Protein AF-A0A2N3N9H0-F1 (afdb_monomer_lite)

pLDDT: mean 73.2, std 23.6, range [21.72, 98.75]

Sequence (847 aa):
MAPTQGEEANAAPLPQITVVGSLSMDMNSYVKRIPRGGETIMGDFFASGIGGKGASQAVACARMAHVSPGHDPLERGPLAKVKMIGAVGNDVFGQHLISTLESQHVDCSDVWAIARQSTGVSISVVESNGEKRTIVTLNANKELTPSHIGDTIPGGKPDLIVLQLQINLETVLHTIATAKKQGVPVLLNPSPVRKLPGEVYQGLDHLIVNETECRMLLGHANPARELTQEDMRKAGFSFVKKGVRNVVITLGPRGAFYFNHQHEFGFVPAQFQGAVLDTTSAGDTFTGAYALGVVRNKESFNIAFAIEDGTHAAGWAVTETGAVSSIPHLNRLTLPNLRFDHSRRDELLAALRAAKNHLTGNISNDTAGSVMSLDRDPEEDSPSNNALSEDDLDPVPEKRPSENGDLAERPAKRICDAGAPISSHYPSLCDRVSQGGRRPSLTMASTNQDPLLLLRQSIAANRPSVPTSSTDPSAPEVPLSQATHLRFPHANDAVIPVAASTRFVTSGEKGVNVRSIYFAWLNREVAIPEYNASAAKLNAELAASGSEGSVHNLAFVERLDLIAWLEGASEESEYIKHLEGDKSGDATAKGAATAATGLTRSGRGTLDPRMAAIYNHERRMGDRNTVLRGVKPTDFSHVRKLATVFVQKKLQHPGTSSVADPTLSSQRSPARRPDPIILLSPSASSLLRMTNIRSFLEDGRFSPPEGPGTGTTMLHVTRMMRDIDPSRPIRFILVEGPEQFKPEYWNRVVAVFTTGQAWQFKSYKWPTPSELFKHVLGIYVGWKGDKPPETVSSWGHRVMACAVDRWRDAPDAARFRDKEVVEAIWKSIEGSMRAKGWKRDAAPARI

Radius of gyration: 43.49 Å; chains: 1; bounding box: 66×108×146 Å

InterPro domains:
  IPR002139 Ribokinase/fructokinase [PR00990] (19-40)
  IPR002139 Ribokinase/fructokinase [PR00990] (46-65)
  IPR002139 Ribokinase/fructokinase [PR00990] (199-214)
  IPR002139 Ribokinase/fructokinase [PR00990] (247-258)
  IPR002173 Carbohydrate/purine kinase, PfkB, conserved site [PS00584] (278-291)
  IPR011611 Carbohydrate kinase PfkB [PF00294] (16-329)
  IPR011877 Ribokinase [MF_01987] (15-335)
  IPR011877 Ribokinase [cd01174] (17-329)
  IPR029056 Ribokinase-like [G3DSA:3.40.1190.20] (3-344)
  IPR029056 Ribokinase-like [SSF53613] (16-330)
  IPR031336 Cell division control protein 73, C-terminal [PF05179] (673-830)
  IPR038103 Cell division control protein 73, C-terminal domain superfamily [G3DSA:3.40.50.11990] (663-839)

Structure (mmCIF, N/CA/C/O backbone):
data_AF-A0A2N3N9H0-F1
#
_entry.id   AF-A0A2N3N9H0-F1
#
loop_
_atom_site.group_PDB
_atom_site.id
_atom_site.type_symbol
_atom_site.label_atom_id
_atom_site.label_alt_id
_atom_site.label_comp_id
_atom_site.label_asym_id
_atom_site.label_entity_id
_atom_site.label_seq_id
_atom_site.pdbx_PDB_ins_code
_atom_site.Cartn_x
_atom_site.Cartn_y
_atom_site.Cartn_z
_atom_site.occupancy
_atom_site.B_iso_or_equiv
_atom_site.auth_seq_id
_atom_site.auth_comp_id
_atom_site.auth_asym_id
_atom_site.auth_atom_id
_atom_site.pdbx_PDB_model_num
ATOM 1 N N . MET A 1 1 ? -9.739 -40.289 49.072 1.00 36.78 1 MET A N 1
ATOM 2 C CA . MET A 1 1 ? -9.707 -38.830 48.839 1.00 36.78 1 MET A CA 1
ATOM 3 C C . MET A 1 1 ? -9.352 -38.614 47.382 1.00 36.78 1 MET A C 1
ATOM 5 O O . MET A 1 1 ? -8.327 -39.131 46.961 1.00 36.78 1 MET A O 1
ATOM 9 N N . ALA A 1 2 ? -10.216 -37.954 46.612 1.00 26.66 2 ALA A N 1
ATOM 10 C CA . ALA A 1 2 ? -9.879 -37.532 45.253 1.00 26.66 2 ALA A CA 1
ATOM 11 C C . ALA A 1 2 ? -9.049 -36.234 45.318 1.00 26.66 2 ALA A C 1
ATOM 13 O O . ALA A 1 2 ? -9.292 -35.436 46.228 1.00 26.66 2 ALA A O 1
ATOM 14 N N . PRO A 1 3 ? -8.092 -36.007 44.402 1.00 35.56 3 PRO A N 1
ATOM 15 C CA . PRO A 1 3 ? -7.424 -34.718 44.301 1.00 35.56 3 PRO A CA 1
ATOM 16 C C . PRO A 1 3 ? -8.421 -33.669 43.797 1.00 35.56 3 PRO A C 1
ATOM 18 O O . PRO A 1 3 ? -9.183 -33.912 42.860 1.00 35.56 3 PRO A O 1
ATOM 21 N N . THR A 1 4 ? -8.425 -32.508 44.442 1.00 34.97 4 THR A N 1
ATOM 22 C CA . THR A 1 4 ? -9.250 -31.356 44.070 1.00 34.97 4 THR A CA 1
ATOM 23 C C . THR A 1 4 ? -8.886 -30.859 42.675 1.00 34.97 4 THR A C 1
ATOM 25 O O . THR A 1 4 ? -7.721 -30.557 42.415 1.00 34.97 4 THR A O 1
ATOM 28 N N . GLN A 1 5 ? -9.884 -30.727 41.800 1.00 34.69 5 GLN A N 1
ATOM 29 C CA . GLN A 1 5 ? -9.743 -29.945 40.574 1.00 34.69 5 GLN A CA 1
ATOM 30 C C . GLN A 1 5 ? -9.471 -28.490 40.969 1.00 34.69 5 GLN A C 1
ATOM 32 O O . GLN A 1 5 ? -10.264 -27.894 41.696 1.00 34.69 5 GLN A O 1
ATOM 37 N N . GLY A 1 6 ? -8.335 -27.945 40.534 1.00 32.41 6 GLY A N 1
ATOM 38 C CA . GLY A 1 6 ? -8.081 -26.513 40.631 1.00 32.41 6 GLY A CA 1
ATOM 39 C C . GLY A 1 6 ? -8.970 -25.776 39.637 1.00 32.41 6 GLY A C 1
ATOM 40 O O . GLY A 1 6 ? -9.088 -26.199 38.489 1.00 32.41 6 GLY A O 1
ATOM 41 N N . GLU A 1 7 ? -9.597 -24.691 40.081 1.00 34.59 7 GLU A N 1
ATOM 42 C CA . GLU A 1 7 ? -10.366 -23.807 39.211 1.00 34.59 7 GLU A CA 1
ATOM 43 C C . GLU A 1 7 ? -9.420 -23.147 38.196 1.00 34.59 7 GLU A C 1
ATOM 45 O O . GLU A 1 7 ? -8.635 -22.263 38.546 1.00 34.59 7 GLU A O 1
ATOM 50 N N . GLU A 1 8 ? -9.495 -23.552 36.925 1.00 34.16 8 GLU A N 1
ATOM 51 C CA . GLU A 1 8 ? -8.983 -22.722 35.836 1.00 34.16 8 GLU A CA 1
ATOM 52 C C . GLU A 1 8 ? -9.814 -21.437 35.812 1.00 34.16 8 GLU A C 1
ATOM 54 O O . GLU A 1 8 ? -10.961 -21.419 35.360 1.00 34.16 8 GLU A O 1
ATOM 59 N N . ALA A 1 9 ? -9.243 -20.357 36.350 1.00 37.69 9 ALA A N 1
ATOM 60 C CA . ALA A 1 9 ? -9.860 -19.042 36.325 1.00 37.69 9 ALA A CA 1
ATOM 61 C C . ALA A 1 9 ? -10.161 -18.664 34.868 1.00 37.69 9 ALA A C 1
ATOM 63 O O . ALA A 1 9 ? -9.249 -18.465 34.066 1.00 37.69 9 ALA A O 1
ATOM 64 N N . ASN A 1 10 ? -11.453 -18.596 34.541 1.00 36.75 10 ASN A N 1
ATOM 65 C CA . ASN A 1 10 ? -11.972 -18.382 33.194 1.00 36.75 10 ASN A CA 1
ATOM 66 C C . ASN A 1 10 ? -11.586 -16.979 32.691 1.00 36.75 10 ASN A C 1
ATOM 68 O O . ASN A 1 10 ? -12.321 -16.008 32.880 1.00 36.75 10 ASN A O 1
ATOM 72 N N . ALA A 1 11 ? -10.384 -16.866 32.122 1.00 55.59 11 ALA A N 1
ATOM 73 C CA . ALA A 1 11 ? -9.807 -15.603 31.695 1.00 55.59 11 ALA A CA 1
ATOM 74 C C . ALA A 1 11 ? -10.691 -14.961 30.619 1.00 55.59 11 ALA A C 1
ATOM 76 O O . ALA A 1 11 ? -10.988 -15.576 29.593 1.00 55.59 11 ALA A O 1
ATOM 77 N N . ALA A 1 12 ? -11.104 -13.713 30.858 1.00 63.75 12 ALA A N 1
ATOM 78 C CA . ALA A 1 12 ? -11.951 -12.980 29.928 1.00 63.75 12 ALA A CA 1
ATOM 79 C C . ALA A 1 12 ? -11.315 -12.953 28.520 1.00 63.75 12 ALA A C 1
ATOM 81 O O . ALA A 1 12 ? -10.097 -12.772 28.402 1.00 63.75 12 ALA A O 1
ATOM 82 N N . PRO A 1 13 ? -12.106 -13.138 27.446 1.00 80.19 13 PRO A N 1
ATOM 83 C CA . PRO A 1 13 ? -11.570 -13.206 26.095 1.00 80.19 13 PRO A CA 1
ATOM 84 C C . PRO A 1 13 ? -10.834 -11.910 25.739 1.00 80.19 13 PRO A C 1
ATOM 86 O O . PRO A 1 13 ? -11.356 -10.814 25.930 1.00 80.19 13 PRO A O 1
ATOM 89 N N . LEU A 1 14 ? -9.615 -12.051 25.208 1.00 88.44 14 LEU A N 1
ATOM 90 C CA . LEU A 1 14 ? -8.781 -10.914 24.812 1.00 88.44 14 LEU A CA 1
ATOM 91 C C . LEU A 1 14 ? -9.512 -10.002 23.816 1.00 88.44 14 LEU A C 1
ATOM 93 O O . LEU A 1 14 ? -10.006 -10.517 22.805 1.00 88.44 14 LEU A O 1
ATOM 97 N N . PRO A 1 15 ? -9.519 -8.674 24.038 1.00 93.94 15 PRO A N 1
ATOM 98 C CA . PRO A 1 15 ? -10.246 -7.751 23.183 1.00 93.94 15 PRO A CA 1
ATOM 99 C C . PRO A 1 15 ? -9.646 -7.694 21.774 1.00 93.94 15 PRO A C 1
ATOM 101 O O . PRO A 1 15 ? -8.428 -7.763 21.605 1.00 93.94 15 PRO A O 1
ATOM 104 N N . GLN A 1 16 ? -10.489 -7.529 20.756 1.00 95.50 16 GLN A N 1
ATOM 105 C CA . GLN A 1 16 ? -10.092 -7.511 19.346 1.00 95.50 16 GLN A CA 1
ATOM 106 C C . GLN A 1 16 ? -10.205 -6.115 18.717 1.00 95.50 16 GLN A C 1
ATOM 108 O O . GLN A 1 16 ? -11.301 -5.577 18.558 1.00 95.50 16 GLN A O 1
ATOM 113 N N . ILE A 1 17 ? -9.083 -5.565 18.252 1.00 98.12 17 ILE A N 1
ATOM 114 C CA . ILE A 1 17 ? -9.051 -4.380 17.386 1.00 98.12 17 ILE A CA 1
ATOM 115 C C . ILE A 1 17 ? -9.047 -4.856 15.930 1.00 98.12 17 ILE A C 1
ATOM 117 O O . ILE A 1 17 ? -8.160 -5.601 15.517 1.00 98.12 17 ILE A O 1
ATOM 121 N N . THR A 1 18 ? -10.029 -4.435 15.131 1.00 98.56 18 THR A N 1
ATOM 122 C CA . THR A 1 18 ? -10.075 -4.741 13.690 1.00 98.56 18 THR A CA 1
ATOM 123 C C . THR A 1 18 ? -9.821 -3.481 12.878 1.00 98.56 18 THR A C 1
ATOM 125 O O . THR A 1 18 ? -10.614 -2.542 12.898 1.00 98.56 18 THR A O 1
ATOM 128 N N . VAL A 1 19 ? -8.706 -3.452 12.155 1.00 98.56 19 VAL A N 1
ATOM 129 C CA . VAL A 1 19 ? -8.362 -2.363 11.243 1.00 98.56 19 VAL A CA 1
ATOM 130 C C . VAL A 1 19 ? -8.912 -2.697 9.861 1.00 98.56 19 VAL A C 1
ATOM 132 O O . VAL A 1 19 ? -8.586 -3.735 9.291 1.00 98.56 19 VAL A O 1
ATOM 135 N N . VAL A 1 20 ? -9.752 -1.820 9.319 1.00 98.44 20 VAL A N 1
ATOM 136 C CA . VAL A 1 20 ? -10.309 -1.930 7.965 1.00 98.44 20 VAL A CA 1
ATOM 137 C C . VAL A 1 20 ? -9.700 -0.791 7.157 1.00 98.44 20 VAL A C 1
ATOM 139 O O . VAL A 1 20 ? -9.995 0.377 7.412 1.00 98.44 20 VAL A O 1
ATOM 142 N N . GLY A 1 21 ? -8.794 -1.085 6.225 1.00 97.44 21 GLY A N 1
ATOM 143 C CA . GLY A 1 21 ? -7.985 -0.006 5.662 1.00 97.44 21 GLY A CA 1
ATOM 144 C C . GLY A 1 21 ? -6.984 -0.384 4.583 1.00 97.44 21 GLY A C 1
ATOM 145 O O . GLY A 1 21 ? -7.033 -1.458 3.985 1.00 97.44 21 GLY A O 1
ATOM 146 N N . SER A 1 22 ? -6.086 0.562 4.315 1.00 96.81 22 SER A N 1
ATOM 147 C CA . SER A 1 22 ? -5.139 0.498 3.205 1.00 96.81 22 SER A CA 1
ATOM 148 C C . SER A 1 22 ? -3.876 -0.306 3.504 1.00 96.81 22 SER A C 1
ATOM 150 O O . SER A 1 22 ? -3.270 -0.187 4.569 1.00 96.81 22 SER A O 1
ATOM 152 N N . LEU A 1 23 ? -3.440 -1.057 2.497 1.00 97.25 23 LEU A N 1
ATOM 153 C CA . LEU A 1 23 ? -2.185 -1.793 2.437 1.00 97.25 23 LEU A CA 1
ATOM 154 C C . LEU A 1 23 ? -1.380 -1.291 1.234 1.00 97.25 23 LEU A C 1
ATOM 156 O O . LEU A 1 23 ? -1.791 -1.471 0.081 1.00 97.25 23 LEU A O 1
ATOM 160 N N . SER A 1 24 ? -0.243 -0.639 1.473 1.00 95.25 24 SER A N 1
ATOM 161 C CA . SER A 1 24 ? 0.597 -0.114 0.392 1.00 95.25 24 SER A CA 1
ATOM 162 C C . SER A 1 24 ? 2.092 -0.203 0.680 1.00 95.25 24 SER A C 1
ATOM 164 O O . SER A 1 24 ? 2.524 -0.263 1.825 1.00 95.25 24 SER A O 1
ATOM 166 N N . MET A 1 25 ? 2.895 -0.215 -0.382 1.00 94.38 25 MET A N 1
ATOM 167 C CA . MET A 1 25 ? 4.339 -0.034 -0.271 1.00 94.38 25 MET A CA 1
ATOM 168 C C . MET A 1 25 ? 4.651 1.466 -0.270 1.00 94.38 25 MET A C 1
ATOM 170 O O . MET A 1 25 ? 4.288 2.169 -1.217 1.00 94.38 25 MET A O 1
ATOM 174 N N . ASP A 1 26 ? 5.329 1.948 0.763 1.00 90.38 26 ASP A N 1
ATOM 175 C CA . ASP A 1 26 ? 5.819 3.320 0.847 1.00 90.38 26 ASP A CA 1
ATOM 176 C C . ASP A 1 26 ? 7.209 3.410 0.193 1.00 90.38 26 ASP A C 1
ATOM 178 O O . ASP A 1 26 ? 8.080 2.566 0.414 1.00 90.38 26 ASP A O 1
ATOM 182 N N . MET A 1 27 ? 7.415 4.439 -0.628 1.00 90.88 27 MET A N 1
ATOM 183 C CA . MET A 1 27 ? 8.647 4.742 -1.359 1.00 90.88 27 MET A CA 1
ATOM 184 C C . MET A 1 27 ? 8.993 6.215 -1.132 1.00 90.88 27 MET A C 1
ATOM 186 O O . MET A 1 27 ? 8.321 7.101 -1.657 1.00 90.88 27 MET A O 1
ATOM 190 N N . ASN A 1 28 ? 10.018 6.485 -0.330 1.00 87.88 28 ASN A N 1
ATOM 191 C CA . ASN A 1 28 ? 10.396 7.827 0.100 1.00 87.88 28 ASN A CA 1
ATOM 192 C C . ASN A 1 28 ? 11.752 8.210 -0.512 1.00 87.88 28 ASN A C 1
ATOM 194 O O . ASN A 1 28 ? 12.771 7.582 -0.216 1.00 87.88 28 ASN A O 1
ATOM 198 N N . SER A 1 29 ? 11.760 9.253 -1.341 1.00 90.50 29 SER A N 1
ATOM 199 C CA . SER A 1 29 ? 12.977 9.883 -1.865 1.00 90.50 29 SER A CA 1
ATOM 200 C C . SER A 1 29 ? 13.299 11.130 -1.048 1.00 90.50 29 SER A C 1
ATOM 202 O O . SER A 1 29 ? 12.482 12.048 -0.975 1.00 90.50 29 SER A O 1
ATOM 204 N N . TYR A 1 30 ? 14.491 11.173 -0.462 1.00 88.19 30 TYR A N 1
ATOM 205 C CA . TYR A 1 30 ? 14.984 12.306 0.317 1.00 88.19 30 TYR A CA 1
ATOM 206 C C . TYR A 1 30 ? 15.819 13.212 -0.590 1.00 88.19 30 TYR A C 1
ATOM 208 O O . TYR A 1 30 ? 16.675 12.736 -1.341 1.00 88.19 30 TYR A O 1
ATOM 216 N N . VAL A 1 31 ? 15.530 14.510 -0.554 1.00 91.06 31 VAL A N 1
ATOM 217 C CA . VAL A 1 31 ? 16.104 15.531 -1.439 1.00 91.06 31 VAL A CA 1
ATOM 218 C C . VAL A 1 31 ? 16.337 16.830 -0.668 1.00 91.06 31 VAL A C 1
ATOM 220 O O . VAL A 1 31 ? 15.621 17.142 0.279 1.00 91.06 31 VAL A O 1
ATOM 223 N N . LYS A 1 32 ? 17.268 17.672 -1.120 1.00 90.19 32 LYS A N 1
ATOM 224 C CA . LYS A 1 32 ? 17.446 19.031 -0.558 1.00 90.19 32 LYS A CA 1
ATOM 225 C C . LYS A 1 32 ? 16.238 19.946 -0.781 1.00 90.19 32 LYS A C 1
ATOM 227 O O . LYS A 1 32 ? 15.947 20.799 0.046 1.00 90.19 32 LYS A O 1
ATOM 232 N N . ARG A 1 33 ? 15.550 19.785 -1.914 1.00 91.12 33 ARG A N 1
ATOM 233 C CA . ARG A 1 33 ? 14.312 20.496 -2.264 1.00 91.12 33 ARG A CA 1
ATOM 234 C C . ARG A 1 33 ? 13.529 19.731 -3.321 1.00 91.12 33 ARG A C 1
ATOM 236 O O . ARG A 1 33 ? 14.111 18.935 -4.054 1.00 91.12 33 ARG A O 1
ATOM 243 N N . ILE A 1 34 ? 12.252 20.042 -3.488 1.00 89.94 34 ILE A N 1
ATOM 244 C CA . ILE A 1 34 ? 11.438 19.491 -4.572 1.00 89.94 34 ILE A CA 1
ATOM 245 C C . ILE A 1 34 ? 11.874 20.038 -5.950 1.00 89.94 34 ILE A C 1
ATOM 247 O O . ILE A 1 34 ? 12.207 21.227 -6.078 1.00 89.94 34 ILE A O 1
ATOM 251 N N . PRO A 1 35 ? 11.895 19.186 -6.997 1.00 89.62 35 PRO A N 1
ATOM 252 C CA . PRO A 1 35 ? 12.172 19.617 -8.362 1.00 89.62 35 PRO A CA 1
ATOM 253 C C . PRO A 1 35 ? 11.008 20.430 -8.940 1.00 89.62 35 PRO A C 1
ATOM 255 O O . PRO A 1 35 ? 9.832 20.145 -8.701 1.00 89.62 35 PRO A O 1
ATOM 258 N N . ARG A 1 36 ? 11.332 21.438 -9.751 1.00 91.38 36 ARG A N 1
ATOM 259 C CA . ARG A 1 36 ? 10.356 22.193 -10.548 1.00 91.38 36 ARG A CA 1
ATOM 260 C C . ARG A 1 36 ? 9.868 21.365 -11.743 1.00 91.38 36 ARG A C 1
ATOM 262 O O . ARG A 1 36 ? 10.461 20.358 -12.122 1.00 91.38 36 ARG A O 1
ATOM 269 N N . GLY A 1 37 ? 8.778 21.799 -12.376 1.00 92.69 37 GLY A N 1
ATOM 270 C CA . GLY A 1 37 ? 8.229 21.118 -13.552 1.00 92.69 37 GLY A CA 1
ATOM 271 C C . GLY A 1 37 ? 9.240 21.035 -14.702 1.00 92.69 37 GLY A C 1
ATOM 272 O O . GLY A 1 37 ? 9.583 22.052 -15.292 1.00 92.69 37 GLY A O 1
ATOM 273 N N . GLY A 1 38 ? 9.682 19.818 -15.038 1.00 90.56 38 GLY A N 1
ATOM 274 C CA . GLY A 1 38 ? 10.699 19.561 -16.068 1.00 90.56 38 GLY A CA 1
ATOM 275 C C . GLY A 1 38 ? 12.143 19.497 -15.561 1.00 90.56 38 GLY A C 1
ATOM 276 O O . GLY A 1 38 ? 13.031 19.195 -16.347 1.00 90.56 38 GLY A O 1
ATOM 277 N N . GLU A 1 39 ? 12.378 19.733 -14.273 1.00 92.25 39 GLU A N 1
ATOM 278 C CA . GLU A 1 39 ? 13.697 19.632 -13.653 1.00 92.25 39 GLU A CA 1
ATOM 279 C C . GLU A 1 39 ? 14.012 18.188 -13.227 1.00 92.25 39 GLU A C 1
ATOM 281 O O . GLU A 1 39 ? 13.140 17.471 -12.736 1.00 92.25 39 GLU A O 1
ATOM 286 N N . THR A 1 40 ? 15.275 17.780 -13.368 1.00 92.75 40 THR A N 1
ATOM 287 C CA . THR A 1 40 ? 15.811 16.543 -12.778 1.00 92.75 40 THR A CA 1
ATOM 288 C C . THR A 1 40 ? 16.829 16.917 -11.709 1.00 92.75 40 THR A C 1
ATOM 290 O O . THR A 1 40 ? 17.713 17.732 -11.961 1.00 92.75 40 THR A O 1
ATOM 293 N N . ILE A 1 41 ? 16.715 16.322 -10.521 1.00 92.69 41 ILE A N 1
ATOM 294 C CA . ILE A 1 41 ? 17.660 16.508 -9.413 1.00 92.69 41 ILE A CA 1
ATOM 295 C C . ILE A 1 41 ? 18.169 15.154 -8.921 1.00 92.69 41 ILE A C 1
ATOM 297 O O . ILE A 1 41 ? 17.467 14.147 -9.018 1.00 92.69 41 ILE A O 1
ATOM 301 N N . MET A 1 42 ? 19.375 15.142 -8.358 1.00 92.75 42 MET A N 1
ATOM 302 C CA . MET A 1 42 ? 19.886 13.987 -7.621 1.00 92.75 42 MET A CA 1
ATOM 303 C C . MET A 1 42 ? 19.231 13.948 -6.235 1.00 92.75 42 MET A C 1
ATOM 305 O O . MET A 1 42 ? 19.162 14.977 -5.563 1.00 92.75 42 MET A O 1
ATOM 309 N N . GLY A 1 43 ? 18.751 12.775 -5.822 1.00 90.94 43 GLY A N 1
ATOM 310 C CA . GLY A 1 43 ? 18.317 12.535 -4.445 1.00 90.94 43 GLY A CA 1
ATOM 311 C C . GLY A 1 43 ? 19.489 12.152 -3.549 1.00 90.94 43 GLY A C 1
ATOM 312 O O . GLY A 1 43 ? 20.453 11.545 -4.015 1.00 90.94 43 GLY A O 1
ATOM 313 N N . ASP A 1 44 ? 19.390 12.497 -2.269 1.00 88.50 44 ASP A N 1
ATOM 314 C CA . ASP A 1 44 ? 20.423 12.225 -1.268 1.00 88.50 44 ASP A CA 1
ATOM 315 C C . ASP A 1 44 ? 20.289 10.796 -0.699 1.00 88.50 44 ASP A C 1
ATOM 317 O O . ASP A 1 44 ? 21.289 10.131 -0.433 1.00 88.50 44 ASP A O 1
ATOM 321 N N . PHE A 1 45 ? 19.055 10.295 -0.549 1.00 85.94 45 PHE A N 1
ATOM 322 C CA . PHE A 1 45 ? 18.760 8.950 -0.035 1.00 85.94 45 PHE A CA 1
ATOM 323 C C . PHE A 1 45 ? 17.406 8.423 -0.547 1.00 85.94 45 PHE A C 1
ATOM 325 O O . PHE A 1 45 ? 16.511 9.197 -0.892 1.00 85.94 45 PHE A O 1
ATOM 332 N N . PHE A 1 46 ? 17.235 7.099 -0.584 1.00 88.12 46 PHE A N 1
ATOM 333 C CA . PHE A 1 46 ? 15.974 6.435 -0.924 1.00 88.12 46 PHE A CA 1
ATOM 334 C C . PHE A 1 46 ? 15.670 5.324 0.082 1.00 88.12 46 PHE A C 1
ATOM 336 O O . PHE A 1 46 ? 16.503 4.448 0.311 1.00 88.12 46 PHE A O 1
ATOM 343 N N . ALA A 1 47 ? 14.451 5.325 0.619 1.00 84.50 47 ALA A N 1
ATOM 344 C CA . ALA A 1 47 ? 13.939 4.274 1.487 1.00 84.50 47 ALA A CA 1
ATOM 345 C C . ALA A 1 47 ? 12.628 3.706 0.938 1.00 84.50 47 ALA A C 1
ATOM 347 O O . ALA A 1 47 ? 11.771 4.443 0.451 1.00 84.50 47 ALA A O 1
ATOM 348 N N . SER A 1 48 ? 12.429 2.399 1.091 1.00 88.75 48 SER A N 1
ATOM 349 C CA . SER A 1 48 ? 11.140 1.755 0.834 1.00 88.75 48 SER A CA 1
ATOM 350 C C . SER A 1 48 ? 10.778 0.815 1.973 1.00 88.75 48 SER A C 1
ATOM 352 O O . SER A 1 48 ? 11.632 0.045 2.410 1.00 88.75 48 SER A O 1
ATOM 354 N N . GLY A 1 49 ? 9.520 0.825 2.401 1.00 87.38 49 GLY A N 1
ATOM 355 C CA . GLY A 1 49 ? 9.010 -0.058 3.449 1.00 87.38 49 GLY A CA 1
ATOM 356 C C . GLY A 1 49 ? 7.512 -0.298 3.309 1.00 87.38 49 GLY A C 1
ATOM 357 O O . GLY A 1 49 ? 6.866 0.258 2.421 1.00 87.38 49 GLY A O 1
ATOM 358 N N . ILE A 1 50 ? 6.948 -1.126 4.186 1.00 90.62 50 ILE A N 1
ATOM 359 C CA . ILE A 1 50 ? 5.491 -1.247 4.280 1.00 90.62 50 ILE A CA 1
ATOM 360 C C . ILE A 1 50 ? 4.876 0.052 4.817 1.00 90.62 50 ILE A C 1
ATOM 362 O O . ILE A 1 50 ? 5.495 0.762 5.612 1.00 90.62 50 ILE A O 1
ATOM 366 N N . GLY A 1 51 ? 3.656 0.349 4.382 1.00 87.12 51 GLY A N 1
ATOM 367 C CA . GLY A 1 51 ? 2.915 1.534 4.783 1.00 87.12 51 GLY A CA 1
ATOM 368 C C . GLY A 1 51 ? 1.490 1.537 4.235 1.00 87.12 51 GLY A C 1
ATOM 369 O O . GLY A 1 51 ? 0.857 0.494 4.047 1.00 87.12 51 GLY A O 1
ATOM 370 N N . GLY A 1 52 ? 0.955 2.732 4.003 1.00 89.19 52 GLY A N 1
ATOM 371 C CA . GLY A 1 52 ? -0.494 2.950 4.017 1.00 89.19 52 GLY A CA 1
ATOM 372 C C . GLY A 1 52 ? -1.043 2.955 5.444 1.00 89.19 52 GLY A C 1
ATOM 373 O O . GLY A 1 52 ? -0.577 2.232 6.325 1.00 89.19 52 GLY A O 1
ATOM 374 N N . LYS A 1 53 ? -2.034 3.811 5.698 1.00 92.56 53 LYS A N 1
ATOM 375 C CA . LYS A 1 53 ? -2.503 4.083 7.062 1.00 92.56 53 LYS A CA 1
ATOM 376 C C . LYS A 1 53 ? -3.127 2.865 7.739 1.00 92.56 53 LYS A C 1
ATOM 378 O O . LYS A 1 53 ? -2.947 2.712 8.941 1.00 92.56 53 LYS A O 1
ATOM 383 N N . GLY A 1 54 ? -3.788 1.984 6.984 1.00 96.50 54 GLY A N 1
ATOM 384 C CA . GLY A 1 54 ? -4.310 0.723 7.515 1.00 96.50 54 GLY A CA 1
ATOM 385 C C . GLY A 1 54 ? -3.195 -0.159 8.077 1.00 96.50 54 GLY A C 1
ATOM 386 O O . GLY A 1 54 ? -3.225 -0.498 9.257 1.00 96.50 54 GLY A O 1
ATOM 387 N N . ALA A 1 55 ? -2.166 -0.448 7.274 1.00 96.12 55 ALA A N 1
ATOM 388 C CA . ALA A 1 55 ? -1.004 -1.224 7.712 1.00 96.12 55 ALA A CA 1
ATOM 389 C C . ALA A 1 55 ? -0.289 -0.578 8.911 1.00 96.12 55 ALA A C 1
ATOM 391 O O . ALA A 1 55 ? -0.037 -1.251 9.909 1.00 96.12 55 ALA A O 1
ATOM 392 N N . SER A 1 56 ? -0.000 0.728 8.844 1.00 95.62 56 SER A N 1
ATOM 393 C CA . SER A 1 56 ? 0.699 1.446 9.918 1.00 95.62 56 SER A CA 1
ATOM 394 C C . SER A 1 56 ? -0.083 1.429 11.232 1.00 95.62 56 SER A C 1
ATOM 396 O O . SER A 1 56 ? 0.498 1.184 12.286 1.00 95.62 56 SER A O 1
ATOM 398 N N . GLN A 1 57 ? -1.404 1.630 11.184 1.00 97.56 57 GLN A N 1
ATOM 399 C CA . GLN A 1 57 ? -2.258 1.601 12.375 1.00 97.56 57 GLN A CA 1
ATOM 400 C C . GLN A 1 57 ? -2.445 0.174 12.909 1.00 97.56 57 GLN A C 1
ATOM 402 O O . GLN A 1 57 ? -2.468 -0.004 14.124 1.00 97.56 57 GLN A O 1
ATOM 407 N N . ALA A 1 58 ? -2.497 -0.848 12.047 1.00 97.88 58 ALA A N 1
ATOM 408 C CA . ALA A 1 58 ? -2.521 -2.250 12.470 1.00 97.88 58 ALA A CA 1
ATOM 409 C C . ALA A 1 58 ? -1.223 -2.658 13.188 1.00 97.88 58 ALA A C 1
ATOM 411 O O . ALA A 1 58 ? -1.284 -3.221 14.281 1.00 97.88 58 ALA A O 1
ATOM 412 N N . VAL A 1 59 ? -0.051 -2.305 12.642 1.00 96.69 59 VAL A N 1
ATOM 413 C CA . VAL A 1 59 ? 1.232 -2.561 13.320 1.00 96.69 59 VAL A CA 1
ATOM 414 C C . VAL A 1 59 ? 1.357 -1.745 14.605 1.00 96.69 59 VAL A C 1
ATOM 416 O O . VAL A 1 59 ? 1.824 -2.286 15.602 1.00 96.69 59 VAL A O 1
ATOM 419 N N . ALA A 1 60 ? 0.887 -0.494 14.639 1.00 96.31 60 ALA A N 1
ATOM 420 C CA . ALA A 1 60 ? 0.831 0.286 15.875 1.00 96.31 60 ALA A CA 1
ATOM 421 C C . ALA A 1 60 ? -0.036 -0.393 16.945 1.00 96.31 60 ALA A C 1
ATOM 423 O O . ALA A 1 60 ? 0.441 -0.605 18.056 1.00 96.31 60 ALA A O 1
ATOM 424 N N . CYS A 1 61 ? -1.262 -0.812 16.614 1.00 96.69 61 CYS A N 1
ATOM 425 C CA . CYS A 1 61 ? -2.115 -1.558 17.543 1.00 96.69 61 CYS A CA 1
ATOM 426 C C . CYS A 1 61 ? -1.406 -2.818 18.064 1.00 96.69 61 CYS A C 1
ATOM 428 O O . CYS A 1 61 ? -1.419 -3.075 19.265 1.00 96.69 61 CYS A O 1
ATOM 430 N N . ALA A 1 62 ? -0.756 -3.586 17.184 1.00 95.19 62 ALA A N 1
ATOM 431 C CA . ALA A 1 62 ? -0.147 -4.859 17.560 1.00 95.19 62 ALA A CA 1
ATOM 432 C C . ALA A 1 62 ? 1.128 -4.676 18.396 1.00 95.19 62 ALA A C 1
ATOM 434 O O . ALA A 1 62 ? 1.290 -5.321 19.430 1.00 95.19 62 ALA A O 1
ATOM 435 N N . ARG A 1 63 ? 2.000 -3.728 18.033 1.00 92.81 63 ARG A N 1
ATOM 436 C CA . ARG A 1 63 ? 3.192 -3.394 18.827 1.00 92.81 63 ARG A CA 1
ATOM 437 C C . ARG A 1 63 ? 2.857 -2.790 20.188 1.00 92.81 63 ARG A C 1
ATOM 439 O O . ARG A 1 63 ? 3.618 -3.002 21.127 1.00 92.81 63 ARG A O 1
ATOM 446 N N . MET A 1 64 ? 1.734 -2.083 20.312 1.00 90.62 64 MET A N 1
ATOM 447 C CA . MET A 1 64 ? 1.217 -1.620 21.605 1.00 90.62 64 MET A CA 1
ATOM 448 C C . MET A 1 64 ? 0.564 -2.756 22.404 1.00 90.62 64 MET A C 1
ATOM 450 O O . MET A 1 64 ? 0.642 -2.760 23.627 1.00 90.62 64 MET A O 1
ATOM 454 N N . ALA A 1 65 ? -0.057 -3.736 21.743 1.00 89.31 65 ALA A N 1
ATOM 455 C CA . ALA A 1 65 ? -0.688 -4.877 22.403 1.00 89.31 65 ALA A CA 1
ATOM 456 C C . ALA A 1 65 ? 0.303 -5.968 22.861 1.00 89.31 65 ALA A C 1
ATOM 458 O O . ALA A 1 65 ? -0.044 -6.761 23.735 1.00 89.31 65 ALA A O 1
ATOM 459 N N . HIS A 1 66 ? 1.516 -6.017 22.300 1.00 80.88 66 HIS A N 1
ATOM 460 C CA . HIS A 1 66 ? 2.523 -7.046 22.578 1.00 80.88 66 HIS A CA 1
ATOM 461 C C . HIS A 1 66 ? 3.790 -6.483 23.244 1.00 80.88 66 HIS A C 1
ATOM 463 O O . HIS A 1 66 ? 4.456 -5.590 22.716 1.00 80.88 66 HIS A O 1
ATOM 469 N N . VAL A 1 67 ? 4.194 -7.095 24.360 1.00 66.56 67 VAL A N 1
ATOM 470 C CA . VAL A 1 67 ? 5.556 -6.976 24.907 1.00 66.56 67 VAL A CA 1
ATOM 471 C C . VAL A 1 67 ? 6.507 -7.770 23.997 1.00 66.56 67 VAL A C 1
ATOM 473 O O . VAL A 1 67 ? 6.190 -8.897 23.619 1.00 66.56 67 VAL A O 1
ATOM 476 N N . SER A 1 68 ? 7.657 -7.207 23.601 1.00 56.53 68 SER A N 1
ATOM 477 C CA . SER A 1 68 ? 8.611 -7.934 22.745 1.00 56.53 68 SER A CA 1
ATOM 478 C C . SER A 1 68 ? 9.149 -9.194 23.444 1.00 56.53 68 SER A C 1
ATOM 480 O O . SER A 1 68 ? 9.487 -9.117 24.630 1.00 56.53 68 SER A O 1
ATOM 482 N N . PRO A 1 69 ? 9.323 -10.321 22.725 1.00 50.41 69 PRO A N 1
ATOM 483 C CA . PRO A 1 69 ? 9.919 -11.531 23.286 1.00 50.41 69 PRO A CA 1
ATOM 484 C C . PRO A 1 69 ? 11.276 -11.277 23.966 1.00 50.41 69 PRO A C 1
ATOM 486 O O . PRO A 1 69 ? 12.111 -10.519 23.464 1.00 50.41 69 PRO A O 1
ATOM 489 N N . GLY A 1 70 ? 11.500 -11.932 25.108 1.00 52.75 70 GLY A N 1
ATOM 490 C CA . GLY A 1 70 ? 12.784 -11.932 25.821 1.00 52.75 70 GLY A CA 1
ATOM 491 C C . GLY A 1 70 ? 13.089 -10.711 26.699 1.00 52.75 70 GLY A C 1
ATOM 492 O O . GLY A 1 70 ? 14.240 -10.561 27.095 1.00 52.75 70 GLY A O 1
ATOM 493 N N . HIS A 1 71 ? 12.112 -9.841 26.995 1.00 50.38 71 HIS A N 1
ATOM 494 C CA . HIS A 1 71 ? 12.317 -8.636 27.825 1.00 50.38 71 HIS A CA 1
ATOM 495 C C . HIS A 1 71 ? 11.430 -8.523 29.084 1.00 50.38 71 HIS A C 1
ATOM 497 O O . HIS A 1 71 ? 11.615 -7.577 29.845 1.00 50.38 71 HIS A O 1
ATOM 503 N N . ASP A 1 72 ? 10.506 -9.457 29.337 1.00 48.16 72 ASP A N 1
ATOM 504 C CA . ASP A 1 72 ? 9.734 -9.517 30.592 1.00 48.16 72 ASP A CA 1
ATOM 505 C C . ASP A 1 72 ? 10.027 -10.854 31.304 1.00 48.16 72 ASP A C 1
ATOM 507 O O . ASP A 1 72 ? 9.832 -11.906 30.691 1.00 48.16 72 ASP A O 1
ATOM 511 N N . PRO A 1 73 ? 10.525 -10.856 32.559 1.00 46.81 73 PRO A N 1
ATOM 512 C CA . PRO A 1 73 ? 10.693 -12.078 33.351 1.00 46.81 73 PRO A CA 1
ATOM 513 C C . PRO A 1 73 ? 9.358 -12.699 33.802 1.00 46.81 73 PRO A C 1
ATOM 515 O O . PRO A 1 73 ? 9.351 -13.802 34.344 1.00 46.81 73 PRO A O 1
ATOM 518 N N . LEU A 1 74 ? 8.234 -12.007 33.596 1.00 47.75 74 LEU A N 1
ATOM 519 C CA . LEU A 1 74 ? 6.883 -12.549 33.696 1.00 47.75 74 LEU A CA 1
ATOM 520 C C . LEU A 1 74 ? 6.314 -12.622 32.274 1.00 47.75 74 LEU A C 1
ATOM 522 O O . LEU A 1 74 ? 6.090 -11.584 31.662 1.00 47.75 74 LEU A O 1
ATOM 526 N N . GLU A 1 75 ? 6.051 -13.814 31.734 1.00 52.25 75 GLU A N 1
ATOM 527 C CA . GLU A 1 75 ? 5.489 -13.973 30.380 1.00 52.25 75 GLU A CA 1
ATOM 528 C C . GLU A 1 75 ? 4.053 -13.418 30.283 1.00 52.25 75 GLU A C 1
ATOM 530 O O . GLU A 1 75 ? 3.059 -14.143 30.350 1.00 52.25 75 GLU A O 1
ATOM 535 N N . ARG A 1 76 ? 3.917 -12.097 30.134 1.00 62.81 76 ARG A N 1
ATOM 536 C CA . ARG A 1 76 ? 2.625 -11.441 29.937 1.00 62.81 76 ARG A CA 1
ATOM 537 C C . ARG A 1 76 ? 2.139 -11.696 28.516 1.00 62.81 76 ARG A C 1
ATOM 539 O O . ARG A 1 76 ? 2.744 -11.238 27.547 1.00 62.81 76 ARG A O 1
ATOM 546 N N . GLY A 1 77 ? 1.011 -12.395 28.410 1.00 70.50 77 GLY A N 1
ATOM 547 C CA . GLY A 1 77 ? 0.287 -12.558 27.152 1.00 70.50 77 GLY A CA 1
ATOM 548 C C . GLY A 1 77 ? -0.142 -11.215 26.533 1.00 70.50 77 GLY A C 1
ATOM 549 O O . GLY A 1 77 ? -0.129 -10.180 27.207 1.00 70.50 77 GLY A O 1
ATOM 550 N N . PRO A 1 78 ? -0.529 -11.214 25.245 1.00 85.12 78 PRO A N 1
ATOM 551 C CA . PRO A 1 78 ? -0.913 -9.996 24.539 1.00 85.12 78 PRO A CA 1
ATOM 552 C C . PRO A 1 78 ? -2.136 -9.328 25.172 1.00 85.12 78 PRO A C 1
ATOM 554 O O . PRO A 1 78 ? -3.067 -9.996 25.612 1.00 85.12 78 PRO A O 1
ATOM 557 N N . LEU A 1 79 ? -2.152 -7.996 25.172 1.00 88.12 79 LEU A N 1
ATOM 558 C CA . LEU A 1 79 ? -3.217 -7.185 25.770 1.00 88.12 79 LEU A CA 1
ATOM 559 C C . LEU A 1 79 ? -4.463 -7.047 24.881 1.00 88.12 79 LEU A C 1
ATOM 561 O O . LEU A 1 79 ? -5.531 -6.687 25.373 1.00 88.12 79 LEU A O 1
ATOM 565 N N . ALA A 1 80 ? -4.315 -7.284 23.578 1.00 92.56 80 ALA A N 1
ATOM 566 C CA . ALA A 1 80 ? -5.378 -7.268 22.581 1.00 92.56 80 ALA A CA 1
ATOM 567 C C . ALA A 1 80 ? -4.966 -8.109 21.362 1.00 92.56 80 ALA A C 1
ATOM 569 O O . ALA A 1 80 ? -3.780 -8.258 21.072 1.00 92.56 80 ALA A O 1
ATOM 570 N N . LYS A 1 81 ? -5.947 -8.624 20.622 1.00 94.88 81 LYS A N 1
ATOM 571 C CA . LYS A 1 81 ? -5.759 -9.218 19.292 1.00 94.88 81 LYS A CA 1
ATOM 572 C C . LYS A 1 81 ? -5.933 -8.138 18.230 1.00 94.88 81 LYS A C 1
ATOM 574 O O . LYS A 1 81 ? -6.817 -7.292 18.359 1.00 94.88 81 LYS A O 1
ATOM 579 N N . VAL A 1 82 ? -5.139 -8.187 17.162 1.00 97.50 82 VAL A N 1
ATOM 580 C CA . VAL A 1 82 ? -5.257 -7.247 16.039 1.00 97.50 82 VAL A CA 1
ATOM 581 C C . VAL A 1 82 ? -5.534 -8.004 14.753 1.00 97.50 82 VAL A C 1
ATOM 583 O O . VAL A 1 82 ? -4.829 -8.952 14.420 1.00 97.50 82 VAL A O 1
ATOM 586 N N . LYS A 1 83 ? -6.559 -7.563 14.026 1.00 97.81 83 LYS A N 1
ATOM 587 C CA . LYS A 1 83 ? -6.982 -8.122 12.742 1.00 97.81 83 LYS A CA 1
ATOM 588 C C . LYS A 1 83 ? -6.954 -7.045 11.664 1.00 97.81 83 LYS A C 1
ATOM 590 O O . LYS A 1 83 ? -7.354 -5.912 11.926 1.00 97.81 83 LYS A O 1
ATOM 595 N N . MET A 1 84 ? -6.510 -7.400 10.463 1.00 98.25 84 MET A N 1
ATOM 596 C CA . MET A 1 84 ? -6.511 -6.533 9.290 1.00 98.25 84 MET A CA 1
ATOM 597 C C . MET A 1 84 ? -7.511 -7.040 8.250 1.00 98.25 84 MET A C 1
ATOM 599 O O . MET A 1 84 ? -7.438 -8.185 7.809 1.00 98.25 84 MET A O 1
ATOM 603 N N . ILE A 1 85 ? -8.401 -6.151 7.814 1.00 98.38 85 ILE A N 1
ATOM 604 C CA . ILE A 1 85 ? -9.259 -6.336 6.643 1.00 98.38 85 ILE A CA 1
ATOM 605 C C . ILE A 1 85 ? -8.799 -5.332 5.588 1.00 98.38 85 ILE A C 1
ATOM 607 O O . ILE A 1 85 ? -8.788 -4.119 5.818 1.00 98.38 85 ILE A O 1
ATOM 611 N N . GLY A 1 86 ? -8.386 -5.831 4.428 1.00 97.94 86 GLY A N 1
ATOM 612 C CA . GLY A 1 86 ? -7.741 -5.010 3.406 1.00 97.94 86 GLY A CA 1
ATOM 613 C C . GLY A 1 86 ? -7.611 -5.725 2.069 1.00 97.94 86 GLY A C 1
ATOM 614 O O . GLY A 1 86 ? -8.075 -6.851 1.904 1.00 97.94 86 GLY A O 1
ATOM 615 N N . ALA A 1 87 ? -6.966 -5.072 1.104 1.00 98.00 87 ALA A N 1
ATOM 616 C CA . ALA A 1 87 ? -6.743 -5.636 -0.222 1.00 98.00 87 ALA A CA 1
ATOM 617 C C . ALA A 1 87 ? -5.337 -5.317 -0.749 1.00 98.00 87 ALA A C 1
ATOM 619 O O . ALA A 1 87 ? -4.880 -4.176 -0.695 1.00 98.00 87 ALA A O 1
ATOM 620 N N . VAL A 1 88 ? -4.672 -6.325 -1.310 1.00 98.44 88 VAL A N 1
ATOM 621 C CA . VAL A 1 88 ? -3.363 -6.219 -1.973 1.00 98.44 88 VAL A CA 1
ATOM 622 C C . VAL A 1 88 ? -3.437 -6.760 -3.398 1.00 98.44 88 VAL A C 1
ATOM 624 O O . VAL A 1 88 ? -4.384 -7.454 -3.762 1.00 98.44 88 VAL A O 1
ATOM 627 N N . GLY A 1 89 ? -2.448 -6.447 -4.232 1.00 97.62 89 GLY A N 1
ATOM 628 C CA . GLY A 1 89 ? -2.304 -7.098 -5.530 1.00 97.62 89 GLY A CA 1
ATOM 629 C C . GLY A 1 89 ? -1.720 -8.499 -5.376 1.00 97.62 89 GLY A C 1
ATOM 630 O O . GLY A 1 89 ? -1.021 -8.794 -4.406 1.00 97.62 89 GLY A O 1
ATOM 631 N N . ASN A 1 90 ? -1.945 -9.362 -6.367 1.00 93.94 90 ASN A N 1
ATOM 632 C CA . ASN A 1 90 ? -1.229 -10.639 -6.472 1.00 93.94 90 ASN A CA 1
ATOM 633 C C . ASN A 1 90 ? 0.194 -10.413 -7.031 1.00 93.94 90 ASN A C 1
ATOM 635 O O . ASN A 1 90 ? 0.525 -10.820 -8.148 1.00 93.94 90 ASN A O 1
ATOM 639 N N . ASP A 1 91 ? 1.005 -9.680 -6.266 1.00 95.62 91 ASP A N 1
ATOM 640 C CA . ASP A 1 91 ? 2.372 -9.283 -6.591 1.00 95.62 91 ASP A CA 1
ATOM 641 C C . ASP A 1 91 ? 3.317 -9.381 -5.376 1.00 95.62 91 ASP A C 1
ATOM 643 O O . ASP A 1 91 ? 2.927 -9.736 -4.261 1.00 95.62 91 ASP A O 1
ATOM 647 N N . VAL A 1 92 ? 4.601 -9.091 -5.609 1.00 95.25 92 VAL A N 1
ATOM 648 C CA . VAL A 1 92 ? 5.651 -9.202 -4.584 1.00 95.25 92 VAL A CA 1
ATOM 649 C C . VAL A 1 92 ? 5.486 -8.210 -3.430 1.00 95.25 92 VAL A C 1
ATOM 651 O O . VAL A 1 92 ? 5.950 -8.504 -2.331 1.00 95.25 92 VAL A O 1
ATOM 654 N N . PHE A 1 93 ? 4.829 -7.065 -3.643 1.00 96.25 93 PHE A N 1
ATOM 655 C CA . PHE A 1 93 ? 4.555 -6.110 -2.568 1.00 96.25 93 PHE A CA 1
ATOM 656 C C . PHE A 1 93 ? 3.406 -6.601 -1.690 1.00 96.25 93 PHE A C 1
ATOM 658 O O . PHE A 1 93 ? 3.510 -6.526 -0.471 1.00 96.25 93 PHE A O 1
ATOM 665 N N . GLY A 1 94 ? 2.357 -7.174 -2.286 1.00 97.12 94 GLY A N 1
ATOM 666 C CA . GLY A 1 94 ? 1.225 -7.731 -1.549 1.00 97.12 94 GLY A CA 1
ATOM 667 C C . GLY A 1 94 ? 1.644 -8.885 -0.644 1.00 97.12 94 GLY A C 1
ATOM 668 O O . GLY A 1 94 ? 1.322 -8.896 0.543 1.00 97.12 94 GLY A O 1
ATOM 669 N N . GLN A 1 95 ? 2.459 -9.802 -1.170 1.00 95.56 95 GLN A N 1
ATOM 670 C CA . GLN A 1 95 ? 3.013 -10.897 -0.373 1.00 95.56 95 GLN A CA 1
ATOM 671 C C . GLN A 1 95 ? 3.981 -10.412 0.720 1.00 95.56 95 GLN A C 1
ATOM 673 O O . GLN A 1 95 ? 3.986 -10.969 1.817 1.00 95.56 95 GLN A O 1
ATOM 678 N N . HIS A 1 96 ? 4.776 -9.371 0.453 1.00 95.69 96 HIS A N 1
ATOM 679 C CA . HIS A 1 96 ? 5.646 -8.780 1.470 1.00 95.69 96 HIS A CA 1
ATOM 680 C C . HIS A 1 96 ? 4.845 -8.081 2.582 1.00 95.69 96 HIS A C 1
ATOM 682 O O . HIS A 1 96 ? 5.184 -8.248 3.752 1.00 95.69 96 HIS A O 1
ATOM 688 N N . LEU A 1 97 ? 3.766 -7.363 2.249 1.00 96.62 97 LEU A N 1
ATOM 689 C CA . LEU A 1 97 ? 2.877 -6.712 3.220 1.00 96.62 97 LEU A CA 1
ATOM 690 C C . LEU A 1 97 ? 2.218 -7.719 4.162 1.00 96.62 97 LEU A C 1
ATOM 692 O O . LEU A 1 97 ? 2.326 -7.548 5.373 1.00 96.62 97 LEU A O 1
ATOM 696 N N . ILE A 1 98 ? 1.601 -8.774 3.618 1.00 97.31 98 ILE A N 1
ATOM 697 C CA . ILE A 1 98 ? 0.958 -9.832 4.413 1.00 97.31 98 ILE A CA 1
ATOM 698 C C . ILE A 1 98 ? 1.983 -10.478 5.352 1.00 97.31 98 ILE A C 1
ATOM 700 O O . ILE A 1 98 ? 1.813 -10.431 6.565 1.00 97.31 98 ILE A O 1
ATOM 704 N N . SER A 1 99 ? 3.107 -10.965 4.812 1.00 96.38 99 SER A N 1
ATOM 705 C CA . SER A 1 99 ? 4.150 -11.611 5.620 1.00 96.38 99 SER A CA 1
ATOM 706 C C . SER A 1 99 ? 4.742 -10.683 6.690 1.00 96.38 99 SER A C 1
ATOM 708 O O . SER A 1 99 ? 5.083 -11.140 7.782 1.00 96.38 99 SER A O 1
ATOM 710 N N . THR A 1 100 ? 4.848 -9.378 6.413 1.00 94.88 100 THR A N 1
ATOM 711 C CA . THR A 1 100 ? 5.315 -8.412 7.416 1.00 94.88 100 THR A CA 1
ATOM 712 C C . THR A 1 100 ? 4.269 -8.211 8.511 1.00 94.88 100 THR A C 1
ATOM 714 O O . THR A 1 100 ? 4.633 -8.242 9.681 1.00 94.88 100 THR A O 1
ATOM 717 N N . LEU A 1 101 ? 2.985 -8.063 8.175 1.00 96.25 101 LEU A N 1
ATOM 718 C CA . LEU A 1 101 ? 1.902 -7.913 9.157 1.00 96.25 101 LEU A CA 1
ATOM 719 C C . LEU A 1 101 ? 1.754 -9.152 10.053 1.00 96.25 101 LEU A C 1
ATOM 721 O O . LEU A 1 101 ? 1.692 -9.017 11.275 1.00 96.25 101 LEU A O 1
ATOM 725 N N . GLU A 1 102 ? 1.808 -10.350 9.470 1.00 96.25 102 GLU A N 1
ATOM 726 C CA . GLU A 1 102 ? 1.812 -11.621 10.205 1.00 96.25 102 GLU A CA 1
ATOM 727 C C . GLU A 1 102 ? 2.994 -11.697 11.189 1.00 96.25 102 GLU A C 1
ATOM 729 O O . GLU A 1 102 ? 2.817 -12.091 12.342 1.00 96.25 102 GLU A O 1
ATOM 734 N N . SER A 1 103 ? 4.187 -11.228 10.790 1.00 93.38 103 SER A N 1
ATOM 735 C CA . SER A 1 103 ? 5.356 -11.144 11.688 1.00 93.38 103 SER A CA 1
ATOM 736 C C . SER A 1 103 ? 5.181 -10.170 12.862 1.00 93.38 103 SER A C 1
ATOM 738 O O . SER A 1 103 ? 5.926 -10.250 13.834 1.00 93.38 103 SER A O 1
ATOM 740 N N . GLN A 1 104 ? 4.221 -9.244 12.773 1.00 92.88 104 GLN A N 1
ATOM 741 C CA . GLN A 1 104 ? 3.849 -8.315 13.844 1.00 92.88 104 GLN A CA 1
ATOM 742 C C . GLN A 1 104 ? 2.620 -8.799 14.634 1.00 92.88 104 GLN A C 1
ATOM 744 O O . GLN A 1 104 ? 2.041 -8.011 15.371 1.00 92.88 104 GLN A O 1
ATOM 749 N N . HIS A 1 105 ? 2.220 -10.070 14.492 1.00 92.88 105 HIS A N 1
ATOM 750 C CA . HIS A 1 105 ? 1.041 -10.676 15.131 1.00 92.88 105 HIS A CA 1
ATOM 751 C C . HIS A 1 105 ? -0.316 -10.080 14.704 1.00 92.88 105 HIS A C 1
ATOM 753 O O . HIS A 1 105 ? -1.294 -10.156 15.448 1.00 92.88 105 HIS A O 1
ATOM 759 N N . VAL A 1 106 ? -0.403 -9.525 13.491 1.00 96.81 106 VAL A N 1
ATOM 760 C CA . VAL A 1 106 ? -1.672 -9.080 12.895 1.00 96.81 106 VAL A CA 1
ATOM 761 C C . VAL A 1 106 ? -2.309 -10.228 12.106 1.00 96.81 106 VAL A C 1
ATOM 763 O O . VAL A 1 106 ? -1.717 -10.730 11.149 1.00 96.81 106 VAL A O 1
ATOM 766 N N . ASP A 1 107 ? -3.536 -10.615 12.462 1.00 97.31 107 ASP A N 1
ATOM 767 C CA . ASP A 1 107 ? -4.337 -11.570 11.689 1.00 97.31 107 ASP A CA 1
ATOM 768 C C . ASP A 1 107 ? -4.696 -10.978 10.317 1.00 97.31 107 ASP A C 1
ATOM 770 O O . ASP A 1 107 ? -5.417 -9.983 10.225 1.00 97.31 107 ASP A O 1
ATOM 774 N N . CYS A 1 108 ? -4.194 -11.609 9.254 1.00 97.62 108 CYS A N 1
ATOM 775 C CA . CYS A 1 108 ? -4.388 -11.203 7.862 1.00 97.62 108 CYS A CA 1
ATOM 776 C C . CYS A 1 108 ? -5.342 -12.125 7.080 1.00 97.62 108 CYS A C 1
ATOM 778 O O . CYS A 1 108 ? -5.380 -12.056 5.853 1.00 97.62 108 CYS A O 1
ATOM 780 N N . SER A 1 109 ? -6.118 -12.983 7.755 1.00 97.12 109 SER A N 1
ATOM 781 C CA . SER A 1 109 ? -7.037 -13.940 7.108 1.00 97.12 109 SER A CA 1
ATOM 782 C C . SER A 1 109 ? -8.092 -13.298 6.193 1.00 97.12 109 SER A C 1
ATOM 784 O O . SER A 1 109 ? -8.523 -13.934 5.235 1.00 97.12 109 SER A O 1
ATOM 786 N N . ASP A 1 110 ? -8.446 -12.032 6.434 1.00 96.88 110 ASP A N 1
ATOM 787 C CA . ASP A 1 110 ? -9.378 -11.233 5.624 1.00 96.88 110 ASP A CA 1
ATOM 788 C C . ASP A 1 110 ? -8.661 -10.151 4.777 1.00 96.88 110 ASP A C 1
ATOM 790 O O . ASP A 1 110 ? -9.238 -9.119 4.416 1.00 96.88 110 ASP A O 1
ATOM 794 N N . VAL A 1 111 ? -7.385 -10.382 4.436 1.00 97.94 111 VAL A N 1
ATOM 795 C CA . VAL A 1 111 ? -6.633 -9.587 3.452 1.00 97.94 111 VAL A CA 1
ATOM 796 C C . VAL A 1 111 ? -6.726 -10.231 2.067 1.00 97.94 111 VAL A C 1
ATOM 798 O O . VAL A 1 111 ? -6.159 -11.289 1.795 1.00 97.94 111 VAL A O 1
ATOM 801 N N . TRP A 1 112 ? -7.413 -9.556 1.150 1.00 96.62 112 TRP A N 1
ATOM 802 C CA . TRP A 1 112 ? -7.755 -10.095 -0.164 1.00 96.62 112 TRP A CA 1
ATOM 803 C C . TRP A 1 112 ? -6.660 -9.832 -1.205 1.00 96.62 112 TRP A C 1
ATOM 805 O O . TRP A 1 112 ? -6.320 -8.685 -1.497 1.00 96.62 112 TRP A O 1
ATOM 815 N N . ALA A 1 113 ? -6.137 -10.893 -1.825 1.00 96.50 113 ALA A N 1
ATOM 816 C CA . ALA A 1 113 ? -5.211 -10.796 -2.955 1.00 96.50 113 ALA A CA 1
ATOM 817 C C . ALA A 1 113 ? -5.983 -10.620 -4.277 1.00 96.50 113 ALA A C 1
ATOM 819 O O . ALA A 1 113 ? -6.398 -11.588 -4.919 1.00 96.50 113 ALA A O 1
ATOM 820 N N . ILE A 1 114 ? -6.180 -9.370 -4.696 1.00 95.88 114 ILE A N 1
ATOM 821 C CA . ILE A 1 114 ? -6.999 -9.017 -5.856 1.00 95.88 114 ILE A CA 1
ATOM 822 C C . ILE A 1 114 ? -6.279 -9.374 -7.163 1.00 95.88 114 ILE A C 1
ATOM 824 O O . ILE A 1 114 ? -5.184 -8.893 -7.475 1.00 95.88 114 ILE A O 1
ATOM 828 N N . ALA A 1 115 ? -6.920 -10.219 -7.970 1.00 88.19 115 ALA A N 1
ATOM 829 C CA . ALA A 1 115 ? -6.398 -10.628 -9.267 1.00 88.19 115 ALA A CA 1
ATOM 830 C C . ALA A 1 115 ? -6.337 -9.448 -10.256 1.00 88.19 115 ALA A C 1
ATOM 832 O O . ALA A 1 115 ? -7.249 -8.630 -10.333 1.00 88.19 115 ALA A O 1
ATOM 833 N N . ARG A 1 116 ? -5.275 -9.407 -11.075 1.00 90.31 116 ARG A N 1
ATOM 834 C CA . ARG A 1 116 ? -5.035 -8.388 -12.124 1.00 90.31 116 ARG A CA 1
ATOM 835 C C . ARG A 1 116 ? -4.894 -6.938 -11.627 1.00 90.31 116 ARG A C 1
ATOM 837 O O . ARG A 1 116 ? -4.870 -6.031 -12.453 1.00 90.31 116 ARG A O 1
ATOM 844 N N . GLN A 1 117 ? -4.743 -6.717 -10.323 1.00 94.38 117 GLN A N 1
ATOM 845 C CA . GLN A 1 117 ? -4.368 -5.423 -9.751 1.00 94.38 117 GLN A CA 1
ATOM 846 C C . GLN A 1 117 ? -2.966 -5.505 -9.157 1.00 94.38 117 GLN A C 1
ATOM 848 O O . GLN A 1 117 ? -2.544 -6.559 -8.679 1.00 94.38 117 GLN A O 1
ATOM 853 N N . SER A 1 118 ? -2.272 -4.372 -9.154 1.00 96.94 118 SER A N 1
ATOM 854 C CA . SER A 1 118 ? -1.093 -4.184 -8.314 1.00 96.94 118 SER A CA 1
ATOM 855 C C . SER A 1 118 ? -1.500 -3.854 -6.878 1.00 96.94 118 SER A C 1
ATOM 857 O O . SER A 1 118 ? -2.613 -3.403 -6.602 1.00 96.94 118 SER A O 1
ATOM 859 N N . THR A 1 119 ? -0.573 -4.033 -5.955 1.00 98.12 119 THR A N 1
ATOM 860 C CA . THR A 1 119 ? -0.667 -3.517 -4.590 1.00 98.12 119 THR A CA 1
ATOM 861 C C . THR A 1 119 ? -0.663 -1.985 -4.591 1.00 98.12 119 THR A C 1
ATOM 863 O O . THR A 1 119 ? -0.196 -1.351 -5.545 1.00 98.12 119 THR A O 1
ATOM 866 N N . GLY A 1 120 ? -1.229 -1.365 -3.551 1.00 97.00 120 GLY A N 1
ATOM 867 C CA . GLY A 1 120 ? -1.160 0.087 -3.389 1.00 97.00 120 GLY A CA 1
ATOM 868 C C . GLY A 1 120 ? 0.287 0.569 -3.255 1.00 97.00 120 GLY A C 1
ATOM 869 O O . GLY A 1 120 ? 1.139 -0.142 -2.722 1.00 97.00 120 GLY A O 1
ATOM 870 N N . VAL A 1 121 ? 0.573 1.783 -3.718 1.00 96.00 121 VAL A N 1
ATOM 871 C CA . VAL A 1 121 ? 1.902 2.403 -3.591 1.00 96.00 121 VAL A CA 1
ATOM 872 C C . VAL A 1 121 ? 1.748 3.851 -3.144 1.00 96.00 121 VAL A C 1
ATOM 874 O O . VAL A 1 121 ? 0.894 4.577 -3.652 1.00 96.00 121 VAL A O 1
ATOM 877 N N . SER A 1 122 ? 2.586 4.266 -2.205 1.00 92.31 122 SER A N 1
ATOM 878 C CA . SER A 1 122 ? 2.683 5.626 -1.686 1.00 92.31 122 SER A CA 1
ATOM 879 C C . SER A 1 122 ? 4.072 6.161 -2.022 1.00 92.31 122 SER A C 1
ATOM 881 O O . SER A 1 122 ? 5.066 5.635 -1.531 1.00 92.31 122 SER A O 1
ATOM 883 N N . ILE A 1 123 ? 4.168 7.164 -2.894 1.00 91.88 123 ILE A N 1
ATOM 884 C CA . ILE A 1 123 ? 5.446 7.782 -3.272 1.00 91.88 123 ILE A CA 1
ATOM 885 C C . ILE A 1 123 ? 5.542 9.127 -2.566 1.00 91.88 123 ILE A C 1
ATOM 887 O O . ILE A 1 123 ? 4.689 9.987 -2.783 1.00 91.88 123 ILE A O 1
ATOM 891 N N . SER A 1 124 ? 6.576 9.329 -1.752 1.00 88.62 124 SER A N 1
ATOM 892 C CA . SER A 1 124 ? 6.829 10.608 -1.090 1.00 88.62 124 SER A CA 1
ATOM 893 C C . SER A 1 124 ? 8.156 11.217 -1.507 1.00 88.62 124 SER A C 1
ATOM 895 O O . SER A 1 124 ? 9.160 10.517 -1.638 1.00 88.62 124 SER A O 1
ATOM 897 N N . VAL A 1 125 ? 8.169 12.540 -1.621 1.00 90.31 125 VAL A N 1
ATOM 898 C CA . VAL A 1 125 ? 9.398 13.334 -1.633 1.00 90.31 125 VAL A CA 1
ATOM 899 C C . VAL A 1 125 ? 9.508 14.032 -0.281 1.00 90.31 125 VAL A C 1
ATOM 901 O O . VAL A 1 125 ? 8.539 14.654 0.163 1.00 90.31 125 VAL A O 1
ATOM 904 N N . VAL A 1 126 ? 10.655 13.873 0.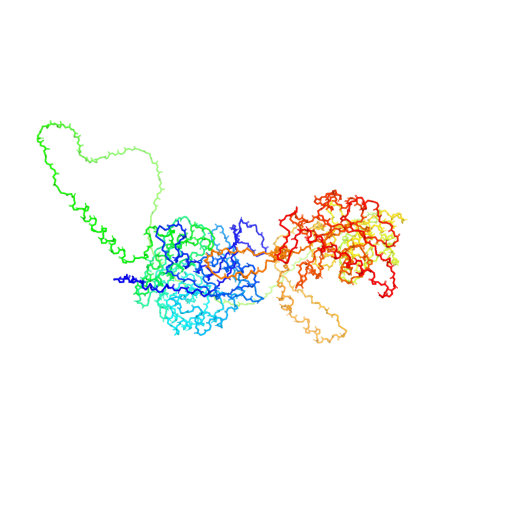379 1.00 86.44 126 VAL A N 1
ATOM 905 C CA . VAL A 1 126 ? 10.971 14.459 1.689 1.00 86.44 126 VAL A CA 1
ATOM 906 C C . VAL A 1 126 ? 12.098 15.470 1.501 1.00 86.44 126 VAL A C 1
ATOM 908 O O . VAL A 1 126 ? 13.159 15.120 0.988 1.00 86.44 126 VAL A O 1
ATOM 911 N N . GLU A 1 127 ? 11.855 16.719 1.882 1.00 87.56 127 GLU A N 1
ATOM 912 C CA . GLU A 1 127 ? 12.816 17.818 1.774 1.00 87.56 127 GLU A CA 1
ATOM 913 C C . GLU A 1 127 ? 13.703 17.918 3.026 1.00 87.56 127 GLU A C 1
ATOM 915 O O . GLU A 1 127 ? 13.339 17.443 4.103 1.00 87.56 127 GLU A O 1
ATOM 920 N N . SER A 1 128 ? 14.869 18.567 2.927 1.00 82.19 128 SER A N 1
ATOM 921 C CA . SER A 1 128 ? 15.816 18.680 4.053 1.00 82.19 128 SER A CA 1
ATOM 922 C C . SER A 1 128 ? 15.317 19.540 5.225 1.00 82.19 128 SER A C 1
ATOM 924 O O . SER A 1 128 ? 15.952 19.567 6.273 1.00 82.19 128 SER A O 1
ATOM 926 N N . ASN A 1 129 ? 14.195 20.246 5.062 1.00 78.94 129 ASN A N 1
ATOM 927 C CA . ASN A 1 129 ? 13.470 20.938 6.134 1.00 78.94 129 ASN A CA 1
ATOM 928 C C . ASN A 1 129 ? 12.412 20.045 6.826 1.00 78.94 129 ASN A C 1
ATOM 930 O O . ASN A 1 129 ? 11.686 20.528 7.691 1.00 78.94 129 ASN A O 1
ATOM 934 N N . GLY A 1 130 ? 12.291 18.773 6.431 1.00 72.00 130 GLY A N 1
ATOM 935 C CA . GLY A 1 130 ? 11.289 17.834 6.936 1.00 72.00 130 GLY A CA 1
ATOM 936 C C . GLY A 1 130 ? 9.913 17.937 6.268 1.00 72.00 130 GLY A C 1
ATOM 937 O O . GLY A 1 130 ? 9.024 17.155 6.611 1.00 72.00 130 GLY A O 1
ATOM 938 N N . GLU A 1 131 ? 9.702 18.846 5.306 1.00 78.31 131 GLU A N 1
ATOM 939 C CA . GLU A 1 131 ? 8.460 18.856 4.532 1.00 78.31 131 GLU A CA 1
ATOM 940 C C . GLU A 1 131 ? 8.336 17.590 3.679 1.00 78.31 131 GLU A C 1
ATOM 942 O O . GLU A 1 131 ? 9.278 17.152 3.018 1.00 78.31 131 GLU A O 1
ATOM 947 N N . LYS A 1 132 ? 7.132 17.014 3.661 1.00 79.00 132 LYS A N 1
ATOM 948 C CA . LYS A 1 132 ? 6.823 15.774 2.952 1.00 79.00 132 LYS A CA 1
ATOM 949 C C . LYS A 1 132 ? 5.623 15.973 2.039 1.00 79.00 132 LYS A C 1
ATOM 951 O O . LYS A 1 132 ? 4.558 16.395 2.489 1.00 79.00 132 LYS A O 1
ATOM 956 N N . ARG A 1 133 ? 5.764 15.611 0.762 1.00 85.50 133 ARG A N 1
ATOM 957 C CA . ARG A 1 133 ? 4.649 15.565 -0.199 1.00 85.50 133 ARG A CA 1
ATOM 958 C C . ARG A 1 133 ? 4.486 14.137 -0.697 1.00 85.50 133 ARG A C 1
ATOM 960 O O . ARG A 1 133 ? 5.439 13.560 -1.214 1.00 85.50 133 ARG A O 1
ATOM 967 N N . THR A 1 134 ? 3.290 13.575 -0.529 1.00 85.06 134 THR A N 1
ATOM 968 C CA . THR A 1 134 ? 3.002 12.152 -0.766 1.00 85.06 134 THR A CA 1
ATOM 969 C C . THR A 1 134 ? 1.886 11.973 -1.791 1.00 85.06 134 THR A C 1
ATOM 971 O O . THR A 1 134 ? 0.807 12.547 -1.658 1.00 85.06 134 THR A O 1
ATOM 974 N N . ILE A 1 135 ? 2.138 11.133 -2.794 1.00 90.00 135 ILE A N 1
ATOM 975 C CA . ILE A 1 135 ? 1.192 10.707 -3.825 1.00 90.00 135 ILE A CA 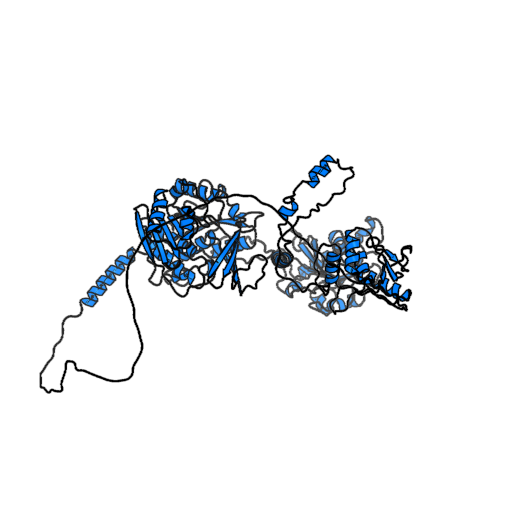1
ATOM 976 C C . ILE A 1 135 ? 0.808 9.258 -3.527 1.00 90.00 135 ILE A C 1
ATOM 978 O O . ILE A 1 135 ? 1.651 8.364 -3.588 1.00 90.00 135 ILE A O 1
ATOM 982 N N . VAL A 1 136 ? -0.469 9.012 -3.232 1.00 89.88 136 VAL A N 1
ATOM 983 C CA . VAL A 1 136 ? -0.976 7.670 -2.915 1.00 89.88 136 VAL A CA 1
ATOM 984 C C . VAL A 1 136 ? -1.770 7.116 -4.093 1.00 89.88 136 VAL A C 1
ATOM 986 O O . VAL A 1 136 ? -2.769 7.695 -4.514 1.00 89.88 136 VAL A O 1
ATOM 989 N N . THR A 1 137 ? -1.350 5.957 -4.592 1.00 94.31 137 THR A N 1
ATOM 990 C CA . THR A 1 137 ? -2.032 5.197 -5.642 1.00 94.31 137 THR A CA 1
ATOM 991 C C . THR A 1 137 ? -2.660 3.955 -5.019 1.00 94.31 137 THR A C 1
ATOM 993 O O . THR A 1 137 ? -1.957 3.031 -4.616 1.00 94.31 137 THR A O 1
ATOM 996 N N . LEU A 1 138 ? -3.994 3.929 -4.920 1.00 94.25 138 LEU A N 1
ATOM 997 C CA . LEU A 1 138 ? -4.710 2.904 -4.147 1.00 94.25 138 LEU A CA 1
ATOM 998 C C . LEU A 1 138 ? -4.574 1.484 -4.724 1.00 94.25 138 LEU A C 1
ATOM 1000 O O . LEU A 1 138 ? -4.461 0.530 -3.955 1.00 94.25 138 LEU A O 1
ATOM 1004 N N . ASN A 1 139 ? -4.586 1.344 -6.055 1.00 96.38 139 ASN A N 1
ATOM 1005 C CA . ASN A 1 139 ? -4.648 0.063 -6.775 1.00 96.38 139 ASN A CA 1
ATOM 1006 C C . ASN A 1 139 ? -5.627 -0.928 -6.112 1.00 96.38 139 ASN A C 1
ATOM 1008 O O . ASN A 1 139 ? -6.791 -0.565 -5.969 1.00 96.38 139 ASN A O 1
ATOM 1012 N N . ALA A 1 140 ? -5.194 -2.120 -5.682 1.00 97.44 140 ALA A N 1
ATOM 1013 C CA . ALA A 1 140 ? -6.054 -3.125 -5.043 1.00 97.44 140 ALA A CA 1
ATOM 1014 C C . ALA A 1 140 ? -6.926 -2.595 -3.881 1.00 97.44 140 ALA A C 1
ATOM 1016 O O . ALA A 1 140 ? -8.063 -3.032 -3.739 1.00 97.44 140 ALA A O 1
ATOM 1017 N N . ASN A 1 141 ? -6.472 -1.590 -3.119 1.00 97.38 141 ASN A N 1
ATOM 1018 C CA . ASN A 1 141 ? -7.256 -0.980 -2.031 1.00 97.38 141 ASN A CA 1
ATOM 1019 C C . ASN A 1 141 ? -8.578 -0.339 -2.496 1.00 97.38 141 ASN A C 1
ATOM 1021 O O . ASN A 1 141 ? -9.505 -0.182 -1.702 1.00 97.38 141 ASN A O 1
ATOM 1025 N N . LYS A 1 142 ? -8.684 0.040 -3.779 1.00 95.75 142 LYS A N 1
ATOM 1026 C CA . LYS A 1 142 ? -9.927 0.575 -4.364 1.00 95.75 142 LYS A CA 1
ATOM 1027 C C . LYS A 1 142 ? -10.953 -0.524 -4.683 1.00 95.75 142 LYS A C 1
ATOM 1029 O O . LYS A 1 142 ? -12.128 -0.213 -4.821 1.00 95.75 142 LYS A O 1
ATOM 1034 N N . GLU A 1 143 ? -10.506 -1.777 -4.797 1.00 96.62 143 GLU A N 1
ATOM 1035 C CA . GLU A 1 143 ? -11.335 -2.947 -5.127 1.00 96.62 143 GLU A CA 1
ATOM 1036 C C . GLU A 1 143 ? -11.892 -3.644 -3.874 1.00 96.62 143 GLU A C 1
ATOM 1038 O O . GLU A 1 143 ? -12.686 -4.576 -3.983 1.00 96.62 143 GLU A O 1
ATOM 1043 N N . LEU A 1 144 ? -11.516 -3.190 -2.672 1.00 96.00 144 LEU A N 1
ATOM 1044 C CA . LEU A 1 144 ? -12.176 -3.600 -1.436 1.00 96.00 144 LEU A CA 1
ATOM 1045 C C . LEU A 1 144 ? -13.580 -2.976 -1.405 1.00 96.00 144 LEU A C 1
ATOM 1047 O O . LEU A 1 144 ? -13.737 -1.821 -1.013 1.00 96.00 144 LEU A O 1
ATOM 1051 N N . THR A 1 145 ? -14.583 -3.719 -1.873 1.00 96.88 145 THR A N 1
ATOM 1052 C CA . THR A 1 145 ? -16.018 -3.357 -1.937 1.00 96.88 145 THR A CA 1
ATOM 1053 C C . THR A 1 145 ? -16.799 -3.732 -0.662 1.00 96.88 145 THR A C 1
ATOM 1055 O O . THR A 1 145 ? -16.329 -4.582 0.100 1.00 96.88 145 THR A O 1
ATOM 1058 N N . PRO A 1 146 ? -18.031 -3.207 -0.456 1.00 97.50 146 PRO A N 1
ATOM 1059 C CA . PRO A 1 146 ? -18.906 -3.589 0.662 1.00 97.50 146 PRO A CA 1
ATOM 1060 C C . PRO A 1 146 ? -19.130 -5.099 0.832 1.00 97.50 146 PRO A C 1
ATOM 1062 O O . PRO A 1 146 ? -19.249 -5.580 1.955 1.00 97.50 146 PRO A O 1
ATOM 1065 N N . SER A 1 147 ? -19.125 -5.873 -0.260 1.00 95.88 147 SER A N 1
ATOM 1066 C CA . SER A 1 147 ? -19.308 -7.332 -0.219 1.00 95.88 147 SER A CA 1
ATOM 1067 C C . SER A 1 147 ? -18.187 -8.087 0.505 1.00 95.88 147 SER A C 1
ATOM 1069 O O . SER A 1 147 ? -18.425 -9.202 0.950 1.00 95.88 147 SER A O 1
ATOM 1071 N N . HIS A 1 148 ? -16.994 -7.498 0.651 1.00 94.88 148 HIS A N 1
ATOM 1072 C CA . HIS A 1 148 ? -15.909 -8.075 1.459 1.00 94.88 148 HIS A CA 1
ATOM 1073 C C . HIS A 1 148 ? -16.126 -7.876 2.969 1.00 94.88 148 HIS A C 1
ATOM 1075 O O . HIS A 1 148 ? -15.480 -8.541 3.769 1.00 94.88 148 HIS A O 1
ATOM 1081 N N . ILE A 1 149 ? -17.023 -6.961 3.356 1.00 95.12 149 ILE A N 1
ATOM 1082 C CA . ILE A 1 149 ? -17.448 -6.738 4.744 1.00 95.12 149 ILE A CA 1
ATOM 1083 C C . ILE A 1 149 ? -18.741 -7.512 5.034 1.00 95.12 149 ILE A C 1
ATOM 1085 O O . ILE A 1 149 ? -18.891 -8.062 6.117 1.00 95.12 149 ILE A O 1
ATOM 1089 N N . GLY A 1 150 ? -19.671 -7.578 4.074 1.00 92.69 150 GLY A N 1
ATOM 1090 C CA . GLY A 1 150 ? -20.951 -8.276 4.234 1.00 92.69 150 GLY A CA 1
ATOM 1091 C C . GLY A 1 150 ? -21.859 -7.649 5.303 1.00 92.69 150 GLY A C 1
ATOM 1092 O O . GLY A 1 150 ? -21.678 -6.497 5.692 1.00 92.69 150 GLY A O 1
ATOM 1093 N N . ASP A 1 151 ? -22.852 -8.402 5.780 1.00 91.31 151 ASP A N 1
ATOM 1094 C CA . ASP A 1 151 ? -23.780 -7.960 6.841 1.00 91.31 151 ASP A CA 1
ATOM 1095 C C . ASP A 1 151 ? -23.194 -8.057 8.265 1.00 91.31 151 ASP A C 1
ATOM 1097 O O . ASP A 1 151 ? -23.761 -7.508 9.219 1.00 91.31 151 ASP A O 1
ATOM 1101 N N . THR A 1 152 ? -22.075 -8.771 8.417 1.00 91.12 152 THR A N 1
ATOM 1102 C CA . THR A 1 152 ? -21.387 -9.067 9.681 1.00 91.12 152 THR A CA 1
ATOM 1103 C C . THR A 1 152 ? -19.887 -8.914 9.509 1.00 91.12 152 THR A C 1
ATOM 1105 O O . THR A 1 152 ? -19.339 -9.506 8.587 1.00 91.12 152 THR A O 1
ATOM 1108 N N . ILE A 1 153 ? -19.225 -8.182 10.411 1.00 92.25 153 ILE A N 1
ATOM 1109 C CA . ILE A 1 153 ? -17.784 -7.912 10.303 1.00 92.25 153 ILE A CA 1
ATOM 1110 C C . ILE A 1 153 ? -17.001 -9.245 10.249 1.00 92.25 153 ILE A C 1
ATOM 1112 O O . ILE A 1 153 ? -17.203 -10.090 11.130 1.00 92.25 153 ILE A O 1
ATOM 1116 N N . PRO A 1 154 ? -16.135 -9.462 9.237 1.00 88.50 154 PRO A N 1
ATOM 1117 C CA . PRO A 1 154 ? -15.354 -10.689 9.109 1.00 88.50 154 PRO A CA 1
ATOM 1118 C C . PRO A 1 154 ? -14.458 -10.957 10.324 1.00 88.50 154 PRO A C 1
ATOM 1120 O O . PRO A 1 154 ? -13.883 -10.042 10.914 1.00 88.50 154 PRO A O 1
ATOM 1123 N N . GLY A 1 155 ? -14.333 -12.231 10.704 1.00 81.69 155 GLY A N 1
ATOM 1124 C CA . GLY A 1 155 ? -13.579 -12.649 11.892 1.00 81.69 155 GLY A CA 1
ATOM 1125 C C . GLY A 1 155 ? -14.284 -12.430 13.237 1.00 81.69 155 GLY A C 1
ATOM 1126 O O . GLY A 1 155 ? -13.628 -12.514 14.271 1.00 81.69 155 GLY A O 1
ATOM 1127 N N . GLY A 1 156 ? -15.598 -12.179 13.241 1.00 85.44 156 GLY A N 1
ATOM 1128 C CA . GLY A 1 156 ? -16.405 -12.033 14.457 1.00 85.44 156 GLY A CA 1
ATOM 1129 C C . GLY A 1 156 ? -16.582 -10.580 14.901 1.00 85.44 156 GLY A C 1
ATOM 1130 O O . GLY A 1 156 ? -16.005 -9.665 14.323 1.00 85.44 156 GLY A O 1
ATOM 1131 N N . LYS A 1 157 ? -17.416 -10.357 15.926 1.00 92.00 157 LYS A N 1
ATOM 1132 C CA . LYS A 1 157 ? -17.713 -9.015 16.453 1.00 92.00 157 LYS A CA 1
ATOM 1133 C C . LYS A 1 157 ? -16.475 -8.455 17.178 1.00 92.00 157 LYS A C 1
ATOM 1135 O O . LYS A 1 157 ? -16.146 -8.988 18.236 1.00 92.00 157 LYS A O 1
ATOM 1140 N N . PRO A 1 158 ? -15.816 -7.393 16.676 1.00 95.94 158 PRO A N 1
ATOM 1141 C CA . PRO A 1 158 ? -14.636 -6.851 17.330 1.00 95.94 158 PRO A CA 1
ATOM 1142 C C . PRO A 1 158 ? -15.004 -5.857 18.435 1.00 95.94 158 PRO A C 1
ATOM 1144 O O . PRO A 1 158 ? -16.125 -5.347 18.519 1.00 95.94 158 PRO A O 1
ATOM 1147 N N . ASP A 1 159 ? -14.014 -5.541 19.260 1.00 96.81 159 ASP A N 1
ATOM 1148 C CA . ASP A 1 159 ? -14.130 -4.611 20.373 1.00 96.81 159 ASP A CA 1
ATOM 1149 C C . ASP A 1 159 ? -13.982 -3.148 19.969 1.00 96.81 159 ASP A C 1
ATOM 1151 O O . ASP A 1 159 ? -14.504 -2.293 20.687 1.00 96.81 159 ASP A O 1
ATOM 1155 N N . LEU A 1 160 ? -13.300 -2.892 18.847 1.00 98.19 160 LEU A N 1
ATOM 1156 C CA . LEU A 1 160 ? -13.147 -1.600 18.179 1.00 98.19 160 LEU A CA 1
ATOM 1157 C C . LEU A 1 160 ? -12.838 -1.816 16.690 1.00 98.19 160 LEU A C 1
ATOM 1159 O O . LEU A 1 160 ? -12.024 -2.676 16.343 1.00 98.19 160 LEU A O 1
ATOM 1163 N N . ILE A 1 161 ? -13.435 -1.000 15.819 1.00 98.69 161 ILE A N 1
ATOM 1164 C CA . ILE A 1 161 ? -13.036 -0.886 14.409 1.00 98.69 161 ILE A CA 1
ATOM 1165 C C . ILE A 1 161 ? -12.216 0.386 14.202 1.00 98.69 161 ILE A C 1
ATOM 1167 O O . ILE A 1 161 ? -12.637 1.463 14.616 1.00 98.69 161 ILE A O 1
ATOM 1171 N N . VAL A 1 162 ? -11.079 0.269 13.515 1.00 98.75 162 VAL A N 1
ATOM 1172 C CA . VAL A 1 162 ? -10.228 1.397 13.111 1.00 98.75 162 VAL A CA 1
ATOM 1173 C C . VAL A 1 162 ? -10.304 1.565 11.592 1.00 98.75 162 VAL A C 1
ATOM 1175 O O . VAL A 1 162 ? -10.011 0.630 10.848 1.00 98.75 162 VAL A O 1
ATOM 1178 N N . LEU A 1 163 ? -10.702 2.752 11.131 1.00 98.44 163 LEU A N 1
ATOM 1179 C CA . LEU A 1 163 ? -10.935 3.086 9.721 1.00 98.44 163 LEU A CA 1
ATOM 1180 C C . LEU A 1 163 ? -10.128 4.311 9.275 1.00 98.44 163 LEU A C 1
ATOM 1182 O O . LEU A 1 163 ? -9.908 5.248 10.047 1.00 98.44 163 LEU A O 1
ATOM 1186 N N . GLN A 1 164 ? -9.780 4.345 7.985 1.00 96.69 164 GLN A N 1
ATOM 1187 C CA . GLN A 1 164 ? -9.267 5.534 7.288 1.00 96.69 164 GLN A CA 1
ATOM 1188 C C . GLN A 1 164 ? -9.912 5.685 5.897 1.00 96.69 164 GLN A C 1
ATOM 1190 O O . GLN A 1 164 ? -10.736 4.867 5.494 1.00 96.69 164 GLN A O 1
ATOM 1195 N N . LEU A 1 165 ? -9.553 6.726 5.132 1.00 96.06 165 LEU A N 1
ATOM 1196 C CA . LEU A 1 165 ? -10.184 7.041 3.832 1.00 96.06 165 LEU A CA 1
ATOM 1197 C C . LEU A 1 165 ? -9.346 6.633 2.605 1.00 96.06 165 LEU A C 1
ATOM 1199 O O . LEU A 1 165 ? -9.540 7.162 1.508 1.00 96.06 165 LEU A O 1
ATOM 1203 N N . GLN A 1 166 ? -8.439 5.666 2.783 1.00 94.81 166 GLN A N 1
ATOM 1204 C CA . GLN A 1 166 ? -7.551 5.119 1.745 1.00 94.81 166 GLN A CA 1
ATOM 1205 C C . GLN A 1 166 ? -8.046 3.792 1.121 1.00 94.81 166 GLN A C 1
ATOM 1207 O O . GLN A 1 166 ? -7.266 3.053 0.526 1.00 94.81 166 GLN A O 1
ATOM 1212 N N . ILE A 1 167 ? -9.342 3.497 1.223 1.00 96.38 167 ILE A N 1
ATOM 1213 C CA . ILE A 1 167 ? -10.030 2.403 0.510 1.00 96.38 167 ILE A CA 1
ATOM 1214 C C . ILE A 1 167 ? -11.239 2.972 -0.262 1.00 96.38 167 ILE A C 1
ATOM 1216 O O . ILE A 1 167 ? -11.440 4.195 -0.292 1.00 96.38 167 ILE A O 1
ATOM 1220 N N . ASN A 1 168 ? -12.054 2.129 -0.907 1.00 95.00 168 ASN A N 1
ATOM 1221 C CA . ASN A 1 168 ? -13.328 2.592 -1.471 1.00 95.00 168 ASN A CA 1
ATOM 1222 C C . ASN A 1 168 ? -14.197 3.232 -0.364 1.00 95.00 168 ASN A C 1
ATOM 1224 O O . ASN A 1 168 ? -14.400 2.650 0.700 1.00 95.00 168 ASN A O 1
ATOM 1228 N N . LEU A 1 169 ? -14.714 4.440 -0.620 1.00 95.62 169 LEU A N 1
ATOM 1229 C CA . LEU A 1 169 ? -15.531 5.176 0.349 1.00 95.62 169 LEU A CA 1
ATOM 1230 C C . LEU A 1 169 ? -16.827 4.431 0.659 1.00 95.62 169 LEU A C 1
ATOM 1232 O O . LEU A 1 169 ? -17.242 4.412 1.808 1.00 95.62 169 LEU A O 1
ATOM 1236 N N . GLU A 1 170 ? -17.433 3.792 -0.339 1.00 96.75 170 GLU A N 1
ATOM 1237 C CA . GLU A 1 170 ? -18.645 2.989 -0.164 1.00 96.75 170 GLU A CA 1
ATOM 1238 C C . GLU A 1 170 ? -18.451 1.909 0.912 1.00 96.75 170 GLU A C 1
ATOM 1240 O O . GLU A 1 170 ? -19.287 1.745 1.795 1.00 96.75 170 GLU A O 1
ATOM 1245 N N . THR A 1 171 ? -17.288 1.256 0.914 1.00 97.69 171 THR A N 1
ATOM 1246 C CA . THR A 1 171 ? -16.901 0.244 1.904 1.00 97.69 171 THR A CA 1
ATOM 1247 C C . THR A 1 171 ? -16.681 0.841 3.290 1.00 97.69 171 THR A C 1
ATOM 1249 O O . THR A 1 171 ? -17.094 0.233 4.274 1.00 97.69 171 THR A O 1
ATOM 1252 N N . VAL A 1 172 ? -16.102 2.044 3.400 1.00 97.69 172 VAL A N 1
ATOM 1253 C CA . VAL A 1 172 ? -16.012 2.771 4.685 1.00 97.69 172 VAL A CA 1
ATOM 1254 C C . VAL A 1 172 ? -17.411 3.054 5.234 1.00 97.69 172 VAL A C 1
ATOM 1256 O O . VAL A 1 172 ? -17.691 2.743 6.390 1.00 97.69 172 VAL A O 1
ATOM 1259 N N . LEU A 1 173 ? -18.304 3.601 4.404 1.00 97.50 173 LEU A N 1
ATOM 1260 C CA . LEU A 1 173 ? -19.682 3.931 4.786 1.00 97.50 173 LEU A CA 1
ATOM 1261 C C . LEU A 1 173 ? -20.455 2.677 5.220 1.00 97.50 173 LEU A C 1
ATOM 1263 O O . LEU A 1 173 ? -21.081 2.673 6.280 1.00 97.50 173 LEU A O 1
ATOM 1267 N N . HIS A 1 174 ? -20.346 1.597 4.443 1.00 98.06 174 HIS A N 1
ATOM 1268 C CA . HIS A 1 174 ? -20.952 0.301 4.747 1.00 98.06 174 HIS A CA 1
ATOM 1269 C C . HIS A 1 174 ? -20.401 -0.313 6.039 1.00 98.06 174 HIS A C 1
ATOM 1271 O O . HIS A 1 174 ? -21.173 -0.816 6.853 1.00 98.06 174 HIS A O 1
ATOM 1277 N N . THR A 1 175 ? -19.089 -0.219 6.280 1.00 98.12 175 THR A N 1
ATOM 1278 C CA . THR A 1 175 ? -18.460 -0.697 7.525 1.00 98.12 175 THR A CA 1
ATOM 1279 C C . THR A 1 175 ? -19.005 0.059 8.736 1.00 98.12 175 THR A C 1
ATOM 1281 O O . THR A 1 175 ? -19.371 -0.569 9.725 1.00 98.12 175 THR A O 1
ATOM 1284 N N . ILE A 1 176 ? -19.136 1.388 8.654 1.00 98.19 176 ILE A N 1
ATOM 1285 C CA . ILE A 1 176 ? -19.679 2.222 9.742 1.00 98.19 176 ILE A CA 1
ATOM 1286 C C . ILE A 1 176 ? -21.155 1.887 10.012 1.00 98.19 176 ILE A C 1
ATOM 1288 O O . ILE A 1 176 ? -21.552 1.725 11.167 1.00 98.19 176 ILE A O 1
ATOM 1292 N N . ALA A 1 177 ? -21.970 1.720 8.965 1.00 97.38 177 ALA A N 1
ATOM 1293 C CA . ALA A 1 177 ? -23.370 1.312 9.106 1.00 97.38 177 ALA A CA 1
ATOM 1294 C C . ALA A 1 177 ? -23.507 -0.088 9.741 1.00 97.38 177 ALA A C 1
ATOM 1296 O O . ALA A 1 177 ? -24.318 -0.295 10.648 1.00 97.38 177 ALA A O 1
ATOM 1297 N N . THR A 1 178 ? -22.667 -1.030 9.308 1.00 97.06 178 THR A N 1
ATOM 1298 C CA . THR A 1 178 ? -22.611 -2.415 9.801 1.00 97.06 178 THR A CA 1
ATOM 1299 C C . THR A 1 178 ? -22.167 -2.475 11.267 1.00 97.06 178 THR A C 1
ATOM 1301 O O . THR A 1 178 ? -22.808 -3.143 12.081 1.00 97.06 178 THR A O 1
ATOM 1304 N N . ALA A 1 179 ? -21.141 -1.703 11.638 1.00 97.50 179 ALA A N 1
ATOM 1305 C CA . ALA A 1 179 ? -20.667 -1.559 13.013 1.00 97.50 179 ALA A CA 1
ATOM 1306 C C . ALA A 1 179 ? -21.753 -0.986 13.939 1.00 97.50 179 ALA A C 1
ATOM 1308 O O . ALA A 1 179 ? -22.041 -1.560 14.993 1.00 97.50 179 ALA A O 1
ATOM 1309 N N . LYS A 1 180 ? -22.438 0.082 13.500 1.00 96.12 180 LYS A N 1
ATOM 1310 C CA . LYS A 1 180 ? -23.556 0.699 14.230 1.00 96.12 180 LYS A CA 1
ATOM 1311 C C . LYS A 1 180 ? -24.704 -0.289 14.466 1.00 96.12 180 LYS A C 1
ATOM 1313 O O . LYS A 1 180 ? -25.204 -0.369 15.585 1.00 96.12 180 LYS A O 1
ATOM 1318 N N . LYS A 1 181 ? -25.078 -1.090 13.457 1.00 95.44 181 LYS A N 1
ATOM 1319 C CA . LYS A 1 181 ? -26.102 -2.153 13.568 1.00 95.44 181 LYS A CA 1
ATOM 1320 C C . LYS A 1 181 ? -25.736 -3.227 14.603 1.00 95.44 181 LYS A C 1
ATOM 1322 O O . LYS A 1 181 ? -26.627 -3.788 15.233 1.00 95.44 181 LYS A O 1
ATOM 1327 N N . GLN A 1 182 ? -24.447 -3.513 14.788 1.00 95.19 182 GLN A N 1
ATOM 1328 C CA . GLN A 1 182 ? -23.952 -4.538 15.718 1.00 95.19 182 GLN A CA 1
ATOM 1329 C C . GLN A 1 182 ? -23.576 -3.997 17.105 1.00 95.19 182 GLN A C 1
ATOM 1331 O O . GLN A 1 182 ? -23.219 -4.787 17.984 1.00 95.19 182 GLN A O 1
ATOM 1336 N N . GLY A 1 183 ? -23.624 -2.679 17.323 1.00 95.44 183 GLY A N 1
ATOM 1337 C CA . GLY A 1 183 ? -23.111 -2.056 18.545 1.00 95.44 183 GLY A CA 1
ATOM 1338 C C . GLY A 1 183 ? -21.611 -2.311 18.723 1.00 95.44 183 GLY A C 1
ATOM 1339 O O . GLY A 1 183 ? -21.188 -2.793 19.775 1.00 95.44 183 GLY A O 1
ATOM 1340 N N . VAL A 1 184 ? -20.839 -2.081 17.659 1.00 97.00 184 VAL A N 1
ATOM 1341 C CA . VAL A 1 184 ? -19.369 -2.113 17.632 1.00 97.00 184 VAL A CA 1
ATOM 1342 C C . VAL A 1 184 ? -18.873 -0.672 17.530 1.00 97.00 184 VAL A C 1
ATOM 1344 O O . VAL A 1 184 ? -19.316 0.025 16.613 1.00 97.00 184 VAL A O 1
ATOM 1347 N N . PRO A 1 185 ? -17.981 -0.205 18.423 1.00 97.50 185 PRO A N 1
ATOM 1348 C CA . PRO A 1 185 ? -17.520 1.170 18.371 1.00 97.50 185 PRO A CA 1
ATOM 1349 C C . PRO A 1 185 ? -16.546 1.397 17.211 1.00 97.50 185 PRO A C 1
ATOM 1351 O O . PRO A 1 185 ? -15.793 0.497 16.824 1.00 97.50 185 PRO A O 1
ATOM 1354 N N . VAL A 1 186 ? -16.543 2.618 16.672 1.00 98.69 186 VAL A N 1
ATOM 1355 C CA . VAL A 1 186 ? -15.707 2.992 15.518 1.00 98.69 186 VAL A CA 1
ATOM 1356 C C . VAL A 1 186 ? -14.778 4.162 15.836 1.00 98.69 186 VAL A C 1
ATOM 1358 O O . VAL A 1 186 ? -15.223 5.229 16.260 1.00 98.69 186 VAL A O 1
ATOM 1361 N N . LEU A 1 187 ? -13.491 3.979 15.532 1.00 98.75 187 LEU A N 1
ATOM 1362 C CA . LEU A 1 187 ? -12.471 5.018 15.433 1.00 98.75 187 LEU A CA 1
ATOM 1363 C C . LEU A 1 187 ? -12.197 5.315 13.952 1.00 98.75 187 LEU A C 1
ATOM 1365 O O . LEU A 1 187 ? -11.749 4.446 13.206 1.00 98.75 187 LEU A O 1
ATOM 1369 N N . LEU A 1 188 ? -12.429 6.557 13.525 1.00 98.62 188 LEU A N 1
ATOM 1370 C CA . LEU A 1 188 ? -12.076 7.038 12.188 1.00 98.62 188 LEU A CA 1
ATOM 1371 C C . LEU A 1 188 ? -10.910 8.038 12.256 1.00 98.62 188 LEU A C 1
ATOM 1373 O O . LEU A 1 188 ? -11.037 9.091 12.885 1.00 98.62 188 LEU A O 1
ATOM 1377 N N . ASN A 1 189 ? -9.813 7.757 11.540 1.00 97.75 189 ASN A N 1
ATOM 1378 C CA . ASN A 1 189 ? -8.856 8.780 11.104 1.00 97.75 189 ASN A CA 1
ATOM 1379 C C . ASN A 1 189 ? -9.165 9.148 9.640 1.00 97.75 189 ASN A C 1
ATOM 1381 O O . ASN A 1 189 ? -8.783 8.406 8.734 1.00 97.75 189 ASN A O 1
ATOM 1385 N N . PRO A 1 190 ? -9.877 10.256 9.362 1.00 94.25 190 PRO A N 1
ATOM 1386 C CA . PRO A 1 190 ? -10.451 10.555 8.051 1.00 94.25 190 PRO A CA 1
ATOM 1387 C C . PRO A 1 190 ? -9.408 11.123 7.072 1.00 94.25 190 PRO A C 1
ATOM 1389 O O . PRO A 1 190 ? -9.537 12.240 6.573 1.00 94.25 190 PRO A O 1
ATOM 1392 N N . SER A 1 191 ? -8.359 10.348 6.808 1.00 88.56 191 SER A N 1
ATOM 1393 C CA . SER A 1 191 ? -7.173 10.766 6.068 1.00 88.56 191 SER A CA 1
ATOM 1394 C C . SER A 1 191 ? -6.939 9.881 4.831 1.00 88.56 191 SER A C 1
ATOM 1396 O O . SER A 1 191 ? -7.021 8.652 4.952 1.00 88.56 191 SER A O 1
ATOM 1398 N N . PRO A 1 192 ? -6.653 10.456 3.643 1.00 87.00 192 PRO A N 1
ATOM 1399 C CA . PRO A 1 192 ? -6.749 11.884 3.327 1.00 87.00 192 PRO A CA 1
ATOM 1400 C C . PRO A 1 192 ? -8.207 12.368 3.393 1.00 87.00 192 PRO A C 1
ATOM 1402 O O . PRO A 1 192 ? -9.132 11.590 3.150 1.00 87.00 192 PRO A O 1
ATOM 1405 N N . VAL A 1 193 ? -8.427 13.652 3.696 1.00 89.12 193 VAL A N 1
ATOM 1406 C CA . VAL A 1 193 ? -9.793 14.176 3.860 1.00 89.12 193 VAL A CA 1
ATOM 1407 C C . VAL A 1 193 ? -10.602 14.057 2.577 1.00 89.12 193 VAL A C 1
ATOM 1409 O O . VAL A 1 193 ? -10.216 14.540 1.512 1.00 89.12 193 VAL A O 1
ATOM 1412 N N . ARG A 1 194 ? -11.794 13.478 2.720 1.00 90.12 194 ARG A N 1
ATOM 1413 C CA . ARG A 1 194 ? -12.862 13.478 1.720 1.00 90.12 194 ARG A CA 1
ATOM 1414 C C . ARG A 1 194 ? -14.139 13.989 2.378 1.00 90.12 194 ARG A C 1
ATOM 1416 O O . ARG A 1 194 ? -14.308 13.880 3.591 1.00 90.12 194 ARG A O 1
ATOM 1423 N N . LYS A 1 195 ? -15.062 14.529 1.580 1.00 88.12 195 LYS A N 1
ATOM 1424 C CA . LYS A 1 195 ? -16.388 14.920 2.072 1.00 88.12 195 LYS A CA 1
ATOM 1425 C C . LYS A 1 195 ? -17.153 13.667 2.517 1.00 88.12 195 LYS A C 1
ATOM 1427 O O . LYS A 1 195 ? -17.390 12.780 1.702 1.00 88.12 195 LYS A O 1
ATOM 1432 N N . LEU A 1 196 ? -17.544 13.621 3.788 1.00 91.50 196 LEU A N 1
ATOM 1433 C CA . LEU A 1 196 ? -18.373 12.557 4.362 1.00 91.50 196 LEU A CA 1
ATOM 1434 C C . LEU A 1 196 ? -19.848 13.001 4.427 1.00 91.50 196 LEU A C 1
ATOM 1436 O O . LEU A 1 196 ? -20.099 14.168 4.756 1.00 91.50 196 LEU A O 1
ATOM 1440 N N . PRO A 1 197 ? -20.822 12.113 4.145 1.00 93.06 197 PRO A N 1
ATOM 1441 C CA . PRO A 1 197 ? -22.233 12.357 4.444 1.00 93.06 197 PRO A CA 1
ATOM 1442 C C . PRO A 1 197 ? -22.457 12.665 5.934 1.00 93.06 197 PRO A C 1
ATOM 1444 O O . PRO A 1 197 ? -21.763 12.139 6.804 1.00 93.06 197 PRO A O 1
ATOM 1447 N N . GLY A 1 198 ? -23.426 13.532 6.241 1.00 90.50 198 GLY A N 1
ATOM 1448 C CA . GLY A 1 198 ? -23.650 14.031 7.607 1.00 90.50 198 GLY A CA 1
ATOM 1449 C C . GLY A 1 198 ? -24.083 12.956 8.612 1.00 90.50 198 GLY A C 1
ATOM 1450 O O . GLY A 1 198 ? -23.758 13.055 9.790 1.00 90.50 198 GLY A O 1
ATOM 1451 N N . GLU A 1 199 ? -24.761 11.911 8.144 1.00 91.81 199 GLU A N 1
ATOM 1452 C CA . GLU A 1 199 ? -25.229 10.779 8.955 1.00 91.81 199 GLU A CA 1
ATOM 1453 C C . GLU A 1 199 ? -24.094 9.893 9.496 1.00 91.81 199 GLU A C 1
ATOM 1455 O O . GLU A 1 199 ? -24.229 9.299 10.565 1.00 91.81 199 GLU A O 1
ATOM 1460 N N . VAL A 1 200 ? -22.947 9.854 8.804 1.00 94.81 200 VAL A N 1
ATOM 1461 C CA . VAL A 1 200 ? -21.794 8.998 9.141 1.00 94.81 200 VAL A CA 1
ATOM 1462 C C . VAL A 1 200 ? -21.236 9.327 10.518 1.00 94.81 200 VAL A C 1
ATOM 1464 O O . VAL A 1 200 ? -20.861 8.428 11.264 1.00 94.81 200 VAL A O 1
ATOM 1467 N N . TYR A 1 201 ? -21.228 10.611 10.882 1.00 96.75 201 TYR A N 1
ATOM 1468 C CA . TYR A 1 201 ? -20.730 11.087 12.172 1.00 96.75 201 TYR A CA 1
ATOM 1469 C C . TYR A 1 201 ? -21.497 10.488 13.363 1.00 96.75 201 TYR A C 1
ATOM 1471 O O . TYR A 1 201 ? -20.912 10.326 14.427 1.00 96.75 201 TYR A O 1
ATOM 1479 N N . GLN A 1 202 ? -22.759 10.079 13.179 1.00 95.62 202 GLN A N 1
ATOM 1480 C CA . GLN A 1 202 ? -23.562 9.387 14.197 1.00 95.62 202 GLN A CA 1
ATOM 1481 C C . GLN A 1 202 ? -23.206 7.898 14.372 1.00 95.62 202 GLN A C 1
ATOM 1483 O O . GLN A 1 202 ? -23.910 7.182 15.089 1.00 95.62 202 GLN A O 1
ATOM 1488 N N . GLY A 1 203 ? -22.231 7.388 13.622 1.00 95.62 203 GLY A N 1
ATOM 1489 C CA . GLY A 1 203 ? -21.671 6.044 13.762 1.00 95.62 203 GLY A CA 1
ATOM 1490 C C . GLY A 1 203 ? -20.219 6.055 14.238 1.00 95.62 203 GLY A C 1
ATOM 1491 O O . GLY A 1 203 ? -19.551 5.041 14.088 1.00 95.62 203 GLY A O 1
ATOM 1492 N N . LEU A 1 204 ? -19.717 7.193 14.741 1.00 98.19 204 LEU A N 1
ATOM 1493 C CA . LEU A 1 204 ? -18.329 7.361 15.173 1.00 98.19 204 LEU A CA 1
ATOM 1494 C C . LEU A 1 204 ? -18.239 7.577 16.686 1.00 98.19 204 LEU A C 1
ATOM 1496 O O . LEU A 1 204 ? -18.628 8.620 17.216 1.00 98.19 204 LEU A O 1
ATOM 1500 N N . ASP A 1 205 ? -17.641 6.617 17.379 1.00 98.19 205 ASP A N 1
ATOM 1501 C CA . ASP A 1 205 ? -17.305 6.749 18.793 1.00 98.19 205 ASP A CA 1
ATOM 1502 C C . ASP A 1 205 ? -16.059 7.615 18.985 1.00 98.19 205 ASP A C 1
ATOM 1504 O O . ASP A 1 205 ? -15.985 8.378 19.947 1.00 98.19 205 ASP A O 1
ATOM 1508 N N . HIS A 1 206 ? -15.108 7.541 18.050 1.00 98.56 206 HIS A N 1
ATOM 1509 C CA . HIS A 1 206 ? -13.855 8.287 18.089 1.00 98.56 206 HIS A CA 1
ATOM 1510 C C . HIS A 1 206 ? -13.518 8.871 16.706 1.00 98.56 206 HIS A C 1
ATOM 1512 O O . HIS A 1 206 ? -13.522 8.172 15.692 1.00 98.56 206 HIS A O 1
ATOM 1518 N N . LEU A 1 207 ? -13.190 10.160 16.660 1.00 98.62 207 LEU A N 1
ATOM 1519 C CA . LEU A 1 207 ? -12.718 10.866 15.468 1.00 98.62 207 LEU A CA 1
ATOM 1520 C C . LEU A 1 207 ? -11.346 11.470 15.767 1.00 98.62 207 LEU A C 1
ATOM 1522 O O . LEU A 1 207 ? -11.255 12.399 16.568 1.00 98.62 207 LEU A O 1
ATOM 1526 N N . ILE A 1 208 ? -10.295 10.967 15.116 1.00 98.44 208 ILE A N 1
ATOM 1527 C CA . ILE A 1 208 ? -8.922 11.467 15.282 1.00 98.44 208 ILE A CA 1
ATOM 1528 C C . ILE A 1 208 ? -8.501 12.189 14.005 1.00 98.44 208 ILE A C 1
ATOM 1530 O O . ILE A 1 208 ? -8.383 11.572 12.948 1.00 98.44 208 ILE A O 1
ATOM 1534 N N . VAL A 1 209 ? -8.261 13.492 14.097 1.00 96.25 209 VAL A N 1
ATOM 1535 C CA . VAL A 1 209 ? -7.870 14.365 12.978 1.00 96.25 209 VAL A CA 1
ATOM 1536 C C . VAL A 1 209 ? -6.628 15.161 13.343 1.00 96.25 209 VAL A C 1
ATOM 1538 O O . VAL A 1 209 ? -6.475 15.541 14.497 1.00 96.25 209 VAL A O 1
ATOM 1541 N N . ASN A 1 210 ? -5.761 15.478 12.385 1.00 93.69 210 ASN A N 1
ATOM 1542 C CA . ASN A 1 210 ? -4.781 16.551 12.591 1.00 93.69 210 ASN A CA 1
ATOM 1543 C C . ASN A 1 210 ? -5.397 17.944 12.348 1.00 93.69 210 ASN A C 1
ATOM 1545 O O . ASN A 1 210 ? -6.523 18.080 11.863 1.00 93.69 210 ASN A O 1
ATOM 1549 N N . GLU A 1 211 ? -4.647 18.998 12.669 1.00 90.50 211 GLU A N 1
ATOM 1550 C CA . GLU A 1 211 ? -5.014 20.400 12.426 1.00 90.50 211 GLU A CA 1
ATOM 1551 C C . GLU A 1 211 ? -5.556 20.706 11.015 1.00 90.50 211 GLU A C 1
ATOM 1553 O O . GLU A 1 211 ? -6.543 21.437 10.868 1.00 90.50 211 GLU A O 1
ATOM 1558 N N . THR A 1 212 ? -4.913 20.182 9.974 1.00 88.69 212 THR A N 1
ATOM 1559 C CA . THR A 1 212 ? -5.291 20.409 8.572 1.00 88.69 212 THR A CA 1
ATOM 1560 C C . THR A 1 212 ? -6.555 19.627 8.230 1.00 88.69 212 THR A C 1
ATOM 1562 O O . THR A 1 212 ? -7.505 20.180 7.675 1.00 88.69 212 THR A O 1
ATOM 1565 N N . GLU A 1 213 ? -6.607 18.357 8.635 1.00 91.88 213 GLU A N 1
ATOM 1566 C CA . GLU A 1 213 ? -7.743 17.460 8.414 1.00 91.88 213 GLU A CA 1
ATOM 1567 C C . GLU A 1 213 ? -9.024 17.997 9.072 1.00 91.88 213 GLU A C 1
ATOM 1569 O O . GLU A 1 213 ? -10.086 18.044 8.447 1.00 91.88 213 GLU A O 1
ATOM 1574 N N . CYS A 1 214 ? -8.901 18.486 10.309 1.00 92.62 214 CYS A N 1
ATOM 1575 C CA . CYS A 1 214 ? -9.970 19.113 11.079 1.00 92.62 214 CYS A CA 1
ATOM 1576 C C . CYS A 1 214 ? -10.600 20.298 10.326 1.00 92.62 214 CYS A C 1
ATOM 1578 O O . CYS A 1 214 ? -11.817 20.342 10.132 1.00 92.62 214 CYS A O 1
ATOM 1580 N N . ARG A 1 215 ? -9.773 21.231 9.829 1.00 88.94 215 ARG A N 1
ATOM 1581 C CA . ARG A 1 215 ? -10.236 22.395 9.052 1.00 88.94 215 ARG A CA 1
ATOM 1582 C C . ARG A 1 215 ? -10.919 21.987 7.748 1.00 88.94 215 ARG A C 1
ATOM 1584 O O . ARG A 1 215 ? -12.004 22.488 7.451 1.00 88.94 215 ARG A O 1
ATOM 1591 N N . MET A 1 216 ? -10.321 21.060 6.997 1.00 89.69 216 MET A N 1
ATOM 1592 C CA . MET A 1 216 ? -10.870 20.592 5.719 1.00 89.69 216 MET A CA 1
ATOM 1593 C C . MET A 1 216 ? -12.247 19.928 5.892 1.00 89.69 216 MET A C 1
ATOM 1595 O O . MET A 1 216 ? -13.145 20.162 5.084 1.00 89.69 216 MET A O 1
ATOM 1599 N N . LEU A 1 217 ? -12.459 19.157 6.965 1.00 90.44 217 LEU A N 1
ATOM 1600 C CA . LEU A 1 217 ? -13.755 18.532 7.282 1.00 90.44 217 LEU A CA 1
ATOM 1601 C C . LEU A 1 217 ? -14.833 19.521 7.745 1.00 90.44 217 LEU A C 1
ATOM 1603 O O . LEU A 1 217 ? -16.028 19.242 7.611 1.00 90.44 217 LEU A O 1
ATOM 1607 N N . LEU A 1 218 ? -14.427 20.677 8.271 1.00 87.69 218 LEU A N 1
ATOM 1608 C CA . LEU A 1 218 ? -15.320 21.800 8.563 1.00 87.69 218 LEU A CA 1
ATOM 1609 C C . LEU A 1 218 ? -15.600 22.674 7.327 1.00 87.69 218 LEU A C 1
ATOM 1611 O O . LEU A 1 218 ? -16.404 23.597 7.408 1.00 87.69 218 LEU A O 1
ATOM 1615 N N . GLY A 1 219 ? -14.991 22.367 6.176 1.00 83.75 219 GLY A N 1
ATOM 1616 C CA . GLY A 1 219 ? -15.153 23.128 4.936 1.00 83.75 219 GLY A CA 1
ATOM 1617 C C . GLY A 1 219 ? -14.353 24.431 4.899 1.00 83.75 219 GLY A C 1
ATOM 1618 O O . GLY A 1 219 ? -14.607 25.276 4.043 1.00 83.75 219 GLY A O 1
ATOM 1619 N N . HIS A 1 220 ? -13.396 24.614 5.812 1.00 78.94 220 HIS A N 1
ATOM 1620 C CA . HIS A 1 220 ? -12.507 25.771 5.809 1.00 78.94 220 HIS A CA 1
ATOM 1621 C C . HIS A 1 220 ? -11.370 25.556 4.797 1.00 78.94 220 HIS A C 1
ATOM 1623 O O . HIS A 1 220 ? -10.833 24.452 4.676 1.00 78.94 220 HIS A O 1
ATOM 1629 N N . ALA A 1 221 ? -10.975 26.616 4.089 1.00 67.00 221 ALA A N 1
ATOM 1630 C CA . ALA A 1 221 ? -9.789 26.589 3.234 1.00 67.00 221 ALA A CA 1
ATOM 1631 C C . ALA A 1 221 ? -8.515 26.341 4.065 1.00 67.00 221 ALA A C 1
ATOM 1633 O O . ALA A 1 221 ? -8.446 26.733 5.231 1.00 67.00 221 ALA A O 1
ATOM 1634 N N . ASN A 1 222 ? -7.506 25.712 3.455 1.00 57.72 222 ASN A N 1
ATOM 1635 C CA . ASN A 1 222 ? -6.216 25.442 4.094 1.00 57.72 222 ASN A CA 1
ATOM 1636 C C . ASN A 1 222 ? -5.485 26.776 4.399 1.00 57.72 222 ASN A C 1
ATOM 1638 O O . ASN A 1 222 ? -5.173 27.487 3.441 1.00 57.72 222 ASN A O 1
ATOM 1642 N N . PRO A 1 223 ? -5.259 27.173 5.671 1.00 55.78 223 PRO A N 1
ATOM 1643 C CA . PRO A 1 223 ? -4.879 28.546 6.001 1.00 55.78 223 PRO A CA 1
ATOM 1644 C C . PRO A 1 223 ? -3.426 28.699 6.471 1.00 55.78 223 PRO A C 1
ATOM 1646 O O . PRO A 1 223 ? -2.786 27.757 6.923 1.00 55.78 223 PRO A O 1
ATOM 1649 N N . ALA A 1 224 ? -2.951 29.945 6.473 1.00 56.16 224 ALA A N 1
ATOM 1650 C CA . ALA A 1 224 ? -1.601 30.331 6.886 1.00 56.16 224 ALA A CA 1
ATOM 1651 C C . ALA A 1 224 ? -1.404 30.535 8.413 1.00 56.16 224 ALA A C 1
ATOM 1653 O O . ALA A 1 224 ? -0.457 31.208 8.808 1.00 56.16 224 ALA A O 1
ATOM 1654 N N . ARG A 1 225 ? -2.291 30.017 9.285 1.00 77.94 225 ARG A N 1
ATOM 1655 C CA . ARG A 1 225 ? -2.135 30.110 10.757 1.00 77.94 225 ARG A CA 1
ATOM 1656 C C . ARG A 1 225 ? -2.615 28.868 11.510 1.00 77.94 225 ARG A C 1
ATOM 1658 O O . ARG A 1 225 ? -3.599 28.247 11.104 1.00 77.94 225 ARG A O 1
ATOM 1665 N N . GLU A 1 226 ? -1.983 28.591 12.650 1.00 82.19 226 GLU A N 1
ATOM 1666 C CA . GLU A 1 226 ? -2.327 27.527 13.613 1.00 82.19 226 GLU A CA 1
ATOM 1667 C C . GLU A 1 226 ? -3.730 27.684 14.241 1.00 82.19 226 GLU A C 1
ATOM 1669 O O . GLU A 1 226 ? -4.323 28.771 14.212 1.00 82.19 226 GLU A O 1
ATOM 1674 N N . LEU A 1 227 ? -4.277 26.597 14.811 1.00 86.00 227 LEU A N 1
ATOM 1675 C CA . LEU A 1 227 ? -5.535 26.637 15.569 1.00 86.00 227 LEU A CA 1
ATOM 1676 C C . LEU A 1 227 ? -5.318 27.232 16.965 1.00 86.00 227 LEU A C 1
ATOM 1678 O O . LEU A 1 227 ? -4.439 26.805 17.725 1.00 86.00 227 LEU A O 1
ATOM 1682 N N . THR A 1 228 ? -6.201 28.160 17.337 1.00 90.62 228 THR A N 1
ATOM 1683 C CA . THR A 1 228 ? -6.373 28.578 18.734 1.00 90.62 228 THR A CA 1
ATOM 1684 C C . THR A 1 228 ? -7.201 27.546 19.503 1.00 90.62 228 THR A C 1
ATOM 1686 O O . THR A 1 228 ? -7.938 26.753 18.914 1.00 90.62 228 THR A O 1
ATOM 1689 N N . GLN A 1 229 ? -7.141 27.579 20.837 1.00 91.19 229 GLN A N 1
ATOM 1690 C CA . GLN A 1 229 ? -7.978 26.724 21.685 1.00 91.19 229 GLN A CA 1
ATOM 1691 C C . GLN A 1 229 ? -9.481 26.925 21.427 1.00 91.19 229 GLN A C 1
ATOM 1693 O O . GLN A 1 229 ? -10.236 25.957 21.427 1.00 91.19 229 GLN A O 1
ATOM 1698 N N . GLU A 1 230 ? -9.915 28.152 21.132 1.00 92.88 230 GLU A N 1
ATOM 1699 C CA . GLU A 1 230 ? -11.316 28.439 20.812 1.00 92.88 230 GLU A CA 1
ATOM 1700 C C . GLU A 1 230 ? -11.718 27.920 19.420 1.00 92.88 230 GLU A C 1
ATOM 1702 O O . GLU A 1 230 ? -12.833 27.419 19.258 1.00 92.88 230 GLU A O 1
ATOM 1707 N N . ASP A 1 231 ? -10.814 27.961 18.430 1.00 93.12 231 ASP A N 1
ATOM 1708 C CA . ASP A 1 231 ? -11.041 27.312 17.129 1.00 93.12 231 ASP A CA 1
ATOM 1709 C C . ASP A 1 231 ? -11.227 25.789 17.314 1.00 93.12 231 ASP A C 1
ATOM 1711 O O . ASP A 1 231 ? -12.158 25.199 16.759 1.00 93.12 231 ASP A O 1
ATOM 1715 N N . MET A 1 232 ? -10.391 25.155 18.149 1.00 95.31 232 MET A N 1
ATOM 1716 C CA . MET A 1 232 ? -10.471 23.721 18.467 1.00 95.31 232 MET A CA 1
ATOM 1717 C C . MET A 1 232 ? -11.732 23.349 19.256 1.00 95.31 232 MET A C 1
ATOM 1719 O O . MET A 1 232 ? -12.374 22.345 18.949 1.00 95.31 232 MET A O 1
ATOM 1723 N N . ARG A 1 233 ? -12.144 24.174 20.227 1.00 96.44 233 ARG A N 1
ATOM 1724 C CA . ARG A 1 233 ? -13.375 23.968 21.007 1.00 96.44 233 ARG A CA 1
ATOM 1725 C C . ARG A 1 233 ? -14.622 24.051 20.121 1.00 96.44 233 ARG A C 1
ATOM 1727 O O . ARG A 1 233 ? -15.494 23.186 20.207 1.00 96.44 233 ARG A O 1
ATOM 1734 N N . LYS A 1 234 ? -14.682 25.035 19.214 1.00 95.81 234 LYS A N 1
ATOM 1735 C CA . LYS A 1 234 ? -15.742 25.155 18.192 1.00 95.81 234 LYS A CA 1
ATOM 1736 C C . LYS A 1 234 ? -15.759 23.957 17.240 1.00 95.81 234 LYS A C 1
ATOM 1738 O O . LYS A 1 234 ? -16.836 23.454 16.918 1.00 95.81 234 LYS A O 1
ATOM 1743 N N . ALA A 1 235 ? -14.588 23.483 16.812 1.00 95.50 235 ALA A N 1
ATOM 1744 C CA . ALA A 1 235 ? -14.458 22.295 15.974 1.00 95.50 235 ALA A CA 1
ATOM 1745 C C . ALA A 1 235 ? -14.985 21.033 16.678 1.00 95.50 235 ALA A C 1
ATOM 1747 O O . ALA A 1 235 ? -15.853 20.349 16.134 1.00 95.50 235 ALA A O 1
ATOM 1748 N N . GLY A 1 236 ? -14.529 20.771 17.908 1.00 96.69 236 GLY A N 1
ATOM 1749 C CA . GLY A 1 236 ? -14.977 19.650 18.736 1.00 96.69 236 GLY A CA 1
ATOM 1750 C C . GLY A 1 236 ? -16.492 19.644 18.940 1.00 96.69 236 GLY A C 1
ATOM 1751 O O . GLY A 1 236 ? -17.157 18.662 18.608 1.00 96.69 236 GLY A O 1
ATOM 1752 N N . PHE A 1 237 ? -17.059 20.781 19.356 1.00 97.12 237 PHE A N 1
ATOM 1753 C CA . PHE A 1 237 ? -18.507 20.953 19.493 1.00 97.12 237 PHE A CA 1
ATOM 1754 C C . PHE A 1 237 ? -19.268 20.694 18.179 1.00 97.12 237 PHE A C 1
ATOM 1756 O O . PHE A 1 237 ? -20.323 20.063 18.190 1.00 97.12 237 PHE A O 1
ATOM 1763 N N . SER A 1 238 ? -18.736 21.135 17.032 1.00 96.38 238 SER A N 1
ATOM 1764 C CA . SER A 1 238 ? -19.345 20.910 15.711 1.00 96.38 238 SER A CA 1
ATOM 1765 C C . SER A 1 238 ? -19.410 19.424 15.334 1.00 96.38 238 SER A C 1
ATOM 1767 O O . SER A 1 238 ? -20.425 18.971 14.804 1.00 96.38 238 SER A O 1
ATOM 1769 N N . PHE A 1 239 ? -18.367 18.643 15.632 1.00 97.38 239 PHE A N 1
ATOM 1770 C CA . PHE A 1 239 ? -18.364 17.197 15.386 1.00 97.38 239 PHE A CA 1
ATOM 1771 C C . PHE A 1 239 ? -19.240 16.429 16.386 1.00 97.38 239 PHE A C 1
ATOM 1773 O O . PHE A 1 239 ? -20.013 15.569 15.962 1.00 97.38 239 PHE A O 1
ATOM 1780 N N . VAL A 1 240 ? -19.221 16.792 17.674 1.00 97.50 240 VAL A N 1
ATOM 1781 C CA . VAL A 1 240 ? -20.136 16.224 18.682 1.00 97.50 240 VAL A CA 1
ATOM 1782 C C . VAL A 1 240 ? -21.597 16.482 18.316 1.00 97.50 240 VAL A C 1
ATOM 1784 O O . VAL A 1 240 ? -22.406 15.559 18.320 1.00 97.50 240 VAL A O 1
ATOM 1787 N N . LYS A 1 241 ? -21.939 17.698 17.869 1.00 96.69 241 LYS A N 1
ATOM 1788 C CA . LYS A 1 241 ? -23.290 18.037 17.389 1.00 96.69 241 LYS A CA 1
ATOM 1789 C C . LYS A 1 241 ? -23.735 17.206 16.172 1.00 96.69 241 LYS A C 1
ATOM 1791 O O . LYS A 1 241 ? -24.934 17.048 15.955 1.00 96.69 241 LYS A O 1
ATOM 1796 N N . LYS A 1 242 ? -22.800 16.665 15.380 1.00 95.94 242 LYS A N 1
ATOM 1797 C CA . LYS A 1 242 ? -23.089 15.729 14.274 1.00 95.94 242 LYS A CA 1
ATOM 1798 C C . LYS A 1 242 ? -23.229 14.266 14.732 1.00 95.94 242 LYS A C 1
ATOM 1800 O O . LYS A 1 242 ? -23.622 13.432 13.921 1.00 95.94 242 LYS A O 1
ATOM 1805 N N . GLY A 1 243 ? -22.937 13.958 15.997 1.00 96.50 243 GLY A N 1
ATOM 1806 C CA . GLY A 1 243 ? -23.117 12.639 16.610 1.00 96.50 243 GLY A CA 1
ATOM 1807 C C . GLY A 1 243 ? -21.835 11.916 17.035 1.00 96.50 243 GLY A C 1
ATOM 1808 O O . GLY A 1 243 ? -21.937 10.792 17.519 1.00 96.50 243 GLY A O 1
ATOM 1809 N N . VAL A 1 244 ? -20.653 12.528 16.883 1.00 98.00 244 VAL A N 1
ATOM 1810 C CA . VAL A 1 244 ? -19.383 11.913 17.312 1.00 98.00 244 VAL A CA 1
ATOM 1811 C C . VAL A 1 244 ? -19.287 11.906 18.841 1.00 98.00 244 VAL A C 1
ATOM 1813 O O . VAL A 1 244 ? -19.519 12.940 19.463 1.00 98.00 244 VAL A O 1
ATOM 1816 N N . ARG A 1 245 ? -18.900 10.786 19.466 1.00 96.88 245 ARG A N 1
ATOM 1817 C CA . ARG A 1 245 ? -18.776 10.721 20.942 1.00 96.88 245 ARG A CA 1
ATOM 1818 C C . ARG A 1 245 ? -17.488 11.325 21.497 1.00 96.88 245 ARG A C 1
ATOM 1820 O O . ARG A 1 245 ? -17.531 11.950 22.555 1.00 96.88 245 ARG A O 1
ATOM 1827 N N . ASN A 1 246 ? -16.366 11.130 20.808 1.00 98.12 246 ASN A N 1
ATOM 1828 C CA . ASN A 1 246 ? -15.037 11.591 21.206 1.00 98.12 246 ASN A CA 1
ATOM 1829 C C . ASN A 1 246 ? -14.304 12.186 20.000 1.00 98.12 246 ASN A C 1
ATOM 1831 O O . ASN A 1 246 ? -14.130 11.519 18.981 1.00 98.12 246 ASN A O 1
ATOM 1835 N N . VAL A 1 247 ? -13.843 13.427 20.113 1.00 98.56 247 VAL A N 1
ATOM 1836 C CA . VAL A 1 247 ? -13.080 14.125 19.072 1.00 98.56 247 VAL A CA 1
ATOM 1837 C C . VAL A 1 247 ? -11.678 14.392 19.597 1.00 98.56 247 VAL A C 1
ATOM 1839 O O . VAL A 1 247 ? -11.528 14.949 20.682 1.00 98.56 247 VAL A O 1
ATOM 1842 N N . VAL A 1 248 ? -10.662 14.034 18.816 1.00 98.62 248 VAL A N 1
ATOM 1843 C CA . VAL A 1 248 ? -9.250 14.300 19.105 1.00 98.62 248 VAL A CA 1
ATOM 1844 C C . VAL A 1 248 ? -8.640 15.056 17.930 1.00 98.62 248 VAL A C 1
ATOM 1846 O O . VAL A 1 248 ? -8.718 14.608 16.785 1.00 98.62 248 VAL A O 1
ATOM 1849 N N . ILE A 1 249 ? -8.030 16.203 18.217 1.00 97.88 249 ILE A N 1
ATOM 1850 C CA . ILE A 1 249 ? -7.310 17.035 17.253 1.00 97.88 249 ILE A CA 1
ATOM 1851 C C . ILE A 1 249 ? -5.821 16.956 17.597 1.00 97.88 249 ILE A C 1
ATOM 1853 O O . ILE A 1 249 ? -5.399 17.491 18.621 1.00 97.88 249 ILE A O 1
ATOM 1857 N N . THR A 1 250 ? -5.025 16.282 16.769 1.00 96.50 250 THR A N 1
ATOM 1858 C CA . THR A 1 250 ? -3.569 16.182 16.935 1.00 96.50 250 THR A CA 1
ATOM 1859 C C . THR A 1 250 ? -2.867 17.414 16.360 1.00 96.50 250 THR A C 1
ATOM 1861 O O . THR A 1 250 ? -3.221 17.932 15.297 1.00 96.50 250 THR A O 1
ATOM 1864 N N . LEU A 1 251 ? -1.870 17.898 17.100 1.00 93.69 251 LEU A N 1
ATOM 1865 C CA . LEU A 1 251 ? -1.227 19.209 16.943 1.00 93.69 251 LEU A CA 1
ATOM 1866 C C . LEU A 1 251 ? 0.299 19.067 16.778 1.00 93.69 251 LEU A C 1
ATOM 1868 O O . LEU A 1 251 ? 1.068 19.952 17.154 1.00 93.69 251 LEU A O 1
ATOM 1872 N N . GLY A 1 252 ? 0.743 17.904 16.286 1.00 90.00 252 GLY A N 1
ATOM 1873 C CA . GLY A 1 252 ? 2.154 17.547 16.126 1.00 90.00 252 GLY A CA 1
ATOM 1874 C C . GLY A 1 252 ? 2.962 17.801 17.409 1.00 90.00 252 GLY A C 1
ATOM 1875 O O . GLY A 1 252 ? 2.634 17.217 18.444 1.00 90.00 252 GLY A O 1
ATOM 1876 N N . PRO A 1 253 ? 3.976 18.688 17.383 1.00 89.31 253 PRO A N 1
ATOM 1877 C CA . PRO A 1 253 ? 4.837 18.958 18.534 1.00 89.31 253 PRO A CA 1
ATOM 1878 C C . PRO A 1 253 ? 4.115 19.593 19.735 1.00 89.31 253 PRO A C 1
ATOM 1880 O O . PRO A 1 253 ? 4.660 19.605 20.834 1.00 89.31 253 PRO A O 1
ATOM 1883 N N . ARG A 1 254 ? 2.892 20.113 19.561 1.00 92.19 254 ARG A N 1
ATOM 1884 C CA . ARG A 1 254 ? 2.088 20.653 20.667 1.00 92.19 254 ARG A CA 1
ATOM 1885 C C . ARG A 1 254 ? 1.345 19.556 21.446 1.00 92.19 254 ARG A C 1
ATOM 1887 O O . ARG A 1 254 ? 0.959 19.802 22.580 1.00 92.19 254 ARG A O 1
ATOM 1894 N N . GLY A 1 255 ? 1.165 18.355 20.888 1.00 94.56 255 GLY A N 1
ATOM 1895 C CA . GLY A 1 255 ? 0.400 17.263 21.506 1.00 94.56 255 GLY A CA 1
ATOM 1896 C C . GLY A 1 255 ? -0.978 17.093 20.872 1.00 94.56 255 GLY A C 1
ATOM 1897 O O . GLY A 1 255 ? -1.083 17.026 19.647 1.00 94.56 255 GLY A O 1
ATOM 1898 N N . ALA A 1 256 ? -2.039 17.013 21.677 1.00 97.50 256 ALA A N 1
ATOM 1899 C CA . ALA A 1 256 ? -3.406 16.898 21.172 1.00 97.50 256 ALA A CA 1
ATOM 1900 C C . ALA A 1 256 ? -4.446 17.594 22.063 1.00 97.50 256 ALA A C 1
ATOM 1902 O O . ALA A 1 256 ? -4.343 17.624 23.288 1.00 97.50 256 ALA A O 1
ATOM 1903 N N . PHE A 1 257 ? -5.487 18.123 21.424 1.00 98.19 257 PHE A N 1
ATOM 1904 C CA . PHE A 1 257 ? -6.697 18.634 22.066 1.00 98.19 257 PHE A CA 1
ATOM 1905 C C . PHE A 1 257 ? -7.823 17.604 21.948 1.00 98.19 257 PHE A C 1
ATOM 1907 O O . PHE A 1 257 ? -7.917 16.915 20.931 1.00 98.19 257 PHE A O 1
ATOM 1914 N N . TYR A 1 258 ? -8.712 17.530 22.936 1.00 98.31 258 TYR A N 1
ATOM 1915 C CA . TYR A 1 258 ? -9.899 16.678 22.872 1.00 98.31 258 TYR A CA 1
ATOM 1916 C C . TYR A 1 258 ? -11.187 17.406 23.237 1.00 98.31 258 TYR A C 1
ATOM 1918 O O . TYR A 1 258 ? -11.166 18.404 23.952 1.00 98.31 258 TYR A O 1
ATOM 1926 N N . PHE A 1 259 ? -12.309 16.872 22.755 1.00 98.38 259 PHE A N 1
ATOM 1927 C CA . PHE A 1 259 ? -13.664 17.298 23.101 1.00 98.38 259 PHE A CA 1
ATOM 1928 C C . PHE A 1 259 ? -14.602 16.078 23.045 1.00 98.38 259 PHE A C 1
ATOM 1930 O O . PHE A 1 259 ? -14.606 15.371 22.034 1.00 98.38 259 PHE A O 1
ATOM 1937 N N . ASN A 1 260 ? -15.393 15.812 24.087 1.00 96.69 260 ASN A N 1
ATOM 1938 C CA . ASN A 1 260 ? -16.316 14.667 24.138 1.00 96.69 260 ASN A CA 1
ATOM 1939 C C . ASN A 1 260 ? -17.803 15.079 24.171 1.00 96.69 260 ASN A C 1
ATOM 1941 O O . ASN A 1 260 ? -18.156 16.260 24.194 1.00 96.69 260 ASN A O 1
ATOM 1945 N N . HIS A 1 261 ? -18.691 14.086 24.132 1.00 94.94 261 HIS A N 1
ATOM 1946 C CA . HIS A 1 261 ? -20.144 14.275 24.139 1.00 94.94 261 HIS A CA 1
ATOM 1947 C C . HIS A 1 261 ? -20.719 14.769 25.476 1.00 94.94 261 HIS A C 1
ATOM 1949 O O . HIS A 1 261 ? -21.815 15.321 25.482 1.00 94.94 261 HIS A O 1
ATOM 1955 N N . GLN A 1 262 ? -19.974 14.653 26.578 1.00 94.88 262 GLN A N 1
ATOM 1956 C CA . GLN A 1 262 ? -20.253 15.331 27.848 1.00 94.88 262 GLN A CA 1
ATOM 1957 C C . GLN A 1 262 ? -19.884 16.829 27.815 1.00 94.88 262 GLN A C 1
ATOM 1959 O O . GLN A 1 262 ? -20.088 17.534 28.800 1.00 94.88 262 GLN A O 1
ATOM 1964 N N . HIS A 1 263 ? -19.367 17.330 26.685 1.00 94.62 263 HIS A N 1
ATOM 1965 C CA . HIS A 1 263 ? -18.812 18.675 26.506 1.00 94.62 263 HIS A CA 1
ATOM 1966 C C . HIS A 1 263 ? -17.554 18.967 27.340 1.00 94.62 263 HIS A C 1
ATOM 1968 O O . HIS A 1 263 ? -17.141 20.125 27.450 1.00 94.62 263 HIS A O 1
ATOM 1974 N N . GLU A 1 264 ? -16.900 17.931 27.864 1.00 95.62 264 GLU A N 1
ATOM 1975 C CA . GLU A 1 264 ? -15.576 18.041 28.464 1.00 95.62 264 GLU A CA 1
ATOM 1976 C C . GLU A 1 264 ? -14.533 18.203 27.357 1.00 95.62 264 GLU A C 1
ATOM 1978 O O . GLU A 1 264 ? -14.614 17.586 26.289 1.00 95.62 264 GLU A O 1
ATOM 1983 N N . PHE A 1 265 ? -13.528 19.031 27.616 1.00 96.94 265 PHE A N 1
ATOM 1984 C CA . PHE A 1 265 ? -12.436 19.275 26.688 1.00 96.94 265 PHE A CA 1
ATOM 1985 C C . PHE A 1 265 ? -11.140 19.539 27.442 1.00 96.94 265 PHE A C 1
ATOM 1987 O O . PHE A 1 265 ? -11.148 19.996 28.584 1.00 96.94 265 PHE A O 1
ATOM 1994 N N . GLY A 1 266 ? -10.019 19.282 26.783 1.00 96.50 266 GLY A N 1
ATOM 1995 C CA . GLY A 1 266 ? -8.709 19.449 27.390 1.00 96.50 266 GLY A CA 1
ATOM 1996 C C . GLY A 1 266 ? -7.586 19.402 26.369 1.00 96.50 266 GLY A C 1
ATOM 1997 O O . GLY A 1 266 ? -7.798 19.170 25.178 1.00 96.50 266 GLY A O 1
ATOM 1998 N N . PHE A 1 267 ? -6.379 19.652 26.857 1.00 96.88 267 PHE A N 1
ATOM 1999 C CA . PHE A 1 267 ? -5.152 19.651 26.077 1.00 96.88 267 PHE A CA 1
ATOM 2000 C C . PHE A 1 267 ? -4.135 18.756 26.778 1.00 96.88 267 PHE A C 1
ATOM 2002 O O . PHE A 1 267 ? -3.874 18.930 27.967 1.00 96.88 267 PHE A O 1
ATOM 2009 N N . VAL A 1 268 ? -3.569 17.811 26.036 1.00 96.31 268 VAL A N 1
ATOM 2010 C CA . VAL A 1 268 ? -2.516 16.909 26.503 1.00 96.31 268 VAL A CA 1
ATOM 2011 C C . VAL A 1 268 ? -1.250 17.242 25.710 1.00 96.31 268 VAL A C 1
ATOM 2013 O O . VAL A 1 268 ? -1.273 17.129 24.479 1.00 96.31 268 VAL A O 1
ATOM 2016 N N . PRO A 1 269 ? -0.158 17.679 26.362 1.00 94.38 269 PRO A N 1
ATOM 2017 C CA . PRO A 1 269 ? 1.072 18.045 25.668 1.00 94.38 269 PRO A CA 1
ATOM 2018 C C . PRO A 1 269 ? 1.742 16.834 24.999 1.00 94.38 269 PRO A C 1
ATOM 2020 O O . PRO A 1 269 ? 1.533 15.679 25.385 1.00 94.38 269 PRO A O 1
ATOM 2023 N N . ALA A 1 270 ? 2.574 17.099 23.990 1.00 90.06 270 ALA A N 1
ATOM 2024 C CA . ALA A 1 270 ? 3.452 16.081 23.420 1.00 90.06 270 ALA A CA 1
ATOM 2025 C C . ALA A 1 270 ? 4.526 15.662 24.437 1.00 90.06 270 ALA A C 1
ATOM 2027 O O . ALA A 1 270 ? 5.049 16.497 25.175 1.00 90.06 270 ALA A O 1
ATOM 2028 N N . GLN A 1 271 ? 4.883 14.377 24.442 1.00 84.38 271 GLN A N 1
ATOM 2029 C CA . GLN A 1 271 ? 5.958 13.837 25.274 1.00 84.38 271 GLN A CA 1
ATOM 2030 C C . GLN A 1 271 ? 7.146 13.466 24.384 1.00 84.38 271 GLN A C 1
ATOM 2032 O O . GLN A 1 271 ? 7.165 12.388 23.797 1.00 84.38 271 GLN A O 1
ATOM 2037 N N . PHE A 1 272 ? 8.125 14.359 24.250 1.00 78.75 272 PHE A N 1
ATOM 2038 C CA . PHE A 1 272 ? 9.313 14.104 23.428 1.00 78.75 272 PHE A CA 1
ATOM 2039 C C . PHE A 1 272 ? 10.300 13.174 24.129 1.00 78.75 272 PHE A C 1
ATOM 2041 O O . PHE A 1 272 ? 10.553 13.320 25.321 1.00 78.75 272 PHE A O 1
ATOM 2048 N N . GLN A 1 273 ? 10.884 12.254 23.362 1.00 77.81 273 GLN A N 1
ATOM 2049 C CA . GLN A 1 273 ? 11.783 11.207 23.868 1.00 77.81 273 GLN A CA 1
ATOM 2050 C C . GLN A 1 273 ? 13.211 11.338 23.308 1.00 77.81 273 GLN A C 1
ATOM 2052 O O . GLN A 1 273 ? 14.065 10.488 23.536 1.00 77.81 273 GLN A O 1
ATOM 2057 N N . GLY A 1 274 ? 13.479 12.416 22.565 1.00 80.25 274 GLY A N 1
ATOM 2058 C CA . GLY A 1 274 ? 14.752 12.675 21.902 1.00 80.25 274 GLY A CA 1
ATOM 2059 C C . GLY A 1 274 ? 14.618 13.717 20.792 1.00 80.25 274 GLY A C 1
ATOM 2060 O O . GLY A 1 274 ? 13.599 14.402 20.680 1.00 80.25 274 GLY A O 1
ATOM 2061 N N . ALA A 1 275 ? 15.656 13.828 19.961 1.00 83.25 275 ALA A N 1
ATOM 2062 C CA . ALA A 1 275 ? 15.623 14.651 18.757 1.00 83.25 275 ALA A CA 1
ATOM 2063 C C . ALA A 1 275 ? 14.667 14.050 17.710 1.00 83.25 275 ALA A C 1
ATOM 2065 O O . ALA A 1 275 ? 14.650 12.839 17.504 1.00 83.25 275 ALA A O 1
ATOM 2066 N N . VAL A 1 276 ? 13.894 14.901 17.033 1.00 84.50 276 VAL A N 1
ATOM 2067 C CA . VAL A 1 276 ? 12.994 14.483 15.948 1.00 84.50 276 VAL A CA 1
ATOM 2068 C C . VAL A 1 276 ? 13.817 14.182 14.693 1.00 84.50 276 VAL A C 1
ATOM 2070 O O . VAL A 1 276 ? 14.492 15.073 14.182 1.00 84.50 276 VAL A O 1
ATOM 2073 N N . LEU A 1 277 ? 13.744 12.943 14.197 1.00 79.19 277 LEU A N 1
ATOM 2074 C CA . LEU A 1 277 ? 14.434 12.483 12.986 1.00 79.19 277 LEU A CA 1
ATOM 2075 C C . LEU A 1 277 ? 13.480 12.326 11.792 1.00 79.19 277 LEU A C 1
ATOM 2077 O O . LEU A 1 277 ? 13.789 12.784 10.695 1.00 79.19 277 LEU A O 1
ATOM 2081 N N . ASP A 1 278 ? 12.318 11.698 11.991 1.00 78.06 278 ASP A N 1
ATOM 2082 C CA . ASP A 1 278 ? 11.310 11.470 10.948 1.00 78.06 278 ASP A CA 1
ATOM 2083 C C . ASP A 1 278 ? 9.910 11.504 11.576 1.00 78.06 278 ASP A C 1
ATOM 2085 O O . ASP A 1 278 ? 9.618 10.763 12.506 1.00 78.06 278 ASP A O 1
ATOM 2089 N N . THR A 1 279 ? 9.015 12.362 11.083 1.00 82.62 279 THR A N 1
ATOM 2090 C CA . THR A 1 279 ? 7.633 12.443 11.602 1.00 82.62 279 THR A CA 1
ATOM 2091 C C . THR A 1 279 ? 6.667 11.468 10.923 1.00 82.62 279 THR A C 1
ATOM 2093 O O . THR A 1 279 ? 5.474 11.433 11.248 1.00 82.62 279 THR A O 1
ATOM 2096 N N . THR A 1 280 ? 7.156 10.654 9.981 1.00 81.56 280 THR A N 1
ATOM 2097 C CA . THR A 1 280 ? 6.347 9.654 9.284 1.00 81.56 280 THR A CA 1
ATOM 2098 C C . THR A 1 280 ? 5.727 8.664 10.274 1.00 81.56 280 THR A C 1
ATOM 2100 O O . THR A 1 280 ? 6.361 8.213 11.219 1.00 81.56 280 THR A O 1
ATOM 2103 N N . SER A 1 281 ? 4.451 8.336 10.054 1.00 86.44 281 SER A N 1
ATOM 2104 C CA . SER A 1 281 ? 3.649 7.427 10.884 1.00 86.44 281 SER A CA 1
ATOM 2105 C C . SER A 1 281 ? 3.430 7.831 12.347 1.00 86.44 281 SER A C 1
ATOM 2107 O O . SER A 1 281 ? 2.664 7.149 13.016 1.00 86.44 281 SER A O 1
ATOM 2109 N N . ALA A 1 282 ? 3.916 8.981 12.827 1.00 90.62 282 ALA A N 1
ATOM 2110 C CA . ALA A 1 282 ? 3.644 9.456 14.192 1.00 90.62 282 ALA A CA 1
ATOM 2111 C C . ALA A 1 282 ? 2.136 9.514 14.532 1.00 90.62 282 ALA A C 1
ATOM 2113 O O . ALA A 1 282 ? 1.714 9.066 15.596 1.00 90.62 282 ALA A O 1
ATOM 2114 N N . GLY A 1 283 ? 1.298 9.993 13.603 1.00 92.88 283 GLY A N 1
ATOM 2115 C CA . GLY A 1 283 ? -0.164 10.010 13.771 1.00 92.88 283 GLY A CA 1
ATOM 2116 C C . GLY A 1 283 ? -0.832 8.628 13.691 1.00 92.88 283 GLY A C 1
ATOM 2117 O O . GLY A 1 283 ? -1.884 8.413 14.293 1.00 92.88 283 GLY A O 1
ATOM 2118 N N . ASP A 1 284 ? -0.220 7.676 12.985 1.00 95.06 284 ASP A N 1
ATOM 2119 C CA . ASP A 1 284 ? -0.699 6.292 12.917 1.00 95.06 284 ASP A CA 1
ATOM 2120 C C . ASP A 1 284 ? -0.306 5.526 14.200 1.00 95.06 284 ASP A C 1
ATOM 2122 O O . ASP A 1 284 ? -1.134 4.808 14.759 1.00 95.06 284 ASP A O 1
ATOM 2126 N N . THR A 1 285 ? 0.894 5.780 14.740 1.00 95.50 285 THR A N 1
ATOM 2127 C CA . THR A 1 285 ? 1.352 5.322 16.063 1.00 95.50 285 THR A CA 1
ATOM 2128 C C . THR A 1 285 ? 0.453 5.840 17.182 1.00 95.50 285 THR A C 1
ATOM 2130 O O . THR A 1 285 ? -0.032 5.049 17.991 1.00 95.50 285 THR A O 1
ATOM 2133 N N . PHE A 1 286 ? 0.167 7.149 17.189 1.00 96.81 286 PHE A N 1
ATOM 2134 C CA . PHE A 1 286 ? -0.791 7.772 18.108 1.00 96.81 286 PHE A CA 1
ATOM 2135 C C . PHE A 1 286 ? -2.144 7.049 18.073 1.00 96.81 286 PHE A C 1
ATOM 2137 O O . PHE A 1 286 ? -2.703 6.707 19.113 1.00 96.81 286 PHE A O 1
ATOM 2144 N N . THR A 1 287 ? -2.650 6.781 16.864 1.00 97.62 287 THR A N 1
ATOM 2145 C CA . THR A 1 287 ? -3.941 6.113 16.657 1.00 97.62 287 THR A CA 1
ATOM 2146 C C . THR A 1 287 ? -3.938 4.684 17.204 1.00 97.62 287 THR A C 1
ATOM 2148 O O . THR A 1 287 ? -4.911 4.287 17.841 1.00 97.62 287 THR A O 1
ATOM 2151 N N . GLY A 1 288 ? -2.856 3.920 17.014 1.00 96.62 288 GLY A N 1
ATOM 2152 C CA . GLY A 1 288 ? -2.754 2.549 17.524 1.00 96.62 288 GLY A CA 1
ATOM 2153 C C . GLY A 1 288 ? -2.650 2.454 19.050 1.00 96.62 288 GLY A C 1
ATOM 2154 O O . GLY A 1 288 ? -3.308 1.611 19.656 1.00 96.62 288 GLY A O 1
ATOM 2155 N N . ALA A 1 289 ? -1.890 3.350 19.686 1.00 95.44 289 ALA A N 1
ATOM 2156 C CA . ALA A 1 289 ? -1.818 3.433 21.147 1.00 95.44 289 ALA A CA 1
ATOM 2157 C C . ALA A 1 289 ? -3.158 3.878 21.763 1.00 95.44 289 ALA A C 1
ATOM 2159 O O . ALA A 1 289 ? -3.656 3.238 22.691 1.00 95.44 289 ALA A O 1
ATOM 2160 N N . TYR A 1 290 ? -3.805 4.894 21.180 1.00 97.25 290 TYR A N 1
ATOM 2161 C CA . TYR A 1 290 ? -5.148 5.323 21.581 1.00 97.25 290 TYR A CA 1
ATOM 2162 C C . TYR A 1 290 ? -6.177 4.186 21.443 1.00 97.25 290 TYR A C 1
ATOM 2164 O O . TYR A 1 290 ? -6.972 3.956 22.353 1.00 97.25 290 TYR A O 1
ATOM 2172 N N . ALA A 1 291 ? -6.144 3.433 20.335 1.00 97.38 291 ALA A N 1
ATOM 2173 C CA . ALA A 1 291 ? -7.034 2.295 20.095 1.00 97.38 291 ALA A CA 1
ATOM 2174 C C . ALA A 1 291 ? -6.892 1.190 21.160 1.00 97.38 291 ALA A C 1
ATOM 2176 O O . ALA A 1 291 ? -7.900 0.620 21.584 1.00 97.38 291 ALA A O 1
ATOM 2177 N N . LEU A 1 292 ? -5.673 0.929 21.648 1.00 94.56 292 LEU A N 1
ATOM 2178 C CA . LEU A 1 292 ? -5.457 0.017 22.773 1.00 94.56 292 LEU A CA 1
ATOM 2179 C C . LEU A 1 292 ? -6.071 0.558 24.075 1.00 94.56 292 LEU A C 1
ATOM 2181 O O . LEU A 1 292 ? -6.750 -0.183 24.787 1.00 94.56 292 LEU A O 1
ATOM 2185 N N . GLY A 1 293 ? -5.883 1.851 24.363 1.00 92.12 293 GLY A N 1
ATOM 2186 C CA . GLY A 1 293 ? -6.486 2.517 25.522 1.00 92.12 293 GLY A CA 1
ATOM 2187 C C . GLY A 1 293 ? -8.019 2.434 25.539 1.00 92.12 293 GLY A C 1
ATOM 2188 O O . GLY A 1 293 ? -8.607 2.225 26.602 1.00 92.12 293 GLY A O 1
ATOM 2189 N N . VAL A 1 294 ? -8.656 2.515 24.362 1.00 94.88 294 VAL A N 1
ATOM 2190 C CA . VAL A 1 294 ? -10.109 2.332 24.178 1.00 94.88 294 VAL A CA 1
ATOM 2191 C C . VAL A 1 294 ? -10.558 0.911 24.526 1.00 94.88 294 VAL A C 1
ATOM 2193 O O . VAL A 1 294 ? -11.499 0.746 25.300 1.00 94.88 294 VAL A O 1
ATOM 2196 N N . VAL A 1 295 ? -9.915 -0.128 23.976 1.00 94.44 295 VAL A N 1
ATOM 2197 C CA . VAL A 1 295 ? -10.399 -1.509 24.175 1.00 94.44 295 VAL A CA 1
ATOM 2198 C C . VAL A 1 295 ? -10.072 -2.094 25.546 1.00 94.44 295 VAL A C 1
ATOM 2200 O O . VAL A 1 295 ? -10.788 -2.986 25.992 1.00 94.44 295 VAL A O 1
ATOM 2203 N N . ARG A 1 296 ? -9.029 -1.604 26.228 1.00 87.88 296 ARG A N 1
ATOM 2204 C CA . ARG A 1 296 ? -8.645 -2.100 27.560 1.00 87.88 296 ARG A CA 1
ATOM 2205 C C . ARG A 1 296 ? -9.452 -1.501 28.709 1.00 87.88 296 ARG A C 1
ATOM 2207 O O . ARG A 1 296 ? -9.644 -2.180 29.709 1.00 87.88 296 ARG A O 1
ATOM 2214 N N . ASN A 1 297 ? -9.926 -0.263 28.573 1.00 81.31 297 ASN A N 1
ATOM 2215 C CA . ASN A 1 297 ? -10.609 0.470 29.644 1.00 81.31 297 ASN A CA 1
ATOM 2216 C C . ASN A 1 297 ? -12.083 0.743 29.304 1.00 81.31 297 ASN A C 1
ATOM 2218 O O . ASN A 1 297 ? -12.578 1.830 29.566 1.00 81.31 297 ASN A O 1
ATOM 2222 N N . LYS A 1 298 ? -12.798 -0.202 28.678 1.00 78.19 298 LYS A N 1
ATOM 2223 C CA . LYS A 1 298 ? -14.151 0.044 28.131 1.00 78.19 298 LYS A CA 1
ATOM 2224 C C . LYS A 1 298 ? -15.160 0.627 29.124 1.00 78.19 298 LYS A C 1
ATOM 2226 O O . LYS A 1 298 ? -15.951 1.483 28.743 1.00 78.19 298 LYS A O 1
ATOM 2231 N N . GLU A 1 299 ? -15.135 0.165 30.369 1.00 78.31 299 GLU A N 1
ATOM 2232 C CA . GLU A 1 299 ? -16.068 0.595 31.423 1.00 78.31 299 GLU A CA 1
ATOM 2233 C C . GLU A 1 299 ? -15.622 1.889 32.127 1.00 78.31 299 GLU A C 1
ATOM 2235 O O . GLU A 1 299 ? -16.432 2.577 32.740 1.00 78.31 299 GLU A O 1
ATOM 2240 N N . SER A 1 300 ? -14.340 2.245 32.009 1.00 84.19 300 SER A N 1
ATOM 2241 C CA . SER A 1 300 ? -13.674 3.346 32.718 1.00 84.19 300 SER A CA 1
ATOM 2242 C C . SER A 1 300 ? -12.917 4.284 31.765 1.00 84.19 300 SER A C 1
ATOM 2244 O O . SER A 1 300 ? -11.925 4.910 32.144 1.00 84.19 300 SER A O 1
ATOM 2246 N N . PHE A 1 301 ? -13.358 4.367 30.504 1.00 90.38 301 PHE A N 1
ATOM 2247 C CA . PHE A 1 301 ? -12.581 4.974 29.426 1.00 90.38 301 PHE A CA 1
ATOM 2248 C C . PHE A 1 301 ? -12.329 6.464 29.671 1.00 90.38 301 PHE A C 1
ATOM 2250 O O . PHE A 1 301 ? -13.240 7.290 29.599 1.00 90.38 301 PHE A O 1
ATOM 2257 N N . ASN A 1 302 ? -11.060 6.815 29.882 1.00 91.06 302 ASN A N 1
ATOM 2258 C CA . ASN A 1 302 ? -10.617 8.194 29.991 1.00 91.06 302 ASN A CA 1
ATOM 2259 C C . ASN A 1 302 ? -9.886 8.620 28.710 1.00 91.06 302 ASN A C 1
ATOM 2261 O O . ASN A 1 302 ? -8.782 8.159 28.409 1.00 91.06 302 ASN A O 1
ATOM 2265 N N . ILE A 1 303 ? -10.503 9.547 27.976 1.00 95.12 303 ILE A N 1
ATOM 2266 C CA . ILE A 1 303 ? -9.969 10.087 26.725 1.00 95.12 303 ILE A CA 1
ATOM 2267 C C . ILE A 1 303 ? -8.597 10.753 26.896 1.00 95.12 303 ILE A C 1
ATOM 2269 O O . ILE A 1 303 ? -7.759 10.617 26.010 1.00 95.12 303 ILE A O 1
ATOM 2273 N N . ALA A 1 304 ? -8.335 11.427 28.020 1.00 94.25 304 ALA A N 1
ATOM 2274 C CA . ALA A 1 304 ? -7.063 12.102 28.254 1.00 94.25 304 ALA A CA 1
ATOM 2275 C C . ALA A 1 304 ? -5.919 11.096 28.447 1.00 94.25 304 ALA A C 1
ATOM 2277 O O . ALA A 1 304 ? -4.850 11.297 27.881 1.00 94.25 304 ALA A O 1
ATOM 2278 N N . PHE A 1 305 ? -6.146 9.983 29.156 1.00 91.31 305 PHE A N 1
ATOM 2279 C CA . PHE A 1 305 ? -5.128 8.936 29.333 1.00 91.31 305 PHE A CA 1
ATOM 2280 C C . PHE A 1 305 ? -4.823 8.195 28.024 1.00 91.31 305 PHE A C 1
ATOM 2282 O O . PHE A 1 305 ? -3.658 8.017 27.683 1.00 91.31 305 PHE A O 1
ATOM 2289 N N . ALA A 1 306 ? -5.841 7.872 27.217 1.00 94.25 306 ALA A N 1
ATOM 2290 C CA . ALA A 1 306 ? -5.617 7.297 25.886 1.00 94.25 306 ALA A CA 1
ATOM 2291 C C . ALA A 1 306 ? -4.839 8.251 24.950 1.00 94.25 306 ALA A C 1
ATOM 2293 O O . ALA A 1 306 ? -4.135 7.806 24.043 1.00 94.25 306 ALA A O 1
ATOM 2294 N N . ILE A 1 307 ? -4.946 9.568 25.170 1.00 96.12 307 ILE A N 1
ATOM 2295 C CA . ILE A 1 307 ? -4.141 10.578 24.474 1.00 96.12 307 ILE A CA 1
ATOM 2296 C C . ILE A 1 307 ? -2.730 10.687 25.068 1.00 96.12 307 ILE A C 1
ATOM 2298 O O . ILE A 1 307 ? -1.802 10.848 24.286 1.00 96.12 307 ILE A O 1
ATOM 2302 N N . GLU A 1 308 ? -2.536 10.582 26.389 1.00 93.56 308 GLU A N 1
ATOM 2303 C CA . GLU A 1 308 ? -1.200 10.523 27.014 1.00 93.56 308 GLU A CA 1
ATOM 2304 C C . GLU A 1 308 ? -0.388 9.337 26.462 1.00 93.56 308 GLU A C 1
ATOM 2306 O O . GLU A 1 308 ? 0.745 9.528 26.019 1.00 93.56 308 GLU A O 1
ATOM 2311 N N . ASP A 1 309 ? -0.981 8.138 26.406 1.00 91.00 309 ASP A N 1
ATOM 2312 C CA . ASP A 1 309 ? -0.350 6.953 25.805 1.00 91.00 309 ASP A CA 1
ATOM 2313 C C . ASP A 1 309 ? -0.071 7.181 24.302 1.00 91.00 309 ASP A C 1
ATOM 2315 O O . ASP A 1 309 ? 1.002 6.846 23.793 1.00 91.00 309 ASP A O 1
ATOM 2319 N N . GLY A 1 310 ? -1.011 7.822 23.595 1.00 94.69 310 GLY A N 1
ATOM 2320 C CA . GLY A 1 310 ? -0.879 8.212 22.191 1.00 94.69 310 GLY A CA 1
ATOM 2321 C C . GLY A 1 310 ? 0.268 9.189 21.917 1.00 94.69 310 GLY A C 1
ATOM 2322 O O . GLY A 1 310 ? 1.055 8.964 20.992 1.00 94.69 310 GLY A O 1
ATOM 2323 N N . THR A 1 311 ? 0.390 10.274 22.694 1.00 93.88 311 THR A N 1
ATOM 2324 C CA . THR A 1 311 ? 1.468 11.262 22.524 1.00 93.88 311 THR A CA 1
ATOM 2325 C C . THR A 1 311 ? 2.817 10.703 22.953 1.00 93.88 311 THR A C 1
ATOM 2327 O O . THR A 1 311 ? 3.816 11.041 22.324 1.00 93.88 311 THR A O 1
ATOM 2330 N N . HIS A 1 312 ? 2.859 9.814 23.950 1.00 91.69 312 HIS A N 1
ATOM 2331 C CA . HIS A 1 312 ? 4.076 9.112 24.354 1.00 91.69 312 HIS A CA 1
ATOM 2332 C C . HIS A 1 312 ? 4.571 8.149 23.262 1.00 91.69 312 HIS A C 1
ATOM 2334 O O . HIS A 1 312 ? 5.733 8.224 22.860 1.00 91.69 312 HIS A O 1
ATOM 2340 N N . ALA A 1 313 ? 3.697 7.300 22.711 1.00 93.19 313 ALA A N 1
ATOM 2341 C CA . ALA A 1 313 ? 4.066 6.369 21.643 1.00 93.19 313 ALA A CA 1
ATOM 2342 C C . ALA A 1 313 ? 4.499 7.101 20.358 1.00 93.19 313 ALA A C 1
ATOM 2344 O O . ALA A 1 313 ? 5.510 6.749 19.746 1.00 93.19 313 ALA A O 1
ATOM 2345 N N . ALA A 1 314 ? 3.780 8.160 19.966 1.00 93.62 314 ALA A N 1
ATOM 2346 C CA . ALA A 1 314 ? 4.175 9.012 18.844 1.00 93.62 314 ALA A CA 1
ATOM 2347 C C . ALA A 1 314 ? 5.497 9.753 19.112 1.00 93.62 314 ALA A C 1
ATOM 2349 O O . ALA A 1 314 ? 6.321 9.872 18.210 1.00 93.62 314 ALA A O 1
ATOM 2350 N N . GLY A 1 315 ? 5.721 10.202 20.351 1.00 91.75 315 GLY A N 1
ATOM 2351 C CA . GLY A 1 315 ? 6.941 10.873 20.797 1.00 91.75 315 GLY A CA 1
ATOM 2352 C C . GLY A 1 315 ? 8.205 10.013 20.736 1.00 91.75 315 GLY A C 1
ATOM 2353 O O . GLY A 1 315 ? 9.286 10.561 20.541 1.00 91.75 315 GLY A O 1
ATOM 2354 N N . TRP A 1 316 ? 8.067 8.686 20.831 1.00 91.06 316 TRP A N 1
ATOM 2355 C CA . TRP A 1 316 ? 9.120 7.718 20.496 1.00 91.06 316 TRP A CA 1
ATOM 2356 C C . TRP A 1 316 ? 9.243 7.478 18.990 1.00 91.06 316 TRP A C 1
ATOM 2358 O O . TRP A 1 316 ? 10.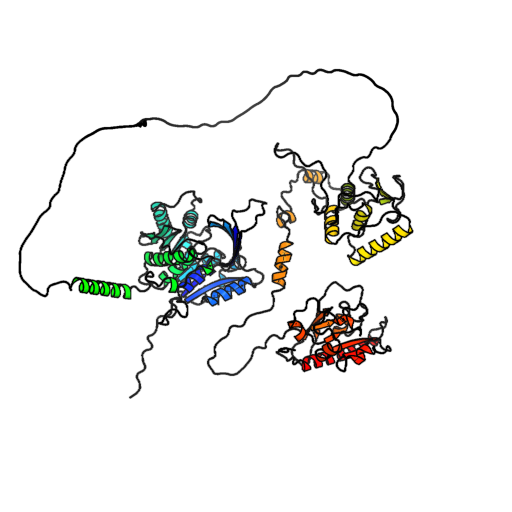349 7.445 18.464 1.00 91.06 316 TRP A O 1
ATOM 2368 N N . ALA A 1 317 ? 8.127 7.334 18.269 1.00 91.19 317 ALA A N 1
ATOM 2369 C CA . ALA A 1 317 ? 8.179 7.081 16.827 1.00 91.19 317 ALA A CA 1
ATOM 2370 C C . ALA A 1 317 ? 8.874 8.209 16.042 1.00 91.19 317 ALA A C 1
ATOM 2372 O O . ALA A 1 317 ? 9.476 7.943 15.009 1.00 91.19 317 ALA A O 1
ATOM 2373 N N . VAL A 1 318 ? 8.838 9.455 16.530 1.00 88.94 318 VAL A N 1
ATOM 2374 C CA . VAL A 1 318 ? 9.532 10.573 15.869 1.00 88.94 318 VAL A CA 1
ATOM 2375 C C . VAL A 1 318 ? 11.051 10.603 16.074 1.00 88.94 318 VAL A C 1
ATOM 2377 O O . VAL A 1 318 ? 11.724 11.362 15.377 1.00 88.94 318 VAL A O 1
ATOM 2380 N N . THR A 1 319 ? 11.613 9.813 16.999 1.00 88.12 319 THR A N 1
ATOM 2381 C CA . THR A 1 319 ? 13.070 9.763 17.256 1.00 88.12 319 THR A CA 1
ATOM 2382 C C . THR A 1 319 ? 13.797 8.691 16.445 1.00 88.12 319 THR A C 1
ATOM 2384 O O . THR A 1 319 ? 15.006 8.544 16.572 1.00 88.12 319 THR A O 1
ATOM 2387 N N . GLU A 1 320 ? 13.070 7.925 15.636 1.00 84.50 320 GLU A N 1
ATOM 2388 C CA . GLU A 1 320 ? 13.573 6.835 14.797 1.00 84.50 320 GLU A CA 1
ATOM 2389 C C . GLU A 1 320 ? 13.179 7.118 13.335 1.00 84.50 320 GLU A C 1
ATOM 2391 O O . GLU A 1 320 ? 12.278 7.914 13.073 1.00 84.50 320 GLU A O 1
ATOM 2396 N N . THR A 1 321 ? 13.837 6.488 12.357 1.00 78.62 321 THR A N 1
ATOM 2397 C CA . THR A 1 321 ? 13.549 6.740 10.928 1.00 78.62 321 THR A CA 1
ATOM 2398 C C . THR A 1 321 ? 12.676 5.657 10.285 1.00 78.62 321 THR A C 1
ATOM 2400 O O . THR A 1 321 ? 12.757 4.469 10.614 1.00 78.62 321 THR A O 1
ATOM 2403 N N . GLY A 1 322 ? 11.855 6.067 9.311 1.00 70.62 322 GLY A N 1
ATOM 2404 C CA . GLY A 1 322 ? 11.053 5.173 8.479 1.00 70.62 322 GLY A CA 1
ATOM 2405 C C . GLY A 1 322 ? 9.714 4.757 9.101 1.00 70.62 322 GLY A C 1
ATOM 2406 O O . GLY A 1 322 ? 9.644 4.304 10.236 1.00 70.62 322 GLY A O 1
ATOM 2407 N N . ALA A 1 323 ? 8.653 4.860 8.293 1.00 81.19 323 ALA A N 1
ATOM 2408 C CA . ALA A 1 323 ? 7.238 4.713 8.654 1.00 81.19 323 ALA A CA 1
ATOM 2409 C C . ALA A 1 323 ? 6.909 3.636 9.707 1.00 81.19 323 ALA A C 1
ATOM 2411 O O . ALA A 1 323 ? 6.675 3.938 10.871 1.00 81.19 323 ALA A O 1
ATOM 2412 N N . VAL A 1 324 ? 6.859 2.366 9.302 1.00 86.44 324 VAL A N 1
ATOM 2413 C CA . VAL A 1 324 ? 6.489 1.267 10.206 1.00 86.44 324 VAL A CA 1
ATOM 2414 C C . VAL A 1 324 ? 7.690 0.776 11.027 1.00 86.44 324 VAL A C 1
ATOM 2416 O O . VAL A 1 324 ? 7.517 0.130 12.059 1.00 86.44 324 VAL A O 1
ATOM 2419 N N . SER A 1 325 ? 8.922 1.092 10.619 1.00 85.88 325 SER A N 1
ATOM 2420 C CA . SER A 1 325 ? 10.127 0.754 11.385 1.00 85.88 325 SER A CA 1
ATOM 2421 C C . SER A 1 325 ? 10.240 1.551 12.685 1.00 85.88 325 SER A C 1
ATOM 2423 O O . SER A 1 325 ? 10.654 0.970 13.682 1.00 85.88 325 SER A O 1
ATOM 2425 N N . SER A 1 326 ? 9.812 2.817 12.707 1.00 86.81 326 SER A N 1
ATOM 2426 C CA . SER A 1 326 ? 9.914 3.694 13.881 1.00 86.81 326 SER A CA 1
ATOM 2427 C C . SER A 1 326 ? 8.892 3.408 14.988 1.00 86.81 326 SER A C 1
ATOM 2429 O O . SER A 1 326 ? 9.094 3.808 16.132 1.00 86.81 326 SER A O 1
ATOM 2431 N N . ILE A 1 327 ? 7.797 2.705 14.678 1.00 91.69 327 ILE A N 1
ATOM 2432 C CA . ILE A 1 327 ? 6.715 2.412 15.631 1.00 91.69 327 ILE A CA 1
ATOM 2433 C C . ILE A 1 327 ? 7.273 1.613 16.831 1.00 91.69 327 ILE A C 1
ATOM 2435 O O . ILE A 1 327 ? 7.713 0.476 16.636 1.00 91.69 327 ILE A O 1
ATOM 2439 N N . PRO A 1 328 ? 7.248 2.136 18.071 1.00 89.81 328 PRO A N 1
ATOM 2440 C CA . PRO A 1 328 ? 7.807 1.437 19.226 1.00 89.81 328 PRO A CA 1
ATOM 2441 C C . PRO A 1 328 ? 7.002 0.177 19.568 1.00 89.81 328 PRO A C 1
ATOM 2443 O O . PRO A 1 328 ? 5.810 0.092 19.285 1.00 89.81 328 PRO A O 1
ATOM 2446 N N . HIS A 1 329 ? 7.643 -0.787 20.229 1.00 87.88 329 HIS A N 1
ATOM 2447 C CA . HIS A 1 329 ? 6.949 -1.843 20.973 1.00 87.88 329 HIS A CA 1
ATOM 2448 C C . HIS A 1 329 ? 6.559 -1.351 22.370 1.00 87.88 329 HIS A C 1
ATOM 2450 O O . HIS A 1 329 ? 7.208 -0.460 22.919 1.00 87.88 329 HIS A O 1
ATOM 2456 N N . LEU A 1 330 ? 5.538 -1.968 22.971 1.00 82.69 330 LEU A N 1
ATOM 2457 C CA . LEU A 1 330 ? 5.047 -1.643 24.311 1.00 82.69 330 LEU A CA 1
ATOM 2458 C C . LEU A 1 330 ? 6.172 -1.567 25.360 1.00 82.69 330 LEU A C 1
ATOM 2460 O O . LEU A 1 330 ? 6.186 -0.663 26.188 1.00 82.69 330 LEU A O 1
ATOM 2464 N N . ASN A 1 331 ? 7.150 -2.474 25.292 1.00 74.38 331 ASN A N 1
ATOM 2465 C CA . ASN A 1 331 ? 8.250 -2.551 26.257 1.00 74.38 331 ASN A CA 1
ATOM 2466 C C . ASN A 1 331 ? 9.164 -1.305 26.278 1.00 74.38 331 ASN A C 1
ATOM 2468 O O . ASN A 1 331 ? 9.651 -0.930 27.343 1.00 74.38 331 ASN A O 1
ATOM 2472 N N . ARG A 1 332 ? 9.364 -0.630 25.133 1.00 73.06 332 ARG A N 1
ATOM 2473 C CA . ARG A 1 332 ? 10.103 0.650 25.039 1.00 73.06 332 ARG A CA 1
ATOM 2474 C C . ARG A 1 332 ? 9.414 1.765 25.830 1.00 73.06 332 ARG A C 1
ATOM 2476 O O . ARG A 1 332 ? 10.073 2.706 26.251 1.00 73.06 332 ARG A O 1
ATOM 2483 N N . LEU A 1 333 ? 8.104 1.644 26.036 1.00 69.75 333 LEU A N 1
ATOM 2484 C CA . LEU A 1 333 ? 7.264 2.633 26.701 1.00 69.75 333 LEU A CA 1
ATOM 2485 C C . LEU A 1 333 ? 7.022 2.317 28.198 1.00 69.75 333 LEU A C 1
ATOM 2487 O O . LEU A 1 333 ? 6.578 3.191 28.939 1.00 69.75 333 LEU A O 1
ATOM 2491 N N . THR A 1 334 ? 7.276 1.086 28.668 1.00 56.19 334 THR A N 1
ATOM 2492 C CA . THR A 1 334 ? 6.911 0.626 30.032 1.00 56.19 334 THR A CA 1
ATOM 2493 C C . THR A 1 334 ? 7.925 0.937 31.143 1.00 56.19 334 THR A C 1
ATOM 2495 O O . THR A 1 334 ? 7.743 0.485 32.272 1.00 56.19 334 THR A O 1
ATOM 2498 N N . LEU A 1 335 ? 8.956 1.744 30.886 1.00 41.09 335 LEU A N 1
ATOM 2499 C CA . LEU A 1 335 ? 9.669 2.462 31.954 1.00 41.09 335 LEU A CA 1
ATOM 2500 C C . LEU A 1 335 ? 8.908 3.766 32.245 1.00 41.09 335 LEU A C 1
ATOM 2502 O O . LEU A 1 335 ? 8.487 4.431 31.303 1.00 41.09 335 LEU A O 1
ATOM 2506 N N . PRO A 1 336 ? 8.739 4.153 33.520 1.00 42.34 336 PRO A N 1
ATOM 2507 C CA . PRO A 1 336 ? 7.492 4.174 34.320 1.00 42.34 336 PRO A CA 1
ATOM 2508 C C . PRO A 1 336 ? 6.297 5.026 33.809 1.00 42.34 336 PRO A C 1
ATOM 2510 O O . PRO A 1 336 ? 5.448 5.447 34.596 1.00 42.34 336 PRO A O 1
ATOM 2513 N N . ASN A 1 337 ? 6.201 5.286 32.506 1.00 42.97 337 ASN A N 1
ATOM 2514 C CA . ASN A 1 337 ? 5.433 6.391 31.932 1.00 42.97 337 ASN A CA 1
ATOM 2515 C C . ASN A 1 337 ? 4.099 5.988 31.272 1.00 42.97 337 ASN A C 1
ATOM 2517 O O . ASN A 1 337 ? 3.326 6.869 30.907 1.00 42.97 337 ASN A O 1
ATOM 2521 N N . LEU A 1 338 ? 3.793 4.691 31.141 1.00 48.84 338 LEU A N 1
ATOM 2522 C CA . LEU A 1 338 ? 2.491 4.203 30.659 1.00 48.84 338 LEU A CA 1
ATOM 2523 C C . LEU A 1 338 ? 1.558 3.815 31.807 1.00 48.84 338 LEU A C 1
ATOM 2525 O O . LEU A 1 338 ? 1.922 3.028 32.683 1.00 48.84 338 LEU A O 1
ATOM 2529 N N . ARG A 1 339 ? 0.313 4.299 31.770 1.00 53.78 339 ARG A N 1
ATOM 2530 C CA . ARG A 1 339 ? -0.678 4.114 32.850 1.00 53.78 339 ARG A CA 1
ATOM 2531 C C . ARG A 1 339 ? -1.614 2.933 32.585 1.00 53.78 339 ARG A C 1
ATOM 2533 O O . ARG A 1 339 ? -2.828 3.042 32.696 1.00 53.78 339 ARG A O 1
ATOM 2540 N N . PHE A 1 340 ? -1.039 1.778 32.263 1.00 50.25 340 PHE A N 1
ATOM 2541 C CA . PHE A 1 340 ? -1.777 0.602 31.783 1.00 50.25 340 PHE A CA 1
ATOM 2542 C C . PHE A 1 340 ? -2.424 -0.298 32.858 1.00 50.25 340 PHE A C 1
ATOM 2544 O O . PHE A 1 340 ? -2.901 -1.389 32.520 1.00 50.25 340 PHE A O 1
ATOM 2551 N N . ASP A 1 341 ? -2.448 0.151 34.115 1.00 44.72 341 ASP A N 1
ATOM 2552 C CA . ASP A 1 341 ? -3.040 -0.521 35.281 1.00 44.72 341 ASP A CA 1
ATOM 2553 C C . ASP A 1 341 ? -3.441 0.540 36.330 1.00 44.72 341 ASP A C 1
ATOM 2555 O O . ASP A 1 341 ? -2.585 1.145 36.982 1.00 44.72 341 ASP A O 1
ATOM 2559 N N . HIS A 1 342 ? -4.744 0.820 36.453 1.00 47.94 342 HIS A N 1
ATOM 2560 C CA . HIS A 1 342 ? -5.266 1.818 37.398 1.00 47.94 342 HIS A CA 1
ATOM 2561 C C . HIS A 1 342 ? -5.369 1.275 38.829 1.00 47.94 342 HIS A C 1
ATOM 2563 O O . HIS A 1 342 ? -4.974 1.967 39.765 1.00 47.94 342 HIS A O 1
ATOM 2569 N N . SER A 1 343 ? -5.809 0.023 38.990 1.00 46.09 343 SER A N 1
ATOM 2570 C CA . SER A 1 343 ? -5.890 -0.692 40.273 1.00 46.09 343 SER A CA 1
ATOM 2571 C C . SER A 1 343 ? -4.578 -0.611 41.049 1.00 46.09 343 SER A C 1
ATOM 2573 O O . SER A 1 343 ? -4.525 -0.144 42.187 1.00 46.09 343 SER A O 1
ATOM 2575 N N . ARG A 1 344 ? -3.482 -0.976 40.382 1.00 43.09 344 ARG A N 1
ATOM 2576 C CA . ARG A 1 344 ? -2.163 -1.033 41.004 1.00 43.09 344 ARG A CA 1
ATOM 2577 C C . ARG A 1 344 ? -1.547 0.348 41.207 1.00 43.09 344 ARG A C 1
ATOM 2579 O O . ARG A 1 344 ? -0.663 0.491 42.043 1.00 43.09 344 ARG A O 1
ATOM 2586 N N . ARG A 1 345 ? -2.006 1.381 40.486 1.00 45.78 345 ARG A N 1
ATOM 2587 C CA . ARG A 1 345 ? -1.580 2.773 40.705 1.00 45.78 345 ARG A CA 1
ATOM 2588 C C . ARG A 1 345 ? -2.117 3.315 42.024 1.00 45.78 345 ARG A C 1
ATOM 2590 O O . ARG A 1 345 ? -1.353 3.970 42.724 1.00 45.78 345 ARG A O 1
ATOM 2597 N N . ASP A 1 346 ? -3.377 3.061 42.366 1.00 45.03 346 ASP A N 1
ATOM 2598 C CA . ASP A 1 346 ? -3.937 3.553 43.629 1.00 45.03 346 ASP A CA 1
ATOM 2599 C C . ASP A 1 346 ? -3.399 2.767 44.830 1.00 45.03 346 ASP A C 1
ATOM 2601 O O . ASP A 1 346 ? -3.062 3.383 45.841 1.00 45.03 346 ASP A O 1
ATOM 2605 N N . GLU A 1 347 ? -3.159 1.459 44.690 1.00 44.81 347 GLU A N 1
ATOM 2606 C CA . GLU A 1 347 ? -2.398 0.676 45.676 1.00 44.81 347 GLU A CA 1
ATOM 2607 C C . GLU A 1 347 ? -0.954 1.178 45.831 1.00 44.81 347 GLU A C 1
ATOM 2609 O O . GLU A 1 347 ? -0.493 1.379 46.952 1.00 44.81 347 GLU A O 1
ATOM 2614 N N . LEU A 1 348 ? -0.234 1.440 44.732 1.00 42.47 348 LEU A N 1
ATOM 2615 C CA . LEU A 1 348 ? 1.151 1.920 44.784 1.00 42.47 348 LEU A CA 1
ATOM 2616 C C . LEU A 1 348 ? 1.240 3.368 45.292 1.00 42.47 348 LEU A C 1
ATOM 2618 O O . LEU A 1 348 ? 2.174 3.701 46.013 1.00 42.47 348 LEU A O 1
ATOM 2622 N N . LEU A 1 349 ? 0.272 4.234 44.974 1.00 47.06 349 LEU A N 1
ATOM 2623 C CA . LEU A 1 349 ? 0.176 5.585 45.535 1.00 47.06 349 LEU A CA 1
ATOM 2624 C C . LEU A 1 349 ? -0.228 5.555 47.011 1.00 47.06 349 LEU A C 1
ATOM 2626 O O . LEU A 1 349 ? 0.283 6.369 47.778 1.00 47.06 349 LEU A O 1
ATOM 2630 N N . ALA A 1 350 ? -1.095 4.633 47.434 1.00 50.03 350 ALA A N 1
ATOM 2631 C CA . ALA A 1 350 ? -1.391 4.403 48.845 1.00 50.03 350 ALA A CA 1
ATOM 2632 C C . ALA A 1 350 ? -0.151 3.881 49.588 1.00 50.03 350 ALA A C 1
ATOM 2634 O O . ALA A 1 350 ? 0.196 4.428 50.631 1.00 50.03 350 ALA A O 1
ATOM 2635 N N . ALA A 1 351 ? 0.578 2.920 49.014 1.00 47.22 351 ALA A N 1
ATOM 2636 C CA . ALA A 1 351 ? 1.824 2.390 49.560 1.00 47.22 351 ALA A CA 1
ATOM 2637 C C . ALA A 1 351 ? 2.942 3.445 49.604 1.00 47.22 351 ALA A C 1
ATOM 2639 O O . ALA A 1 351 ? 3.649 3.536 50.601 1.00 47.22 351 ALA A O 1
ATOM 2640 N N . LEU A 1 352 ? 3.074 4.302 48.586 1.00 46.38 352 LEU A N 1
ATOM 2641 C CA . LEU A 1 352 ? 4.031 5.417 48.572 1.00 46.38 352 LEU A CA 1
ATOM 2642 C C . LEU A 1 352 ? 3.638 6.534 49.546 1.00 46.38 352 LEU A C 1
ATOM 2644 O O . LEU A 1 352 ? 4.517 7.130 50.163 1.00 46.38 352 LEU A O 1
ATOM 2648 N N . ARG A 1 353 ? 2.341 6.811 49.737 1.00 58.59 353 ARG A N 1
ATOM 2649 C CA . ARG A 1 353 ? 1.854 7.722 50.791 1.00 58.59 353 ARG A CA 1
ATOM 2650 C C . ARG A 1 353 ? 2.113 7.139 52.182 1.00 58.59 353 ARG A C 1
ATOM 2652 O O . ARG A 1 353 ? 2.602 7.859 53.045 1.00 58.59 353 ARG A O 1
ATOM 2659 N N . ALA A 1 354 ? 1.870 5.844 52.383 1.00 55.62 354 ALA A N 1
ATOM 2660 C CA . ALA A 1 354 ? 2.170 5.141 53.628 1.00 55.62 354 ALA A CA 1
ATOM 2661 C C . ALA A 1 354 ? 3.681 5.119 53.919 1.00 55.62 354 ALA A C 1
ATOM 2663 O O . ALA A 1 354 ? 4.092 5.487 55.014 1.00 55.62 354 ALA A O 1
ATOM 2664 N N . ALA A 1 355 ? 4.516 4.792 52.928 1.00 51.69 355 ALA A N 1
ATOM 2665 C CA . ALA A 1 355 ? 5.974 4.808 53.042 1.00 51.69 355 ALA A CA 1
ATOM 2666 C C . ALA A 1 355 ? 6.521 6.221 53.291 1.00 51.69 355 ALA A C 1
ATOM 2668 O O . ALA A 1 355 ? 7.404 6.393 54.127 1.00 51.69 355 ALA A O 1
ATOM 2669 N N . LYS A 1 356 ? 5.966 7.249 52.630 1.00 48.84 356 LYS A N 1
ATOM 2670 C CA . LYS A 1 356 ? 6.319 8.651 52.890 1.00 48.84 356 LYS A CA 1
ATOM 2671 C C . LYS A 1 356 ? 5.966 9.055 54.321 1.00 48.84 356 LYS A C 1
ATOM 2673 O O . LYS A 1 356 ? 6.813 9.638 54.985 1.00 48.84 356 LYS A O 1
ATOM 2678 N N . ASN A 1 357 ? 4.782 8.683 54.812 1.00 52.34 357 ASN A N 1
ATOM 2679 C CA . ASN A 1 357 ? 4.384 8.923 56.200 1.00 52.34 357 ASN A CA 1
ATOM 2680 C C . ASN A 1 357 ? 5.279 8.160 57.198 1.00 52.34 357 ASN A C 1
ATOM 2682 O O . ASN A 1 357 ? 5.599 8.698 58.253 1.00 52.34 357 ASN A O 1
ATOM 2686 N N . HIS A 1 358 ? 5.742 6.953 56.852 1.00 46.50 358 HIS A N 1
ATOM 2687 C CA . HIS A 1 358 ? 6.700 6.187 57.658 1.00 46.50 358 HIS A CA 1
ATOM 2688 C C . HIS A 1 358 ? 8.096 6.833 57.698 1.00 46.50 358 HIS A C 1
ATOM 2690 O O . HIS A 1 358 ? 8.738 6.838 58.744 1.00 46.50 358 HIS A O 1
ATOM 2696 N N . LEU A 1 359 ? 8.548 7.412 56.580 1.00 42.16 359 LEU A N 1
ATOM 2697 C CA . LEU A 1 359 ? 9.819 8.139 56.471 1.00 42.16 359 LEU A CA 1
ATOM 2698 C C . LEU A 1 359 ? 9.786 9.504 57.174 1.00 42.16 359 LEU A C 1
ATOM 2700 O O . LEU A 1 359 ? 10.788 9.903 57.758 1.00 42.16 359 LEU A O 1
ATOM 2704 N N . THR A 1 360 ? 8.651 10.209 57.170 1.00 46.12 360 THR A N 1
ATOM 2705 C CA . THR A 1 360 ? 8.488 11.469 57.922 1.00 46.12 360 THR A CA 1
ATOM 2706 C C . THR A 1 360 ? 8.121 11.264 59.393 1.00 46.12 360 THR A C 1
ATOM 2708 O O . THR A 1 360 ? 8.172 12.219 60.159 1.00 46.12 360 THR A O 1
ATOM 2711 N N . GLY A 1 361 ? 7.737 10.048 59.797 1.00 39.22 361 GLY A N 1
ATOM 2712 C CA . GLY A 1 361 ? 7.375 9.708 61.178 1.00 39.22 361 GLY A CA 1
ATOM 2713 C C . GLY A 1 361 ? 8.549 9.297 62.075 1.00 39.22 361 GLY A C 1
ATOM 2714 O O . GLY A 1 361 ? 8.374 9.233 63.285 1.00 39.22 361 GLY A O 1
ATOM 2715 N N . ASN A 1 362 ? 9.735 9.042 61.508 1.00 36.19 362 ASN A N 1
ATOM 2716 C CA . ASN A 1 362 ? 10.901 8.497 62.220 1.00 36.19 362 ASN A CA 1
ATOM 2717 C C . ASN A 1 362 ? 12.034 9.524 62.437 1.00 36.19 362 ASN A C 1
ATOM 2719 O O . ASN A 1 362 ? 13.214 9.184 62.357 1.00 36.19 362 ASN A O 1
ATOM 2723 N N . ILE A 1 363 ? 11.693 10.782 62.740 1.00 37.72 363 ILE A N 1
ATOM 2724 C CA . ILE A 1 363 ? 12.648 11.758 63.297 1.00 37.72 363 ILE A CA 1
ATOM 2725 C C . ILE A 1 363 ? 12.045 12.396 64.554 1.00 37.72 363 ILE A C 1
ATOM 2727 O O . ILE A 1 363 ? 11.511 13.502 64.525 1.00 37.72 363 ILE A O 1
ATOM 2731 N N . SER A 1 364 ? 12.153 11.683 65.676 1.00 31.38 364 SER A N 1
ATOM 2732 C CA . SER A 1 364 ? 11.978 12.248 67.016 1.00 31.38 364 SER A CA 1
ATOM 2733 C C . SER A 1 364 ? 12.787 11.458 68.049 1.00 31.38 364 SER A C 1
ATOM 2735 O O . SER A 1 364 ? 12.553 10.265 68.206 1.00 31.38 364 SER A O 1
ATOM 2737 N N . ASN A 1 365 ? 13.686 12.165 68.740 1.00 32.69 365 ASN A N 1
ATOM 2738 C CA . ASN A 1 365 ? 14.273 11.895 70.061 1.00 32.69 365 ASN A CA 1
ATOM 2739 C C . ASN A 1 365 ? 14.709 10.461 70.425 1.00 32.69 365 ASN A C 1
ATOM 2741 O O . ASN A 1 365 ? 13.892 9.632 70.800 1.00 32.69 365 ASN A O 1
ATOM 2745 N N . ASP A 1 366 ? 16.027 10.239 70.425 1.00 27.89 366 ASP A N 1
ATOM 2746 C CA . ASP A 1 366 ? 16.868 9.938 71.608 1.00 27.89 366 ASP A CA 1
ATOM 2747 C C . ASP A 1 366 ? 18.324 9.773 71.092 1.00 27.89 366 ASP A C 1
ATOM 2749 O O . ASP A 1 366 ? 18.538 9.303 69.981 1.00 27.89 366 ASP A O 1
ATOM 2753 N N . THR A 1 367 ? 19.412 10.173 71.761 1.00 29.12 367 THR A N 1
ATOM 2754 C CA . THR A 1 367 ? 19.711 10.106 73.202 1.00 29.12 367 THR A CA 1
ATOM 2755 C C . THR A 1 367 ? 20.738 11.186 73.618 1.00 29.12 367 THR A C 1
ATOM 2757 O O . THR A 1 367 ? 21.366 11.817 72.771 1.00 29.12 367 THR A O 1
ATOM 2760 N N . ALA A 1 368 ? 20.919 11.400 74.926 1.00 27.56 368 ALA A N 1
ATOM 2761 C CA . ALA A 1 368 ? 21.624 12.543 75.521 1.00 27.56 368 ALA A CA 1
ATOM 2762 C C . ALA A 1 368 ? 23.143 12.399 75.786 1.00 27.56 368 ALA A C 1
ATOM 2764 O O . ALA A 1 368 ? 23.681 11.300 75.903 1.00 27.56 368 ALA A O 1
ATOM 2765 N N . GLY A 1 369 ? 23.770 13.558 76.049 1.00 26.42 369 GLY A N 1
ATOM 2766 C CA . GLY A 1 369 ? 24.985 13.751 76.859 1.00 26.42 369 GLY A CA 1
ATOM 2767 C C . GLY A 1 369 ? 25.950 14.785 76.257 1.00 26.42 369 GLY A C 1
ATOM 2768 O O . GLY A 1 369 ? 26.208 14.742 75.065 1.00 26.42 369 GLY A O 1
ATOM 2769 N N . SER A 1 370 ? 26.583 15.718 76.971 1.00 26.77 370 SER A N 1
ATOM 2770 C CA . SER A 1 370 ? 26.579 16.190 78.368 1.00 26.77 370 SER A CA 1
ATOM 2771 C C . SER A 1 370 ? 27.698 17.264 78.462 1.00 26.77 370 SER A C 1
ATOM 2773 O O . SER A 1 370 ? 28.658 17.142 77.709 1.00 26.77 370 SER A O 1
ATOM 2775 N N . VAL A 1 371 ? 27.654 18.209 79.424 1.00 27.38 371 VAL A N 1
ATOM 2776 C CA . VAL A 1 371 ? 28.760 19.151 79.810 1.00 27.38 371 VAL A CA 1
ATOM 2777 C C . VAL A 1 371 ? 29.082 20.249 78.750 1.00 27.38 371 VAL A C 1
ATOM 2779 O O . VAL A 1 371 ? 29.435 19.944 77.621 1.00 27.38 371 VAL A O 1
ATOM 2782 N N . MET A 1 372 ? 28.767 21.543 78.969 1.00 26.78 372 MET A N 1
ATOM 2783 C CA . MET A 1 372 ? 29.613 22.611 79.583 1.00 26.78 372 MET A CA 1
ATOM 2784 C C . MET A 1 372 ? 31.056 22.705 79.016 1.00 26.78 372 MET A C 1
ATOM 2786 O O . MET A 1 372 ? 31.700 21.682 78.848 1.00 26.78 372 MET A O 1
ATOM 2790 N N . SER A 1 373 ? 31.704 23.860 78.798 1.00 25.38 373 SER A N 1
ATOM 2791 C CA . SER A 1 373 ? 31.357 25.304 78.819 1.00 25.38 373 SER A CA 1
ATOM 2792 C C . SER A 1 373 ? 32.624 26.120 78.431 1.00 25.38 373 SER A C 1
ATOM 2794 O O . SER A 1 373 ? 33.705 25.539 78.469 1.00 25.38 373 SER A O 1
ATOM 2796 N N . LEU A 1 374 ? 32.508 27.449 78.235 1.00 27.06 374 LEU A N 1
ATOM 2797 C CA . LEU A 1 374 ? 33.578 28.482 78.124 1.00 27.06 374 LEU A CA 1
ATOM 2798 C C . LEU A 1 374 ? 34.101 28.854 76.714 1.00 27.06 374 LEU A C 1
ATOM 2800 O O . LEU A 1 374 ? 35.036 28.260 76.189 1.00 27.06 374 LEU A O 1
ATOM 2804 N N . ASP A 1 375 ? 33.499 29.918 76.177 1.00 25.69 375 ASP A N 1
ATOM 2805 C CA . ASP A 1 375 ? 34.106 31.220 75.835 1.00 25.69 375 ASP A CA 1
ATOM 2806 C C . ASP A 1 375 ? 35.458 31.293 75.088 1.00 25.69 375 ASP A C 1
ATOM 2808 O O . ASP A 1 375 ? 36.518 31.021 75.661 1.00 25.69 375 ASP A O 1
ATOM 2812 N N . ARG A 1 376 ? 35.436 31.907 73.889 1.00 27.22 376 ARG A N 1
ATOM 2813 C CA . ARG A 1 376 ? 35.946 33.286 73.657 1.00 27.22 376 ARG A CA 1
ATOM 2814 C C . ARG A 1 376 ? 35.741 33.772 72.209 1.00 27.22 376 ARG A C 1
ATOM 2816 O O . ARG A 1 376 ? 36.166 33.109 71.269 1.00 27.22 376 ARG A O 1
ATOM 2823 N N . ASP A 1 377 ? 35.144 34.956 72.079 1.00 25.72 377 ASP A N 1
ATOM 2824 C CA . ASP A 1 377 ? 35.054 35.802 70.870 1.00 25.72 377 ASP A CA 1
ATOM 2825 C C . ASP A 1 377 ? 36.387 36.574 70.622 1.00 25.72 377 ASP A C 1
ATOM 2827 O O . ASP A 1 377 ? 37.355 36.306 71.349 1.00 25.72 377 ASP A O 1
ATOM 2831 N N . PRO A 1 378 ? 36.482 37.602 69.735 1.00 48.72 378 PRO A N 1
ATOM 2832 C CA . PRO A 1 378 ? 35.606 38.032 68.622 1.00 48.72 378 PRO A CA 1
ATOM 2833 C C . PRO A 1 378 ? 36.360 38.344 67.296 1.00 48.72 378 PRO A C 1
ATOM 2835 O O . PRO A 1 378 ? 37.584 38.310 67.248 1.00 48.72 378 PRO A O 1
ATOM 2838 N N . GLU A 1 379 ? 35.602 38.670 66.237 1.00 26.61 379 GLU A N 1
ATOM 2839 C CA . GLU A 1 379 ? 35.774 39.812 65.293 1.00 26.61 379 GLU A CA 1
ATOM 2840 C C . GLU A 1 379 ? 34.684 39.645 64.198 1.00 26.61 379 GLU A C 1
ATOM 2842 O O . GLU A 1 379 ? 34.704 38.672 63.447 1.00 26.61 379 GLU A O 1
ATOM 2847 N N . GLU A 1 380 ? 33.530 40.325 64.263 1.00 29.66 380 GLU A N 1
ATOM 2848 C CA . GLU A 1 380 ? 33.256 41.746 63.918 1.00 29.66 380 GLU A CA 1
ATOM 2849 C C . GLU A 1 380 ? 33.502 42.097 62.429 1.00 29.66 380 GLU A C 1
ATOM 2851 O O . GLU A 1 380 ? 34.536 41.758 61.868 1.00 29.66 380 GLU A O 1
ATOM 2856 N N . ASP A 1 381 ? 32.615 42.798 61.709 1.00 26.89 381 ASP A N 1
ATOM 2857 C CA . ASP A 1 381 ? 31.195 43.119 61.953 1.00 26.89 381 ASP A CA 1
ATOM 2858 C C . ASP A 1 381 ? 30.494 43.473 60.611 1.00 26.89 381 ASP A C 1
ATOM 2860 O O . ASP A 1 381 ? 31.130 43.588 59.560 1.00 26.89 381 ASP A O 1
ATOM 2864 N N . SER A 1 382 ? 29.173 43.656 60.628 1.00 26.42 382 SER A N 1
ATOM 2865 C CA . SER A 1 382 ? 28.390 44.342 59.575 1.00 26.42 382 SER A CA 1
ATOM 2866 C C . SER A 1 382 ? 28.110 45.807 60.015 1.00 26.42 382 SER A C 1
ATOM 2868 O O . SER A 1 382 ? 28.649 46.222 61.034 1.00 26.42 382 SER A O 1
ATOM 2870 N N . PRO A 1 383 ? 27.196 46.610 59.419 1.00 47.38 383 PRO A N 1
ATOM 2871 C CA . PRO A 1 383 ? 26.768 46.798 58.023 1.00 47.38 383 PRO A CA 1
ATOM 2872 C C . PRO A 1 383 ? 26.793 48.298 57.557 1.00 47.38 383 PRO A C 1
ATOM 2874 O O . PRO A 1 383 ? 26.999 49.218 58.340 1.00 47.38 383 PRO A O 1
ATOM 2877 N N . SER A 1 384 ? 26.345 48.545 56.311 1.00 25.80 384 SER A N 1
ATOM 2878 C CA . SER A 1 384 ? 25.542 49.720 55.853 1.00 25.80 384 SER A CA 1
ATOM 2879 C C . SER A 1 384 ? 26.170 51.041 55.315 1.00 25.80 384 SER A C 1
ATOM 2881 O O . SER A 1 384 ? 27.116 51.594 55.854 1.00 25.80 384 SER A O 1
ATOM 2883 N N . ASN A 1 385 ? 25.469 51.575 54.291 1.00 26.83 385 ASN A N 1
ATOM 2884 C CA . ASN A 1 385 ? 25.299 52.973 53.820 1.00 26.83 385 ASN A CA 1
ATOM 2885 C C . ASN A 1 385 ? 26.395 53.790 53.069 1.00 26.83 385 ASN A C 1
ATOM 2887 O O . ASN A 1 385 ? 27.275 54.397 53.660 1.00 26.83 385 ASN A O 1
ATOM 2891 N N . ASN A 1 386 ? 26.139 53.965 51.759 1.00 27.31 386 ASN A N 1
ATOM 2892 C CA . ASN A 1 386 ? 26.127 55.202 50.934 1.00 27.31 386 ASN A CA 1
ATOM 2893 C C . ASN A 1 386 ? 27.138 56.368 51.131 1.00 27.31 386 ASN A C 1
ATOM 2895 O O . ASN A 1 386 ? 26.965 57.191 52.027 1.00 27.31 386 ASN A O 1
ATOM 2899 N N . ALA A 1 387 ? 27.972 56.592 50.100 1.00 27.64 387 ALA A N 1
ATOM 2900 C CA . ALA A 1 387 ? 28.427 57.887 49.531 1.00 27.64 387 ALA A CA 1
ATOM 2901 C C . ALA A 1 387 ? 28.971 57.614 48.091 1.00 27.64 387 ALA A C 1
ATOM 2903 O O . ALA A 1 387 ? 29.515 56.535 47.879 1.00 27.64 387 ALA A O 1
ATOM 2904 N N . LEU A 1 388 ? 28.603 58.346 47.019 1.00 26.62 388 LEU A N 1
ATOM 2905 C CA . LEU A 1 388 ? 29.250 59.558 46.437 1.00 26.62 388 LEU A CA 1
ATOM 2906 C C . LEU A 1 388 ? 30.771 59.413 46.162 1.00 26.62 388 LEU A C 1
ATOM 2908 O O . LEU A 1 388 ? 31.471 58.950 47.054 1.00 26.62 388 LEU A O 1
ATOM 2912 N N . SER A 1 389 ? 31.368 59.844 45.036 1.00 26.72 389 SER A N 1
ATOM 2913 C CA . SER A 1 389 ? 30.920 60.340 43.703 1.00 26.72 389 SER A CA 1
ATOM 2914 C C . SER A 1 389 ? 32.148 60.430 42.750 1.00 26.72 389 SER A C 1
ATOM 2916 O O . SER A 1 389 ? 33.254 60.430 43.278 1.00 26.72 389 SER A O 1
ATOM 2918 N N . GLU A 1 390 ? 31.940 60.554 41.417 1.00 29.86 390 GLU A N 1
ATOM 2919 C CA . GLU A 1 390 ? 32.870 61.146 40.391 1.00 29.86 390 GLU A CA 1
ATOM 2920 C C . GLU A 1 390 ? 34.275 60.488 40.203 1.00 29.86 390 GLU A C 1
ATOM 2922 O O . GLU A 1 390 ? 34.860 59.961 41.140 1.00 29.86 390 GLU A O 1
ATOM 2927 N N . ASP A 1 391 ? 34.960 60.413 39.051 1.00 30.00 391 ASP A N 1
ATOM 2928 C CA . ASP A 1 391 ? 34.751 60.623 37.594 1.00 30.00 391 ASP A CA 1
ATOM 2929 C C . ASP A 1 391 ? 35.687 59.575 36.884 1.00 30.00 391 ASP A C 1
ATOM 2931 O O . ASP A 1 391 ? 36.436 58.876 37.569 1.00 30.00 391 ASP A O 1
ATOM 2935 N N . ASP A 1 392 ? 35.751 59.301 35.571 1.00 30.45 392 ASP A N 1
ATOM 2936 C CA . ASP A 1 392 ? 35.638 60.150 34.375 1.00 30.45 392 ASP A CA 1
ATOM 2937 C C . ASP A 1 392 ? 35.546 59.282 33.076 1.00 30.45 392 ASP A C 1
ATOM 2939 O O . ASP A 1 392 ? 35.843 58.083 33.102 1.00 30.45 392 ASP A O 1
ATOM 2943 N N . LEU A 1 393 ? 35.261 59.926 31.932 1.00 31.86 393 LEU A N 1
ATOM 2944 C CA . LEU A 1 393 ? 35.253 59.460 30.522 1.00 31.86 393 LEU A CA 1
ATOM 2945 C C . LEU A 1 393 ? 33.989 58.758 29.954 1.00 31.86 393 LEU A C 1
ATOM 2947 O O . LEU A 1 393 ? 33.765 57.553 30.066 1.00 31.86 393 LEU A O 1
ATOM 2951 N N . ASP A 1 394 ? 33.249 59.574 29.197 1.00 29.14 394 ASP A N 1
ATOM 2952 C CA . ASP A 1 394 ? 31.977 59.380 28.467 1.00 29.14 394 ASP A CA 1
ATOM 2953 C C . ASP A 1 394 ? 32.241 59.662 26.935 1.00 29.14 394 ASP A C 1
ATOM 2955 O O . ASP A 1 394 ? 33.416 59.839 26.584 1.00 29.14 394 ASP A O 1
ATOM 2959 N N . PRO A 1 395 ? 31.282 59.785 25.972 1.00 46.50 395 PRO A N 1
ATOM 2960 C CA . PRO A 1 395 ? 29.827 59.616 26.059 1.00 46.50 395 PRO A CA 1
ATOM 2961 C C . PRO A 1 395 ? 29.104 58.900 24.878 1.00 46.50 395 PRO A C 1
ATOM 2963 O O . PRO A 1 395 ? 29.646 58.655 23.796 1.00 46.50 395 PRO A O 1
ATOM 2966 N N . VAL A 1 396 ? 27.799 58.658 25.077 1.00 34.16 396 VAL A N 1
ATOM 2967 C CA . VAL A 1 396 ? 26.754 58.459 24.032 1.00 34.16 396 VAL A CA 1
ATOM 2968 C C . VAL A 1 396 ? 26.158 59.838 23.633 1.00 34.16 396 VAL A C 1
ATOM 2970 O O . VAL A 1 396 ? 26.595 60.848 24.184 1.00 34.16 396 VAL A O 1
ATOM 2973 N N . PRO A 1 397 ? 25.210 59.973 22.673 1.00 41.97 397 PRO A N 1
ATOM 2974 C CA . PRO A 1 397 ? 23.776 60.136 23.046 1.00 41.97 397 PRO A CA 1
ATOM 2975 C C . PRO A 1 397 ? 22.760 59.681 21.946 1.00 41.97 397 PRO A C 1
ATOM 2977 O O . PRO A 1 397 ? 23.171 59.357 20.837 1.00 41.97 397 PRO A O 1
ATOM 2980 N N . GLU A 1 398 ? 21.417 59.685 22.069 1.00 28.27 398 GLU A N 1
ATOM 2981 C CA . GLU A 1 398 ? 20.435 59.471 23.164 1.00 28.27 398 GLU A CA 1
ATOM 2982 C C . GLU A 1 398 ? 18.993 59.259 22.575 1.00 28.27 398 GLU A C 1
ATOM 2984 O O . GLU A 1 398 ? 18.764 59.555 21.409 1.00 28.27 398 GLU A O 1
ATOM 2989 N N . LYS A 1 399 ? 18.049 58.747 23.405 1.00 24.30 399 LYS A N 1
ATOM 2990 C CA . LYS A 1 399 ? 16.571 59.020 23.566 1.00 24.30 399 LYS A CA 1
ATOM 2991 C C . LYS A 1 399 ? 15.649 59.328 22.336 1.00 24.30 399 LYS A C 1
ATOM 2993 O O . LYS A 1 399 ? 16.000 60.119 21.479 1.00 24.30 399 LYS A O 1
ATOM 2998 N N . ARG A 1 400 ? 14.458 58.702 22.134 1.00 22.12 400 ARG A N 1
ATOM 2999 C CA . ARG A 1 400 ? 13.143 58.673 22.887 1.00 22.12 400 ARG A CA 1
ATOM 3000 C C . ARG A 1 400 ? 12.327 60.006 22.844 1.00 22.12 400 ARG A C 1
ATOM 3002 O O . ARG A 1 400 ? 12.984 61.036 22.822 1.00 22.12 400 ARG A O 1
ATOM 3009 N N . PRO A 1 401 ? 10.977 60.050 23.076 1.00 48.41 401 PRO A N 1
ATOM 3010 C CA . PRO A 1 401 ? 9.858 59.105 22.789 1.00 48.41 401 PRO A CA 1
ATOM 3011 C C . PRO A 1 401 ? 8.476 59.784 22.405 1.00 48.41 401 PRO A C 1
ATOM 3013 O O . PRO A 1 401 ? 8.415 60.979 22.151 1.00 48.41 401 PRO A O 1
ATOM 3016 N N . SER A 1 402 ? 7.372 58.999 22.468 1.00 26.39 402 SER A N 1
ATOM 3017 C CA . SER A 1 402 ? 5.951 59.318 22.848 1.00 26.39 402 SER A CA 1
ATOM 3018 C C . SER A 1 402 ? 4.881 59.964 21.912 1.00 26.39 402 SER A C 1
ATOM 3020 O O . SER A 1 402 ? 4.973 61.125 21.546 1.00 26.39 402 SER A O 1
ATOM 3022 N N . GLU A 1 403 ? 3.784 59.191 21.747 1.00 28.45 403 GLU A N 1
ATOM 3023 C CA . GLU A 1 403 ? 2.321 59.495 21.837 1.00 28.45 403 GLU A CA 1
ATOM 3024 C C . GLU A 1 403 ? 1.444 60.223 20.764 1.00 28.45 403 GLU A C 1
ATOM 3026 O O . GLU A 1 403 ? 1.602 61.398 20.468 1.00 28.45 403 GLU A O 1
ATOM 3031 N N . ASN A 1 404 ? 0.369 59.490 20.387 1.00 26.77 404 ASN A N 1
ATOM 3032 C CA . ASN A 1 404 ? -1.061 59.847 20.176 1.00 26.77 404 ASN A CA 1
ATOM 3033 C C . ASN A 1 404 ? -1.608 60.681 18.978 1.00 26.77 404 ASN A C 1
ATOM 3035 O O . ASN A 1 404 ? -1.321 61.860 18.819 1.00 26.77 404 ASN A O 1
ATOM 3039 N N . GLY A 1 405 ? -2.606 60.072 18.297 1.00 26.16 405 GLY A N 1
ATOM 3040 C CA . GLY A 1 405 ? -3.711 60.700 17.531 1.00 26.16 405 GLY A CA 1
ATOM 3041 C C . GLY A 1 405 ? -3.449 61.052 16.050 1.00 26.16 405 GLY A C 1
ATOM 3042 O O . GLY A 1 405 ? -2.335 61.411 15.695 1.00 26.16 405 GLY A O 1
ATOM 3043 N N . ASP A 1 406 ? -4.415 61.015 15.116 1.00 27.52 406 ASP A N 1
ATOM 3044 C CA . ASP A 1 406 ? -5.771 60.417 15.076 1.00 27.52 406 ASP A CA 1
ATOM 3045 C C . ASP A 1 406 ? -6.301 60.419 13.598 1.00 27.52 406 ASP A C 1
ATOM 3047 O O . ASP A 1 406 ? -5.656 60.999 12.725 1.00 27.52 406 ASP A O 1
ATOM 3051 N N . LEU A 1 407 ? -7.499 59.857 13.350 1.00 27.11 407 LEU A N 1
ATOM 3052 C CA . LEU A 1 407 ? -8.450 60.093 12.227 1.00 27.11 407 LEU A CA 1
ATOM 3053 C C . LEU A 1 407 ? -8.363 59.360 10.850 1.00 27.11 407 LEU A C 1
ATOM 3055 O O . LEU A 1 407 ? -7.403 59.458 10.096 1.00 27.11 407 LEU A O 1
ATOM 3059 N N . ALA A 1 408 ? -9.534 58.787 10.495 1.00 25.89 408 ALA A N 1
ATOM 3060 C CA . ALA A 1 408 ? -10.236 58.747 9.185 1.00 25.89 408 ALA A CA 1
ATOM 3061 C C . ALA A 1 408 ? -9.585 58.047 7.955 1.00 25.89 408 ALA A C 1
ATOM 3063 O O . ALA A 1 408 ? -8.589 58.487 7.403 1.00 25.89 408 ALA A O 1
ATOM 3064 N N . GLU A 1 409 ? -10.065 56.877 7.501 1.00 24.91 409 GLU A N 1
ATOM 3065 C CA . GLU A 1 409 ? -11.261 56.602 6.651 1.00 24.91 409 GLU A CA 1
ATOM 3066 C C . GLU A 1 409 ? -11.082 56.725 5.108 1.00 24.91 409 GLU A C 1
ATOM 3068 O O . GLU A 1 409 ? -11.132 57.818 4.572 1.00 24.91 409 GLU A O 1
ATOM 3073 N N . ARG A 1 410 ? -11.039 55.557 4.416 1.00 24.86 410 ARG A N 1
ATOM 3074 C CA . ARG A 1 410 ? -11.889 55.108 3.259 1.00 24.86 410 ARG A CA 1
ATOM 3075 C C . ARG A 1 410 ? -12.057 56.012 1.975 1.00 24.86 410 ARG A C 1
ATOM 3077 O O . ARG A 1 410 ? -11.688 57.169 1.962 1.00 24.86 410 ARG A O 1
ATOM 3084 N N . PRO A 1 411 ? -12.698 55.545 0.867 1.00 45.38 411 PRO A N 1
ATOM 3085 C CA . PRO A 1 411 ? -12.392 54.356 0.046 1.00 45.38 411 PRO A CA 1
ATOM 3086 C C . PRO A 1 411 ? -12.567 54.550 -1.505 1.00 45.38 411 PRO A C 1
ATOM 3088 O O . PRO A 1 411 ? -13.144 55.518 -1.976 1.00 45.38 411 PRO A O 1
ATOM 3091 N N . ALA A 1 412 ? -12.190 53.525 -2.287 1.00 25.80 412 ALA A N 1
ATOM 3092 C CA . ALA A 1 412 ? -12.837 52.983 -3.513 1.00 25.80 412 ALA A CA 1
ATOM 3093 C C . ALA A 1 412 ? -13.543 53.857 -4.603 1.00 25.80 412 ALA A C 1
ATOM 3095 O O . ALA A 1 412 ? -14.566 54.484 -4.338 1.00 25.80 412 ALA A O 1
ATOM 3096 N N . LYS A 1 413 ? -13.170 53.625 -5.886 1.00 25.48 413 LYS A N 1
ATOM 3097 C CA . LYS A 1 413 ? -13.999 53.280 -7.099 1.00 25.48 413 LYS A CA 1
ATOM 3098 C C . LYS A 1 413 ? -13.075 53.277 -8.353 1.00 25.48 413 LYS A C 1
ATOM 3100 O O . LYS A 1 413 ? -12.098 54.006 -8.329 1.00 25.48 413 LYS A O 1
ATOM 3105 N N . ARG A 1 414 ? -13.146 52.413 -9.389 1.00 24.94 414 ARG A N 1
ATOM 3106 C CA . ARG A 1 414 ? -14.211 51.773 -10.223 1.00 24.94 414 ARG A CA 1
ATOM 3107 C C . ARG A 1 414 ? -14.610 52.641 -11.441 1.00 24.94 414 ARG A C 1
ATOM 3109 O O . ARG A 1 414 ? -14.769 53.836 -11.245 1.00 24.94 414 ARG A O 1
ATOM 3116 N N . ILE A 1 415 ? -14.904 51.990 -12.591 1.00 24.50 415 ILE A N 1
ATOM 3117 C CA . ILE A 1 415 ? -15.339 52.532 -13.921 1.00 24.50 415 ILE A CA 1
ATOM 3118 C C . ILE A 1 415 ? -14.116 52.925 -14.791 1.00 24.50 415 ILE A C 1
ATOM 3120 O O . ILE A 1 415 ? -13.239 53.589 -14.257 1.00 24.50 415 ILE A O 1
ATOM 3124 N N . CYS A 1 416 ? -13.863 52.537 -16.055 1.00 24.00 416 CYS A N 1
ATOM 3125 C CA . CYS A 1 416 ? -14.527 51.904 -17.230 1.00 24.00 416 CYS A CA 1
ATOM 3126 C C . CYS A 1 416 ? -14.426 52.869 -18.437 1.00 24.00 416 CYS A C 1
ATOM 3128 O O . CYS A 1 416 ? -14.605 54.065 -18.245 1.00 24.00 416 CYS A O 1
ATOM 3130 N N . ASP A 1 417 ? -14.223 52.310 -19.643 1.00 24.95 417 ASP A N 1
ATOM 3131 C CA . ASP A 1 417 ? -14.429 52.933 -20.974 1.00 24.95 417 ASP A CA 1
ATOM 3132 C C . ASP A 1 417 ? -13.540 54.152 -21.349 1.00 24.95 417 ASP A C 1
ATOM 3134 O O . ASP A 1 417 ? -12.971 54.809 -20.487 1.00 24.95 417 ASP A O 1
ATOM 3138 N N . ALA A 1 418 ? -13.350 54.559 -22.614 1.00 24.88 418 ALA A N 1
ATOM 3139 C CA . ALA A 1 418 ? -13.298 53.881 -23.924 1.00 24.88 418 ALA A CA 1
ATOM 3140 C C . ALA A 1 418 ? -12.753 54.892 -24.976 1.00 24.88 418 ALA A C 1
ATOM 3142 O O . ALA A 1 418 ? -12.784 56.095 -24.733 1.00 24.88 418 ALA A O 1
ATOM 3143 N N . GLY A 1 419 ? -12.352 54.435 -26.173 1.00 22.77 419 GLY A N 1
ATOM 3144 C CA . GLY A 1 419 ? -12.247 55.296 -27.372 1.00 22.77 419 GLY A CA 1
ATOM 3145 C C . GLY A 1 419 ? -10.841 55.752 -27.816 1.00 22.77 419 GLY A C 1
ATOM 3146 O O . GLY A 1 419 ? -10.006 56.156 -27.018 1.00 22.77 419 GLY A O 1
ATOM 3147 N N . ALA A 1 420 ? -10.609 55.682 -29.133 1.00 21.72 420 ALA A N 1
ATOM 3148 C CA . ALA A 1 420 ? -9.447 56.201 -29.885 1.00 21.72 420 ALA A CA 1
ATOM 3149 C C . ALA A 1 420 ? -9.839 57.551 -30.574 1.00 21.72 420 ALA A C 1
ATOM 3151 O O . ALA A 1 420 ? -10.865 58.092 -30.151 1.00 21.72 420 ALA A O 1
ATOM 3152 N N . PRO A 1 421 ? -9.205 58.092 -31.658 1.00 46.03 421 PRO A N 1
ATOM 3153 C CA . PRO A 1 421 ? -7.973 57.743 -32.411 1.00 46.03 421 PRO A CA 1
ATOM 3154 C C . PRO A 1 421 ? -7.110 58.993 -32.831 1.00 46.03 421 PRO A C 1
ATOM 3156 O O . PRO A 1 421 ? -7.216 60.034 -32.195 1.00 46.03 421 PRO A O 1
ATOM 3159 N N . ILE A 1 422 ? -6.357 58.904 -33.959 1.00 25.09 422 ILE A N 1
ATOM 3160 C CA . ILE A 1 422 ? -5.719 59.990 -34.784 1.00 25.09 422 ILE A CA 1
ATOM 3161 C C . ILE A 1 422 ? -4.300 60.447 -34.329 1.00 25.09 422 ILE A C 1
ATOM 3163 O O . ILE A 1 422 ? -4.042 60.486 -33.135 1.00 25.09 422 ILE A O 1
ATOM 3167 N N . SER A 1 423 ? -3.340 60.891 -35.174 1.00 25.42 423 SER A N 1
ATOM 3168 C CA . SER A 1 423 ? -2.785 60.413 -36.474 1.00 25.42 423 SER A CA 1
ATOM 3169 C C . SER A 1 423 ? -1.468 61.167 -36.818 1.00 25.42 423 SER A C 1
ATOM 3171 O O . SER A 1 423 ? -1.222 62.229 -36.265 1.00 25.42 423 SER A O 1
ATOM 3173 N N . SER A 1 424 ? -0.702 60.675 -37.813 1.00 25.11 424 SER A N 1
ATOM 3174 C CA . SER A 1 424 ? 0.218 61.418 -38.727 1.00 25.11 424 SER A CA 1
ATOM 3175 C C . SER A 1 424 ? 1.390 62.279 -38.193 1.00 25.11 424 SER A C 1
ATOM 3177 O O . SER A 1 424 ? 1.165 63.345 -37.636 1.00 25.11 424 SER A O 1
ATOM 3179 N N . HIS A 1 425 ? 2.629 61.957 -38.617 1.00 24.16 425 HIS A N 1
ATOM 3180 C CA . HIS A 1 425 ? 3.363 62.757 -39.629 1.00 24.16 425 HIS A CA 1
ATOM 3181 C C . HIS A 1 425 ? 4.648 62.071 -40.175 1.00 24.16 425 HIS A C 1
ATOM 3183 O O . HIS A 1 425 ? 5.262 61.239 -39.517 1.00 24.16 425 HIS A O 1
ATOM 3189 N N . TYR A 1 426 ? 5.007 62.440 -41.413 1.00 23.59 426 TYR A N 1
ATOM 3190 C CA . TYR A 1 426 ? 6.247 62.162 -42.184 1.00 23.59 426 TYR A CA 1
ATOM 3191 C C . TYR A 1 426 ? 7.323 63.251 -41.861 1.00 23.59 426 TYR A C 1
ATOM 3193 O O . TYR A 1 426 ? 6.917 64.234 -41.235 1.00 23.59 426 TYR A O 1
ATOM 3201 N N . PRO A 1 427 ? 8.634 63.182 -42.253 1.00 34.78 427 PRO A N 1
ATOM 3202 C CA . PRO A 1 427 ? 9.108 62.999 -43.642 1.00 34.78 427 PRO A CA 1
ATOM 3203 C C . PRO A 1 427 ? 10.452 62.247 -43.875 1.00 34.78 427 PRO A C 1
ATOM 3205 O O . PRO A 1 427 ? 11.052 61.663 -42.980 1.00 34.78 427 PRO A O 1
ATOM 3208 N N . SER A 1 428 ? 10.873 62.243 -45.147 1.00 27.09 428 SER A N 1
ATOM 3209 C CA . SER A 1 428 ? 11.959 61.490 -45.808 1.00 27.09 428 SER A CA 1
ATOM 3210 C C . SER A 1 428 ? 13.212 62.316 -46.160 1.00 27.09 428 SER A C 1
ATOM 3212 O O . SER A 1 428 ? 13.097 63.532 -46.287 1.00 27.09 428 SER A O 1
ATOM 3214 N N . LEU A 1 429 ? 14.335 61.663 -46.521 1.00 24.62 429 LEU A N 1
ATOM 3215 C CA . LEU A 1 429 ? 15.365 62.215 -47.436 1.00 24.62 429 LEU A CA 1
ATOM 3216 C C . LEU A 1 429 ? 16.286 61.123 -48.047 1.00 24.62 429 LEU A C 1
ATOM 3218 O O . LEU A 1 429 ? 16.444 60.055 -47.461 1.00 24.62 429 LEU A O 1
ATOM 3222 N N . CYS A 1 430 ? 16.875 61.396 -49.223 1.00 24.83 430 CYS A N 1
ATOM 3223 C CA . CYS A 1 430 ? 17.715 60.489 -50.036 1.00 24.83 430 CYS A CA 1
ATOM 3224 C C . CYS A 1 430 ? 19.010 61.163 -50.539 1.00 24.83 430 CYS A C 1
ATOM 3226 O O . CYS A 1 430 ? 18.971 62.346 -50.863 1.00 24.83 430 CYS A O 1
ATOM 3228 N N . ASP A 1 431 ? 20.091 60.379 -50.699 1.00 26.61 431 ASP A N 1
ATOM 3229 C CA . ASP A 1 431 ? 21.268 60.573 -51.590 1.00 26.61 431 ASP A CA 1
ATOM 3230 C C . ASP A 1 431 ? 22.219 59.343 -51.453 1.00 26.61 431 ASP A C 1
ATOM 3232 O O . ASP A 1 431 ? 22.045 58.589 -50.498 1.00 26.61 431 ASP A O 1
ATOM 3236 N N . ARG A 1 432 ? 23.230 59.009 -52.285 1.00 25.25 432 ARG A N 1
ATOM 3237 C CA . ARG A 1 432 ? 23.704 59.423 -53.636 1.00 25.25 432 ARG A CA 1
ATOM 3238 C C . ARG A 1 432 ? 24.354 58.181 -54.327 1.00 25.25 432 ARG A C 1
ATOM 3240 O O . ARG A 1 432 ? 24.328 57.091 -53.764 1.00 25.25 432 ARG A O 1
ATOM 3247 N N . VAL A 1 433 ? 24.951 58.305 -55.525 1.00 27.05 433 VAL A N 1
ATOM 3248 C CA . VAL A 1 433 ? 25.570 57.210 -56.326 1.00 27.05 433 VAL A CA 1
ATOM 3249 C C . VAL A 1 433 ? 26.980 57.575 -56.834 1.00 27.05 433 VAL A C 1
ATOM 3251 O O . VAL A 1 433 ? 27.166 58.708 -57.274 1.00 27.05 433 VAL A O 1
ATOM 3254 N N . SER A 1 434 ? 27.926 56.616 -56.910 1.00 23.77 434 SER A N 1
ATOM 3255 C CA . SER A 1 434 ? 29.045 56.641 -57.885 1.00 23.77 434 SER A CA 1
ATOM 3256 C C . SER A 1 434 ? 29.697 55.269 -58.186 1.00 23.77 434 SER A C 1
ATOM 3258 O O . SER A 1 434 ? 29.697 54.347 -57.379 1.00 23.77 434 SER A O 1
ATOM 3260 N N . GLN A 1 435 ? 30.233 55.194 -59.408 1.00 26.06 435 GLN A N 1
ATOM 3261 C CA . GLN A 1 435 ? 30.920 54.131 -60.173 1.00 26.06 435 GLN A CA 1
ATOM 3262 C C . GLN A 1 435 ? 32.345 53.812 -59.623 1.00 26.06 435 GLN A C 1
ATOM 3264 O O . GLN A 1 435 ? 32.845 54.601 -58.831 1.00 26.06 435 GLN A O 1
ATOM 3269 N N . GLY A 1 436 ? 33.123 52.774 -59.996 1.00 22.80 436 GLY A N 1
ATOM 3270 C CA . GLY A 1 436 ? 32.979 51.596 -60.885 1.00 22.80 436 GLY A CA 1
ATOM 3271 C C . GLY A 1 436 ? 34.368 51.060 -61.361 1.00 22.80 436 GLY A C 1
ATOM 3272 O O . GLY A 1 436 ? 35.290 51.860 -61.478 1.00 22.80 436 GLY A O 1
ATOM 3273 N N . GLY A 1 437 ? 34.553 49.755 -61.679 1.00 22.16 437 GLY A N 1
ATOM 3274 C CA . GLY A 1 437 ? 35.721 49.291 -62.485 1.00 22.16 437 GLY A CA 1
ATOM 3275 C C . GLY A 1 437 ? 36.382 47.902 -62.248 1.00 22.16 437 GLY A C 1
ATOM 3276 O O . GLY A 1 437 ? 37.016 47.683 -61.227 1.00 22.16 437 GLY A O 1
ATOM 3277 N N . ARG A 1 438 ? 36.396 47.073 -63.318 1.00 22.56 438 ARG A N 1
ATOM 3278 C CA . ARG A 1 438 ? 37.280 45.909 -63.663 1.00 22.56 438 ARG A CA 1
ATOM 3279 C C . ARG A 1 438 ? 37.129 44.539 -62.940 1.00 22.56 438 ARG A C 1
ATOM 3281 O O . ARG A 1 438 ? 37.043 44.440 -61.727 1.00 22.56 438 ARG A O 1
ATOM 3288 N N . ARG A 1 439 ? 37.150 43.464 -63.757 1.00 29.47 439 ARG A N 1
ATOM 3289 C CA . ARG A 1 439 ? 37.194 42.017 -63.401 1.00 29.47 439 ARG A CA 1
ATOM 3290 C C . ARG A 1 439 ? 38.655 41.497 -63.407 1.00 29.47 439 ARG A C 1
ATOM 3292 O O . ARG A 1 439 ? 39.494 42.160 -64.020 1.00 29.47 439 ARG A O 1
ATOM 3299 N N . PRO A 1 440 ? 38.966 40.323 -62.815 1.00 28.08 440 PRO A N 1
ATOM 3300 C CA . PRO A 1 440 ? 38.805 39.052 -63.545 1.00 28.08 440 PRO A CA 1
ATOM 3301 C C . PRO A 1 440 ? 38.097 37.935 -62.743 1.00 28.08 440 PRO A C 1
ATOM 3303 O O . PRO A 1 440 ? 37.612 38.133 -61.636 1.00 28.08 440 PRO A O 1
ATOM 3306 N N . SER A 1 441 ? 37.967 36.770 -63.376 1.00 25.05 441 SER A N 1
ATOM 3307 C CA . SER A 1 441 ? 37.206 35.584 -62.962 1.00 25.05 441 SER A CA 1
ATOM 3308 C C . SER A 1 441 ? 37.757 34.810 -61.758 1.00 25.05 441 SER A C 1
ATOM 3310 O O . SER A 1 441 ? 38.935 34.463 -61.761 1.00 25.05 441 SER A O 1
ATOM 3312 N N . LEU A 1 442 ? 36.860 34.331 -60.884 1.00 23.58 442 LEU A N 1
ATOM 3313 C CA . LEU A 1 442 ? 36.868 32.931 -60.430 1.00 23.58 442 LEU A CA 1
ATOM 3314 C C . LEU A 1 442 ? 35.465 32.517 -59.940 1.00 23.58 442 LEU A C 1
ATOM 3316 O O . LEU A 1 442 ? 34.942 33.071 -58.977 1.00 23.58 442 LEU A O 1
ATOM 3320 N N . THR A 1 443 ? 34.828 31.562 -60.619 1.00 31.55 443 THR A N 1
ATOM 3321 C CA . THR A 1 443 ? 33.519 31.008 -60.231 1.00 31.55 443 THR A CA 1
ATOM 3322 C C . THR A 1 443 ? 33.680 29.904 -59.190 1.00 31.55 443 THR A C 1
ATOM 3324 O O . THR A 1 443 ? 34.038 28.784 -59.537 1.00 31.55 443 THR A O 1
ATOM 3327 N N . MET A 1 444 ? 33.355 30.213 -57.934 1.00 27.16 444 MET A N 1
ATOM 3328 C CA . MET A 1 444 ? 33.106 29.250 -56.853 1.00 27.16 444 MET A CA 1
ATOM 3329 C C . MET A 1 444 ? 31.981 29.804 -55.965 1.00 27.16 444 MET A C 1
ATOM 3331 O O . MET A 1 444 ? 32.232 30.507 -54.991 1.00 27.16 444 MET A O 1
ATOM 3335 N N . ALA A 1 445 ? 30.726 29.525 -56.325 1.00 26.23 445 ALA A N 1
ATOM 3336 C CA . ALA A 1 445 ? 29.566 29.852 -55.497 1.00 26.23 445 ALA A CA 1
ATOM 3337 C C . ALA A 1 445 ? 29.157 28.615 -54.685 1.00 26.23 445 ALA A C 1
ATOM 3339 O O . ALA A 1 445 ? 28.274 27.858 -55.082 1.00 26.23 445 ALA A O 1
ATOM 3340 N N . SER A 1 446 ? 29.825 28.388 -53.554 1.00 28.47 446 SER A N 1
ATOM 3341 C CA . SER A 1 446 ? 29.474 27.318 -52.617 1.00 28.47 446 SER A CA 1
ATOM 3342 C C . SER A 1 446 ? 28.222 27.692 -51.816 1.00 28.47 446 SER A C 1
ATOM 3344 O O . SER A 1 446 ? 28.312 28.314 -50.754 1.00 28.47 446 SER A O 1
ATOM 3346 N N . THR A 1 447 ? 27.038 27.319 -52.306 1.00 35.91 447 THR A N 1
ATOM 3347 C CA . THR A 1 447 ? 25.802 27.381 -51.513 1.00 35.91 447 THR A CA 1
ATOM 3348 C C . THR A 1 447 ? 25.864 26.363 -50.378 1.00 35.91 447 THR A C 1
ATOM 3350 O O . THR A 1 447 ? 25.840 25.155 -50.605 1.00 35.91 447 THR A O 1
ATOM 3353 N N . ASN A 1 448 ? 25.961 26.875 -49.153 1.00 53.00 448 ASN A N 1
ATOM 3354 C CA . ASN A 1 448 ? 26.241 26.128 -47.931 1.00 53.00 448 ASN A CA 1
ATOM 3355 C C . ASN A 1 448 ? 24.996 25.359 -47.428 1.00 53.00 448 ASN A C 1
ATOM 3357 O O . ASN A 1 448 ? 24.311 25.812 -46.513 1.00 53.00 448 ASN A O 1
ATOM 3361 N N . GLN A 1 449 ? 24.655 24.235 -48.069 1.00 66.69 449 GLN A N 1
ATOM 3362 C CA . GLN A 1 449 ? 23.524 23.374 -47.690 1.00 66.69 449 GLN A CA 1
ATOM 3363 C C . GLN A 1 449 ? 24.000 22.108 -46.959 1.00 66.69 449 GLN A C 1
ATOM 3365 O O . GLN A 1 449 ? 24.885 21.405 -47.441 1.00 66.69 449 GLN A O 1
ATOM 3370 N N . ASP A 1 450 ? 23.390 21.798 -45.810 1.00 81.25 450 ASP A N 1
ATOM 3371 C CA . ASP A 1 450 ? 23.725 20.619 -44.998 1.00 81.25 450 ASP A CA 1
ATOM 3372 C C . ASP A 1 450 ? 23.204 19.310 -45.635 1.00 81.25 450 ASP A C 1
ATOM 3374 O O . ASP A 1 450 ? 21.983 19.140 -45.759 1.00 81.25 450 ASP A O 1
ATOM 3378 N N . PRO A 1 451 ? 24.083 18.344 -45.975 1.00 81.38 451 PRO A N 1
ATOM 3379 C CA . PRO A 1 451 ? 23.673 17.075 -46.572 1.00 81.38 451 PRO A CA 1
ATOM 3380 C C . PRO A 1 451 ? 22.716 16.236 -45.717 1.00 81.38 451 PRO A C 1
ATOM 3382 O O . PRO A 1 451 ? 21.895 15.505 -46.273 1.00 81.38 451 PRO A O 1
ATOM 3385 N N . LEU A 1 452 ? 22.789 16.327 -44.382 1.00 85.06 452 LEU A N 1
ATOM 3386 C CA . LEU A 1 452 ? 21.885 15.577 -43.497 1.00 85.06 452 LEU A CA 1
ATOM 3387 C C . LEU A 1 452 ? 20.471 16.154 -43.521 1.00 85.06 452 LEU A C 1
ATOM 3389 O O . LEU A 1 452 ? 19.497 15.402 -43.567 1.00 85.06 452 LEU A O 1
ATOM 3393 N N . LEU A 1 453 ? 20.362 17.485 -43.528 1.00 84.50 453 LEU A N 1
ATOM 3394 C CA . LEU A 1 453 ? 19.083 18.179 -43.616 1.00 84.50 453 LEU A CA 1
ATOM 3395 C C . LEU A 1 453 ? 18.383 17.869 -44.946 1.00 84.50 453 LEU A C 1
ATOM 3397 O O . LEU A 1 453 ? 17.200 17.542 -44.944 1.00 84.50 453 LEU A O 1
ATOM 3401 N N . LEU A 1 454 ? 19.123 17.894 -46.060 1.00 83.94 454 LEU A N 1
ATOM 3402 C CA . LEU A 1 454 ? 18.599 17.547 -47.385 1.00 83.94 454 LEU A CA 1
ATOM 3403 C C . LEU A 1 454 ? 18.165 16.076 -47.477 1.00 83.94 454 LEU A C 1
ATOM 3405 O O . LEU A 1 454 ? 17.118 15.776 -48.050 1.00 83.94 454 LEU A O 1
ATOM 3409 N N . LEU A 1 455 ? 18.902 15.144 -46.861 1.00 84.44 455 LEU A N 1
ATOM 3410 C CA . LEU A 1 455 ? 18.481 13.743 -46.813 1.00 84.44 455 LEU A CA 1
ATOM 3411 C C . LEU A 1 455 ? 17.193 13.557 -45.993 1.00 84.44 455 LEU A C 1
ATOM 3413 O O . LEU A 1 455 ? 16.254 12.927 -46.483 1.00 84.44 455 LEU A O 1
ATOM 3417 N N . ARG A 1 456 ? 17.104 14.169 -44.802 1.00 85.62 456 ARG A N 1
ATOM 3418 C CA . ARG A 1 456 ? 15.895 14.166 -43.955 1.00 85.62 456 ARG A CA 1
ATOM 3419 C C . ARG A 1 456 ? 14.694 14.800 -44.671 1.00 85.62 456 ARG A C 1
ATOM 3421 O O . ARG A 1 456 ? 13.596 14.252 -44.618 1.00 85.62 456 ARG A O 1
ATOM 3428 N N . GLN A 1 457 ? 14.893 15.901 -45.399 1.00 84.12 457 GLN A N 1
ATOM 3429 C CA . GLN A 1 457 ? 13.848 16.540 -46.210 1.00 84.12 457 GLN A CA 1
ATOM 3430 C C . GLN A 1 457 ? 13.378 15.645 -47.371 1.00 84.12 457 GLN A C 1
ATOM 3432 O O . GLN A 1 457 ? 12.174 15.547 -47.603 1.00 84.12 457 GLN A O 1
ATOM 3437 N N . SER A 1 458 ? 14.282 14.921 -48.045 1.00 82.88 458 SER A N 1
ATOM 3438 C CA . SER A 1 458 ? 13.919 13.963 -49.107 1.00 82.88 458 SER A CA 1
ATOM 3439 C C . SER A 1 458 ? 13.056 12.815 -48.578 1.00 82.88 458 SER A C 1
ATOM 3441 O O . SER A 1 458 ? 12.059 12.442 -49.203 1.00 82.88 458 SER A O 1
ATOM 3443 N N . ILE A 1 459 ? 13.428 12.283 -47.409 1.00 84.56 459 ILE A N 1
ATOM 3444 C CA . ILE A 1 459 ? 12.718 11.202 -46.716 1.00 84.56 459 ILE A CA 1
ATOM 3445 C C . ILE A 1 459 ? 11.329 11.682 -46.272 1.00 84.56 459 ILE A C 1
ATOM 3447 O O . ILE A 1 459 ? 10.330 11.053 -46.617 1.00 84.56 459 ILE A O 1
ATOM 3451 N N . ALA A 1 460 ? 11.242 12.840 -45.609 1.00 82.94 460 ALA A N 1
ATOM 3452 C CA . ALA A 1 460 ? 9.974 13.430 -45.174 1.00 82.94 460 ALA A CA 1
ATOM 3453 C C . ALA A 1 460 ? 9.036 13.787 -46.348 1.00 82.94 460 ALA A C 1
ATOM 3455 O O . ALA A 1 460 ? 7.820 13.632 -46.242 1.00 82.94 460 ALA A O 1
ATOM 3456 N N . ALA A 1 461 ? 9.588 14.214 -47.489 1.00 80.50 461 ALA A N 1
ATOM 3457 C CA . ALA A 1 461 ? 8.835 14.468 -48.720 1.00 80.50 461 ALA A CA 1
ATOM 3458 C C . ALA A 1 461 ? 8.442 13.186 -49.487 1.00 80.50 461 ALA A C 1
ATOM 3460 O O . ALA A 1 461 ? 7.772 13.280 -50.519 1.00 80.50 461 ALA A O 1
ATOM 3461 N N . ASN A 1 462 ? 8.868 12.007 -49.017 1.00 77.69 462 ASN A N 1
ATOM 3462 C CA . ASN A 1 462 ? 8.700 10.702 -49.661 1.00 77.69 462 ASN A CA 1
ATOM 3463 C C . ASN A 1 462 ? 9.162 10.684 -51.136 1.00 77.69 462 ASN A C 1
ATOM 3465 O O . ASN A 1 462 ? 8.519 10.095 -52.008 1.00 77.69 462 ASN A O 1
ATOM 3469 N N . ARG A 1 463 ? 10.276 11.374 -51.424 1.00 78.31 463 ARG A N 1
ATOM 3470 C CA . ARG A 1 463 ? 10.931 11.414 -52.740 1.00 78.31 463 ARG A CA 1
ATOM 3471 C C . ARG A 1 463 ? 12.347 10.848 -52.596 1.00 78.31 463 ARG A C 1
ATOM 3473 O O . ARG A 1 463 ? 13.171 11.494 -51.943 1.00 78.31 463 ARG A O 1
ATOM 3480 N N . PRO A 1 464 ? 12.659 9.668 -53.161 1.00 74.69 464 PRO A N 1
ATOM 3481 C CA . PRO A 1 464 ? 13.973 9.059 -52.993 1.00 74.69 464 PRO A CA 1
ATOM 3482 C C . PRO A 1 464 ? 15.064 9.919 -53.642 1.00 74.69 464 PRO A C 1
ATOM 3484 O O . PRO A 1 464 ? 14.885 10.452 -54.739 1.00 74.69 464 PRO A O 1
ATOM 3487 N N . SER A 1 465 ? 16.199 10.052 -52.958 1.00 82.19 465 SER A N 1
ATOM 3488 C CA . SER A 1 465 ? 17.417 10.612 -53.540 1.00 82.19 465 SER A CA 1
ATOM 3489 C C . SER A 1 465 ? 18.105 9.566 -54.419 1.00 82.19 465 SER A C 1
ATOM 3491 O O . SER A 1 465 ? 18.124 8.380 -54.083 1.00 82.19 465 SER A O 1
ATOM 3493 N N . VAL A 1 466 ? 18.639 10.012 -55.558 1.00 83.94 466 VAL A N 1
ATOM 3494 C CA . VAL A 1 466 ? 19.105 9.143 -56.652 1.00 83.94 466 VAL A CA 1
ATOM 3495 C C . VAL A 1 466 ? 20.628 9.240 -56.780 1.00 83.94 466 VAL A C 1
ATOM 3497 O O . VAL A 1 466 ? 21.130 10.356 -56.950 1.00 83.94 466 VAL A O 1
ATOM 3500 N N . PRO A 1 467 ? 21.384 8.129 -56.706 1.00 84.00 467 PRO A N 1
ATOM 3501 C CA . PRO A 1 467 ? 22.828 8.147 -56.930 1.00 84.00 467 PRO A CA 1
ATOM 3502 C C . PRO A 1 467 ? 23.156 8.333 -58.420 1.00 84.00 467 PRO A C 1
ATOM 3504 O O . PRO A 1 467 ? 22.630 7.615 -59.272 1.00 84.00 467 PRO A O 1
ATOM 3507 N N . THR A 1 468 ? 24.043 9.278 -58.741 1.00 82.25 468 THR A N 1
ATOM 3508 C CA . THR A 1 468 ? 24.450 9.605 -60.119 1.00 82.25 468 THR A CA 1
ATOM 3509 C C . THR A 1 468 ? 25.974 9.595 -60.279 1.00 82.25 468 THR A C 1
ATOM 3511 O O . THR A 1 468 ? 26.738 9.786 -59.328 1.00 82.25 468 THR A O 1
ATOM 3514 N N . SER A 1 469 ? 26.439 9.365 -61.509 1.00 76.81 469 SER A N 1
ATOM 3515 C CA . SER A 1 469 ? 27.862 9.429 -61.887 1.00 76.81 469 SER A CA 1
ATOM 3516 C C . SER A 1 469 ? 28.319 10.827 -62.334 1.00 76.81 469 SER A C 1
ATOM 3518 O O . SER A 1 469 ? 29.521 11.071 -62.436 1.00 76.81 469 SER A O 1
ATOM 3520 N N . SER A 1 470 ? 27.378 11.750 -62.562 1.00 72.50 470 SER A N 1
ATOM 3521 C CA . SER A 1 470 ? 27.598 13.117 -63.049 1.00 72.50 470 SER A CA 1
ATOM 3522 C C . SER A 1 470 ? 26.789 14.138 -62.238 1.00 72.50 470 SER A C 1
ATOM 3524 O O . SER A 1 470 ? 25.817 13.778 -61.566 1.00 72.50 470 SER A O 1
ATOM 3526 N N . THR A 1 471 ? 27.188 15.409 -62.325 1.00 67.69 471 THR A N 1
ATOM 3527 C CA . THR A 1 471 ? 26.482 16.574 -61.766 1.00 67.69 471 THR A CA 1
ATOM 3528 C C . THR A 1 471 ? 25.325 17.075 -62.635 1.00 67.69 471 THR A C 1
ATOM 3530 O O . THR A 1 471 ? 24.599 17.974 -62.219 1.00 67.69 471 THR A O 1
ATOM 3533 N N . ASP A 1 472 ? 25.142 16.508 -63.829 1.00 70.75 472 ASP A N 1
ATOM 3534 C CA . ASP A 1 472 ? 24.046 16.855 -64.735 1.00 70.75 472 ASP A CA 1
ATOM 3535 C C . ASP A 1 472 ? 22.685 16.364 -64.183 1.00 70.75 472 ASP A C 1
ATOM 3537 O O . ASP A 1 472 ? 22.544 15.169 -63.888 1.00 70.75 472 ASP A O 1
ATOM 3541 N N . PRO A 1 473 ? 21.656 17.231 -64.067 1.00 60.84 473 PRO A N 1
ATOM 3542 C CA . PRO A 1 473 ? 20.336 16.846 -63.566 1.00 60.84 473 PRO A CA 1
ATOM 3543 C C . PRO A 1 473 ? 19.598 15.827 -64.453 1.00 60.84 473 PRO A C 1
ATOM 3545 O O . PRO A 1 473 ? 18.604 15.265 -64.001 1.00 60.84 473 PRO A O 1
ATOM 3548 N N . SER A 1 474 ? 20.070 15.536 -65.671 1.00 62.03 474 SER A N 1
ATOM 3549 C CA . SER A 1 474 ? 19.521 14.508 -66.570 1.00 62.03 474 SER A CA 1
ATOM 3550 C C . SER A 1 474 ? 20.178 13.120 -66.451 1.00 62.03 474 SER A C 1
ATOM 3552 O O . SER A 1 474 ? 19.724 12.175 -67.098 1.00 62.03 474 SER A O 1
ATOM 3554 N N . ALA A 1 475 ? 21.220 12.962 -65.623 1.00 69.25 475 ALA A N 1
ATOM 3555 C CA . ALA A 1 475 ? 21.988 11.718 -65.537 1.00 69.25 475 ALA A CA 1
ATOM 3556 C C . ALA A 1 475 ? 21.157 10.503 -65.042 1.00 69.25 475 ALA A C 1
ATOM 3558 O O . ALA A 1 475 ? 20.314 10.655 -64.147 1.00 69.25 475 ALA A O 1
ATOM 3559 N N . PRO A 1 476 ? 21.403 9.288 -65.582 1.00 71.31 476 PRO A N 1
ATOM 3560 C CA . PRO A 1 476 ? 20.736 8.064 -65.141 1.00 71.31 476 PRO A CA 1
ATOM 3561 C C . PRO A 1 476 ? 21.210 7.608 -63.752 1.00 71.31 476 PRO A C 1
ATOM 3563 O O . PRO A 1 476 ? 22.313 7.932 -63.308 1.00 71.31 476 PRO A O 1
ATOM 3566 N N . GLU A 1 477 ? 20.367 6.820 -63.084 1.00 79.50 477 GLU A N 1
ATOM 3567 C CA . GLU A 1 477 ? 20.684 6.181 -61.804 1.00 79.50 477 GLU A CA 1
ATOM 3568 C C . GLU A 1 477 ? 21.790 5.127 -61.970 1.00 79.50 477 GLU A C 1
ATOM 3570 O O . GLU A 1 477 ? 21.735 4.295 -62.878 1.00 79.50 477 GLU A O 1
ATOM 3575 N N . VAL A 1 478 ? 22.788 5.152 -61.081 1.00 81.12 478 VAL A N 1
ATOM 3576 C CA . VAL A 1 478 ? 23.895 4.181 -61.059 1.00 81.12 478 VAL A CA 1
ATOM 3577 C C . VAL A 1 478 ? 24.022 3.509 -59.686 1.00 81.12 478 VAL A C 1
ATOM 3579 O O . VAL A 1 478 ? 23.679 4.118 -58.671 1.00 81.12 478 VAL A O 1
ATOM 3582 N N . PRO A 1 479 ? 24.553 2.273 -59.599 1.00 80.06 479 PRO A N 1
ATOM 3583 C CA . PRO A 1 479 ? 24.823 1.625 -58.317 1.00 80.06 479 PRO A CA 1
ATOM 3584 C C . PRO A 1 479 ? 25.738 2.463 -57.412 1.00 80.06 479 PRO A C 1
ATOM 3586 O O . PRO A 1 479 ? 26.638 3.160 -57.883 1.00 80.06 479 PRO A O 1
ATOM 3589 N N . LEU A 1 480 ? 25.575 2.342 -56.090 1.00 79.69 480 LEU A N 1
ATOM 3590 C CA . LEU A 1 480 ? 26.330 3.133 -55.102 1.00 79.69 480 LEU A CA 1
ATOM 3591 C C . LEU A 1 480 ? 27.863 2.922 -55.167 1.00 79.69 480 LEU A C 1
ATOM 3593 O O . LEU A 1 480 ? 28.617 3.785 -54.718 1.00 79.69 480 LEU A O 1
ATOM 3597 N N . SER A 1 481 ? 28.320 1.813 -55.764 1.00 76.69 481 SER A N 1
ATOM 3598 C CA . SER A 1 481 ? 29.728 1.500 -56.068 1.00 76.69 481 SER A CA 1
ATOM 3599 C C . SER A 1 481 ? 30.318 2.271 -57.264 1.00 76.69 481 SER A C 1
ATOM 3601 O O . SER A 1 481 ? 31.535 2.256 -57.456 1.00 76.69 481 SER A O 1
ATOM 3603 N N . GLN A 1 482 ? 29.475 2.948 -58.051 1.00 75.69 482 GLN A N 1
ATOM 3604 C CA . GLN A 1 482 ? 29.834 3.776 -59.215 1.00 75.69 482 GLN A CA 1
ATOM 3605 C C . GLN A 1 482 ? 29.341 5.234 -59.087 1.00 75.69 482 GLN A C 1
ATOM 3607 O O . GLN A 1 482 ? 29.702 6.089 -59.896 1.00 75.69 482 GLN A O 1
ATOM 3612 N N . ALA A 1 483 ? 28.522 5.538 -58.076 1.00 78.94 483 ALA A N 1
ATOM 3613 C CA . ALA A 1 483 ? 28.002 6.878 -57.827 1.00 78.94 483 ALA A CA 1
ATOM 3614 C C . ALA A 1 483 ? 29.080 7.829 -57.280 1.00 78.94 483 ALA A C 1
ATOM 3616 O O . ALA A 1 483 ? 29.741 7.539 -56.273 1.00 78.94 483 ALA A O 1
ATOM 3617 N N . THR A 1 484 ? 29.200 8.998 -57.910 1.00 78.12 484 THR A N 1
ATOM 3618 C CA . THR A 1 484 ? 30.061 10.114 -57.481 1.00 78.12 484 THR A CA 1
ATOM 3619 C C . THR A 1 484 ? 29.262 11.174 -56.719 1.00 78.12 484 THR A C 1
ATOM 3621 O O . THR A 1 484 ? 29.793 11.818 -55.811 1.00 78.12 484 THR A O 1
ATOM 3624 N N . HIS A 1 485 ? 27.969 11.304 -57.025 1.00 84.19 485 HIS A N 1
ATOM 3625 C CA . HIS A 1 485 ? 27.064 12.276 -56.421 1.00 84.19 485 HIS A CA 1
ATOM 3626 C C . HIS A 1 485 ? 25.715 11.652 -56.028 1.00 84.19 485 HIS A C 1
ATOM 3628 O O . HIS A 1 485 ? 25.346 10.568 -56.482 1.00 84.19 485 HIS A O 1
ATOM 3634 N N . LEU A 1 486 ? 24.982 12.349 -55.160 1.00 83.00 486 LEU A N 1
ATOM 3635 C CA . LEU A 1 486 ? 23.615 12.036 -54.755 1.00 83.00 486 LEU A CA 1
ATOM 3636 C C . LEU A 1 486 ? 22.720 13.235 -55.106 1.00 83.00 486 LEU A C 1
ATOM 3638 O O . LEU A 1 486 ? 22.944 14.339 -54.603 1.00 83.00 486 LEU A O 1
ATOM 3642 N N . ARG A 1 487 ? 21.737 13.023 -55.991 1.00 82.44 487 ARG A N 1
ATOM 3643 C CA . ARG A 1 487 ? 20.778 14.043 -56.451 1.00 82.44 487 ARG A CA 1
ATOM 3644 C C . ARG A 1 487 ? 19.529 14.047 -55.570 1.00 82.44 487 ARG A C 1
ATOM 3646 O O . ARG A 1 487 ? 18.979 12.984 -55.268 1.00 82.44 487 ARG A O 1
ATOM 3653 N N . PHE A 1 488 ? 19.041 15.239 -55.232 1.00 82.19 488 PHE A N 1
ATOM 3654 C CA . PHE A 1 488 ? 17.857 15.474 -54.401 1.00 82.19 488 PHE A CA 1
ATOM 3655 C C . PHE A 1 488 ? 16.739 16.202 -55.184 1.00 82.19 488 PHE A C 1
ATOM 3657 O O . PHE A 1 488 ? 16.687 17.435 -55.176 1.00 82.19 488 PHE A O 1
ATOM 3664 N N . PRO A 1 489 ? 15.774 15.476 -55.795 1.00 71.88 489 PRO A N 1
ATOM 3665 C CA . PRO A 1 489 ? 14.735 16.056 -56.669 1.00 71.88 489 PRO A CA 1
ATOM 3666 C C . PRO A 1 489 ? 13.698 16.965 -55.981 1.00 71.88 489 PRO A C 1
ATOM 3668 O O . PRO A 1 489 ? 12.706 17.373 -56.586 1.00 71.88 489 PRO A O 1
ATOM 3671 N N . HIS A 1 490 ? 13.844 17.212 -54.679 1.00 70.94 490 HIS A N 1
ATOM 3672 C CA . HIS A 1 490 ? 12.941 18.042 -53.882 1.00 70.94 490 HIS A CA 1
ATOM 3673 C C . HIS A 1 490 ? 13.552 19.411 -53.522 1.00 70.94 490 HIS A C 1
ATOM 3675 O O . HIS A 1 490 ? 12.829 20.277 -53.039 1.00 70.94 490 HIS A O 1
ATOM 3681 N N . ALA A 1 491 ? 14.852 19.612 -53.769 1.00 64.25 491 ALA A N 1
ATOM 3682 C CA . ALA A 1 491 ? 15.615 20.789 -53.355 1.00 64.25 491 ALA A CA 1
ATOM 3683 C C . ALA A 1 491 ? 16.304 21.462 -54.559 1.00 64.25 491 ALA A C 1
ATOM 3685 O O . ALA A 1 491 ? 17.523 21.587 -54.591 1.00 64.25 491 ALA A O 1
ATOM 3686 N N . ASN A 1 492 ? 15.523 21.858 -55.574 1.00 69.56 492 ASN A N 1
ATOM 3687 C CA . ASN A 1 492 ? 16.015 22.436 -56.840 1.00 69.56 492 ASN A CA 1
ATOM 3688 C C . ASN A 1 492 ? 17.097 21.579 -57.537 1.00 69.56 492 ASN A C 1
ATOM 3690 O O . ASN A 1 492 ? 18.093 22.115 -58.015 1.00 69.56 492 ASN A O 1
ATOM 3694 N N . ASP A 1 493 ? 16.916 20.253 -57.544 1.00 68.75 493 ASP A N 1
ATOM 3695 C CA . ASP A 1 493 ? 17.900 19.273 -58.031 1.00 68.75 493 ASP A CA 1
ATOM 3696 C C . ASP A 1 493 ? 19.306 19.451 -57.427 1.00 68.75 493 ASP A C 1
ATOM 3698 O O . ASP A 1 493 ? 20.315 19.253 -58.100 1.00 68.75 493 ASP A O 1
ATOM 3702 N N . ALA A 1 494 ? 19.391 19.787 -56.132 1.00 77.75 494 ALA A N 1
ATOM 3703 C CA . ALA A 1 494 ? 20.659 19.829 -55.409 1.00 77.75 494 ALA A CA 1
ATOM 3704 C C . ALA A 1 494 ? 21.439 18.511 -55.572 1.00 77.75 494 ALA A C 1
ATOM 3706 O O . ALA A 1 494 ? 20.912 17.415 -55.346 1.00 77.75 494 ALA A O 1
ATOM 3707 N N . VAL A 1 495 ? 22.713 18.632 -55.945 1.00 80.19 495 VAL A N 1
ATOM 3708 C CA . VAL A 1 495 ? 23.634 17.514 -56.165 1.00 80.19 495 VAL A CA 1
ATOM 3709 C C . VAL A 1 495 ? 24.772 17.607 -55.152 1.00 80.19 495 VAL A C 1
ATOM 3711 O O . VAL A 1 495 ? 25.519 18.582 -55.148 1.00 80.19 495 VAL A O 1
ATOM 3714 N N . ILE A 1 496 ? 24.924 16.588 -54.301 1.00 83.50 496 ILE A N 1
ATOM 3715 C CA . ILE A 1 496 ? 25.964 16.552 -53.259 1.00 83.50 496 ILE A CA 1
ATOM 3716 C C . ILE A 1 496 ? 26.985 15.449 -53.579 1.00 83.50 496 ILE A C 1
ATOM 3718 O O . ILE A 1 496 ? 26.571 14.322 -53.860 1.00 83.50 496 ILE A O 1
ATOM 3722 N N . PRO A 1 497 ? 28.305 15.707 -53.504 1.00 83.25 497 PRO A N 1
ATOM 3723 C CA . PRO A 1 497 ? 29.319 14.660 -53.620 1.00 83.25 497 PRO A CA 1
ATOM 3724 C C . PRO A 1 497 ? 29.155 13.596 -52.527 1.00 83.25 497 PRO A C 1
ATOM 3726 O O . PRO A 1 497 ? 29.096 13.923 -51.342 1.00 83.25 497 PRO A O 1
ATOM 3729 N N . VAL A 1 498 ? 29.150 12.307 -52.882 1.00 81.94 498 VAL A N 1
ATOM 3730 C CA . VAL A 1 498 ? 28.944 11.228 -51.885 1.00 81.94 498 VAL A CA 1
ATOM 3731 C C . VAL A 1 498 ? 30.103 11.093 -50.886 1.00 81.94 498 VAL A C 1
ATOM 3733 O O . VAL A 1 498 ? 29.940 10.507 -49.815 1.00 81.94 498 VAL A O 1
ATOM 3736 N N . ALA A 1 499 ? 31.267 11.652 -51.223 1.00 79.56 499 ALA A N 1
ATOM 3737 C CA . ALA A 1 499 ? 32.442 11.733 -50.358 1.00 79.56 499 ALA A CA 1
ATOM 3738 C C . ALA A 1 499 ? 32.398 12.906 -49.356 1.00 79.56 499 ALA A C 1
ATOM 3740 O O . ALA A 1 499 ? 33.265 12.982 -48.488 1.00 79.56 499 ALA A O 1
ATOM 3741 N N . ALA A 1 500 ? 31.414 13.813 -49.448 1.00 82.56 500 ALA A N 1
ATOM 3742 C CA . ALA A 1 500 ? 31.290 14.935 -48.522 1.00 82.56 500 ALA A CA 1
ATOM 3743 C C . ALA A 1 500 ? 31.114 14.444 -47.073 1.00 82.56 500 ALA A C 1
ATOM 3745 O O . ALA A 1 500 ? 30.372 13.494 -46.811 1.00 82.56 500 ALA A O 1
ATOM 3746 N N . SER A 1 501 ? 31.798 15.101 -46.134 1.00 81.25 501 SER A N 1
ATOM 3747 C CA . SER A 1 501 ? 31.656 14.839 -44.699 1.00 81.25 501 SER A CA 1
ATOM 3748 C C . SER A 1 501 ? 30.345 15.428 -44.176 1.00 81.25 501 SER A C 1
ATOM 3750 O O . SER A 1 501 ? 29.952 16.521 -44.583 1.00 81.25 501 SER A O 1
ATOM 3752 N N . THR A 1 502 ? 29.674 14.721 -43.271 1.00 85.19 502 THR A N 1
ATOM 3753 C CA . THR A 1 502 ? 28.434 15.182 -42.630 1.00 85.19 502 THR A CA 1
ATOM 3754 C C . THR A 1 502 ? 28.674 15.646 -41.192 1.00 85.19 502 THR A C 1
ATOM 3756 O O . THR A 1 502 ? 29.734 15.407 -40.613 1.00 85.19 502 THR A O 1
ATOM 3759 N N . ARG A 1 503 ? 27.667 16.288 -40.579 1.00 83.88 503 ARG A N 1
ATOM 3760 C CA . ARG A 1 503 ? 27.701 16.668 -39.153 1.00 83.88 503 ARG A CA 1
ATOM 3761 C C . ARG A 1 503 ? 27.574 15.477 -38.190 1.00 83.88 503 ARG A C 1
ATOM 3763 O O . ARG A 1 503 ? 27.697 15.684 -36.985 1.00 83.88 503 ARG A O 1
ATOM 3770 N N . PHE A 1 504 ? 27.323 14.269 -38.703 1.00 82.69 504 PHE A N 1
ATOM 3771 C CA . PHE A 1 504 ? 27.221 13.046 -37.914 1.00 82.69 504 PHE A CA 1
ATOM 3772 C C . PHE A 1 504 ? 28.624 12.525 -37.575 1.00 82.69 504 PHE A C 1
ATOM 3774 O O . PHE A 1 504 ? 29.426 12.266 -38.477 1.00 82.69 504 PHE A O 1
ATOM 3781 N N . VAL A 1 505 ? 28.926 12.376 -36.286 1.00 83.25 505 VAL A N 1
ATOM 3782 C CA . VAL A 1 505 ? 30.225 11.940 -35.765 1.00 83.25 505 VAL A CA 1
ATOM 3783 C C . VAL A 1 505 ? 30.094 10.640 -34.977 1.00 83.25 505 VAL A C 1
ATOM 3785 O O . VAL A 1 505 ? 29.362 10.551 -33.998 1.00 83.25 505 VAL A O 1
ATOM 3788 N N . THR A 1 506 ? 30.856 9.632 -35.389 1.00 75.25 506 THR A N 1
ATOM 3789 C CA . THR A 1 506 ? 31.078 8.401 -34.613 1.00 75.25 506 THR A CA 1
ATOM 3790 C C . THR A 1 506 ? 32.090 8.674 -33.490 1.00 75.25 506 THR A C 1
ATOM 3792 O O . THR A 1 506 ? 32.799 9.684 -33.516 1.00 75.25 506 THR A O 1
ATOM 3795 N N . SER A 1 507 ? 32.183 7.756 -32.523 1.00 58.31 507 SER A N 1
ATOM 3796 C CA . SER A 1 507 ? 32.979 7.773 -31.274 1.00 58.31 507 SER A CA 1
ATOM 3797 C C . SER A 1 507 ? 34.506 8.083 -31.354 1.00 58.31 507 SER A C 1
ATOM 3799 O O . SER A 1 507 ? 35.234 7.838 -30.396 1.00 58.31 507 SER A O 1
ATOM 3801 N N . GLY A 1 508 ? 35.019 8.614 -32.470 1.00 55.66 508 GLY A N 1
ATOM 3802 C CA . GLY A 1 508 ? 36.399 9.078 -32.683 1.00 55.66 508 GLY A CA 1
ATOM 3803 C C . GLY A 1 508 ? 36.491 10.435 -33.407 1.00 55.66 508 GLY A C 1
ATOM 3804 O O . GLY A 1 508 ? 37.399 10.633 -34.212 1.00 55.66 508 GLY A O 1
ATOM 3805 N N . GLU A 1 509 ? 35.513 11.322 -33.184 1.00 57.53 509 GLU A N 1
ATOM 3806 C CA . GLU A 1 509 ? 35.389 12.725 -33.652 1.00 57.53 509 GLU A CA 1
ATOM 3807 C C . GLU A 1 509 ? 35.391 13.013 -35.168 1.00 57.53 509 GLU A C 1
ATOM 3809 O O . GLU A 1 509 ? 35.039 14.127 -35.575 1.00 57.53 509 GLU A O 1
ATOM 3814 N N . LYS A 1 510 ? 35.732 12.041 -36.019 1.00 66.44 510 LYS A N 1
ATOM 3815 C CA . LYS A 1 510 ? 35.688 12.179 -37.483 1.00 66.44 510 LYS A CA 1
ATOM 3816 C C . LYS A 1 510 ? 34.247 12.134 -38.001 1.00 66.44 510 LYS A C 1
ATOM 3818 O O . LYS A 1 510 ? 33.480 11.238 -37.650 1.00 66.44 510 LYS A O 1
ATOM 3823 N N . GLY A 1 511 ? 33.906 13.090 -38.867 1.00 72.75 511 GLY A N 1
ATOM 3824 C CA . GLY A 1 511 ? 32.611 13.141 -39.548 1.00 72.75 511 GLY A CA 1
ATOM 3825 C C . GLY A 1 511 ? 32.435 11.989 -40.538 1.00 72.75 511 GLY A C 1
ATOM 3826 O O . GLY A 1 511 ? 33.360 11.634 -41.272 1.00 72.75 511 GLY A O 1
ATOM 3827 N N . VAL A 1 512 ? 31.246 11.394 -40.544 1.00 83.00 512 VAL A N 1
ATOM 3828 C CA . VAL A 1 512 ? 30.883 10.277 -41.424 1.00 83.00 512 VAL A CA 1
ATOM 3829 C C . VAL A 1 512 ? 30.476 10.819 -42.799 1.00 83.00 512 VAL A C 1
ATOM 3831 O O . VAL A 1 512 ? 29.788 11.836 -42.891 1.00 83.00 512 VAL A O 1
ATOM 3834 N N . ASN A 1 513 ? 30.900 10.164 -43.886 1.00 86.19 513 ASN A N 1
ATOM 3835 C CA . ASN A 1 513 ? 30.608 10.622 -45.250 1.00 86.19 513 ASN A CA 1
ATOM 3836 C C . ASN A 1 513 ? 29.152 10.344 -45.684 1.00 86.19 513 ASN A C 1
ATOM 3838 O O . ASN A 1 513 ? 28.510 9.404 -45.208 1.00 86.19 513 ASN A O 1
ATOM 3842 N N . VAL A 1 514 ? 28.639 11.139 -46.632 1.00 86.25 514 VAL A N 1
ATOM 3843 C CA . VAL A 1 514 ? 27.270 11.003 -47.176 1.00 86.25 514 VAL A CA 1
ATOM 3844 C C . VAL A 1 514 ? 27.003 9.587 -47.706 1.00 86.25 514 VAL A C 1
ATOM 3846 O O . VAL A 1 514 ? 25.924 9.045 -47.466 1.00 86.25 514 VAL A O 1
ATOM 3849 N N . ARG A 1 515 ? 27.989 8.944 -48.354 1.00 85.50 515 ARG A N 1
ATOM 3850 C CA . ARG A 1 515 ? 27.888 7.554 -48.845 1.00 85.50 515 ARG A CA 1
ATOM 3851 C C . ARG A 1 515 ? 27.525 6.566 -47.728 1.00 85.50 515 ARG A C 1
ATOM 3853 O O . ARG A 1 515 ? 26.677 5.705 -47.945 1.00 85.50 515 ARG A O 1
ATOM 3860 N N . SER A 1 516 ? 28.124 6.695 -46.543 1.00 87.25 516 SER A N 1
ATOM 3861 C CA . SER A 1 516 ? 27.869 5.798 -45.404 1.00 87.25 516 SER A CA 1
ATOM 3862 C C . SER A 1 516 ? 26.510 6.053 -44.758 1.00 87.25 516 SER A C 1
ATOM 3864 O O . SER A 1 516 ? 25.799 5.102 -44.444 1.00 87.25 516 SER A O 1
ATOM 3866 N N . ILE A 1 517 ? 26.115 7.323 -44.622 1.00 88.19 517 ILE A N 1
ATOM 3867 C CA . ILE A 1 517 ? 24.791 7.706 -44.108 1.00 88.19 517 ILE A CA 1
ATOM 3868 C C . ILE A 1 517 ? 23.679 7.171 -45.026 1.00 88.19 517 ILE A C 1
ATOM 3870 O O . ILE A 1 517 ? 22.729 6.539 -44.564 1.00 88.19 517 ILE A O 1
ATOM 3874 N N . TYR A 1 518 ? 23.824 7.351 -46.341 1.00 87.12 518 TYR A N 1
ATOM 3875 C CA . TYR A 1 518 ? 22.865 6.850 -47.325 1.00 87.12 518 TYR A CA 1
ATOM 3876 C C . TYR A 1 518 ? 22.847 5.311 -47.396 1.00 87.12 518 TYR A C 1
ATOM 3878 O O . TYR A 1 518 ? 21.779 4.707 -47.482 1.00 87.12 518 TYR A O 1
ATOM 3886 N N . PHE A 1 519 ? 24.003 4.649 -47.267 1.00 88.12 519 PHE A N 1
ATOM 3887 C CA . PHE A 1 519 ? 24.072 3.189 -47.159 1.00 88.12 519 PHE A CA 1
ATOM 3888 C C . PHE A 1 519 ? 23.346 2.653 -45.911 1.00 88.12 519 PHE A C 1
ATOM 3890 O O . PHE A 1 519 ? 22.608 1.667 -46.008 1.00 88.12 519 PHE A O 1
ATOM 3897 N N . ALA A 1 520 ? 23.508 3.310 -44.758 1.00 87.00 520 ALA A N 1
ATOM 3898 C CA . ALA A 1 520 ? 22.801 2.968 -43.523 1.00 87.00 520 ALA A CA 1
ATOM 3899 C C . ALA A 1 520 ? 21.277 3.128 -43.663 1.00 87.00 520 ALA A C 1
ATOM 3901 O O . ALA A 1 520 ? 20.527 2.285 -43.169 1.00 87.00 520 ALA A O 1
ATOM 3902 N N . TRP A 1 521 ? 20.830 4.154 -44.394 1.00 87.94 521 TRP A N 1
ATOM 3903 C CA . TRP A 1 521 ? 19.420 4.391 -44.710 1.00 87.94 521 TRP A CA 1
ATOM 3904 C C . TRP A 1 521 ? 18.808 3.320 -45.630 1.00 87.94 521 TRP A C 1
ATOM 3906 O O . TRP A 1 521 ? 17.726 2.795 -45.347 1.00 87.94 521 TRP A O 1
ATOM 3916 N N . LEU A 1 522 ? 19.505 2.957 -46.714 1.00 87.38 522 LEU A N 1
ATOM 3917 C CA . LEU A 1 522 ? 19.056 1.910 -47.641 1.00 87.38 522 LEU A CA 1
ATOM 3918 C C . LEU A 1 522 ? 18.923 0.548 -46.949 1.00 87.38 522 LEU A C 1
ATOM 3920 O O . LEU A 1 522 ? 17.975 -0.187 -47.204 1.00 87.38 522 LEU A O 1
ATOM 3924 N N . ASN A 1 523 ? 19.844 0.233 -46.037 1.00 86.06 523 ASN A N 1
ATOM 3925 C CA . ASN A 1 523 ? 19.873 -1.037 -45.314 1.00 86.06 523 ASN A CA 1
ATOM 3926 C C . ASN A 1 523 ? 19.187 -0.964 -43.937 1.00 86.06 523 ASN A C 1
ATOM 3928 O O . ASN A 1 523 ? 19.426 -1.836 -43.102 1.00 86.06 523 ASN A O 1
ATOM 3932 N N . ARG A 1 524 ? 18.353 0.051 -43.653 1.00 84.31 524 ARG A N 1
ATOM 3933 C CA . ARG A 1 524 ? 17.800 0.290 -42.302 1.00 84.31 524 ARG A CA 1
ATOM 3934 C C . ARG A 1 524 ? 17.069 -0.929 -41.710 1.00 84.31 524 ARG A C 1
ATOM 3936 O O . ARG A 1 524 ? 17.236 -1.195 -40.525 1.00 84.31 524 ARG A O 1
ATOM 3943 N N . GLU A 1 525 ? 16.379 -1.713 -42.542 1.00 80.31 525 GLU A N 1
ATOM 3944 C CA . GLU A 1 525 ? 15.593 -2.904 -42.160 1.00 80.31 525 GLU A CA 1
ATOM 3945 C C . GLU A 1 525 ? 16.428 -4.205 -42.072 1.00 80.31 525 GLU A C 1
ATOM 3947 O O . GLU A 1 525 ? 15.918 -5.244 -41.659 1.00 80.31 525 GLU A O 1
ATOM 3952 N N . VAL A 1 526 ? 17.718 -4.161 -42.429 1.00 80.50 526 VAL A N 1
ATOM 3953 C CA . VAL A 1 526 ? 18.613 -5.329 -42.525 1.00 80.50 526 VAL A CA 1
ATOM 3954 C C . VAL A 1 526 ? 19.308 -5.623 -41.187 1.00 80.50 526 VAL A C 1
ATOM 3956 O O . VAL A 1 526 ? 19.806 -4.709 -40.513 1.00 80.50 526 VAL A O 1
ATOM 3959 N N . ALA A 1 527 ? 19.395 -6.904 -40.808 1.00 76.19 527 ALA A N 1
ATOM 3960 C CA . ALA A 1 527 ? 20.004 -7.343 -39.551 1.00 76.19 527 ALA A CA 1
ATOM 3961 C C . ALA A 1 527 ? 21.506 -6.998 -39.468 1.00 76.19 527 ALA A C 1
ATOM 3963 O O . ALA A 1 527 ? 22.192 -6.888 -40.480 1.00 76.19 527 ALA A O 1
ATOM 3964 N N . ILE A 1 528 ? 22.057 -6.848 -38.256 1.00 74.25 528 ILE A N 1
ATOM 3965 C CA . ILE A 1 528 ? 23.452 -6.394 -38.050 1.00 74.25 528 ILE A CA 1
ATOM 3966 C C . ILE A 1 528 ? 24.496 -7.254 -38.805 1.00 74.25 528 ILE A C 1
ATOM 3968 O O . ILE A 1 528 ? 25.366 -6.667 -39.449 1.00 74.25 528 ILE A O 1
ATOM 3972 N N . PRO A 1 529 ? 24.442 -8.606 -38.802 1.00 76.81 529 PRO A N 1
ATOM 3973 C CA . PRO A 1 529 ? 25.422 -9.417 -39.532 1.00 76.81 529 PRO A CA 1
ATOM 3974 C C . PRO A 1 529 ? 25.343 -9.222 -41.052 1.00 76.81 529 PRO A C 1
ATOM 3976 O O . PRO A 1 529 ? 26.370 -9.152 -41.722 1.00 76.81 529 PRO A O 1
ATOM 3979 N N . GLU A 1 530 ? 24.129 -9.087 -41.586 1.00 81.31 530 GLU A N 1
ATOM 3980 C CA . GLU A 1 530 ? 23.862 -8.866 -43.010 1.00 81.31 530 GLU A CA 1
ATOM 3981 C C . GLU A 1 530 ? 24.248 -7.446 -43.438 1.00 81.31 530 GLU A C 1
ATOM 3983 O O . GLU A 1 530 ? 24.827 -7.263 -44.500 1.00 81.31 530 GLU A O 1
ATOM 3988 N N . TYR A 1 531 ? 24.029 -6.446 -42.582 1.00 85.56 531 TYR A N 1
ATOM 3989 C CA . TYR A 1 531 ? 24.500 -5.076 -42.777 1.00 85.56 531 TYR A CA 1
ATOM 3990 C C . TYR A 1 531 ? 26.031 -5.012 -42.854 1.00 85.56 531 TYR A C 1
ATOM 3992 O O . TYR A 1 531 ? 26.579 -4.430 -43.790 1.00 85.56 531 TYR A O 1
ATOM 4000 N N . ASN A 1 532 ? 26.723 -5.682 -41.926 1.00 83.06 532 ASN A N 1
ATOM 4001 C CA . ASN A 1 532 ? 28.182 -5.790 -41.929 1.00 83.06 532 ASN A CA 1
ATOM 4002 C C . ASN A 1 532 ? 28.693 -6.501 -43.197 1.00 83.06 532 ASN A C 1
ATOM 4004 O O . ASN A 1 532 ? 29.672 -6.059 -43.800 1.00 83.06 532 ASN A O 1
ATOM 4008 N N . ALA A 1 533 ? 28.023 -7.577 -43.625 1.00 82.31 533 ALA A N 1
ATOM 4009 C CA . ALA A 1 533 ? 28.356 -8.302 -44.849 1.00 82.31 533 ALA A CA 1
ATOM 4010 C C . ALA A 1 533 ? 28.119 -7.454 -46.112 1.00 82.31 533 ALA A C 1
ATOM 4012 O O . ALA A 1 533 ? 28.974 -7.420 -46.996 1.00 82.31 533 ALA A O 1
ATOM 4013 N N . SER A 1 534 ? 27.011 -6.712 -46.179 1.00 84.75 534 SER A N 1
ATOM 4014 C CA . SER A 1 534 ? 26.700 -5.784 -47.271 1.00 84.75 534 SER A CA 1
ATOM 4015 C C . SER A 1 534 ? 27.687 -4.616 -47.333 1.00 84.75 534 SER A C 1
ATOM 4017 O O . SER A 1 534 ? 28.101 -4.232 -48.426 1.00 84.75 534 SER A O 1
ATOM 4019 N N . ALA A 1 535 ? 28.129 -4.090 -46.185 1.00 84.31 535 ALA A N 1
ATOM 4020 C CA . ALA A 1 535 ? 29.164 -3.058 -46.120 1.00 84.31 535 ALA A CA 1
ATOM 4021 C C . ALA A 1 535 ? 30.521 -3.596 -46.605 1.00 84.31 535 ALA A C 1
ATOM 4023 O O . ALA A 1 535 ? 31.200 -2.944 -47.397 1.00 84.31 535 ALA A O 1
ATOM 4024 N N . ALA A 1 536 ? 30.901 -4.810 -46.189 1.00 83.44 536 ALA A N 1
ATOM 4025 C CA . ALA A 1 536 ? 32.115 -5.475 -46.662 1.00 83.44 536 ALA A CA 1
ATOM 4026 C C . ALA A 1 536 ? 32.070 -5.755 -48.176 1.00 83.44 536 ALA A C 1
ATOM 4028 O O . ALA A 1 536 ? 33.051 -5.497 -48.873 1.00 83.44 536 ALA A O 1
ATOM 4029 N N . LYS A 1 537 ? 30.923 -6.210 -48.696 1.00 85.19 537 LYS A N 1
ATOM 4030 C CA . LYS A 1 537 ? 30.705 -6.438 -50.130 1.00 85.19 537 LYS A CA 1
ATOM 4031 C C . LYS A 1 537 ? 30.829 -5.141 -50.932 1.00 85.19 537 LYS A C 1
ATOM 4033 O O . LYS A 1 537 ? 31.588 -5.097 -51.893 1.00 85.19 537 LYS A O 1
ATOM 4038 N N . LEU A 1 538 ? 30.146 -4.075 -50.510 1.00 83.31 538 LEU A N 1
ATOM 4039 C CA . LEU A 1 538 ? 30.205 -2.776 -51.181 1.00 83.31 538 LEU A CA 1
ATOM 4040 C C . LEU A 1 538 ? 31.619 -2.172 -51.136 1.00 83.31 538 LEU A C 1
ATOM 4042 O O . LEU A 1 538 ? 32.074 -1.615 -52.130 1.00 83.31 538 LEU A O 1
ATOM 4046 N N . ASN A 1 539 ? 32.350 -2.337 -50.029 1.00 84.94 539 ASN A N 1
ATOM 4047 C CA . ASN A 1 539 ? 33.754 -1.927 -49.933 1.00 84.94 539 ASN A CA 1
ATOM 4048 C C . ASN A 1 539 ? 34.672 -2.728 -50.878 1.00 84.94 539 ASN A C 1
ATOM 4050 O O . ASN A 1 539 ? 35.592 -2.150 -51.453 1.00 84.94 539 ASN A O 1
ATOM 4054 N N . ALA A 1 540 ? 34.410 -4.022 -51.096 1.00 82.25 540 ALA A N 1
ATOM 4055 C CA . ALA A 1 540 ? 35.130 -4.820 -52.090 1.00 82.25 540 ALA A CA 1
ATOM 4056 C C . ALA A 1 540 ? 34.793 -4.401 -53.537 1.00 82.25 540 ALA A C 1
ATOM 4058 O O . ALA A 1 540 ? 35.688 -4.311 -54.374 1.00 82.25 540 ALA A O 1
ATOM 4059 N N . GLU A 1 541 ? 33.526 -4.084 -53.826 1.00 81.69 541 GLU A N 1
ATOM 4060 C CA . GLU A 1 541 ? 33.092 -3.552 -55.127 1.00 81.69 541 GLU A CA 1
ATOM 4061 C C . GLU A 1 541 ? 33.708 -2.166 -55.418 1.00 81.69 541 GLU A C 1
ATOM 4063 O O . GLU A 1 541 ? 34.148 -1.919 -56.538 1.00 81.69 541 GLU A O 1
ATOM 4068 N N . LEU A 1 542 ? 33.811 -1.290 -54.410 1.00 79.12 542 LEU A N 1
ATOM 4069 C CA . LEU A 1 542 ? 34.458 0.030 -54.506 1.00 79.12 542 LEU A CA 1
ATOM 4070 C C . LEU A 1 542 ? 35.979 -0.065 -54.719 1.00 79.12 542 LEU A C 1
ATOM 4072 O O . LEU A 1 542 ? 36.544 0.707 -55.493 1.00 79.12 542 LEU A O 1
ATOM 4076 N N . ALA A 1 543 ? 36.636 -1.042 -54.084 1.00 75.44 543 ALA A N 1
ATOM 4077 C CA . ALA A 1 543 ? 38.048 -1.338 -54.325 1.00 75.44 543 ALA A CA 1
ATOM 4078 C C . ALA A 1 543 ? 38.294 -1.875 -55.749 1.00 75.44 543 ALA A C 1
ATOM 4080 O O . ALA A 1 543 ? 39.303 -1.540 -56.366 1.00 75.44 543 ALA A O 1
ATOM 4081 N N . ALA A 1 544 ? 37.360 -2.661 -56.296 1.00 71.56 544 ALA A N 1
ATOM 4082 C CA . ALA A 1 544 ? 37.427 -3.156 -57.671 1.00 71.56 544 ALA A CA 1
ATOM 4083 C C . ALA A 1 544 ? 37.095 -2.081 -58.728 1.00 71.56 544 ALA A C 1
ATOM 4085 O O . ALA A 1 544 ? 37.596 -2.164 -59.848 1.00 71.56 544 ALA A O 1
ATOM 4086 N N . SER A 1 545 ? 36.281 -1.070 -58.392 1.00 63.31 545 SER A N 1
ATOM 4087 C CA . SER A 1 545 ? 35.930 0.042 -59.293 1.00 63.31 545 SER A CA 1
ATOM 4088 C C . SER A 1 545 ? 36.924 1.213 -59.278 1.00 63.31 545 SER A C 1
ATOM 4090 O O . SER A 1 545 ? 36.717 2.191 -59.995 1.00 63.31 545 SER A O 1
ATOM 4092 N N . GLY A 1 546 ? 37.995 1.137 -58.477 1.00 57.97 546 GLY A N 1
ATOM 4093 C CA . GLY A 1 546 ? 39.023 2.183 -58.385 1.00 57.97 546 GLY A CA 1
ATOM 4094 C C . GLY A 1 546 ? 38.558 3.477 -57.703 1.00 57.97 546 GLY A C 1
ATOM 4095 O O . GLY A 1 546 ? 39.170 4.522 -57.897 1.00 57.97 546 GLY A O 1
ATOM 4096 N N . SER A 1 547 ? 37.472 3.432 -56.924 1.00 62.47 547 SER A N 1
ATOM 4097 C CA . SER A 1 547 ? 36.901 4.611 -56.259 1.00 62.47 547 SER A CA 1
ATOM 4098 C C . SER A 1 547 ? 37.483 4.824 -54.855 1.00 62.47 547 SER A C 1
ATOM 4100 O O . SER A 1 547 ? 37.322 3.974 -53.982 1.00 62.47 547 SER A O 1
ATOM 4102 N N . GLU A 1 548 ? 38.073 5.997 -54.594 1.00 55.56 548 GLU A N 1
ATOM 4103 C CA . GLU A 1 548 ? 38.741 6.363 -53.324 1.00 55.56 548 GLU A CA 1
ATOM 4104 C C . GLU A 1 548 ? 37.787 6.625 -52.133 1.00 55.56 548 GLU A C 1
ATOM 4106 O O . GLU A 1 548 ? 37.856 7.655 -51.464 1.00 55.56 548 GLU A O 1
ATOM 4111 N N . GLY A 1 549 ? 36.859 5.718 -51.824 1.00 61.94 549 GLY A N 1
ATOM 4112 C CA . GLY A 1 549 ? 35.998 5.904 -50.656 1.00 61.94 549 GLY A CA 1
ATOM 4113 C C . GLY A 1 549 ? 35.376 4.627 -50.129 1.00 61.94 549 GLY A C 1
ATOM 4114 O O . GLY A 1 549 ? 34.647 3.958 -50.854 1.00 61.94 549 GLY A O 1
ATOM 4115 N N . SER A 1 550 ? 35.591 4.354 -48.843 1.00 72.25 550 SER A N 1
ATOM 4116 C CA . SER A 1 550 ? 34.932 3.279 -48.104 1.00 72.25 550 SER A CA 1
ATOM 4117 C C . SER A 1 550 ? 33.636 3.742 -47.428 1.00 72.25 550 SER A C 1
ATOM 4119 O O . SER A 1 550 ? 33.429 4.924 -47.128 1.00 72.25 550 SER A O 1
ATOM 4121 N N . VAL A 1 551 ? 32.757 2.775 -47.179 1.00 78.69 551 VAL A N 1
ATOM 4122 C CA . VAL A 1 551 ? 31.601 2.893 -46.293 1.00 78.69 551 VAL A CA 1
ATOM 4123 C C . VAL A 1 551 ? 32.026 2.550 -44.870 1.00 78.69 551 VAL A C 1
ATOM 4125 O O . VAL A 1 551 ? 32.570 1.472 -44.609 1.00 78.69 551 VAL A O 1
ATOM 4128 N N . HIS A 1 552 ? 31.765 3.479 -43.954 1.00 80.06 552 HIS A N 1
ATOM 4129 C CA . HIS A 1 552 ? 32.010 3.329 -42.531 1.00 80.06 552 HIS A CA 1
ATOM 4130 C C . HIS A 1 552 ? 30.915 2.476 -41.881 1.00 80.06 552 HIS A C 1
ATOM 4132 O O . HIS A 1 552 ? 29.722 2.725 -42.065 1.00 80.06 552 HIS A O 1
ATOM 4138 N N . ASN A 1 553 ? 31.320 1.472 -41.103 1.00 81.50 553 ASN A N 1
ATOM 4139 C CA . ASN A 1 553 ? 30.386 0.575 -40.440 1.00 81.50 553 ASN A CA 1
ATOM 4140 C C . ASN A 1 553 ? 29.946 1.146 -39.083 1.00 81.50 553 ASN A C 1
ATOM 4142 O O . ASN A 1 553 ? 30.619 0.938 -38.075 1.00 81.50 553 ASN A O 1
ATOM 4146 N N . LEU A 1 554 ? 28.828 1.877 -39.082 1.00 81.81 554 LEU A N 1
ATOM 4147 C CA . LEU A 1 554 ? 28.229 2.470 -37.882 1.00 81.81 554 LEU A CA 1
ATOM 4148 C C . LEU A 1 554 ? 27.928 1.423 -36.800 1.00 81.81 554 LEU A C 1
ATOM 4150 O O . LEU A 1 554 ? 27.340 0.373 -37.081 1.00 81.81 554 LEU A O 1
ATOM 4154 N N . ALA A 1 555 ? 28.261 1.745 -35.548 1.00 79.19 555 ALA A N 1
ATOM 4155 C CA . ALA A 1 555 ? 27.890 0.917 -34.405 1.00 79.19 555 ALA A CA 1
ATOM 4156 C C . ALA A 1 555 ? 26.358 0.852 -34.244 1.00 79.19 555 ALA A C 1
ATOM 4158 O O . ALA A 1 555 ? 25.634 1.746 -34.675 1.00 79.19 555 ALA A O 1
ATOM 4159 N N . PHE A 1 556 ? 25.841 -0.197 -33.593 1.00 76.00 556 PHE A N 1
ATOM 4160 C CA . PHE A 1 556 ? 24.390 -0.431 -33.497 1.00 76.00 556 PHE A CA 1
ATOM 4161 C C . PHE A 1 556 ? 23.602 0.757 -32.914 1.00 76.00 556 PHE A C 1
ATOM 4163 O O . PHE A 1 556 ? 22.538 1.088 -33.429 1.00 76.00 556 PHE A O 1
ATOM 4170 N N . VAL A 1 557 ? 24.134 1.404 -31.871 1.00 77.88 557 VAL A N 1
ATOM 4171 C CA . VAL A 1 557 ? 23.502 2.571 -31.229 1.00 77.88 557 VAL A CA 1
ATOM 4172 C C . VAL A 1 557 ? 23.535 3.788 -32.158 1.00 77.88 557 VAL A C 1
ATOM 4174 O O . VAL A 1 557 ? 22.493 4.383 -32.408 1.00 77.88 557 VAL A O 1
ATOM 4177 N N . GLU A 1 558 ? 24.698 4.082 -32.750 1.00 83.38 558 GLU A N 1
ATOM 4178 C CA . GLU A 1 558 ? 24.902 5.180 -33.708 1.00 83.38 558 GLU A CA 1
ATOM 4179 C C . GLU A 1 558 ? 23.980 5.040 -34.937 1.00 83.38 558 GLU A C 1
ATOM 4181 O O . GLU A 1 558 ? 23.344 6.000 -35.366 1.00 83.38 558 GLU A O 1
ATOM 4186 N N . ARG A 1 559 ? 23.841 3.820 -35.481 1.00 84.06 559 ARG A N 1
ATOM 4187 C CA . ARG A 1 559 ? 22.940 3.520 -36.605 1.00 84.06 559 ARG A CA 1
ATOM 4188 C C . ARG A 1 559 ? 21.466 3.705 -36.231 1.00 84.06 559 ARG A C 1
ATOM 4190 O O . ARG A 1 559 ? 20.706 4.205 -37.055 1.00 84.06 559 ARG A O 1
ATOM 4197 N N . LEU A 1 560 ? 21.055 3.291 -35.030 1.00 81.38 560 LEU A N 1
ATOM 4198 C CA . LEU A 1 560 ? 19.666 3.418 -34.575 1.00 81.38 560 LEU A CA 1
ATOM 4199 C C . LEU A 1 560 ? 19.267 4.890 -34.385 1.00 81.38 560 LEU A C 1
ATOM 4201 O O . LEU A 1 560 ? 18.201 5.289 -34.850 1.00 81.38 560 LEU A O 1
ATOM 4205 N N . ASP A 1 561 ? 20.137 5.683 -33.757 1.00 82.69 561 ASP A N 1
ATOM 4206 C CA . ASP A 1 561 ? 19.939 7.121 -33.547 1.00 82.69 561 ASP A CA 1
ATOM 4207 C C . ASP A 1 561 ? 19.864 7.887 -34.881 1.00 82.69 561 ASP A C 1
ATOM 4209 O O . ASP A 1 561 ? 18.908 8.623 -35.130 1.00 82.69 561 ASP A O 1
ATOM 4213 N N . LEU A 1 562 ? 20.796 7.609 -35.803 1.00 85.06 562 LEU A N 1
ATOM 4214 C CA . LEU A 1 562 ? 20.797 8.181 -37.152 1.00 85.06 562 LEU A CA 1
ATOM 4215 C C . LEU A 1 562 ? 19.489 7.913 -37.914 1.00 85.06 562 LEU A C 1
ATOM 4217 O O . LEU A 1 562 ? 18.945 8.822 -38.541 1.00 85.06 562 LEU A O 1
ATOM 4221 N N . ILE A 1 563 ? 18.991 6.672 -37.886 1.00 87.50 563 ILE A N 1
ATOM 4222 C CA . ILE A 1 563 ? 17.748 6.297 -38.578 1.00 87.50 563 ILE A CA 1
ATOM 4223 C C . ILE A 1 563 ? 16.556 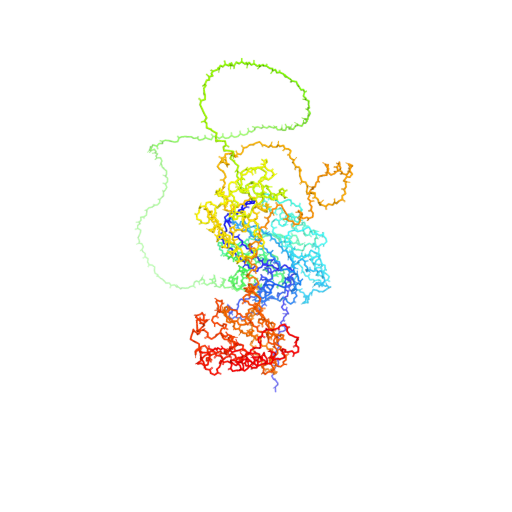7.027 -37.948 1.00 87.50 563 ILE A C 1
ATOM 4225 O O . ILE A 1 563 ? 15.779 7.644 -38.674 1.00 87.50 563 ILE A O 1
ATOM 4229 N N . ALA A 1 564 ? 16.450 7.042 -36.615 1.00 81.56 564 ALA A N 1
ATOM 4230 C CA . ALA A 1 564 ? 15.376 7.741 -35.908 1.00 81.56 564 ALA A CA 1
ATOM 4231 C C . ALA A 1 564 ? 15.373 9.258 -36.187 1.00 81.56 564 ALA A C 1
ATOM 4233 O O . ALA A 1 564 ? 14.308 9.866 -36.328 1.00 81.56 564 ALA A O 1
ATOM 4234 N N . TRP A 1 565 ? 16.550 9.875 -36.319 1.00 88.19 565 TRP A N 1
ATOM 4235 C CA . TRP A 1 565 ? 16.677 11.284 -36.692 1.00 88.19 565 TRP A CA 1
ATOM 4236 C C . TRP A 1 565 ? 16.313 11.542 -38.165 1.00 88.19 565 TRP A C 1
ATOM 4238 O O . TRP A 1 565 ? 15.629 12.522 -38.464 1.00 88.19 565 TRP A O 1
ATOM 4248 N N . LEU A 1 566 ? 16.713 10.666 -39.095 1.00 84.31 566 LEU A N 1
ATOM 4249 C CA . LEU A 1 566 ? 16.377 10.780 -40.524 1.00 84.31 566 LEU A CA 1
ATOM 4250 C C . LEU A 1 566 ? 14.884 10.547 -40.816 1.00 84.31 566 LEU A C 1
ATOM 4252 O O . LEU A 1 566 ? 14.337 11.199 -41.704 1.00 84.31 566 LEU A O 1
ATOM 4256 N N . GLU A 1 567 ? 14.215 9.678 -40.054 1.00 82.56 567 GLU A N 1
ATOM 4257 C CA . GLU A 1 567 ? 12.755 9.479 -40.102 1.00 82.56 567 GLU A CA 1
ATOM 4258 C C . GLU A 1 567 ? 11.967 10.647 -39.487 1.00 82.56 567 GLU A C 1
ATOM 4260 O O . GLU A 1 567 ? 10.753 10.740 -39.669 1.00 82.56 567 GLU A O 1
ATOM 4265 N N . GLY A 1 568 ? 12.634 11.537 -38.745 1.00 78.38 568 GLY A N 1
ATOM 4266 C CA . GLY A 1 568 ? 11.981 12.580 -37.955 1.00 78.38 568 GLY A CA 1
ATOM 4267 C C . GLY A 1 568 ? 11.271 12.059 -36.701 1.00 78.38 568 GLY A C 1
ATOM 4268 O O . GLY A 1 568 ? 10.453 12.773 -36.128 1.00 78.38 568 GLY A O 1
ATOM 4269 N N . ALA A 1 569 ? 11.585 10.837 -36.256 1.00 69.75 569 ALA A N 1
ATOM 4270 C CA . ALA A 1 569 ? 11.125 10.294 -34.978 1.00 69.75 569 ALA A CA 1
ATOM 4271 C C . ALA A 1 569 ? 11.836 10.946 -33.773 1.00 69.75 569 ALA A C 1
ATOM 4273 O O . ALA A 1 569 ? 11.294 10.928 -32.668 1.00 69.75 569 ALA A O 1
ATOM 4274 N N . SER A 1 570 ? 13.010 11.551 -33.999 1.00 68.06 570 SER A N 1
ATOM 4275 C CA . SER A 1 570 ? 13.690 12.459 -33.066 1.00 68.06 570 SER A CA 1
ATOM 4276 C C . SER A 1 570 ? 14.086 13.776 -33.749 1.00 68.06 570 SER A C 1
ATOM 4278 O O . SER A 1 570 ? 14.434 13.810 -34.936 1.00 68.06 570 SER A O 1
ATOM 4280 N N . GLU A 1 571 ? 14.053 14.882 -33.006 1.00 70.25 571 GLU A N 1
ATOM 4281 C CA . GLU A 1 571 ? 14.591 16.178 -33.457 1.00 70.25 571 GLU A CA 1
ATOM 4282 C C . GLU A 1 571 ? 16.048 16.384 -33.016 1.00 70.25 571 GLU A C 1
ATOM 4284 O O . GLU A 1 571 ? 16.832 16.997 -33.743 1.00 70.25 571 GLU A O 1
ATOM 4289 N N . GLU A 1 572 ? 16.437 15.770 -31.899 1.00 72.44 572 GLU A N 1
ATOM 4290 C CA . GLU A 1 572 ? 17.788 15.794 -31.332 1.00 72.44 572 GLU A CA 1
ATOM 4291 C C . GLU A 1 572 ? 18.502 14.452 -31.582 1.00 72.44 572 GLU A C 1
ATOM 4293 O O . GLU A 1 572 ? 17.859 13.410 -31.723 1.00 72.44 572 GLU A O 1
ATOM 4298 N N . SER A 1 573 ? 19.831 14.479 -31.685 1.00 79.44 573 SER A N 1
ATOM 4299 C CA . SER A 1 573 ? 20.694 13.308 -31.901 1.00 79.44 573 SER A CA 1
ATOM 4300 C C . SER A 1 573 ? 22.007 13.537 -31.159 1.00 79.44 573 SER A C 1
ATOM 4302 O O . SER A 1 573 ? 22.635 14.583 -31.332 1.00 79.44 573 SER A O 1
ATOM 4304 N N . GLU A 1 574 ? 22.440 12.561 -30.360 1.00 76.25 574 GLU A N 1
ATOM 4305 C CA . GLU A 1 574 ? 23.684 12.647 -29.572 1.00 76.25 574 GLU A CA 1
ATOM 4306 C C . GLU A 1 574 ? 24.943 12.701 -30.461 1.00 76.25 574 GLU A C 1
ATOM 4308 O O . GLU A 1 574 ? 26.011 13.127 -30.019 1.00 76.25 574 GLU A O 1
ATOM 4313 N N . TYR A 1 575 ? 24.812 12.302 -31.729 1.00 79.38 575 TYR A N 1
ATOM 4314 C CA . TYR A 1 575 ? 25.909 12.151 -32.683 1.00 79.38 575 TYR A CA 1
ATOM 4315 C C . TYR A 1 575 ? 25.946 13.244 -33.766 1.00 79.38 575 TYR A C 1
ATOM 4317 O O . TYR A 1 575 ? 26.838 13.221 -34.612 1.00 79.38 575 TYR A O 1
ATOM 4325 N N . ILE A 1 576 ? 25.026 14.220 -33.774 1.00 83.44 576 ILE A N 1
ATOM 4326 C CA . ILE A 1 576 ? 25.006 15.312 -34.767 1.00 83.44 576 ILE A CA 1
ATOM 4327 C C . ILE A 1 576 ? 25.502 16.623 -34.145 1.00 83.44 576 ILE A C 1
ATOM 4329 O O . ILE A 1 576 ? 24.853 17.211 -33.284 1.00 83.44 576 ILE A O 1
ATOM 4333 N N . LYS A 1 577 ? 26.632 17.149 -34.637 1.00 78.62 577 LYS A N 1
ATOM 4334 C CA . LYS A 1 577 ? 27.168 18.447 -34.187 1.00 78.62 577 LYS A CA 1
ATOM 4335 C C . LYS A 1 577 ? 26.232 19.602 -34.580 1.00 78.62 577 LYS A C 1
ATOM 4337 O O . LYS A 1 577 ? 25.841 19.719 -35.746 1.00 78.62 577 LYS A O 1
ATOM 4342 N N . HIS A 1 578 ? 25.897 20.472 -33.624 1.00 68.75 578 HIS A N 1
ATOM 4343 C CA . HIS A 1 578 ? 25.121 21.697 -33.867 1.00 68.75 578 HIS A CA 1
ATOM 4344 C C . HIS A 1 578 ? 25.857 22.657 -34.819 1.00 68.75 578 HIS A C 1
ATOM 4346 O O . HIS A 1 578 ? 27.086 22.668 -34.878 1.00 68.75 578 HIS A O 1
ATOM 4352 N N . LEU A 1 579 ? 25.096 23.458 -35.569 1.00 62.94 579 LEU A N 1
ATOM 4353 C CA . LEU A 1 579 ? 25.637 24.498 -36.448 1.00 62.94 579 LEU A CA 1
ATOM 4354 C C . LEU A 1 579 ? 26.083 25.714 -35.619 1.00 62.94 579 LEU A C 1
ATOM 4356 O O . LEU A 1 579 ? 25.397 26.113 -34.677 1.00 62.94 579 LEU A O 1
ATOM 4360 N N . GLU A 1 580 ? 27.214 26.322 -35.977 1.00 40.28 580 GLU A N 1
ATOM 4361 C CA . GLU A 1 580 ? 27.663 27.572 -35.354 1.00 40.28 580 GLU A CA 1
ATOM 4362 C C . GLU A 1 580 ? 26.728 28.723 -35.761 1.00 40.28 580 GLU A C 1
ATOM 4364 O O . GLU A 1 580 ? 26.693 29.135 -36.919 1.00 40.28 580 GLU A O 1
ATOM 4369 N N . GLY A 1 581 ? 25.939 29.215 -34.801 1.00 39.66 581 GLY A N 1
ATOM 4370 C CA . GLY A 1 581 ? 24.972 30.301 -35.001 1.00 39.66 581 GLY A CA 1
ATOM 4371 C C . GLY A 1 581 ? 23.968 30.457 -33.853 1.00 39.66 581 GLY A C 1
ATOM 4372 O O . GLY A 1 581 ? 23.649 31.577 -33.472 1.00 39.66 581 GLY A O 1
ATOM 4373 N N . ASP A 1 582 ? 23.548 29.355 -33.222 1.00 34.84 582 ASP A N 1
ATOM 4374 C CA . ASP A 1 582 ? 22.477 29.333 -32.202 1.00 34.84 582 ASP A CA 1
ATOM 4375 C C . ASP A 1 582 ? 22.939 29.701 -30.769 1.00 34.84 582 ASP A C 1
ATOM 4377 O O . ASP A 1 582 ? 22.535 29.104 -29.770 1.00 34.84 582 ASP A O 1
ATOM 4381 N N . LYS A 1 583 ? 23.820 30.702 -30.634 1.00 32.84 583 LYS A N 1
ATOM 4382 C CA . LYS A 1 583 ? 24.279 31.225 -29.329 1.00 32.84 583 LYS A CA 1
ATOM 4383 C C . LYS A 1 583 ? 24.086 32.736 -29.181 1.00 32.84 583 LYS A C 1
ATOM 4385 O O . LYS A 1 583 ? 25.031 33.461 -28.880 1.00 32.84 583 LYS A O 1
ATOM 4390 N N . SER A 1 584 ? 22.843 33.201 -29.296 1.00 28.84 584 SER A N 1
ATOM 4391 C CA . SER A 1 584 ? 22.430 34.501 -28.743 1.00 28.84 584 SER A CA 1
ATOM 4392 C C . SER A 1 584 ? 20.909 34.630 -28.622 1.00 28.84 584 SER A C 1
ATOM 4394 O O . SER A 1 584 ? 20.221 34.533 -29.634 1.00 28.84 584 SER A O 1
ATOM 4396 N N . GLY A 1 585 ? 20.406 34.958 -27.426 1.00 26.92 585 GLY A N 1
ATOM 4397 C CA . GLY A 1 585 ? 19.047 35.491 -27.249 1.00 26.92 585 GLY A CA 1
ATOM 4398 C C . GLY A 1 585 ? 18.179 34.761 -26.225 1.00 26.92 585 GLY A C 1
ATOM 4399 O O . GLY A 1 585 ? 17.277 34.021 -26.602 1.00 26.92 585 GLY A O 1
ATOM 4400 N N . ASP A 1 586 ? 18.392 35.039 -24.936 1.00 28.95 586 ASP A N 1
ATOM 4401 C CA . ASP A 1 586 ? 17.326 34.879 -23.939 1.00 28.95 586 ASP A CA 1
ATOM 4402 C C . ASP A 1 586 ? 16.511 36.188 -23.847 1.00 28.95 586 ASP A C 1
ATOM 4404 O O . ASP A 1 586 ? 17.049 37.275 -24.059 1.00 28.95 586 ASP A O 1
ATOM 4408 N N . ALA A 1 587 ? 15.222 36.064 -23.529 1.00 29.97 587 ALA A N 1
ATOM 4409 C CA . ALA A 1 587 ? 14.247 37.123 -23.243 1.00 29.97 587 ALA A CA 1
ATOM 4410 C C . ALA A 1 587 ? 14.077 38.292 -24.254 1.00 29.97 587 ALA A C 1
ATOM 4412 O O . ALA A 1 587 ? 14.736 39.324 -24.157 1.00 29.97 587 ALA A O 1
ATOM 4413 N N . THR A 1 588 ? 13.018 38.248 -25.082 1.00 24.95 588 THR A N 1
ATOM 4414 C CA . THR A 1 588 ? 11.859 39.189 -25.016 1.00 24.95 588 THR A CA 1
ATOM 4415 C C . THR A 1 588 ? 10.793 38.914 -26.101 1.00 24.95 588 THR A C 1
ATOM 4417 O O . THR A 1 588 ? 11.023 38.168 -27.041 1.00 24.95 588 THR A O 1
ATOM 4420 N N . ALA A 1 589 ? 9.619 39.550 -25.947 1.00 25.61 589 ALA A N 1
ATOM 4421 C CA . ALA A 1 589 ? 8.479 39.619 -26.879 1.00 25.61 589 ALA A CA 1
ATOM 4422 C C . ALA A 1 589 ? 7.601 38.356 -27.060 1.00 25.61 589 ALA A C 1
ATOM 4424 O O . ALA A 1 589 ? 7.901 37.411 -27.783 1.00 25.61 589 ALA A O 1
ATOM 4425 N N . LYS A 1 590 ? 6.403 38.412 -26.458 1.00 26.38 590 LYS A N 1
ATOM 4426 C CA . LYS A 1 590 ? 5.275 37.521 -26.766 1.00 26.38 590 LYS A CA 1
ATOM 4427 C C . LYS A 1 590 ? 4.670 37.847 -28.140 1.00 26.38 590 LYS A C 1
ATOM 4429 O O . LYS A 1 590 ? 4.289 38.990 -28.363 1.00 26.38 590 LYS A O 1
ATOM 4434 N N . GLY A 1 591 ? 4.345 36.798 -28.897 1.00 25.25 591 GLY A N 1
ATOM 4435 C CA . GLY A 1 591 ? 3.007 36.637 -29.481 1.00 25.25 591 GLY A CA 1
ATOM 4436 C C . GLY A 1 591 ? 2.790 37.015 -30.950 1.00 25.25 591 GLY A C 1
ATOM 4437 O O . GLY A 1 591 ? 2.669 38.188 -31.277 1.00 25.25 591 GLY A O 1
ATOM 4438 N N . ALA A 1 592 ? 2.527 35.998 -31.779 1.00 22.84 592 ALA A N 1
ATOM 4439 C CA . ALA A 1 592 ? 1.470 35.997 -32.800 1.00 22.84 592 ALA A CA 1
ATOM 4440 C C . ALA A 1 592 ? 1.195 34.560 -33.304 1.00 22.84 592 ALA A C 1
ATOM 4442 O O . ALA A 1 592 ? 2.095 33.730 -33.308 1.00 22.84 592 ALA A O 1
ATOM 4443 N N . ALA A 1 593 ? -0.054 34.298 -33.714 1.00 22.92 593 ALA A N 1
ATOM 4444 C CA . ALA A 1 593 ? -0.527 33.204 -34.585 1.00 22.92 593 ALA A CA 1
ATOM 4445 C C . ALA A 1 593 ? 0.181 31.825 -34.490 1.00 22.92 593 ALA A C 1
ATOM 4447 O O . ALA A 1 593 ? 1.161 31.550 -35.171 1.00 22.92 593 ALA A O 1
ATOM 4448 N N . THR A 1 594 ? -0.318 30.878 -33.690 1.00 29.66 594 THR A N 1
ATOM 4449 C CA . THR A 1 594 ? -1.236 29.815 -34.176 1.00 29.66 594 THR A CA 1
ATOM 4450 C C . THR A 1 594 ? -1.052 29.410 -35.648 1.00 29.66 594 THR A C 1
ATOM 4452 O O . THR A 1 594 ? -1.696 29.983 -36.528 1.00 29.66 594 THR A O 1
ATOM 4455 N N . ALA A 1 595 ? -0.269 28.357 -35.893 1.00 25.58 595 ALA A N 1
ATOM 4456 C CA . ALA A 1 595 ? -0.225 27.638 -37.164 1.00 25.58 595 ALA A CA 1
ATOM 4457 C C . ALA A 1 595 ? -0.896 26.262 -37.024 1.00 25.58 595 ALA A C 1
ATOM 4459 O O . ALA A 1 595 ? -0.734 25.577 -36.013 1.00 25.58 595 ALA A O 1
ATOM 4460 N N . ALA A 1 596 ? -1.663 25.870 -38.038 1.00 25.73 596 ALA A N 1
ATOM 4461 C CA . ALA A 1 596 ? -2.271 24.551 -38.143 1.00 25.73 596 ALA A CA 1
ATOM 4462 C C . ALA A 1 596 ? -1.424 23.637 -39.035 1.00 25.73 596 ALA A C 1
ATOM 4464 O O . ALA A 1 596 ? -0.911 24.103 -40.047 1.00 25.73 596 ALA A O 1
ATOM 4465 N N . THR A 1 597 ? -1.412 22.335 -38.743 1.00 26.84 597 THR A N 1
ATOM 4466 C CA . THR A 1 597 ? -1.264 21.276 -39.760 1.00 26.84 597 THR A CA 1
ATOM 4467 C C . THR A 1 597 ? -1.785 19.949 -39.208 1.00 26.84 597 THR A C 1
ATOM 4469 O O . THR A 1 597 ? -1.129 19.264 -38.428 1.00 26.84 597 THR A O 1
ATOM 4472 N N . GLY A 1 598 ? -3.004 19.576 -39.602 1.00 26.98 598 GLY A N 1
ATOM 4473 C CA . GLY A 1 598 ? -3.539 18.236 -39.360 1.00 26.98 598 GLY A CA 1
ATOM 4474 C C . GLY A 1 598 ? -3.108 17.265 -40.461 1.00 26.98 598 GLY A C 1
ATOM 4475 O O . GLY A 1 598 ? -3.107 17.629 -41.635 1.00 26.98 598 GLY A O 1
ATOM 4476 N N . LEU A 1 599 ? -2.788 16.020 -40.095 1.00 27.80 599 LEU A N 1
ATOM 4477 C CA . LEU A 1 599 ? -2.508 14.955 -41.063 1.00 27.80 599 LEU A CA 1
ATOM 4478 C C . LEU A 1 599 ? -3.735 14.665 -41.941 1.00 27.80 599 LEU A C 1
ATOM 4480 O O . LEU A 1 599 ? -4.828 14.400 -41.428 1.00 27.80 599 LEU A O 1
ATOM 4484 N N . THR A 1 600 ? -3.529 14.585 -43.254 1.00 27.45 600 THR A N 1
ATOM 4485 C CA . THR A 1 600 ? -4.474 13.958 -44.182 1.00 27.45 600 THR A CA 1
ATOM 4486 C C . THR A 1 600 ? -4.249 12.446 -44.224 1.00 27.45 600 THR A C 1
ATOM 4488 O O . THR A 1 600 ? -3.149 11.955 -44.470 1.00 27.45 600 THR A O 1
ATOM 4491 N N . ARG A 1 601 ? -5.319 11.678 -43.989 1.00 28.95 601 ARG A N 1
ATOM 4492 C CA . ARG A 1 601 ? -5.339 10.227 -44.225 1.00 28.95 601 ARG A CA 1
ATOM 4493 C C . ARG A 1 601 ? -5.582 9.966 -45.708 1.00 28.95 601 ARG A C 1
ATOM 4495 O O . ARG A 1 601 ? -6.434 10.612 -46.313 1.00 28.95 601 ARG A O 1
ATOM 4502 N N . SER A 1 602 ? -4.897 8.979 -46.273 1.00 29.78 602 SER A N 1
ATOM 4503 C CA . SER A 1 602 ? -5.161 8.510 -47.631 1.00 29.78 602 SER A CA 1
ATOM 4504 C C . SER A 1 602 ? -6.548 7.861 -47.728 1.00 29.78 602 SER A C 1
ATOM 4506 O O . SER A 1 602 ? -6.856 6.870 -47.066 1.00 29.78 602 SER A O 1
ATOM 4508 N N . GLY A 1 603 ? -7.393 8.432 -48.584 1.00 29.78 603 GLY A N 1
ATOM 4509 C CA . GLY A 1 603 ? -8.693 7.897 -48.972 1.00 29.78 603 GLY A CA 1
ATOM 4510 C C . GLY A 1 603 ? -9.105 8.526 -50.298 1.00 29.78 603 GLY A C 1
ATOM 4511 O O . GLY A 1 603 ? -9.132 9.747 -50.417 1.00 29.78 603 GLY A O 1
ATOM 4512 N N . ARG A 1 604 ? -9.378 7.706 -51.320 1.00 38.78 604 ARG A N 1
ATOM 4513 C CA . ARG A 1 604 ? -9.844 8.198 -52.625 1.00 38.78 604 ARG A CA 1
ATOM 4514 C C . ARG A 1 604 ? -11.253 8.776 -52.481 1.00 38.78 604 ARG A C 1
ATOM 4516 O O . ARG A 1 604 ? -12.206 8.029 -52.296 1.00 38.78 604 ARG A O 1
ATOM 4523 N N . GLY A 1 605 ? -11.363 10.091 -52.618 1.00 39.44 605 GLY A N 1
ATOM 4524 C CA . GLY A 1 605 ? -12.622 10.823 -52.696 1.00 39.44 605 GLY A CA 1
ATOM 4525 C C . GLY A 1 605 ? -12.334 12.319 -52.728 1.00 39.44 605 GLY A C 1
ATOM 4526 O O . GLY A 1 605 ? -11.689 12.839 -51.821 1.00 39.44 605 GLY A O 1
ATOM 4527 N N . THR A 1 606 ? -12.767 13.009 -53.781 1.00 47.47 606 THR A N 1
ATOM 4528 C CA . THR A 1 606 ? -12.682 14.473 -53.866 1.00 47.47 606 THR A CA 1
ATOM 4529 C C . THR A 1 606 ? -13.521 15.087 -52.751 1.00 47.47 606 THR A C 1
ATOM 4531 O O . THR A 1 606 ? -14.737 14.901 -52.726 1.00 47.47 606 THR A O 1
ATOM 4534 N N . LEU A 1 607 ? -12.869 15.777 -51.813 1.00 48.06 607 LEU A N 1
ATOM 4535 C CA . LEU A 1 607 ? -13.532 16.364 -50.652 1.00 48.06 607 LEU A CA 1
ATOM 4536 C C . LEU A 1 607 ? -14.474 17.497 -51.092 1.00 48.06 607 LEU A C 1
ATOM 4538 O O . LEU A 1 607 ? -14.063 18.388 -51.832 1.00 48.06 607 LEU A O 1
ATOM 4542 N N . ASP A 1 608 ? -15.719 17.472 -50.616 1.00 70.75 608 ASP A N 1
ATOM 4543 C CA . ASP A 1 608 ? -16.707 18.531 -50.857 1.00 70.75 608 ASP A CA 1
ATOM 4544 C C . ASP A 1 608 ? -16.162 19.896 -50.366 1.00 70.75 608 ASP A C 1
ATOM 4546 O O . ASP A 1 608 ? -15.704 19.978 -49.216 1.00 70.75 608 ASP A O 1
ATOM 4550 N N . PRO A 1 609 ? -16.221 20.978 -51.174 1.00 71.69 609 PRO A N 1
ATOM 4551 C CA . PRO A 1 609 ? -15.815 22.325 -50.762 1.00 71.69 609 PRO A CA 1
ATOM 4552 C C . PRO A 1 609 ? -16.415 22.788 -49.424 1.00 71.69 609 PRO A C 1
ATOM 4554 O O . PRO A 1 609 ? -15.753 23.490 -48.656 1.00 71.69 609 PRO A O 1
ATOM 4557 N N . ARG A 1 610 ? -17.641 22.361 -49.095 1.00 67.38 610 ARG A N 1
ATOM 4558 C CA . ARG A 1 610 ? -18.301 22.668 -47.820 1.00 67.38 610 ARG A CA 1
ATOM 4559 C C . ARG A 1 610 ? -17.663 21.929 -46.641 1.00 67.38 610 ARG A C 1
ATOM 4561 O O . ARG A 1 610 ? -17.544 22.509 -45.564 1.00 67.38 610 ARG A O 1
ATOM 4568 N N . MET A 1 611 ? -17.207 20.690 -46.833 1.00 56.22 611 MET A N 1
ATOM 4569 C CA . MET A 1 611 ? -16.440 19.962 -45.812 1.00 56.22 611 MET A CA 1
ATOM 4570 C C . MET A 1 611 ? -15.046 20.562 -45.623 1.00 56.22 611 MET A C 1
ATOM 4572 O O . MET A 1 611 ? -14.601 20.703 -44.486 1.00 56.22 611 MET A O 1
ATOM 4576 N N . ALA A 1 612 ? -14.380 20.983 -46.703 1.00 64.56 612 ALA A N 1
ATOM 4577 C CA . ALA A 1 612 ? -13.101 21.689 -46.611 1.00 64.56 612 ALA A CA 1
ATOM 4578 C C . ALA A 1 612 ? -13.225 22.997 -45.802 1.00 64.56 612 ALA A C 1
ATOM 4580 O O . ALA A 1 612 ? -12.390 23.276 -44.942 1.00 64.56 612 ALA A O 1
ATOM 4581 N N . ALA A 1 613 ? -14.308 23.758 -46.000 1.00 73.38 613 ALA A N 1
ATOM 4582 C CA . ALA A 1 613 ? -14.594 24.950 -45.203 1.00 73.38 613 ALA A CA 1
ATOM 4583 C C . ALA A 1 613 ? -14.799 24.638 -43.707 1.00 73.38 613 ALA A C 1
ATOM 4585 O O . ALA A 1 613 ? -14.315 25.394 -42.866 1.00 73.38 613 ALA A O 1
ATOM 4586 N N . ILE A 1 614 ? -15.463 23.526 -43.364 1.00 75.81 614 ILE A N 1
ATOM 4587 C CA . ILE A 1 614 ? -15.649 23.090 -41.968 1.00 75.81 614 ILE A CA 1
ATOM 4588 C C . ILE A 1 614 ? -14.308 22.686 -41.340 1.00 75.81 614 ILE A C 1
ATOM 4590 O O . ILE A 1 614 ? -13.977 23.181 -40.265 1.00 75.81 614 ILE A O 1
ATOM 4594 N N . TYR A 1 615 ? -13.498 21.865 -42.020 1.00 60.59 615 TYR A N 1
ATOM 4595 C CA . TYR A 1 615 ? -12.182 21.456 -41.512 1.00 60.59 615 TYR A CA 1
ATOM 4596 C C . TYR A 1 615 ? -11.224 22.638 -41.309 1.00 60.59 615 TYR A C 1
ATOM 4598 O O . TYR A 1 615 ? -10.490 22.655 -40.325 1.00 60.59 615 TYR A O 1
ATOM 4606 N N . ASN A 1 616 ? -11.278 23.661 -42.168 1.00 71.69 616 ASN A N 1
ATOM 4607 C CA . ASN A 1 616 ? -10.470 24.877 -42.016 1.00 71.69 616 ASN A CA 1
ATOM 4608 C C . ASN A 1 616 ? -10.845 25.729 -40.785 1.00 71.69 616 ASN A C 1
ATOM 4610 O O . ASN A 1 616 ? -10.063 26.592 -40.391 1.00 71.69 616 ASN A O 1
ATOM 4614 N N . HIS A 1 617 ? -12.011 25.495 -40.170 1.00 74.62 617 HIS A N 1
ATOM 4615 C CA . HIS A 1 617 ? -12.467 26.193 -38.961 1.00 74.62 617 HIS A CA 1
ATOM 4616 C C . HIS A 1 617 ? -12.567 25.268 -37.726 1.00 74.62 617 HIS A C 1
ATOM 4618 O O . HIS A 1 617 ? -12.873 25.739 -36.628 1.00 74.62 617 HIS A O 1
ATOM 4624 N N . GLU A 1 618 ? -12.278 23.967 -37.862 1.00 73.00 618 GLU A N 1
ATOM 4625 C CA . GLU A 1 618 ? -12.253 23.004 -36.753 1.00 73.00 618 GLU A CA 1
ATOM 4626 C C . GLU A 1 618 ? -11.014 23.229 -35.866 1.00 73.00 618 GLU A C 1
ATOM 4628 O O . GLU A 1 618 ? -9.873 23.087 -36.306 1.00 73.00 618 GLU A O 1
ATOM 4633 N N . ARG A 1 619 ? -11.216 23.514 -34.572 1.00 72.62 619 ARG A N 1
ATOM 4634 C CA . ARG A 1 619 ? -10.132 23.511 -33.575 1.00 72.62 619 ARG A CA 1
ATOM 4635 C C . ARG A 1 619 ? -10.092 22.182 -32.825 1.00 72.62 619 ARG A C 1
ATOM 4637 O O . ARG A 1 619 ? -10.899 21.944 -31.928 1.00 72.62 619 ARG A O 1
ATOM 4644 N N . ARG A 1 620 ? -9.114 21.332 -33.149 1.00 57.00 620 ARG A N 1
ATOM 4645 C CA . ARG A 1 620 ? -8.861 20.084 -32.413 1.00 57.00 620 ARG A CA 1
ATOM 4646 C C . ARG A 1 620 ? -8.184 20.359 -31.075 1.00 57.00 620 ARG A C 1
ATOM 4648 O O . ARG A 1 620 ? -7.004 20.679 -31.025 1.00 57.00 620 ARG A O 1
ATOM 4655 N N . MET A 1 621 ? -8.933 20.162 -29.993 1.00 63.22 621 MET A N 1
ATOM 4656 C CA . MET A 1 621 ? -8.448 20.284 -28.607 1.00 63.22 621 MET A CA 1
ATOM 4657 C C . MET A 1 621 ? -7.654 19.048 -28.123 1.00 63.22 621 MET A C 1
ATOM 4659 O O . MET A 1 621 ? -7.155 19.036 -27.003 1.00 63.22 621 MET A O 1
ATOM 4663 N N . GLY A 1 622 ? -7.553 18.008 -28.956 1.00 64.25 622 GLY A N 1
ATOM 4664 C CA . GLY A 1 622 ? -6.845 16.750 -28.696 1.00 64.25 622 GLY A CA 1
ATOM 4665 C C . GLY A 1 622 ? -7.552 15.570 -29.368 1.00 64.25 622 GLY A C 1
ATOM 4666 O O . GLY A 1 622 ? -8.771 15.592 -29.530 1.00 64.25 622 GLY A O 1
ATOM 4667 N N . ASP A 1 623 ? -6.805 14.541 -29.775 1.00 58.75 623 ASP A N 1
ATOM 4668 C CA . ASP A 1 623 ? -7.377 13.280 -30.271 1.00 58.75 623 ASP A CA 1
ATOM 4669 C C . ASP A 1 623 ? -7.265 12.150 -29.225 1.00 58.75 623 ASP A C 1
ATOM 4671 O O . ASP A 1 623 ? -6.637 12.304 -28.172 1.00 58.75 623 ASP A O 1
ATOM 4675 N N . ARG A 1 624 ? -7.856 10.982 -29.517 1.00 57.62 624 ARG A N 1
ATOM 4676 C CA . ARG A 1 624 ? -7.809 9.805 -28.627 1.00 57.62 624 ARG A CA 1
ATOM 4677 C C . ARG A 1 624 ? -6.376 9.407 -28.244 1.00 57.62 624 ARG A C 1
ATOM 4679 O O . ARG A 1 624 ? -6.170 8.927 -27.135 1.00 57.62 624 ARG A O 1
ATOM 4686 N N . ASN A 1 625 ? -5.395 9.596 -29.125 1.00 52.81 625 ASN A N 1
ATOM 4687 C CA . ASN A 1 625 ? -4.001 9.239 -28.862 1.00 52.81 625 ASN A CA 1
ATOM 4688 C C . ASN A 1 625 ? -3.279 10.317 -28.043 1.00 52.81 625 ASN A C 1
ATOM 4690 O O . ASN A 1 625 ? -2.468 9.985 -27.185 1.00 52.81 625 ASN A O 1
ATOM 4694 N N . THR A 1 626 ? -3.619 11.587 -28.254 1.00 57.12 626 THR A N 1
ATOM 4695 C CA . THR A 1 626 ? -3.111 12.749 -27.513 1.00 57.12 626 THR A CA 1
ATOM 4696 C C . THR A 1 626 ? -3.537 12.664 -26.045 1.00 57.12 626 THR A C 1
ATOM 4698 O O . THR A 1 626 ? -2.714 12.812 -25.145 1.00 57.12 626 THR A O 1
ATOM 4701 N N . VAL A 1 627 ? -4.806 12.313 -25.799 1.00 59.50 627 VAL A N 1
ATOM 4702 C CA . VAL A 1 627 ? -5.348 12.073 -24.449 1.00 59.50 627 VAL A CA 1
ATOM 4703 C C . VAL A 1 627 ? -4.684 10.864 -23.771 1.00 59.50 627 VAL A C 1
ATOM 4705 O O . VAL A 1 627 ? -4.485 10.880 -22.561 1.00 59.50 627 VAL A O 1
ATOM 4708 N N . LEU A 1 628 ? -4.304 9.829 -24.532 1.00 52.22 628 LEU A N 1
ATOM 4709 C CA . LEU A 1 628 ? -3.666 8.616 -23.996 1.00 52.22 628 LEU A CA 1
ATOM 4710 C C . LEU A 1 628 ? -2.144 8.725 -23.795 1.00 52.22 628 LEU A C 1
ATOM 4712 O O . LEU A 1 628 ? -1.595 7.942 -23.024 1.00 52.22 628 LEU A O 1
ATOM 4716 N N . ARG A 1 629 ? -1.452 9.642 -24.485 1.00 59.66 629 ARG A N 1
ATOM 4717 C CA . ARG A 1 629 ? 0.015 9.800 -24.401 1.00 59.66 629 ARG A CA 1
ATOM 4718 C C . ARG A 1 629 ? 0.468 10.933 -23.478 1.00 59.66 629 ARG A C 1
ATOM 4720 O O . ARG A 1 629 ? 1.599 10.894 -23.006 1.00 59.66 629 ARG A O 1
ATOM 4727 N N . GLY A 1 630 ? -0.403 11.899 -23.183 1.00 54.50 630 GLY A N 1
ATOM 4728 C CA . GLY A 1 630 ? -0.046 13.079 -22.394 1.00 54.50 630 GLY A CA 1
ATOM 4729 C C . GLY A 1 630 ? 0.833 14.073 -23.165 1.00 54.50 630 GLY A C 1
ATOM 4730 O O . GLY A 1 630 ? 1.211 13.849 -24.311 1.00 54.50 630 GLY A O 1
ATOM 4731 N N . VAL A 1 631 ? 1.140 15.209 -22.532 1.00 55.19 631 VAL A N 1
ATOM 4732 C CA . VAL A 1 631 ? 1.770 16.376 -23.194 1.00 55.19 631 VAL A CA 1
ATOM 4733 C C . VAL A 1 631 ? 3.303 16.268 -23.311 1.00 55.19 631 VAL A C 1
ATOM 4735 O O . VAL A 1 631 ? 3.950 17.179 -23.816 1.00 55.19 631 VAL A O 1
ATOM 4738 N N . LYS A 1 632 ? 3.911 15.173 -22.838 1.00 52.41 632 LYS A N 1
ATOM 4739 C CA . LYS A 1 632 ? 5.348 14.895 -22.980 1.00 52.41 632 LYS A CA 1
ATOM 4740 C C . LYS A 1 632 ? 5.566 13.451 -23.441 1.00 52.41 632 LYS A C 1
ATOM 4742 O O . LYS A 1 632 ? 4.936 12.560 -22.873 1.00 52.41 632 LYS A O 1
ATOM 4747 N N . PRO A 1 633 ? 6.475 13.193 -24.399 1.00 51.88 633 PRO A N 1
ATOM 4748 C CA . PRO A 1 633 ? 6.974 11.847 -24.651 1.00 51.88 633 PRO A CA 1
ATOM 4749 C C . PRO A 1 633 ? 7.698 11.344 -23.396 1.00 51.88 633 PRO A C 1
ATOM 4751 O O . PRO A 1 633 ? 8.719 11.901 -22.999 1.00 51.88 633 PRO A O 1
ATOM 4754 N N . THR A 1 634 ? 7.155 10.317 -22.744 1.00 55.59 634 THR A N 1
ATOM 4755 C CA . THR A 1 634 ? 7.784 9.702 -21.567 1.00 55.59 634 THR A CA 1
ATOM 4756 C C . THR A 1 634 ? 8.603 8.495 -22.012 1.00 55.59 634 THR A C 1
ATOM 4758 O O . THR A 1 634 ? 8.036 7.518 -22.502 1.00 55.59 634 THR A O 1
ATOM 4761 N N . ASP A 1 635 ? 9.925 8.544 -21.838 1.00 54.44 635 ASP A N 1
ATOM 4762 C CA . ASP A 1 635 ? 10.796 7.401 -22.119 1.00 54.44 635 ASP A CA 1
ATOM 4763 C C . ASP A 1 635 ? 10.651 6.309 -21.043 1.00 54.44 635 ASP A C 1
ATOM 4765 O O . ASP A 1 635 ? 10.994 6.483 -19.871 1.00 54.44 635 ASP A O 1
ATOM 4769 N N . PHE A 1 636 ? 10.167 5.139 -21.460 1.00 63.94 636 PHE A N 1
ATOM 4770 C CA . PHE A 1 636 ? 10.015 3.961 -20.605 1.00 63.94 636 PHE A CA 1
ATOM 4771 C C . PHE A 1 636 ? 11.256 3.046 -20.598 1.00 63.94 636 PHE A C 1
ATOM 4773 O O . PHE A 1 636 ? 11.219 1.959 -20.014 1.00 63.94 636 PHE A O 1
ATOM 4780 N N . SER A 1 637 ? 12.388 3.455 -21.180 1.00 67.75 637 SER A N 1
ATOM 4781 C CA . SER A 1 637 ? 13.633 2.668 -21.166 1.00 67.75 637 SER A CA 1
ATOM 4782 C C . SER A 1 637 ? 14.168 2.429 -19.749 1.00 67.75 637 SER A C 1
ATOM 4784 O O . SER A 1 637 ? 14.718 1.358 -19.466 1.00 67.75 637 SER A O 1
ATOM 4786 N N . HIS A 1 638 ? 13.926 3.355 -18.811 1.00 59.59 638 HIS A N 1
ATOM 4787 C CA . HIS A 1 638 ? 14.208 3.128 -17.387 1.00 59.59 638 HIS A CA 1
ATOM 4788 C C . HIS A 1 638 ? 13.294 2.039 -16.786 1.00 59.59 638 HIS A C 1
ATOM 4790 O O . HIS A 1 638 ? 13.757 1.201 -16.007 1.00 59.59 638 HIS A O 1
ATOM 4796 N N . VAL A 1 639 ? 12.020 1.985 -17.198 1.00 67.81 639 VAL A N 1
ATOM 4797 C CA . VAL A 1 639 ? 11.078 0.930 -16.793 1.00 67.81 639 VAL A CA 1
ATOM 4798 C C . VAL A 1 639 ? 11.508 -0.416 -17.368 1.00 67.81 639 VAL A C 1
ATOM 4800 O O . VAL A 1 639 ? 11.397 -1.418 -16.671 1.00 67.81 639 VAL A O 1
ATOM 4803 N N . ARG A 1 640 ? 12.110 -0.465 -18.567 1.00 61.66 640 ARG A N 1
ATOM 4804 C CA . ARG A 1 640 ? 12.724 -1.699 -19.095 1.00 61.66 640 ARG A CA 1
ATOM 4805 C C . ARG A 1 640 ? 13.857 -2.202 -18.192 1.00 61.66 640 ARG A C 1
ATOM 4807 O O . ARG A 1 640 ? 13.904 -3.394 -17.894 1.00 61.66 640 ARG A O 1
ATOM 4814 N N . LYS A 1 641 ? 14.729 -1.312 -17.696 1.00 66.38 641 LYS A N 1
ATOM 4815 C CA . LYS A 1 641 ? 15.792 -1.674 -16.734 1.00 66.38 641 LYS A CA 1
ATOM 4816 C C . LYS A 1 641 ? 15.206 -2.205 -15.416 1.00 66.38 641 LYS A C 1
ATOM 4818 O O . LYS A 1 641 ? 15.614 -3.279 -14.980 1.00 66.38 641 LYS A O 1
ATOM 4823 N N . LEU A 1 642 ? 14.200 -1.536 -14.845 1.00 61.75 642 LEU A N 1
ATOM 4824 C CA . LEU A 1 642 ? 13.508 -1.994 -13.627 1.00 61.75 642 LEU A CA 1
ATOM 4825 C C . LEU A 1 642 ? 12.766 -3.327 -13.832 1.00 61.75 642 LEU A C 1
ATOM 4827 O O . LEU A 1 642 ? 12.870 -4.226 -12.998 1.00 61.75 642 LEU A O 1
ATOM 4831 N N . ALA A 1 643 ? 12.070 -3.497 -14.958 1.00 54.84 643 ALA A N 1
ATOM 4832 C CA . ALA A 1 643 ? 11.324 -4.708 -15.289 1.00 54.84 643 ALA A CA 1
ATOM 4833 C C . ALA A 1 643 ? 12.221 -5.953 -15.342 1.00 54.84 643 ALA A C 1
ATOM 4835 O O . ALA A 1 643 ? 11.786 -7.020 -14.916 1.00 54.84 643 ALA A O 1
ATOM 4836 N N . THR A 1 644 ? 13.485 -5.823 -15.766 1.00 57.38 644 THR A N 1
ATOM 4837 C CA . THR A 1 644 ? 14.473 -6.922 -15.725 1.00 57.38 644 THR A CA 1
ATOM 4838 C C . THR A 1 644 ? 14.577 -7.556 -14.333 1.00 57.38 644 THR A C 1
ATOM 4840 O O . THR A 1 644 ? 14.630 -8.780 -14.214 1.00 57.38 644 THR A O 1
ATOM 4843 N N . VAL A 1 645 ? 14.536 -6.738 -13.274 1.00 58.81 645 VAL A N 1
ATOM 4844 C CA . VAL A 1 645 ? 14.633 -7.195 -11.878 1.00 58.81 645 VAL A CA 1
ATOM 4845 C C . VAL A 1 645 ? 13.369 -7.947 -11.451 1.00 58.81 645 VAL A C 1
ATOM 4847 O O . VAL A 1 645 ? 13.465 -8.973 -10.781 1.00 58.81 645 VAL A O 1
ATOM 4850 N N . PHE A 1 646 ? 12.185 -7.495 -11.874 1.00 53.78 646 PHE A N 1
ATOM 4851 C CA . PHE A 1 646 ? 10.915 -8.166 -11.567 1.00 53.78 646 PHE A CA 1
ATOM 4852 C C . PHE A 1 646 ? 10.708 -9.455 -12.379 1.00 53.78 646 PHE A C 1
ATOM 4854 O O . PHE A 1 646 ? 10.205 -10.441 -11.842 1.00 53.78 646 PHE A O 1
ATOM 4861 N N . VAL A 1 647 ? 11.154 -9.490 -13.639 1.00 55.44 647 VAL A N 1
ATOM 4862 C CA . VAL A 1 647 ? 11.096 -10.683 -14.504 1.00 55.44 647 VAL A CA 1
ATOM 4863 C C . VAL A 1 647 ? 12.037 -11.788 -14.004 1.00 55.44 647 VAL A C 1
ATOM 4865 O O . VAL A 1 647 ? 11.682 -12.963 -14.068 1.00 55.44 647 VAL A O 1
ATOM 4868 N N . GLN A 1 648 ? 13.195 -11.439 -13.432 1.00 49.56 648 GLN A N 1
ATOM 4869 C CA . GLN A 1 648 ? 14.120 -12.419 -12.846 1.00 49.56 648 GLN A CA 1
ATOM 4870 C C . GLN A 1 648 ? 13.669 -12.991 -11.488 1.00 49.56 648 GLN A C 1
ATOM 4872 O O . GLN A 1 648 ? 14.197 -14.020 -11.067 1.00 49.56 648 GLN A O 1
ATOM 4877 N N . LYS A 1 649 ? 12.703 -12.375 -10.786 1.00 43.28 649 LYS A N 1
ATOM 4878 C CA . LYS A 1 649 ? 12.406 -12.700 -9.374 1.00 43.28 649 LYS A CA 1
ATOM 4879 C C . LYS A 1 649 ? 11.265 -13.694 -9.130 1.00 43.28 649 LYS A C 1
ATOM 4881 O O . LYS A 1 649 ? 10.815 -13.831 -7.994 1.00 43.28 649 LYS A O 1
ATOM 4886 N N . LYS A 1 650 ? 10.812 -14.441 -10.144 1.00 43.03 650 LYS A N 1
ATOM 4887 C CA . LYS A 1 650 ? 9.815 -15.511 -9.953 1.00 43.03 650 LYS A CA 1
ATOM 4888 C C . LYS A 1 650 ? 10.462 -16.897 -9.877 1.00 43.03 650 LYS A C 1
ATOM 4890 O O . LYS A 1 650 ? 10.438 -17.618 -10.868 1.00 43.03 650 LYS A O 1
ATOM 4895 N N . LEU A 1 651 ? 10.986 -17.252 -8.693 1.00 44.72 651 LEU A N 1
ATOM 4896 C CA . LEU A 1 651 ? 10.976 -18.602 -8.076 1.00 44.72 651 LEU A CA 1
ATOM 4897 C C . LEU A 1 651 ? 11.922 -18.684 -6.854 1.00 44.72 651 LEU A C 1
ATOM 4899 O O . LEU A 1 651 ? 13.063 -19.113 -6.996 1.00 44.72 651 LEU A O 1
ATOM 4903 N N . GLN A 1 652 ? 11.432 -18.348 -5.654 1.00 33.84 652 GLN A N 1
ATOM 4904 C CA . GLN A 1 652 ? 11.878 -18.923 -4.368 1.00 33.84 652 GLN A CA 1
ATOM 4905 C C . GLN A 1 652 ? 10.961 -18.441 -3.227 1.00 33.84 652 GLN A C 1
ATOM 4907 O O . GLN A 1 652 ? 10.817 -17.240 -3.025 1.00 33.84 652 GLN A O 1
ATOM 4912 N N . HIS A 1 653 ? 10.368 -19.376 -2.477 1.00 34.31 653 HIS A N 1
ATOM 4913 C CA . HIS A 1 653 ? 9.786 -19.112 -1.155 1.00 34.31 653 HIS A CA 1
ATOM 4914 C C . HIS A 1 653 ? 10.727 -19.696 -0.091 1.00 34.31 653 HIS A C 1
ATOM 4916 O O . HIS A 1 653 ? 11.120 -20.857 -0.239 1.00 34.31 653 HIS A O 1
ATOM 4922 N N . PRO A 1 654 ? 11.067 -18.956 0.977 1.00 37.06 654 PRO A N 1
ATOM 4923 C CA . PRO A 1 654 ? 11.572 -19.540 2.214 1.00 37.06 654 PRO A CA 1
ATOM 4924 C C . PRO A 1 654 ? 10.414 -20.215 2.963 1.00 37.06 654 PRO A C 1
ATOM 4926 O O . PRO A 1 654 ? 9.309 -19.678 2.998 1.00 37.06 654 PRO A O 1
ATOM 4929 N N . GLY A 1 655 ? 10.656 -21.383 3.556 1.00 31.70 655 GLY A N 1
ATOM 4930 C CA . GLY A 1 655 ? 9.691 -22.034 4.444 1.00 31.70 655 GLY A CA 1
ATOM 4931 C C . GLY A 1 655 ? 9.887 -21.592 5.893 1.00 31.70 655 GLY A C 1
ATOM 4932 O O . GLY A 1 655 ? 11.024 -21.495 6.353 1.00 31.70 655 GLY A O 1
ATOM 4933 N N . THR A 1 656 ? 8.791 -21.366 6.613 1.00 33.31 656 THR A N 1
ATOM 4934 C CA . THR A 1 656 ? 8.788 -21.214 8.071 1.00 33.31 656 THR A CA 1
ATOM 4935 C C . THR A 1 656 ? 8.837 -22.575 8.762 1.00 33.31 656 THR A C 1
ATOM 4937 O O . THR A 1 656 ? 8.231 -23.553 8.325 1.00 33.31 656 THR A O 1
ATOM 4940 N N . SER A 1 657 ? 9.583 -22.633 9.861 1.00 29.30 657 SER A N 1
ATOM 4941 C CA . SER A 1 657 ? 9.684 -23.785 10.752 1.00 29.30 657 SER A CA 1
ATOM 4942 C C . SER A 1 657 ? 8.561 -23.776 11.790 1.00 29.30 657 SER A C 1
ATOM 4944 O O . SER A 1 657 ? 8.480 -22.842 12.585 1.00 29.30 657 SER A O 1
ATOM 4946 N N . SER A 1 658 ? 7.759 -24.839 11.841 1.00 29.88 658 SER A N 1
ATOM 4947 C CA . SER A 1 658 ? 6.900 -25.161 12.985 1.00 29.88 658 SER A CA 1
ATOM 4948 C C . SER A 1 658 ? 7.572 -26.225 13.856 1.00 29.88 658 SER A C 1
ATOM 4950 O O . SER A 1 658 ? 8.023 -27.249 13.335 1.00 29.88 658 SER A O 1
ATOM 4952 N N . VAL A 1 659 ? 7.625 -26.001 15.170 1.00 33.34 659 VAL A N 1
ATOM 4953 C CA . VAL A 1 659 ? 8.016 -27.031 16.146 1.00 33.34 659 VAL A CA 1
ATOM 4954 C C . VAL A 1 659 ? 6.854 -28.016 16.306 1.00 33.34 659 VAL A C 1
ATOM 4956 O O . VAL A 1 659 ? 5.692 -27.626 16.214 1.00 33.34 659 VAL A O 1
ATOM 4959 N N . ALA A 1 660 ? 7.175 -29.299 16.453 1.00 28.94 660 ALA A N 1
ATOM 4960 C CA . ALA A 1 660 ? 6.200 -30.383 16.466 1.00 28.94 660 ALA A CA 1
ATOM 4961 C C . ALA A 1 660 ? 5.690 -30.694 17.877 1.00 28.94 660 ALA A C 1
ATOM 4963 O O . ALA A 1 660 ? 6.457 -30.617 18.833 1.00 28.94 660 ALA A O 1
ATOM 4964 N N . ASP A 1 661 ? 4.451 -31.178 17.949 1.00 28.72 661 ASP A N 1
ATOM 4965 C CA . ASP A 1 661 ? 3.968 -32.031 19.037 1.00 28.72 661 ASP A CA 1
ATOM 4966 C C . ASP A 1 661 ? 3.525 -33.378 18.413 1.00 28.72 661 ASP A C 1
ATOM 4968 O O . ASP A 1 661 ? 3.043 -33.381 17.269 1.00 28.72 661 ASP A O 1
ATOM 4972 N N . PRO A 1 662 ? 3.773 -34.546 19.037 1.00 38.12 662 PRO A N 1
ATOM 4973 C CA . PRO A 1 662 ? 3.835 -35.801 18.300 1.00 38.12 662 PRO A CA 1
ATOM 4974 C C . PRO A 1 662 ? 2.523 -36.590 18.343 1.00 38.12 662 PRO A C 1
ATOM 4976 O O . PRO A 1 662 ? 2.203 -37.226 19.341 1.00 38.12 662 PRO A O 1
ATOM 4979 N N . THR A 1 663 ? 1.811 -36.670 17.218 1.00 35.12 663 THR A N 1
ATOM 4980 C CA . THR A 1 663 ? 1.081 -37.880 16.775 1.00 35.12 663 THR A CA 1
ATOM 4981 C C . THR A 1 663 ? 0.541 -37.694 15.351 1.00 35.12 663 THR A C 1
ATOM 4983 O O . THR A 1 663 ? 0.317 -36.574 14.910 1.00 35.12 663 THR A O 1
ATOM 4986 N N . LEU A 1 664 ? 0.300 -38.817 14.659 1.00 31.09 664 LEU A N 1
ATOM 4987 C CA . LEU A 1 664 ? -0.210 -38.955 13.278 1.00 31.09 664 LEU A CA 1
ATOM 4988 C C . LEU A 1 664 ? 0.820 -38.772 12.145 1.00 31.09 664 LEU A C 1
ATOM 4990 O O . LEU A 1 664 ? 1.753 -37.974 12.184 1.00 31.09 664 LEU A O 1
ATOM 4994 N N . SER A 1 665 ? 0.693 -39.641 11.140 1.00 30.77 665 SER A N 1
ATOM 4995 C CA . SER A 1 665 ? 1.795 -40.092 10.292 1.00 30.77 665 SER A CA 1
ATOM 4996 C C . SER A 1 665 ? 1.830 -39.461 8.895 1.00 30.77 665 SER A C 1
ATOM 4998 O O . SER A 1 665 ? 0.948 -39.657 8.067 1.00 30.77 665 SER A O 1
ATOM 5000 N N . SER A 1 666 ? 2.952 -38.795 8.605 1.00 31.98 666 SER A N 1
ATOM 5001 C CA . SER A 1 666 ? 3.612 -38.691 7.292 1.00 31.98 666 SER A CA 1
ATOM 5002 C C . SER A 1 666 ? 2.738 -38.772 6.019 1.00 31.98 666 SER A C 1
ATOM 5004 O O . SER A 1 666 ? 2.714 -39.798 5.332 1.00 31.98 666 SER A O 1
ATOM 5006 N N . GLN A 1 667 ? 2.243 -37.621 5.560 1.00 32.88 667 GLN A N 1
ATOM 5007 C CA . GLN A 1 667 ? 2.153 -37.334 4.122 1.00 32.88 667 GLN A CA 1
ATOM 5008 C C . GLN A 1 667 ? 2.947 -36.059 3.802 1.00 32.88 667 GLN A C 1
ATOM 5010 O O . GLN A 1 667 ? 2.527 -34.948 4.109 1.00 32.88 667 GLN A O 1
ATOM 5015 N N . ARG A 1 668 ? 4.138 -36.219 3.208 1.00 32.06 668 ARG A N 1
ATOM 5016 C CA . ARG A 1 668 ? 4.988 -35.096 2.777 1.00 32.06 668 ARG A CA 1
ATOM 5017 C C . ARG A 1 668 ? 4.498 -34.514 1.451 1.00 32.06 668 ARG A C 1
ATOM 5019 O O . ARG A 1 668 ? 4.468 -35.216 0.443 1.00 32.06 668 ARG A O 1
ATOM 5026 N N . SER A 1 669 ? 4.255 -33.207 1.428 1.00 28.50 669 SER A N 1
ATOM 5027 C CA . SER A 1 669 ? 4.155 -32.421 0.194 1.00 28.50 669 SER A CA 1
ATOM 5028 C C . SER A 1 669 ? 5.484 -32.485 -0.585 1.00 28.50 669 SER A C 1
ATOM 5030 O O . SER A 1 669 ? 6.539 -32.264 0.016 1.00 28.50 669 SER A O 1
ATOM 5032 N N . PRO A 1 670 ? 5.488 -32.781 -1.899 1.00 34.88 670 PRO A N 1
ATOM 5033 C CA . PRO A 1 670 ? 6.726 -32.989 -2.648 1.00 34.88 670 PRO A CA 1
ATOM 5034 C C . PRO A 1 670 ? 7.470 -31.674 -2.915 1.00 34.88 670 PRO A C 1
ATOM 5036 O O . PRO A 1 670 ? 6.903 -30.715 -3.448 1.00 34.88 670 PRO A O 1
ATOM 5039 N N . ALA A 1 671 ? 8.764 -31.646 -2.589 1.00 45.47 671 ALA A N 1
ATOM 5040 C CA . ALA A 1 671 ? 9.642 -30.521 -2.890 1.00 45.47 671 ALA A CA 1
ATOM 5041 C C . ALA A 1 671 ? 9.783 -30.327 -4.411 1.00 45.47 671 ALA A C 1
ATOM 5043 O O . ALA A 1 671 ? 9.875 -31.283 -5.186 1.00 45.47 671 ALA A O 1
ATOM 5044 N N . ARG A 1 672 ? 9.796 -29.071 -4.868 1.00 55.66 672 ARG A N 1
ATOM 5045 C CA . ARG A 1 672 ? 9.810 -28.758 -6.302 1.00 55.66 672 ARG A CA 1
ATOM 5046 C C . ARG A 1 672 ? 11.205 -28.993 -6.891 1.00 55.66 672 ARG A C 1
ATOM 5048 O O . ARG A 1 672 ? 12.107 -28.185 -6.680 1.00 55.66 672 ARG A O 1
ATOM 5055 N N . ARG A 1 673 ? 11.367 -30.087 -7.646 1.00 69.44 673 ARG A N 1
ATOM 5056 C CA . ARG A 1 673 ? 12.609 -30.405 -8.373 1.00 69.44 673 ARG A CA 1
ATOM 5057 C C . ARG A 1 673 ? 13.062 -29.234 -9.273 1.00 69.44 673 ARG A C 1
ATOM 5059 O O . ARG A 1 673 ? 12.209 -28.640 -9.935 1.00 69.44 673 ARG A O 1
ATOM 5066 N N . PRO A 1 674 ? 14.364 -28.893 -9.318 1.00 76.75 674 PRO A N 1
ATOM 5067 C CA . PRO A 1 674 ? 14.907 -27.951 -10.296 1.00 76.75 674 PRO A CA 1
ATOM 5068 C C . PRO A 1 674 ? 14.955 -28.578 -11.698 1.00 76.75 674 PRO A C 1
ATOM 5070 O O . PRO A 1 674 ? 15.101 -29.790 -11.827 1.00 76.75 674 PRO A O 1
ATOM 5073 N N . ASP A 1 675 ? 14.890 -27.756 -12.743 1.00 85.75 675 ASP A N 1
ATOM 5074 C CA . ASP A 1 675 ? 14.952 -28.233 -14.131 1.00 85.75 675 ASP A CA 1
ATOM 5075 C C . ASP A 1 675 ? 16.400 -28.660 -14.513 1.00 85.75 675 ASP A C 1
ATOM 5077 O O . ASP A 1 675 ? 17.346 -27.902 -14.247 1.00 85.75 675 ASP A O 1
ATOM 5081 N N . PRO A 1 676 ? 16.618 -29.859 -15.099 1.00 89.25 676 PRO A N 1
ATOM 5082 C CA . PRO A 1 676 ? 17.916 -30.300 -15.627 1.00 89.25 676 PRO A CA 1
ATOM 5083 C C . PRO A 1 676 ? 18.366 -29.521 -16.873 1.00 89.25 676 PRO A C 1
ATOM 5085 O O . PRO A 1 676 ? 17.553 -29.026 -17.654 1.00 89.25 676 PRO A O 1
ATOM 5088 N N . ILE A 1 677 ? 19.683 -29.460 -17.083 1.00 91.00 677 ILE A N 1
ATOM 5089 C CA . ILE A 1 677 ? 20.331 -28.663 -18.134 1.00 91.00 677 ILE A CA 1
ATOM 5090 C C . ILE A 1 677 ? 21.069 -29.570 -19.129 1.00 91.00 677 ILE A C 1
ATOM 5092 O O . ILE A 1 677 ? 21.795 -30.483 -18.733 1.00 91.00 677 ILE A O 1
ATOM 5096 N N . ILE A 1 678 ? 20.928 -29.286 -20.421 1.00 92.44 678 ILE A N 1
ATOM 5097 C CA . ILE A 1 678 ? 21.666 -29.906 -21.524 1.00 92.44 678 ILE A CA 1
ATOM 5098 C C . ILE A 1 678 ? 22.464 -28.802 -22.227 1.00 92.44 678 ILE A C 1
ATOM 5100 O O . ILE A 1 678 ? 21.900 -27.790 -22.643 1.00 92.44 678 ILE A O 1
ATOM 5104 N N . LEU A 1 679 ? 23.776 -28.996 -22.352 1.00 91.06 679 LEU A N 1
ATOM 5105 C CA . LEU A 1 679 ? 24.664 -28.063 -23.048 1.00 91.06 679 LEU A CA 1
ATOM 5106 C C . LEU A 1 679 ? 24.840 -28.468 -24.512 1.00 91.06 679 LEU A C 1
ATOM 5108 O O . LEU A 1 679 ? 25.103 -29.636 -24.804 1.00 91.06 679 LEU A O 1
ATOM 5112 N N . LEU A 1 680 ? 24.733 -27.499 -25.418 1.00 90.62 680 LEU A N 1
ATOM 5113 C CA . LEU A 1 680 ? 25.037 -27.665 -26.837 1.00 90.62 680 LEU A CA 1
ATOM 5114 C C . LEU A 1 680 ? 26.468 -27.220 -27.152 1.00 90.62 680 LEU A C 1
ATOM 5116 O O . LEU A 1 680 ? 27.023 -26.342 -26.486 1.00 90.62 680 LEU A O 1
ATOM 5120 N N . SER A 1 681 ? 27.060 -27.830 -28.182 1.00 86.38 681 SER A N 1
ATOM 5121 C CA . SER A 1 681 ? 28.385 -27.444 -28.668 1.00 86.38 681 SER A CA 1
ATOM 5122 C C . SER A 1 681 ? 28.299 -26.065 -29.339 1.00 86.38 681 SER A C 1
ATOM 5124 O O . SER A 1 681 ? 27.544 -25.939 -30.302 1.00 86.38 681 SER A O 1
ATOM 5126 N N . PRO A 1 682 ? 29.092 -25.060 -28.916 1.00 80.50 682 PRO A N 1
ATOM 5127 C CA . PRO A 1 682 ? 29.110 -23.724 -29.528 1.00 80.50 682 PRO A CA 1
ATOM 5128 C C . PRO A 1 682 ? 29.840 -23.695 -30.886 1.00 80.50 682 PRO A C 1
ATOM 5130 O O . PRO A 1 682 ? 30.193 -22.636 -31.400 1.00 80.50 682 PRO A O 1
ATOM 5133 N N . SER A 1 683 ? 30.160 -24.860 -31.460 1.00 81.56 683 SER A N 1
ATOM 5134 C CA . SER A 1 683 ? 30.863 -24.940 -32.736 1.00 81.56 683 SER A CA 1
ATOM 5135 C C . SER A 1 683 ? 29.906 -24.755 -33.908 1.00 81.56 683 SER A C 1
ATOM 5137 O O . SER A 1 683 ? 28.917 -25.478 -34.045 1.00 81.56 683 SER A O 1
ATOM 5139 N N . ALA A 1 684 ? 30.288 -23.899 -34.858 1.00 73.19 684 ALA A N 1
ATOM 5140 C CA . ALA A 1 684 ? 29.619 -23.800 -36.151 1.00 73.19 684 ALA A CA 1
ATOM 5141 C C . ALA A 1 684 ? 29.634 -25.128 -36.948 1.00 73.19 684 ALA A C 1
ATOM 5143 O O . ALA A 1 684 ? 28.791 -25.314 -37.822 1.00 73.19 684 ALA A O 1
ATOM 5144 N N . SER A 1 685 ? 30.524 -26.079 -36.636 1.00 78.94 685 SER A N 1
ATOM 5145 C CA . SER A 1 685 ? 30.495 -27.429 -37.227 1.00 78.94 685 SER A CA 1
ATOM 5146 C C . SER A 1 685 ? 29.486 -28.390 -36.577 1.00 78.94 685 SER A C 1
ATOM 5148 O O . SER A 1 685 ? 29.363 -29.526 -37.030 1.00 78.94 685 SER A O 1
ATOM 5150 N N . SER A 1 686 ? 28.765 -27.975 -35.528 1.00 85.50 686 SER A N 1
ATOM 5151 C CA . SER A 1 686 ? 27.755 -28.817 -34.880 1.00 85.50 686 SER A CA 1
ATOM 5152 C C . SER A 1 686 ? 26.536 -29.023 -35.780 1.00 85.50 686 SER A C 1
ATOM 5154 O O . SER A 1 686 ? 25.936 -28.055 -36.252 1.00 85.50 686 SER A O 1
ATOM 5156 N N . LEU A 1 687 ? 26.142 -30.288 -35.967 1.00 85.62 687 LEU A N 1
ATOM 5157 C CA . LEU A 1 687 ? 24.915 -30.661 -36.681 1.00 85.62 687 LEU A CA 1
ATOM 5158 C C . LEU A 1 687 ? 23.656 -30.211 -35.930 1.00 85.62 687 LEU A C 1
ATOM 5160 O O . LEU A 1 687 ? 22.647 -29.901 -36.557 1.00 85.62 687 LEU A O 1
ATOM 5164 N N . LEU A 1 688 ? 23.723 -30.156 -34.597 1.00 88.38 688 LEU A N 1
ATOM 5165 C CA . LEU A 1 688 ? 22.646 -29.686 -33.732 1.00 88.38 688 LEU A CA 1
ATOM 5166 C C . LEU A 1 688 ? 23.037 -28.347 -33.099 1.00 88.38 688 LEU A C 1
ATOM 5168 O O . LEU A 1 688 ? 24.064 -28.246 -32.425 1.00 88.38 688 LEU A O 1
ATOM 5172 N N . ARG A 1 689 ? 22.203 -27.333 -33.314 1.00 86.56 689 ARG A N 1
ATOM 5173 C CA . ARG A 1 689 ? 22.314 -25.970 -32.782 1.00 86.56 689 ARG A CA 1
ATOM 5174 C C . ARG A 1 689 ? 20.956 -25.507 -32.252 1.00 86.56 689 ARG A C 1
ATOM 5176 O O . ARG A 1 689 ? 19.951 -26.194 -32.418 1.00 86.56 689 ARG A O 1
ATOM 5183 N N . MET A 1 690 ? 20.898 -24.307 -31.679 1.00 84.94 690 MET A N 1
ATOM 5184 C CA . MET A 1 690 ? 19.658 -23.737 -31.137 1.00 84.94 690 MET A CA 1
ATOM 5185 C C . MET A 1 690 ? 18.491 -23.689 -32.145 1.00 84.94 690 MET A C 1
ATOM 5187 O O . MET A 1 690 ? 17.346 -23.840 -31.736 1.00 84.94 690 MET A O 1
ATOM 5191 N N . THR A 1 691 ? 18.743 -23.567 -33.454 1.00 85.12 691 THR A N 1
ATOM 5192 C CA . THR A 1 691 ? 17.677 -23.504 -34.474 1.00 85.12 691 THR A CA 1
ATOM 5193 C C . THR A 1 691 ? 17.001 -24.844 -34.790 1.00 85.12 691 THR A C 1
ATOM 5195 O O . THR A 1 691 ? 15.832 -24.841 -35.158 1.00 85.12 691 THR A O 1
ATOM 5198 N N . ASN A 1 692 ? 17.679 -25.988 -34.624 1.00 88.19 692 ASN A N 1
ATOM 5199 C CA . ASN A 1 692 ? 17.157 -27.315 -35.007 1.00 88.19 692 ASN A CA 1
ATOM 5200 C C . ASN A 1 692 ? 17.134 -28.358 -33.870 1.00 88.19 692 ASN A C 1
ATOM 5202 O O . ASN A 1 692 ? 16.521 -29.415 -34.010 1.00 88.19 692 ASN A O 1
ATOM 5206 N N . ILE A 1 693 ? 17.757 -28.083 -32.719 1.00 88.62 693 ILE A N 1
ATOM 5207 C CA . ILE A 1 693 ? 17.777 -29.009 -31.575 1.00 88.62 693 ILE A CA 1
ATOM 5208 C C . ILE A 1 693 ? 16.371 -29.352 -31.062 1.00 88.62 693 ILE A C 1
ATOM 5210 O O . ILE A 1 693 ? 16.141 -30.454 -30.567 1.00 88.62 693 ILE A O 1
ATOM 5214 N N . ARG A 1 694 ? 15.424 -28.412 -31.177 1.00 86.62 694 ARG A N 1
ATOM 5215 C CA . ARG A 1 694 ? 14.067 -28.572 -30.657 1.00 86.62 694 ARG A CA 1
ATOM 5216 C C . ARG A 1 694 ? 13.260 -29.582 -31.475 1.00 86.62 694 ARG A C 1
ATOM 5218 O O . ARG A 1 694 ? 12.766 -30.541 -30.895 1.00 86.62 694 ARG A O 1
ATOM 5225 N N . SER A 1 695 ? 13.198 -29.412 -32.796 1.00 86.25 695 SER A N 1
ATOM 5226 C CA . SER A 1 695 ? 12.558 -30.371 -33.710 1.00 86.25 695 SER A CA 1
ATOM 5227 C C . SER A 1 695 ? 13.233 -31.745 -33.662 1.00 86.25 695 SER A C 1
ATOM 5229 O O . SER A 1 695 ? 12.566 -32.777 -33.744 1.00 86.25 695 SER A O 1
ATOM 5231 N N . PHE A 1 696 ? 14.548 -31.784 -33.433 1.00 89.00 696 PHE A N 1
ATOM 5232 C CA . PHE A 1 696 ? 15.255 -33.042 -33.230 1.00 89.00 696 PHE A CA 1
ATOM 5233 C C . PHE A 1 696 ? 14.835 -33.753 -31.930 1.00 89.00 696 PHE A C 1
ATOM 5235 O O . PHE A 1 696 ? 14.466 -34.921 -31.977 1.00 89.00 696 PHE A O 1
ATOM 5242 N N . LEU A 1 697 ? 14.844 -33.077 -30.773 1.00 88.75 697 LEU A N 1
ATOM 5243 C CA . LEU A 1 697 ? 14.575 -33.719 -29.474 1.00 88.75 697 LEU A CA 1
ATOM 5244 C C . LEU A 1 697 ? 13.085 -33.901 -29.122 1.00 88.75 697 LEU A C 1
ATOM 5246 O O . LEU A 1 697 ? 12.777 -34.811 -28.344 1.00 88.75 697 LEU A O 1
ATOM 5250 N N . GLU A 1 698 ? 12.185 -33.055 -29.640 1.00 86.19 698 GLU A N 1
ATOM 5251 C CA . GLU A 1 698 ? 10.728 -33.156 -29.431 1.00 86.19 698 GLU A CA 1
ATOM 5252 C C . GLU A 1 698 ? 10.060 -34.013 -30.516 1.00 86.19 698 GLU A C 1
ATOM 5254 O O . GLU A 1 698 ? 9.430 -35.021 -30.187 1.00 86.19 698 GLU A O 1
ATOM 5259 N N . ASP A 1 699 ? 10.250 -33.670 -31.795 1.00 82.38 699 ASP A N 1
ATOM 5260 C CA . ASP A 1 699 ? 9.550 -34.317 -32.917 1.00 82.38 699 ASP A CA 1
ATOM 5261 C C . ASP A 1 699 ? 10.295 -35.544 -33.475 1.00 82.38 699 ASP A C 1
ATOM 5263 O O . ASP A 1 699 ? 9.734 -36.325 -34.249 1.00 82.38 699 ASP A O 1
ATOM 5267 N N . GLY A 1 700 ? 11.560 -35.744 -33.086 1.00 82.81 700 GLY A N 1
ATOM 5268 C CA . GLY A 1 700 ? 12.392 -36.844 -33.576 1.00 82.81 700 GLY A CA 1
ATOM 5269 C C . GLY A 1 700 ? 12.840 -36.671 -35.029 1.00 82.81 700 GLY A C 1
ATOM 5270 O O . GLY A 1 700 ? 13.106 -37.671 -35.693 1.00 82.81 700 GLY A O 1
ATOM 5271 N N . ARG A 1 701 ? 12.883 -35.432 -35.544 1.00 82.62 701 ARG A N 1
ATOM 5272 C CA . ARG A 1 701 ? 13.194 -35.115 -36.948 1.00 82.62 701 ARG A CA 1
ATOM 5273 C C . ARG A 1 701 ? 14.439 -34.242 -37.039 1.00 82.62 701 ARG A C 1
ATOM 5275 O O . ARG A 1 701 ? 14.432 -33.106 -36.573 1.00 82.62 701 ARG A O 1
ATOM 5282 N N . PHE A 1 702 ? 15.488 -34.722 -37.705 1.00 84.31 702 PHE A N 1
ATOM 5283 C CA . PHE A 1 702 ? 16.627 -33.865 -38.022 1.00 84.31 702 PHE A CA 1
ATOM 5284 C C . PHE A 1 702 ? 16.269 -32.897 -39.157 1.00 84.31 702 PHE A C 1
ATOM 5286 O O . PHE A 1 702 ? 15.856 -33.333 -40.234 1.00 84.31 702 PHE A O 1
ATOM 5293 N N . SER A 1 703 ? 16.467 -31.595 -38.941 1.00 84.00 703 SER A N 1
ATOM 5294 C CA . SER A 1 703 ? 16.476 -30.552 -39.977 1.00 84.00 703 SER A CA 1
ATOM 5295 C C . SER A 1 703 ? 17.831 -29.844 -40.017 1.00 84.00 703 SER A C 1
ATOM 5297 O O . SER A 1 703 ? 18.476 -29.738 -38.972 1.00 84.00 703 SER A O 1
ATOM 5299 N N . PRO A 1 704 ? 18.314 -29.373 -41.183 1.00 81.12 704 PRO A N 1
ATOM 5300 C CA . PRO A 1 704 ? 19.530 -28.569 -41.237 1.00 81.12 704 PRO A CA 1
ATOM 5301 C C . PRO A 1 704 ? 19.352 -27.291 -40.395 1.00 81.12 704 PRO A C 1
ATOM 5303 O O . PRO A 1 704 ? 18.247 -26.750 -40.341 1.00 81.12 704 PRO A O 1
ATOM 5306 N N . PRO A 1 705 ? 20.406 -26.798 -39.722 1.00 77.00 705 PRO A N 1
ATOM 5307 C CA . PRO A 1 705 ? 20.326 -25.547 -38.982 1.00 77.00 705 PRO A CA 1
ATOM 5308 C C . PRO A 1 705 ? 20.206 -24.373 -39.963 1.00 77.00 705 PRO A C 1
ATOM 5310 O O . PRO A 1 705 ? 21.145 -24.068 -40.700 1.00 77.00 705 PRO A O 1
ATOM 5313 N N . GLU A 1 706 ? 19.052 -23.710 -39.965 1.00 64.94 706 GLU A N 1
ATOM 5314 C CA . GLU A 1 706 ? 18.810 -22.515 -40.777 1.00 64.94 706 GLU A CA 1
ATOM 5315 C C . GLU A 1 706 ? 19.601 -21.320 -40.217 1.00 64.94 706 GLU A C 1
ATOM 5317 O O . GLU A 1 706 ? 19.385 -20.898 -39.081 1.00 64.94 706 GLU A O 1
ATOM 5322 N N . GLY A 1 707 ? 20.529 -20.790 -41.022 1.00 61.88 707 GLY A N 1
ATOM 5323 C CA . GLY A 1 707 ? 21.258 -19.542 -40.762 1.00 61.88 707 GLY A CA 1
ATOM 5324 C C . GLY A 1 707 ? 22.226 -19.527 -39.559 1.00 61.88 707 GLY A C 1
ATOM 5325 O O . GLY A 1 707 ? 22.427 -20.526 -38.857 1.00 61.88 707 GLY A O 1
ATOM 5326 N N . PRO A 1 708 ? 22.884 -18.377 -39.306 1.00 55.41 708 PRO A N 1
ATOM 5327 C CA . PRO A 1 708 ? 23.400 -18.065 -37.977 1.00 55.41 708 PRO A CA 1
ATOM 5328 C C . PRO A 1 708 ? 22.209 -17.964 -37.015 1.00 55.41 708 PRO A C 1
ATOM 5330 O O . PRO A 1 708 ? 21.176 -17.394 -37.361 1.00 55.41 708 PRO A O 1
ATOM 5333 N N . GLY A 1 709 ? 22.328 -18.569 -35.832 1.00 53.16 709 GLY A N 1
ATOM 5334 C CA . GLY A 1 709 ? 21.162 -18.863 -35.002 1.00 53.16 709 GLY A CA 1
ATOM 5335 C C . GLY A 1 709 ? 20.343 -17.630 -34.614 1.00 53.16 709 GLY A C 1
ATOM 5336 O O . GLY A 1 709 ? 20.893 -16.570 -34.314 1.00 53.16 709 GLY A O 1
ATOM 5337 N N . THR A 1 710 ? 19.019 -17.805 -34.538 1.00 51.38 710 THR A N 1
ATOM 5338 C CA . THR A 1 710 ? 18.137 -16.913 -33.769 1.00 51.38 710 THR A CA 1
ATOM 5339 C C . THR A 1 710 ? 18.797 -16.609 -32.425 1.00 51.38 710 THR A C 1
ATOM 5341 O O . THR A 1 710 ? 19.200 -17.556 -31.750 1.00 51.38 710 THR A O 1
ATOM 5344 N N . GLY A 1 711 ? 18.900 -15.331 -32.033 1.00 54.12 711 GLY A N 1
ATOM 5345 C CA . GLY A 1 711 ? 19.665 -14.844 -30.864 1.00 54.12 711 GLY A CA 1
ATOM 5346 C C . GLY A 1 711 ? 19.125 -15.254 -29.482 1.00 54.12 711 GLY A C 1
ATOM 5347 O O . GLY A 1 711 ? 19.147 -14.476 -28.534 1.00 54.12 711 GLY A O 1
ATOM 5348 N N . THR A 1 712 ? 18.578 -16.459 -29.378 1.00 54.34 712 THR A N 1
ATOM 5349 C CA . THR A 1 712 ? 17.958 -17.071 -28.213 1.00 54.34 712 THR A CA 1
ATOM 5350 C C . THR A 1 712 ? 18.938 -18.066 -27.595 1.00 54.34 712 THR A C 1
ATOM 5352 O O . THR A 1 712 ? 18.979 -19.231 -27.974 1.00 54.34 712 THR A O 1
ATOM 5355 N N . THR A 1 713 ? 19.715 -17.622 -26.606 1.00 65.12 713 THR A N 1
ATOM 5356 C CA . THR A 1 713 ? 20.747 -18.436 -25.927 1.00 65.12 713 THR A CA 1
ATOM 5357 C C . THR A 1 713 ? 20.176 -19.574 -25.061 1.00 65.12 713 THR A C 1
ATOM 5359 O O . THR A 1 713 ? 20.928 -20.413 -24.574 1.00 65.12 713 THR A O 1
ATOM 5362 N N . MET A 1 714 ? 18.852 -19.639 -24.856 1.00 77.88 714 MET A N 1
ATOM 5363 C CA . MET A 1 714 ? 18.193 -20.645 -24.013 1.00 77.88 714 MET A CA 1
ATOM 5364 C C . MET A 1 714 ? 16.871 -21.142 -24.617 1.00 77.88 714 MET A C 1
ATOM 5366 O O . MET A 1 714 ? 15.970 -20.353 -24.893 1.00 77.88 714 MET A O 1
ATOM 5370 N N . LEU A 1 715 ? 16.713 -22.462 -24.726 1.00 84.31 715 LEU A N 1
ATOM 5371 C CA . LEU A 1 715 ? 15.479 -23.134 -25.146 1.00 84.31 715 LEU A CA 1
ATOM 5372 C C . LEU A 1 715 ? 15.005 -24.129 -24.084 1.00 84.31 715 LEU A C 1
ATOM 5374 O O . LEU A 1 715 ? 15.728 -24.458 -23.146 1.00 84.31 715 LEU A O 1
ATOM 5378 N N . HIS A 1 716 ? 13.769 -24.605 -24.224 1.00 85.31 716 HIS A N 1
ATOM 5379 C CA . HIS A 1 716 ? 13.175 -25.574 -23.308 1.00 85.31 716 HIS A CA 1
ATOM 5380 C C . HIS A 1 716 ? 12.534 -26.718 -24.084 1.00 85.31 716 HIS A C 1
ATOM 5382 O O . HIS A 1 716 ? 11.851 -26.468 -25.074 1.00 85.31 716 HIS A O 1
ATOM 5388 N N . VAL A 1 717 ? 12.722 -27.941 -23.592 1.00 89.06 717 VAL A N 1
ATOM 5389 C CA . VAL A 1 717 ? 12.135 -29.173 -24.137 1.00 89.06 717 VAL A CA 1
ATOM 5390 C C . VAL A 1 717 ? 11.490 -29.960 -23.003 1.00 89.06 717 VAL A C 1
ATOM 5392 O O . VAL A 1 717 ? 12.039 -30.010 -21.904 1.00 89.06 717 VAL A O 1
ATOM 5395 N N . THR A 1 718 ? 10.322 -30.560 -23.229 1.00 88.25 718 THR A N 1
ATOM 5396 C CA . THR A 1 718 ? 9.585 -31.284 -22.174 1.00 88.25 718 THR A CA 1
ATOM 5397 C C . THR A 1 718 ? 9.448 -32.767 -22.511 1.00 88.25 718 THR A C 1
ATOM 5399 O O . THR A 1 718 ? 8.873 -33.119 -23.536 1.00 88.25 718 THR A O 1
ATOM 5402 N N . ARG A 1 719 ? 9.950 -33.656 -21.641 1.00 87.62 719 ARG A N 1
ATOM 5403 C CA . ARG A 1 719 ? 9.992 -35.110 -21.883 1.00 87.62 719 ARG A CA 1
ATOM 5404 C C . ARG A 1 719 ? 9.569 -35.909 -20.648 1.00 87.62 719 ARG A C 1
ATOM 5406 O O . ARG A 1 719 ? 9.899 -35.558 -19.518 1.00 87.62 719 ARG A O 1
ATOM 5413 N N . MET A 1 720 ? 8.833 -36.999 -20.853 1.00 85.44 720 MET A N 1
ATOM 5414 C CA . MET A 1 720 ? 8.474 -37.946 -19.792 1.00 85.44 720 MET A CA 1
ATOM 5415 C C . MET A 1 720 ? 9.635 -38.920 -19.543 1.00 85.44 720 MET A C 1
ATOM 5417 O O . MET A 1 720 ? 10.020 -39.635 -20.463 1.00 85.44 720 MET A O 1
ATOM 5421 N N . MET A 1 721 ? 10.155 -38.956 -18.311 1.00 85.94 721 MET A N 1
ATOM 5422 C CA . MET A 1 721 ? 11.236 -39.857 -17.881 1.00 85.94 721 MET A CA 1
ATOM 5423 C C . MET A 1 721 ? 10.659 -40.908 -16.929 1.00 85.94 721 MET A C 1
ATOM 5425 O O . MET A 1 721 ? 10.427 -40.626 -15.749 1.00 85.94 721 MET A O 1
ATOM 5429 N N . ARG A 1 722 ? 10.340 -42.089 -17.467 1.00 81.06 722 ARG A N 1
ATOM 5430 C CA . ARG A 1 722 ? 9.554 -43.125 -16.776 1.00 81.06 722 ARG A CA 1
ATOM 5431 C C . ARG A 1 722 ? 10.297 -43.752 -15.595 1.00 81.06 722 ARG A C 1
ATOM 5433 O O . ARG A 1 722 ? 9.637 -44.119 -14.625 1.00 81.06 722 ARG A O 1
ATOM 5440 N N . ASP A 1 723 ? 11.627 -43.802 -15.637 1.00 80.00 723 ASP A N 1
ATOM 5441 C CA . ASP A 1 723 ? 12.462 -44.376 -14.573 1.00 80.00 723 ASP A CA 1
ATOM 5442 C C . ASP A 1 723 ? 12.699 -43.397 -13.404 1.00 80.00 723 ASP A C 1
ATOM 5444 O O . ASP A 1 723 ? 13.178 -43.804 -12.344 1.00 80.00 723 ASP A O 1
ATOM 5448 N N . ILE A 1 724 ? 12.381 -42.105 -13.579 1.00 80.94 724 ILE A N 1
ATOM 5449 C CA . ILE A 1 724 ? 12.617 -41.041 -12.581 1.00 80.94 724 ILE A CA 1
ATOM 5450 C C . ILE A 1 724 ? 11.301 -40.511 -12.000 1.00 80.94 724 ILE A C 1
ATOM 5452 O O . ILE A 1 724 ? 11.175 -40.364 -10.782 1.00 80.94 724 ILE A O 1
ATOM 5456 N N . ASP A 1 725 ? 10.322 -40.209 -12.857 1.00 80.06 725 ASP A N 1
ATOM 5457 C CA . ASP A 1 725 ? 8.965 -39.838 -12.457 1.00 80.06 725 ASP A CA 1
ATOM 5458 C C . ASP A 1 725 ? 7.945 -40.266 -13.530 1.00 80.06 725 ASP A C 1
ATOM 5460 O O . ASP A 1 725 ? 7.710 -39.534 -14.497 1.00 80.06 725 ASP A O 1
ATOM 5464 N N . PRO A 1 726 ? 7.267 -41.414 -13.348 1.00 77.00 726 PRO A N 1
ATOM 5465 C CA . PRO A 1 726 ? 6.255 -41.891 -14.287 1.00 77.00 726 PRO A CA 1
ATOM 5466 C C . PRO A 1 726 ? 4.958 -41.062 -14.264 1.00 77.00 726 PRO A C 1
ATOM 5468 O O . PRO A 1 726 ? 4.058 -41.343 -15.049 1.00 77.00 726 PRO A O 1
ATOM 5471 N N . SER A 1 727 ? 4.829 -40.061 -13.381 1.00 75.62 727 SER A N 1
ATOM 5472 C CA . SER A 1 727 ? 3.600 -39.274 -13.199 1.00 75.62 727 SER A CA 1
ATOM 5473 C C . SER A 1 727 ? 3.653 -37.849 -13.758 1.00 75.62 727 SER A C 1
ATOM 5475 O O . SER A 1 727 ? 2.599 -37.260 -13.995 1.00 75.62 727 SER A O 1
ATOM 5477 N N . ARG A 1 728 ? 4.842 -37.262 -13.968 1.00 81.00 728 ARG A N 1
ATOM 5478 C CA . ARG A 1 728 ? 4.982 -35.867 -14.433 1.00 81.00 728 ARG A CA 1
ATOM 5479 C C . ARG A 1 728 ? 6.159 -35.702 -15.394 1.00 81.00 728 ARG A C 1
ATOM 5481 O O . ARG A 1 728 ? 7.278 -36.058 -15.016 1.00 81.00 728 ARG A O 1
ATOM 5488 N N . PRO A 1 729 ? 5.972 -35.072 -16.569 1.00 84.69 729 PRO A N 1
ATOM 5489 C CA . PRO A 1 729 ? 7.082 -34.795 -17.470 1.00 84.69 729 PRO A CA 1
ATOM 5490 C C . PRO A 1 729 ? 8.118 -33.860 -16.826 1.00 84.69 729 PRO A C 1
ATOM 5492 O O . PRO A 1 729 ? 7.812 -33.035 -15.956 1.00 84.69 729 PRO A O 1
ATOM 5495 N N . ILE A 1 730 ? 9.370 -34.015 -17.240 1.00 86.94 730 ILE A N 1
ATOM 5496 C CA . ILE A 1 730 ? 10.509 -33.202 -16.821 1.00 86.94 730 ILE A CA 1
ATOM 5497 C C . ILE A 1 730 ? 10.775 -32.162 -17.911 1.00 86.94 730 ILE A C 1
ATOM 5499 O O . ILE A 1 730 ? 10.785 -32.479 -19.102 1.00 86.94 730 ILE A O 1
ATOM 5503 N N . ARG A 1 731 ? 10.982 -30.911 -17.498 1.00 89.25 731 ARG A N 1
ATOM 5504 C CA . ARG A 1 731 ? 11.379 -29.815 -18.379 1.00 89.25 731 ARG A CA 1
ATOM 5505 C C . ARG A 1 731 ? 12.900 -29.711 -18.379 1.00 89.25 731 ARG A C 1
ATOM 5507 O O . ARG A 1 731 ? 13.506 -29.556 -17.327 1.00 89.25 731 ARG A O 1
ATOM 5514 N N . PHE A 1 732 ? 13.496 -29.793 -19.556 1.00 90.19 732 PHE A N 1
ATOM 5515 C CA . PHE A 1 732 ? 14.924 -29.635 -19.791 1.00 90.19 732 PHE A CA 1
ATOM 5516 C C . PHE A 1 732 ? 15.202 -28.232 -20.319 1.00 90.19 732 PHE A C 1
ATOM 5518 O O . PHE A 1 732 ? 14.439 -27.700 -21.129 1.00 90.19 732 PHE A O 1
ATOM 5525 N N . ILE A 1 733 ? 16.307 -27.649 -19.868 1.00 89.44 733 ILE A N 1
ATOM 5526 C CA . ILE A 1 733 ? 16.839 -26.376 -20.352 1.00 89.44 733 ILE A CA 1
ATOM 5527 C C . ILE A 1 733 ? 17.977 -26.688 -21.327 1.00 89.44 733 ILE A C 1
ATOM 5529 O O . ILE A 1 733 ? 18.931 -27.371 -20.958 1.00 89.44 733 ILE A O 1
ATOM 5533 N N . LEU A 1 734 ? 17.887 -26.185 -22.555 1.00 89.38 734 LEU A N 1
ATOM 5534 C CA . LEU A 1 734 ? 18.940 -26.265 -23.566 1.00 89.38 734 LEU A CA 1
ATOM 5535 C C . LEU A 1 734 ? 19.693 -24.931 -23.598 1.00 89.38 734 LEU A C 1
ATOM 5537 O O . LEU A 1 734 ? 19.047 -23.887 -23.711 1.00 89.38 734 LEU A O 1
ATOM 5541 N N . VAL A 1 735 ? 21.025 -24.951 -23.511 1.00 87.88 735 VAL A N 1
ATOM 5542 C CA . VAL A 1 735 ? 21.864 -23.737 -23.565 1.00 87.88 735 VAL A CA 1
ATOM 5543 C C . VAL A 1 735 ? 23.070 -23.956 -24.476 1.00 87.88 735 VAL A C 1
ATOM 5545 O O . VAL A 1 735 ? 23.693 -25.019 -24.449 1.00 87.88 735 VAL A O 1
ATOM 5548 N N . GLU A 1 736 ? 23.416 -22.940 -25.260 1.00 84.44 736 GLU A N 1
ATOM 5549 C CA . GLU A 1 736 ? 24.636 -22.898 -26.067 1.00 84.44 736 GLU A CA 1
ATOM 5550 C C . GLU A 1 736 ? 25.792 -22.306 -25.243 1.00 84.44 736 GLU A C 1
ATOM 5552 O O . GLU A 1 736 ? 25.838 -21.107 -24.980 1.00 84.44 736 GLU A O 1
ATOM 5557 N N . GLY A 1 737 ? 26.713 -23.168 -24.797 1.00 80.19 737 GLY A N 1
ATOM 5558 C CA . GLY A 1 737 ? 27.858 -22.782 -23.963 1.00 80.19 737 GLY A CA 1
ATOM 5559 C C . GLY A 1 737 ? 27.531 -22.408 -22.496 1.00 80.19 737 GLY A C 1
ATOM 5560 O O . GLY A 1 737 ? 26.373 -22.232 -22.121 1.00 80.19 737 GLY A O 1
ATOM 5561 N N . PRO A 1 738 ? 28.553 -22.310 -21.621 1.00 80.19 738 PRO A N 1
ATOM 5562 C CA . PRO A 1 738 ? 28.383 -22.042 -20.189 1.00 80.19 738 PRO A CA 1
ATOM 5563 C C . PRO A 1 738 ? 28.698 -20.591 -19.769 1.00 80.19 738 PRO A C 1
ATOM 5565 O O . PRO A 1 738 ? 28.886 -20.337 -18.583 1.00 80.19 738 PRO A O 1
ATOM 5568 N N . GLU A 1 739 ? 28.789 -19.631 -20.693 1.00 73.81 739 GLU A N 1
ATOM 5569 C CA . GLU A 1 739 ? 29.339 -18.281 -20.431 1.00 73.81 739 GLU A CA 1
ATOM 5570 C C . GLU A 1 739 ? 28.589 -17.475 -19.351 1.00 73.81 739 GLU A C 1
ATOM 5572 O O . GLU A 1 739 ? 29.141 -16.550 -18.762 1.00 73.81 739 GLU A O 1
ATOM 5577 N N . GLN A 1 740 ? 27.343 -17.853 -19.048 1.00 67.06 740 GLN A N 1
ATOM 5578 C CA . GLN A 1 740 ? 26.504 -17.246 -18.004 1.00 67.06 740 GLN A CA 1
ATOM 5579 C C . GLN A 1 740 ? 26.238 -18.199 -16.815 1.00 67.06 740 GLN A C 1
ATOM 5581 O O . GLN A 1 740 ? 25.314 -17.980 -16.025 1.00 67.06 740 GLN A O 1
ATOM 5586 N N . PHE A 1 741 ? 26.991 -19.299 -16.680 1.00 78.75 741 PHE A N 1
ATOM 5587 C CA . PHE A 1 741 ? 26.723 -20.324 -15.666 1.00 78.75 741 PHE A CA 1
ATOM 5588 C C . PHE A 1 741 ? 27.307 -19.972 -14.299 1.00 78.75 741 PHE A C 1
ATOM 5590 O O . PHE A 1 741 ? 28.518 -19.864 -14.115 1.00 78.75 741 PHE A O 1
ATOM 5597 N N . LYS A 1 742 ? 26.434 -19.933 -13.288 1.00 76.38 742 LYS A N 1
ATOM 5598 C CA . LYS A 1 742 ? 26.854 -19.977 -11.883 1.00 76.38 742 LYS A CA 1
ATOM 5599 C C . LYS A 1 742 ? 27.430 -21.364 -11.544 1.00 76.38 742 LYS A C 1
ATOM 5601 O O . LYS A 1 742 ? 26.934 -22.359 -12.082 1.00 76.38 742 LYS A O 1
ATOM 5606 N N . PRO A 1 743 ? 28.388 -21.479 -10.601 1.00 74.62 743 PRO A N 1
ATOM 5607 C CA . PRO A 1 743 ? 28.974 -22.765 -10.198 1.00 74.62 743 PRO A CA 1
ATOM 5608 C C . PRO A 1 743 ? 27.943 -23.846 -9.825 1.00 74.62 743 PRO A C 1
ATOM 5610 O O . PRO A 1 743 ? 28.126 -25.020 -10.139 1.00 74.62 743 PRO A O 1
ATOM 5613 N N . GLU A 1 744 ? 26.821 -23.444 -9.224 1.00 75.12 744 GLU A N 1
ATOM 5614 C CA . GLU A 1 744 ? 25.706 -24.313 -8.819 1.00 75.12 744 GLU A CA 1
ATOM 5615 C C . GLU A 1 744 ? 24.985 -25.008 -9.988 1.00 75.12 744 GLU A C 1
ATOM 5617 O O . GLU A 1 744 ? 24.401 -26.080 -9.807 1.00 75.12 744 GLU A O 1
ATOM 5622 N N . TYR A 1 745 ? 25.000 -24.425 -11.192 1.00 82.38 745 TYR A N 1
ATOM 5623 C CA . TYR A 1 745 ? 24.279 -24.972 -12.347 1.00 82.38 745 TYR A CA 1
ATOM 5624 C C . TYR A 1 745 ? 24.939 -26.237 -12.902 1.00 82.38 745 TYR A C 1
ATOM 5626 O O . TYR A 1 745 ? 24.242 -27.093 -13.444 1.00 82.38 745 TYR A O 1
ATOM 5634 N N . TRP A 1 746 ? 26.243 -26.432 -12.678 1.00 85.12 746 TRP A N 1
ATOM 5635 C CA . TRP A 1 746 ? 26.967 -27.641 -13.088 1.00 85.12 746 TRP A CA 1
ATOM 5636 C C . TRP A 1 746 ? 26.427 -28.923 -12.441 1.00 85.12 746 TRP A C 1
ATOM 5638 O O . TRP A 1 746 ? 26.448 -29.981 -13.071 1.00 85.12 746 TRP A O 1
ATOM 5648 N N . ASN A 1 747 ? 25.836 -28.825 -11.245 1.00 82.56 747 ASN A N 1
ATOM 5649 C CA . ASN A 1 747 ? 25.155 -29.948 -10.589 1.00 82.56 747 ASN A CA 1
ATOM 5650 C C . ASN A 1 747 ? 23.880 -30.383 -11.341 1.00 82.56 747 ASN A C 1
ATOM 5652 O O . ASN A 1 747 ? 23.429 -31.519 -11.196 1.00 82.56 747 ASN A O 1
ATOM 5656 N N . ARG A 1 748 ? 23.307 -29.490 -12.162 1.00 86.75 748 ARG A N 1
ATOM 5657 C CA . ARG A 1 748 ? 22.092 -29.725 -12.957 1.00 86.75 748 ARG A CA 1
ATOM 5658 C C . ARG A 1 748 ? 22.377 -30.147 -14.398 1.00 86.75 748 ARG A C 1
ATOM 5660 O O . ARG A 1 748 ? 21.442 -30.553 -15.081 1.00 86.75 748 ARG A O 1
ATOM 5667 N N . VAL A 1 749 ? 23.625 -30.062 -14.870 1.00 90.00 749 VAL A N 1
ATOM 5668 C CA . VAL A 1 749 ? 23.986 -30.465 -16.239 1.00 90.00 749 VAL A CA 1
ATOM 5669 C C . VAL A 1 749 ? 23.943 -31.988 -16.348 1.00 90.00 749 VAL A C 1
ATOM 5671 O O . VAL A 1 749 ? 24.711 -32.686 -15.682 1.00 90.00 749 VAL A O 1
ATOM 5674 N N . VAL A 1 750 ? 23.048 -32.515 -17.183 1.00 89.75 750 VAL A N 1
ATOM 5675 C CA . VAL A 1 750 ? 22.838 -33.963 -17.361 1.00 89.75 750 VAL A CA 1
ATOM 5676 C C . VAL A 1 750 ? 23.573 -34.521 -18.580 1.00 89.75 750 VAL A C 1
ATOM 5678 O O . VAL A 1 750 ? 24.011 -35.673 -18.539 1.00 89.75 750 VAL A O 1
ATOM 5681 N N . ALA A 1 751 ? 23.763 -33.700 -19.619 1.00 91.44 751 ALA A N 1
ATOM 5682 C CA . ALA A 1 751 ? 24.464 -34.057 -20.849 1.00 91.44 751 ALA A CA 1
ATOM 5683 C C . ALA A 1 751 ? 25.116 -32.841 -21.532 1.00 91.44 751 ALA A C 1
ATOM 5685 O O . ALA A 1 751 ? 24.658 -31.706 -21.375 1.00 91.44 751 ALA A O 1
ATOM 5686 N N . VAL A 1 752 ? 26.170 -33.104 -22.306 1.00 92.75 752 VAL A N 1
ATOM 5687 C CA . VAL A 1 752 ? 26.904 -32.138 -23.136 1.00 92.75 752 VAL A CA 1
ATOM 5688 C C . VAL A 1 752 ? 27.028 -32.702 -24.550 1.00 92.75 752 VAL A C 1
ATOM 5690 O O . VAL A 1 752 ? 27.608 -33.773 -24.743 1.00 92.75 752 VAL A O 1
ATOM 5693 N N . PHE A 1 753 ? 26.524 -31.977 -25.545 1.00 92.31 753 PHE A N 1
ATOM 5694 C CA . PHE A 1 753 ? 26.771 -32.290 -26.950 1.00 92.31 753 PHE A CA 1
ATOM 5695 C C . PHE A 1 753 ? 28.171 -31.837 -27.363 1.00 92.31 753 PHE A C 1
ATOM 5697 O O . PHE A 1 753 ? 28.629 -30.763 -26.975 1.00 92.31 753 PHE A O 1
ATOM 5704 N N . THR A 1 754 ? 28.855 -32.649 -28.167 1.00 89.62 754 THR A N 1
ATOM 5705 C CA . THR A 1 754 ? 30.234 -32.398 -28.585 1.00 89.62 754 THR A CA 1
ATOM 5706 C C . THR A 1 754 ? 30.465 -32.653 -30.070 1.00 89.62 754 THR A C 1
ATOM 5708 O O . THR A 1 754 ? 29.900 -33.566 -30.663 1.00 89.62 754 THR A O 1
ATOM 5711 N N . THR A 1 755 ? 31.360 -31.859 -30.658 1.00 85.50 755 THR A N 1
ATOM 5712 C CA . THR A 1 755 ? 31.874 -32.009 -32.032 1.00 85.50 755 THR A CA 1
ATOM 5713 C C . THR A 1 755 ? 33.248 -32.693 -32.115 1.00 85.50 755 THR A C 1
ATOM 5715 O O . THR A 1 755 ? 33.844 -32.742 -33.186 1.00 85.50 755 THR A O 1
ATOM 5718 N N . GLY A 1 756 ? 33.793 -33.207 -31.003 1.00 81.50 756 GLY A N 1
ATOM 5719 C CA . GLY A 1 756 ? 35.105 -33.880 -30.988 1.00 81.50 756 GLY A CA 1
ATOM 5720 C C . GLY A 1 756 ? 36.338 -32.962 -30.945 1.00 81.50 756 GLY A C 1
ATOM 5721 O O . GLY A 1 756 ? 37.466 -33.454 -30.910 1.00 81.50 756 GLY A O 1
ATOM 5722 N N . GLN A 1 757 ? 36.151 -31.639 -30.888 1.00 84.06 757 GLN A N 1
ATOM 5723 C CA . GLN A 1 757 ? 37.237 -30.654 -30.805 1.00 84.06 757 GLN A CA 1
ATOM 5724 C C . GLN A 1 757 ? 37.466 -30.175 -29.359 1.00 84.06 757 GLN A C 1
ATOM 5726 O O . GLN A 1 757 ? 36.570 -29.604 -28.742 1.00 84.06 757 GLN A O 1
ATOM 5731 N N . ALA A 1 758 ? 38.663 -30.371 -28.798 1.00 82.56 758 ALA A N 1
ATOM 5732 C CA . ALA A 1 758 ? 38.922 -30.093 -27.376 1.00 82.56 758 ALA A CA 1
ATOM 5733 C C . ALA A 1 758 ? 38.758 -28.610 -26.970 1.00 82.56 758 ALA A C 1
ATOM 5735 O O . ALA A 1 758 ? 38.421 -28.322 -25.825 1.00 82.56 758 ALA A O 1
ATOM 5736 N N . TRP A 1 759 ? 38.942 -27.659 -27.897 1.00 83.75 759 TRP A N 1
ATOM 5737 C CA . TRP A 1 759 ? 38.834 -26.224 -27.592 1.00 83.75 759 TRP A CA 1
ATOM 5738 C C . TRP A 1 759 ? 37.430 -25.794 -27.140 1.00 83.75 759 TRP A C 1
ATOM 5740 O O . TRP A 1 759 ? 37.322 -24.805 -26.417 1.00 83.75 759 TRP A O 1
ATOM 5750 N N . GLN A 1 760 ? 36.377 -26.536 -27.510 1.00 84.12 760 GLN A N 1
ATOM 5751 C CA . GLN A 1 760 ? 34.986 -26.187 -27.189 1.00 84.12 760 GLN A CA 1
ATOM 5752 C C . GLN A 1 760 ? 34.699 -26.170 -25.677 1.00 84.12 760 GLN A C 1
ATOM 5754 O O . GLN A 1 760 ? 33.708 -25.587 -25.250 1.00 84.12 760 GLN A O 1
ATOM 5759 N N . PHE A 1 761 ? 35.560 -26.807 -24.873 1.00 87.12 761 PHE A N 1
ATOM 5760 C CA . PHE A 1 761 ? 35.409 -26.920 -23.423 1.00 87.12 761 PHE A CA 1
ATOM 5761 C C . PHE A 1 761 ? 36.226 -25.887 -22.633 1.00 87.12 761 PHE A C 1
ATOM 5763 O O . PHE A 1 761 ? 36.164 -25.884 -21.410 1.00 87.12 761 PHE A O 1
ATOM 5770 N N . LYS A 1 762 ? 36.969 -24.979 -23.286 1.00 83.06 762 LYS A N 1
ATOM 5771 C CA . LYS A 1 762 ? 37.836 -23.998 -22.594 1.00 83.06 762 LYS A CA 1
ATOM 5772 C C . LYS A 1 762 ? 37.109 -23.134 -21.550 1.00 83.06 762 LYS A C 1
ATOM 5774 O O . LYS A 1 762 ? 37.734 -22.729 -20.579 1.00 83.06 762 LYS A O 1
ATOM 5779 N N . SER A 1 763 ? 35.817 -22.864 -21.742 1.00 81.56 763 SER A N 1
ATOM 5780 C CA . SER A 1 763 ? 34.960 -22.094 -20.825 1.00 81.56 763 SER A CA 1
ATOM 5781 C C . SER A 1 763 ? 34.173 -22.953 -19.817 1.00 81.56 763 SER A C 1
ATOM 5783 O O . SER A 1 763 ? 33.368 -22.426 -19.052 1.00 81.56 763 SER A O 1
ATOM 5785 N N . TYR A 1 764 ? 34.359 -24.276 -19.810 1.00 88.31 764 TYR A N 1
ATOM 5786 C CA . TYR A 1 764 ? 33.609 -25.209 -18.963 1.00 88.31 764 TYR A CA 1
ATOM 5787 C C . TYR A 1 764 ? 34.279 -25.367 -17.586 1.00 88.31 764 TYR A C 1
ATOM 5789 O O . TYR A 1 764 ? 35.488 -25.194 -17.457 1.00 88.31 764 TYR A O 1
ATOM 5797 N N . LYS A 1 765 ? 33.513 -25.781 -16.557 1.00 83.56 765 LYS A N 1
ATOM 5798 C CA . LYS A 1 765 ? 34.038 -26.071 -15.198 1.00 83.56 765 LYS A CA 1
ATOM 5799 C C . LYS A 1 765 ? 35.217 -27.055 -15.215 1.00 83.56 765 LYS A C 1
ATOM 5801 O O . LYS A 1 765 ? 36.109 -26.946 -14.382 1.00 83.56 765 LYS A O 1
ATOM 5806 N N . TRP A 1 766 ? 35.208 -27.989 -16.164 1.00 88.00 766 TRP A N 1
ATOM 5807 C CA . TRP A 1 766 ? 36.299 -28.919 -16.438 1.00 88.00 766 TRP A CA 1
ATOM 5808 C C . TRP A 1 766 ? 36.773 -28.707 -17.886 1.00 88.00 766 TRP A C 1
ATOM 5810 O O . TRP A 1 766 ? 36.116 -29.204 -18.804 1.00 88.00 766 TRP A O 1
ATOM 5820 N N . PRO A 1 767 ? 37.877 -27.970 -18.118 1.00 85.81 767 PRO A N 1
ATOM 5821 C CA . PRO A 1 767 ? 38.384 -27.711 -19.470 1.00 85.81 767 PRO A CA 1
ATOM 5822 C C . PRO A 1 767 ? 38.925 -28.960 -20.182 1.00 85.81 767 PRO A C 1
ATOM 5824 O O . PRO A 1 767 ? 38.977 -29.008 -21.410 1.00 85.81 767 PRO A O 1
ATOM 5827 N N . THR A 1 768 ? 39.326 -29.977 -19.415 1.00 87.50 768 THR A N 1
ATOM 5828 C CA . THR A 1 768 ? 39.853 -31.248 -19.923 1.00 87.50 768 THR A CA 1
ATOM 5829 C C . THR A 1 768 ? 38.699 -32.199 -20.284 1.00 87.50 768 THR A C 1
ATOM 5831 O O . THR A 1 768 ? 37.954 -32.595 -19.383 1.00 87.50 768 THR A O 1
ATOM 5834 N N . PRO A 1 769 ? 38.553 -32.655 -21.549 1.00 84.88 769 PRO A N 1
ATOM 5835 C CA . PRO A 1 769 ? 37.441 -33.525 -21.958 1.00 84.88 769 PRO A CA 1
ATOM 5836 C C . PRO A 1 769 ? 37.340 -34.812 -21.125 1.00 84.88 769 PRO A C 1
ATOM 5838 O O . PRO A 1 769 ? 36.274 -35.157 -20.619 1.00 84.88 769 PRO A O 1
ATOM 5841 N N . SER A 1 770 ? 38.474 -35.484 -20.904 1.00 83.88 770 SER A N 1
ATOM 5842 C CA . SER A 1 770 ? 38.569 -36.735 -20.137 1.00 83.88 770 SER A CA 1
ATOM 5843 C C . SER A 1 770 ? 38.267 -36.577 -18.640 1.00 83.88 770 SER A C 1
ATOM 5845 O O . SER A 1 770 ? 38.165 -37.570 -17.923 1.00 83.88 770 SER A O 1
ATOM 5847 N N . GLU A 1 771 ? 38.152 -35.343 -18.146 1.00 85.44 771 GLU A N 1
ATOM 5848 C CA . GLU A 1 771 ? 37.708 -35.026 -16.788 1.00 85.44 771 GLU A CA 1
ATOM 5849 C C . GLU A 1 771 ? 36.220 -34.658 -16.785 1.00 85.44 771 GLU A C 1
ATOM 5851 O O . GLU A 1 771 ? 35.442 -35.263 -16.047 1.00 85.44 771 GLU A O 1
ATOM 5856 N N . LEU A 1 772 ? 35.796 -33.774 -17.699 1.00 87.75 772 LEU A N 1
ATOM 5857 C CA . LEU A 1 772 ? 34.394 -33.409 -17.921 1.00 87.75 772 LEU A CA 1
ATOM 5858 C C . LEU A 1 772 ? 33.489 -34.645 -18.052 1.00 87.75 772 LEU A C 1
ATOM 5860 O O . LEU A 1 772 ? 32.461 -34.740 -17.376 1.00 87.75 772 LEU A O 1
ATOM 5864 N N . PHE A 1 773 ? 33.893 -35.625 -18.866 1.00 88.44 773 PHE A N 1
ATOM 5865 C CA . PHE A 1 773 ? 33.093 -36.824 -19.125 1.00 88.44 773 PHE A CA 1
ATOM 5866 C C . PHE A 1 773 ? 33.154 -37.894 -18.021 1.00 88.44 773 PHE A C 1
ATOM 5868 O O . PHE A 1 773 ? 32.389 -38.857 -18.061 1.00 88.44 773 PHE A O 1
ATOM 5875 N N . LYS A 1 774 ? 33.962 -37.711 -16.964 1.00 84.62 774 LYS A N 1
ATOM 5876 C CA . LYS A 1 774 ? 33.782 -38.472 -15.710 1.00 84.62 774 LYS A CA 1
ATOM 5877 C C . LYS A 1 774 ? 32.523 -38.007 -14.973 1.00 84.62 774 LYS A C 1
ATOM 5879 O O . LYS A 1 774 ? 31.798 -38.82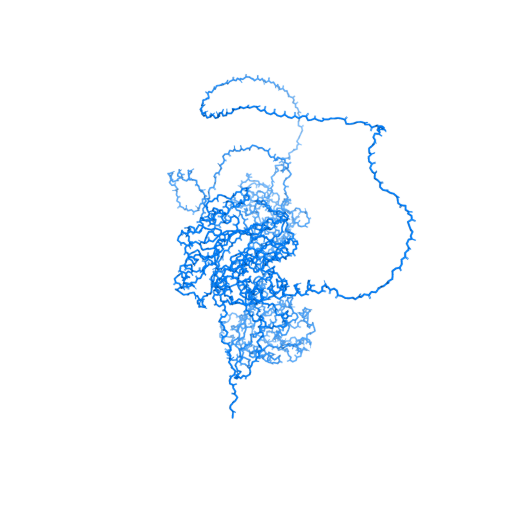9 -14.413 1.00 84.62 774 LYS A O 1
ATOM 5884 N N . HIS A 1 775 ? 32.243 -36.702 -15.013 1.00 82.25 775 HIS A N 1
ATOM 5885 C CA . HIS A 1 775 ? 31.158 -36.061 -14.267 1.00 82.25 775 HIS A CA 1
ATOM 5886 C C . HIS A 1 775 ? 29.867 -35.854 -15.073 1.00 82.25 775 HIS A C 1
ATOM 5888 O O . HIS A 1 775 ? 28.816 -35.623 -14.471 1.00 82.25 775 HIS A O 1
ATOM 5894 N N . VAL A 1 776 ? 29.895 -35.903 -16.410 1.00 87.19 776 VAL A N 1
ATOM 5895 C CA . VAL A 1 776 ? 28.734 -35.620 -17.280 1.00 87.19 776 VAL A CA 1
ATOM 5896 C C . VAL A 1 776 ? 28.696 -36.571 -18.484 1.00 87.19 776 VAL A C 1
ATOM 5898 O O . VAL A 1 776 ? 29.738 -37.009 -18.954 1.00 87.19 776 VAL A O 1
ATOM 5901 N N . LEU A 1 777 ? 27.503 -36.891 -18.998 1.00 91.25 777 LEU A N 1
ATOM 5902 C CA . LEU A 1 777 ? 27.343 -37.633 -20.256 1.00 91.25 777 LEU A CA 1
ATOM 5903 C C . LEU A 1 777 ? 27.789 -36.776 -21.452 1.00 91.25 777 LEU A C 1
ATOM 5905 O O . LEU A 1 777 ? 27.332 -35.640 -21.596 1.00 91.25 777 LEU A O 1
ATOM 5909 N N . GLY A 1 778 ? 28.623 -37.333 -22.328 1.00 90.56 778 GLY A N 1
ATOM 5910 C CA . GLY A 1 778 ? 28.945 -36.751 -23.630 1.00 90.56 778 GLY A CA 1
ATOM 5911 C C . GLY A 1 778 ? 28.087 -37.344 -24.743 1.00 90.56 778 GLY A C 1
ATOM 5912 O O . GLY A 1 778 ? 27.849 -38.550 -24.760 1.00 90.56 778 GLY A O 1
ATOM 5913 N N . ILE A 1 779 ? 27.642 -36.512 -25.684 1.00 92.50 779 ILE A N 1
ATOM 5914 C CA . ILE A 1 779 ? 26.892 -36.946 -26.870 1.00 92.50 779 ILE A CA 1
ATOM 5915 C C . ILE A 1 779 ? 27.558 -36.359 -28.116 1.00 92.50 779 ILE A C 1
ATOM 5917 O O . ILE A 1 779 ? 27.521 -35.151 -28.343 1.00 92.50 779 ILE A O 1
ATOM 5921 N N . TYR A 1 780 ? 28.167 -37.209 -28.934 1.00 91.25 780 TYR A N 1
ATOM 5922 C CA . TYR A 1 780 ? 28.645 -36.855 -30.267 1.00 91.25 780 TYR A CA 1
ATOM 5923 C C . TYR A 1 780 ? 27.577 -37.216 -31.301 1.00 91.25 780 TYR A C 1
ATOM 5925 O O . TYR A 1 780 ? 27.044 -38.324 -31.271 1.00 91.25 780 TYR A O 1
ATOM 5933 N N . VAL A 1 781 ? 27.279 -36.303 -32.227 1.00 89.31 781 VAL A N 1
ATOM 5934 C CA . VAL A 1 781 ? 26.346 -36.548 -33.338 1.00 89.31 781 VAL A CA 1
ATOM 5935 C C . VAL A 1 781 ? 27.082 -36.323 -34.653 1.00 89.31 781 VAL A C 1
ATOM 5937 O O . VAL A 1 781 ? 27.478 -35.200 -34.959 1.00 89.31 781 VAL A O 1
ATOM 5940 N N . GLY A 1 782 ? 27.272 -37.401 -35.411 1.00 87.62 782 GLY A N 1
ATOM 5941 C CA . GLY A 1 782 ? 27.869 -37.394 -36.745 1.00 87.62 782 GLY A CA 1
ATOM 5942 C C . GLY A 1 782 ? 26.890 -37.863 -37.820 1.00 87.62 782 GLY A C 1
ATOM 5943 O O . GLY A 1 782 ? 25.738 -38.202 -37.537 1.00 87.62 782 GLY A O 1
ATOM 5944 N N . TRP A 1 783 ? 27.353 -37.919 -39.067 1.00 86.62 783 TRP A N 1
ATOM 5945 C CA . TRP A 1 783 ? 26.591 -38.535 -40.152 1.00 86.62 783 TRP A CA 1
ATOM 5946 C C . TRP A 1 783 ? 26.815 -40.043 -40.206 1.00 86.62 783 TRP A C 1
ATOM 5948 O O . TRP A 1 783 ? 27.900 -40.553 -39.932 1.00 86.62 783 TRP A O 1
ATOM 5958 N N . LYS A 1 784 ? 25.795 -40.769 -40.646 1.00 81.31 784 LYS A N 1
ATOM 5959 C CA . LYS A 1 784 ? 25.898 -42.202 -40.909 1.00 81.31 784 LYS A CA 1
ATOM 5960 C C . LYS A 1 784 ? 26.837 -42.509 -42.076 1.00 81.31 784 LYS A C 1
ATOM 5962 O O . LYS A 1 784 ? 26.707 -41.937 -43.155 1.00 81.31 784 LYS A O 1
ATOM 5967 N N . GLY A 1 785 ? 27.740 -43.461 -41.847 1.00 75.00 785 GLY A N 1
ATOM 5968 C CA . GLY A 1 785 ? 28.803 -43.855 -42.778 1.00 75.00 785 GLY A CA 1
ATOM 5969 C C . GLY A 1 785 ? 30.152 -43.202 -42.470 1.00 75.00 785 GLY A C 1
ATOM 5970 O O . GLY A 1 785 ? 31.185 -43.790 -42.784 1.00 75.00 785 GLY A O 1
ATOM 5971 N N . ASP A 1 786 ? 30.157 -42.058 -41.782 1.00 81.62 786 ASP A N 1
ATOM 5972 C CA . ASP A 1 786 ? 31.383 -41.395 -41.346 1.00 81.62 786 ASP A CA 1
ATOM 5973 C C . ASP A 1 786 ? 31.843 -42.013 -40.007 1.00 81.62 786 ASP A C 1
ATOM 5975 O O . ASP A 1 786 ? 31.040 -42.226 -39.093 1.00 81.62 786 ASP A O 1
ATOM 5979 N N . LYS A 1 787 ? 33.136 -42.339 -39.872 1.00 77.25 787 LYS A N 1
ATOM 5980 C CA . LYS A 1 787 ? 33.688 -42.829 -38.595 1.00 77.25 787 LYS A CA 1
ATOM 5981 C C . LYS A 1 787 ? 33.746 -41.671 -37.585 1.00 77.25 787 LYS A C 1
ATOM 5983 O O . LYS A 1 787 ? 34.186 -40.585 -37.966 1.00 77.25 787 LYS A O 1
ATOM 5988 N N . PRO A 1 788 ? 33.360 -41.872 -36.308 1.00 79.75 7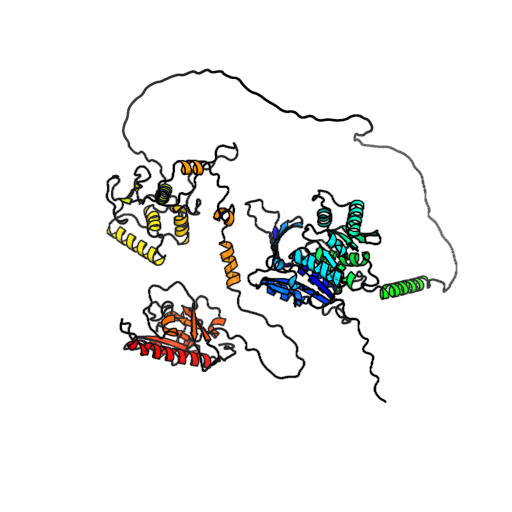88 PRO A N 1
ATOM 5989 C CA . PRO A 1 788 ? 33.524 -40.839 -35.291 1.00 79.75 788 PRO A CA 1
ATOM 5990 C C . PRO A 1 788 ? 35.020 -40.510 -35.110 1.00 79.75 788 PRO A C 1
ATOM 5992 O O . PRO A 1 788 ? 35.847 -41.422 -35.202 1.00 79.75 788 PRO A O 1
ATOM 5995 N N . PRO A 1 789 ? 35.390 -39.242 -34.844 1.00 82.44 789 PRO A N 1
ATOM 5996 C CA . PRO A 1 789 ? 36.784 -38.858 -34.641 1.00 82.44 789 PRO A CA 1
ATOM 5997 C C . PRO A 1 789 ? 37.444 -39.659 -33.514 1.00 82.44 789 PRO A C 1
ATOM 5999 O O . PRO A 1 789 ? 36.852 -39.838 -32.450 1.00 82.44 789 PRO A O 1
ATOM 6002 N N . GLU A 1 790 ? 38.700 -40.072 -33.700 1.00 76.44 790 GLU A N 1
ATOM 6003 C CA . GLU A 1 790 ? 39.452 -40.833 -32.686 1.00 76.44 790 GLU A CA 1
ATOM 6004 C C . GLU A 1 790 ? 39.577 -40.078 -31.350 1.00 76.44 790 GLU A C 1
ATOM 6006 O O . GLU A 1 790 ? 39.626 -40.695 -30.286 1.00 76.44 790 GLU A O 1
ATOM 6011 N N . THR A 1 791 ? 39.533 -38.740 -31.384 1.00 79.75 791 THR A N 1
ATOM 6012 C CA . THR A 1 791 ? 39.462 -37.886 -30.190 1.00 79.75 791 THR A CA 1
ATOM 6013 C C . THR A 1 791 ? 38.214 -38.146 -29.347 1.00 79.75 791 THR A C 1
ATOM 6015 O O . THR A 1 791 ? 38.310 -38.187 -28.129 1.00 79.75 791 THR A O 1
ATOM 6018 N N . VAL A 1 792 ? 37.051 -38.366 -29.965 1.00 80.56 792 VAL A N 1
ATOM 6019 C CA . VAL A 1 792 ? 35.798 -38.677 -29.256 1.00 80.56 792 VAL A CA 1
ATOM 6020 C C . VAL A 1 792 ? 35.910 -40.041 -28.576 1.00 80.56 792 VAL A C 1
ATOM 6022 O O . VAL A 1 792 ? 35.541 -40.185 -27.412 1.00 80.56 792 VAL A O 1
ATOM 6025 N N . SER A 1 793 ? 36.482 -41.022 -29.278 1.00 77.62 793 SER A N 1
ATOM 6026 C CA . SER A 1 793 ? 36.707 -42.377 -28.762 1.00 77.62 793 SER A CA 1
ATOM 6027 C C . SER A 1 793 ? 37.703 -42.415 -27.595 1.00 77.62 793 SER A C 1
ATOM 6029 O O . SER A 1 793 ? 37.544 -43.222 -26.680 1.00 77.62 793 SER A O 1
ATOM 6031 N N . SER A 1 794 ? 38.709 -41.530 -27.579 1.00 78.00 794 SER A N 1
ATOM 6032 C CA . SER A 1 794 ? 39.722 -41.476 -26.511 1.00 78.00 794 SER A CA 1
ATOM 6033 C C . SER A 1 794 ? 39.246 -40.806 -25.214 1.00 78.00 794 SER A C 1
ATOM 6035 O O . SER A 1 794 ? 39.901 -40.936 -24.179 1.00 78.00 794 SER A O 1
ATOM 6037 N N . TRP A 1 795 ? 38.091 -40.133 -25.223 1.00 78.50 795 TRP A N 1
ATOM 6038 C CA . TRP A 1 795 ? 37.531 -39.455 -24.045 1.00 78.50 795 TRP A CA 1
ATOM 6039 C C . TRP A 1 795 ? 36.746 -40.373 -23.089 1.00 78.50 795 TRP A C 1
ATOM 6041 O O . TRP A 1 795 ? 36.348 -39.942 -22.006 1.00 78.50 795 TRP A O 1
ATOM 6051 N N . GLY A 1 796 ? 36.591 -41.653 -23.442 1.00 71.38 796 GLY A N 1
ATOM 6052 C CA . GLY A 1 796 ? 36.129 -42.717 -22.548 1.00 71.38 796 GLY A CA 1
ATOM 6053 C C . GLY A 1 796 ? 34.648 -43.096 -22.672 1.00 71.38 796 GLY A C 1
ATOM 6054 O O . GLY A 1 796 ? 33.853 -42.455 -23.352 1.00 71.38 796 GLY A O 1
ATOM 6055 N N . HIS A 1 797 ? 34.269 -44.161 -21.957 1.00 69.44 797 HIS A N 1
ATOM 6056 C CA . HIS A 1 797 ? 32.991 -44.887 -22.087 1.00 69.44 797 HIS A CA 1
ATOM 6057 C C . HIS A 1 797 ? 31.701 -44.085 -21.805 1.00 69.44 797 HIS A C 1
ATOM 6059 O O . HIS A 1 797 ? 30.608 -44.634 -21.916 1.00 69.44 797 HIS A O 1
ATOM 6065 N N . ARG A 1 798 ? 31.805 -42.814 -21.395 1.00 78.62 798 ARG A N 1
ATOM 6066 C CA . ARG A 1 798 ? 30.668 -41.916 -21.114 1.00 78.62 798 ARG A CA 1
ATOM 6067 C C . ARG A 1 798 ? 30.381 -40.929 -22.244 1.00 78.62 798 ARG A C 1
ATOM 6069 O O . ARG A 1 798 ? 29.493 -40.092 -22.095 1.00 78.62 798 ARG A O 1
ATOM 6076 N N . VAL A 1 799 ? 31.104 -41.028 -23.359 1.00 85.50 799 VAL A N 1
ATOM 6077 C CA . VAL A 1 799 ? 30.801 -40.298 -24.590 1.00 85.50 799 VAL A CA 1
ATOM 6078 C C . VAL A 1 799 ? 30.116 -41.249 -25.566 1.00 85.50 799 VAL A C 1
ATOM 6080 O O . VAL A 1 799 ? 30.724 -42.182 -26.080 1.00 85.50 799 VAL A O 1
ATOM 6083 N N . MET A 1 800 ? 28.828 -41.023 -25.806 1.00 87.38 800 MET A N 1
ATOM 6084 C CA . MET A 1 800 ? 28.046 -41.780 -26.777 1.00 87.38 800 MET A CA 1
ATOM 6085 C C . MET A 1 800 ? 28.194 -41.155 -28.164 1.00 87.38 800 MET A C 1
ATOM 6087 O O . MET A 1 800 ? 27.960 -39.958 -28.329 1.00 87.38 800 MET A O 1
ATOM 6091 N N . ALA A 1 801 ? 28.532 -41.966 -29.165 1.00 86.31 801 ALA A N 1
ATOM 6092 C CA . ALA A 1 801 ? 28.509 -41.565 -30.567 1.00 86.31 801 ALA A CA 1
ATOM 6093 C C . ALA A 1 801 ? 27.192 -41.999 -31.227 1.00 86.31 801 ALA A C 1
ATOM 6095 O O . ALA A 1 801 ? 26.868 -43.185 -31.274 1.00 86.31 801 ALA A O 1
ATOM 6096 N N . CYS A 1 802 ? 26.453 -41.031 -31.758 1.00 86.94 802 CYS A N 1
ATOM 6097 C CA . CYS A 1 802 ? 25.226 -41.215 -32.522 1.00 86.94 802 CYS A CA 1
ATOM 6098 C C . CYS A 1 802 ? 25.450 -40.814 -33.984 1.00 86.94 802 CYS A C 1
ATOM 6100 O O . CYS A 1 802 ? 26.200 -39.879 -34.272 1.00 86.94 802 CYS A O 1
ATOM 6102 N N . ALA A 1 803 ? 24.768 -41.493 -34.906 1.00 85.62 803 ALA A N 1
ATOM 6103 C CA . ALA A 1 803 ? 24.861 -41.230 -36.337 1.00 85.62 803 ALA A CA 1
ATOM 6104 C C . ALA A 1 803 ? 23.473 -40.956 -36.928 1.00 85.62 803 ALA A C 1
ATOM 6106 O O . ALA A 1 803 ? 22.578 -41.788 -36.807 1.00 85.62 803 ALA A O 1
ATOM 6107 N N . VAL A 1 804 ? 23.312 -39.802 -37.575 1.00 85.44 804 VAL A N 1
ATOM 6108 C CA . VAL A 1 804 ? 22.060 -39.349 -38.203 1.00 85.44 804 VAL A CA 1
ATOM 6109 C C . VAL A 1 804 ? 22.153 -39.526 -39.725 1.00 85.44 804 VAL A C 1
ATOM 6111 O O . VAL A 1 804 ? 23.238 -39.421 -40.309 1.00 85.44 804 VAL A O 1
ATOM 6114 N N . ASP A 1 805 ? 21.037 -39.843 -40.384 1.00 83.00 805 ASP A N 1
ATOM 6115 C CA . ASP A 1 805 ? 20.992 -39.974 -41.845 1.00 83.00 805 ASP A CA 1
ATOM 6116 C C . ASP A 1 805 ? 21.126 -38.574 -42.505 1.00 83.00 805 ASP A C 1
ATOM 6118 O O . ASP A 1 805 ? 20.554 -37.587 -42.041 1.00 83.00 805 ASP A O 1
ATOM 6122 N N . ARG A 1 806 ? 21.923 -38.448 -43.582 1.00 80.69 806 ARG A N 1
ATOM 6123 C CA . ARG A 1 806 ? 22.145 -37.147 -44.257 1.00 80.69 806 ARG A CA 1
ATOM 6124 C C . ARG A 1 806 ? 20.827 -36.585 -44.800 1.00 80.69 806 ARG A C 1
ATOM 6126 O O . ARG A 1 806 ? 20.097 -37.317 -45.470 1.00 80.69 806 ARG A O 1
ATOM 6133 N N . TRP A 1 807 ? 20.558 -35.294 -44.558 1.00 72.25 807 TRP A N 1
ATOM 6134 C CA . TRP A 1 807 ? 19.321 -34.639 -45.008 1.00 72.25 807 TRP A CA 1
ATOM 6135 C C . TRP A 1 807 ? 19.125 -34.801 -46.520 1.00 72.25 807 TRP A C 1
ATOM 6137 O O . TRP A 1 807 ? 20.006 -34.482 -47.319 1.00 72.25 807 TRP A O 1
ATOM 6147 N N . ARG A 1 808 ? 17.935 -35.274 -46.892 1.00 69.31 808 ARG A N 1
ATOM 6148 C CA . ARG A 1 808 ? 17.397 -35.277 -48.254 1.00 69.31 808 ARG A CA 1
ATOM 6149 C C . ARG A 1 808 ? 15.916 -34.921 -48.169 1.00 69.31 808 ARG A C 1
ATOM 6151 O O . ARG A 1 808 ? 15.253 -35.289 -47.190 1.00 69.31 808 ARG A O 1
ATOM 6158 N N . ASP A 1 809 ? 15.394 -34.283 -49.207 1.00 59.34 809 ASP A N 1
ATOM 6159 C CA . ASP A 1 809 ? 13.969 -33.958 -49.339 1.00 59.34 809 ASP A CA 1
ATOM 6160 C C . ASP A 1 809 ? 13.181 -35.203 -49.785 1.00 59.34 809 ASP A C 1
ATOM 6162 O O . ASP A 1 809 ? 12.671 -35.307 -50.895 1.00 59.34 809 ASP A O 1
ATOM 6166 N N . ALA A 1 810 ? 13.163 -36.202 -48.902 1.00 54.72 810 ALA A N 1
ATOM 6167 C CA . ALA A 1 810 ? 12.497 -37.488 -49.064 1.00 54.72 810 ALA A CA 1
ATOM 6168 C C . ALA A 1 810 ? 11.338 -37.620 -48.052 1.00 54.72 810 ALA A C 1
ATOM 6170 O O . ALA A 1 810 ? 11.441 -37.067 -46.950 1.00 54.72 810 ALA A O 1
ATOM 6171 N N . PRO A 1 811 ? 10.253 -38.346 -48.396 1.00 57.59 811 PRO A N 1
ATOM 6172 C CA . PRO A 1 811 ? 9.030 -38.410 -47.593 1.00 57.59 811 PRO A CA 1
ATOM 6173 C C . PRO A 1 811 ? 9.252 -38.960 -46.175 1.00 57.59 811 PRO A C 1
ATOM 6175 O O . PRO A 1 811 ? 10.121 -39.805 -45.950 1.00 57.59 811 PRO A O 1
ATOM 6178 N N . ASP A 1 812 ? 8.420 -38.509 -45.227 1.00 56.09 812 ASP A N 1
ATOM 6179 C CA . ASP A 1 812 ? 8.609 -38.698 -43.776 1.00 56.09 812 ASP A CA 1
ATOM 6180 C C . ASP A 1 812 ? 8.793 -40.167 -43.337 1.00 56.09 812 ASP A C 1
ATOM 6182 O O . ASP A 1 812 ? 9.497 -40.438 -42.363 1.00 56.09 812 ASP A O 1
ATOM 6186 N N . ALA A 1 813 ? 8.250 -41.133 -44.089 1.00 52.62 813 ALA A N 1
ATOM 6187 C CA . ALA A 1 813 ? 8.436 -42.568 -43.847 1.00 52.62 813 ALA A CA 1
ATOM 6188 C C . ALA A 1 813 ? 9.917 -43.013 -43.820 1.00 52.62 813 ALA A C 1
ATOM 6190 O O . ALA A 1 813 ? 10.258 -43.986 -43.149 1.00 52.62 813 ALA A O 1
ATOM 6191 N N . ALA A 1 814 ? 10.819 -42.294 -44.500 1.00 54.00 814 ALA A N 1
ATOM 6192 C CA . ALA A 1 814 ? 12.250 -42.602 -44.519 1.00 54.00 814 ALA A CA 1
ATOM 6193 C C . ALA A 1 814 ? 12.999 -42.201 -43.229 1.00 54.00 814 ALA A C 1
ATOM 6195 O O . ALA A 1 814 ? 14.147 -42.605 -43.044 1.00 54.00 814 ALA A O 1
ATOM 6196 N N . ARG A 1 815 ? 12.375 -41.416 -42.336 1.00 65.81 815 ARG A N 1
ATOM 6197 C CA . ARG A 1 815 ? 13.040 -40.742 -41.200 1.00 65.81 815 ARG A CA 1
ATOM 6198 C C . ARG A 1 815 ? 12.774 -41.373 -39.831 1.00 65.81 815 ARG A C 1
ATOM 6200 O O . ARG A 1 815 ? 13.156 -40.814 -38.809 1.00 65.81 815 ARG A O 1
ATOM 6207 N N . PHE A 1 816 ? 12.198 -42.577 -39.787 1.00 68.25 816 PHE A N 1
ATOM 6208 C CA . PHE A 1 816 ? 11.970 -43.317 -38.534 1.00 68.25 816 PHE A CA 1
ATOM 6209 C C . PHE A 1 816 ? 13.248 -43.534 -37.693 1.00 68.25 816 PHE A C 1
ATOM 6211 O O . PHE A 1 816 ? 13.168 -43.718 -36.481 1.00 68.25 816 PHE A O 1
ATOM 6218 N N . ARG A 1 817 ? 14.424 -43.496 -38.333 1.00 74.62 817 ARG A N 1
ATOM 6219 C CA . ARG A 1 817 ? 15.739 -43.679 -37.701 1.00 74.62 817 ARG A CA 1
ATOM 6220 C C . ARG A 1 817 ? 16.213 -42.472 -36.898 1.00 74.62 817 ARG A C 1
ATOM 6222 O O . ARG A 1 817 ? 16.864 -42.666 -35.879 1.00 74.62 817 ARG A O 1
ATOM 6229 N N . ASP A 1 818 ? 15.854 -41.252 -37.298 1.00 81.38 818 ASP A N 1
ATOM 6230 C CA . ASP A 1 818 ? 16.152 -40.050 -36.505 1.00 81.38 818 ASP A CA 1
ATOM 6231 C C . ASP A 1 818 ? 15.490 -40.179 -35.123 1.00 81.38 818 ASP A C 1
ATOM 6233 O O . ASP A 1 818 ? 16.118 -39.953 -34.089 1.00 81.38 818 ASP A O 1
ATOM 6237 N N . LYS A 1 819 ? 14.246 -40.674 -35.105 1.00 82.81 819 LYS A N 1
ATOM 6238 C CA . LYS A 1 819 ? 13.493 -40.978 -33.886 1.00 82.81 819 LYS A CA 1
ATOM 6239 C C . LYS A 1 819 ? 14.150 -42.078 -33.045 1.00 82.81 819 LYS A C 1
ATOM 6241 O O . LYS A 1 819 ? 14.238 -41.922 -31.833 1.00 82.81 819 LYS A O 1
ATOM 6246 N N . GLU A 1 820 ? 14.656 -43.150 -33.656 1.00 85.31 820 GLU A N 1
ATOM 6247 C CA . GLU A 1 820 ? 15.413 -44.205 -32.955 1.00 85.31 820 GLU A CA 1
ATOM 6248 C C . GLU A 1 820 ? 16.676 -43.648 -32.267 1.00 85.31 820 GLU A C 1
ATOM 6250 O O . GLU A 1 820 ? 16.924 -43.927 -31.091 1.00 85.31 820 GLU A O 1
ATOM 6255 N N . VAL A 1 821 ? 17.431 -42.788 -32.961 1.00 87.56 821 VAL A N 1
ATOM 6256 C CA . VAL A 1 821 ? 18.607 -42.095 -32.407 1.00 87.56 821 VAL A CA 1
ATOM 6257 C C . VAL A 1 821 ? 18.219 -41.173 -31.246 1.00 87.56 821 VAL A C 1
ATOM 6259 O O . VAL A 1 821 ? 18.909 -41.137 -30.227 1.00 87.56 821 VAL A O 1
ATOM 6262 N N . VAL A 1 822 ? 17.098 -40.458 -31.358 1.00 89.88 822 VAL A N 1
ATOM 6263 C CA . VAL A 1 822 ? 16.589 -39.560 -30.309 1.00 89.88 822 VAL A CA 1
ATOM 6264 C C . VAL A 1 822 ? 16.114 -40.333 -29.073 1.00 89.88 822 VAL A C 1
ATOM 6266 O O . VAL A 1 822 ? 16.410 -39.915 -27.953 1.00 89.88 822 VAL A O 1
ATOM 6269 N N . GLU A 1 823 ? 15.467 -41.491 -29.227 1.00 89.25 823 GLU A N 1
ATOM 6270 C CA . GLU A 1 823 ? 15.138 -42.370 -28.091 1.00 89.25 823 GLU A CA 1
ATOM 6271 C C . GLU A 1 823 ? 16.406 -42.931 -27.413 1.00 89.25 823 GLU A C 1
ATOM 6273 O O . GLU A 1 823 ? 16.477 -42.984 -26.183 1.00 89.25 823 GLU A O 1
ATOM 6278 N N . ALA A 1 824 ? 17.451 -43.281 -28.176 1.00 88.56 824 ALA A N 1
ATOM 6279 C CA . ALA A 1 824 ? 18.742 -43.710 -27.620 1.00 88.56 824 ALA A CA 1
ATOM 6280 C C . ALA A 1 824 ? 19.464 -42.582 -26.847 1.00 88.56 824 ALA A C 1
ATOM 6282 O O . ALA A 1 824 ? 20.058 -42.824 -25.786 1.00 88.56 824 ALA A O 1
ATOM 6283 N N . ILE A 1 825 ? 19.353 -41.339 -27.334 1.00 91.69 825 ILE A N 1
ATOM 6284 C CA . ILE A 1 825 ? 19.800 -40.125 -26.638 1.00 91.69 825 ILE A CA 1
ATOM 6285 C C . ILE A 1 825 ? 19.050 -39.949 -25.316 1.00 91.69 825 ILE A C 1
ATOM 6287 O O . ILE A 1 825 ? 19.687 -39.847 -24.264 1.00 91.69 825 ILE A O 1
ATOM 6291 N N . TRP A 1 826 ? 17.717 -39.981 -25.338 1.00 91.81 826 TRP A N 1
ATOM 6292 C CA . TRP A 1 826 ? 16.907 -39.811 -24.132 1.00 91.81 826 TRP A CA 1
ATOM 6293 C C . TRP A 1 826 ? 17.156 -40.906 -23.090 1.00 91.81 826 TRP A C 1
ATOM 6295 O O . TRP A 1 826 ? 17.345 -40.580 -21.918 1.00 91.81 826 TRP A O 1
ATOM 6305 N N . LYS A 1 827 ? 17.280 -42.172 -23.507 1.00 90.44 827 LYS A N 1
ATOM 6306 C CA . LYS A 1 827 ? 17.622 -43.299 -22.622 1.00 90.44 827 LYS A CA 1
ATOM 6307 C C . LYS A 1 827 ? 18.974 -43.108 -21.924 1.00 90.44 827 LYS A C 1
ATOM 6309 O O . LYS A 1 827 ? 19.120 -43.406 -20.739 1.00 90.44 827 LYS A O 1
ATOM 6314 N N . SER A 1 828 ? 19.962 -42.565 -22.635 1.00 89.38 828 SER A N 1
ATOM 6315 C CA . SER A 1 828 ? 21.282 -42.267 -22.064 1.00 89.38 828 SER A CA 1
ATOM 6316 C C . SER A 1 828 ? 21.248 -41.075 -21.101 1.00 89.38 828 SER A C 1
ATOM 6318 O O . SER A 1 828 ? 21.904 -41.105 -20.057 1.00 89.38 828 SER A O 1
ATOM 6320 N N . ILE A 1 829 ? 20.442 -40.047 -21.397 1.00 91.00 829 ILE A N 1
ATOM 6321 C CA . ILE A 1 829 ? 20.205 -38.907 -20.497 1.00 91.00 829 ILE A CA 1
ATOM 6322 C C . ILE A 1 829 ? 19.505 -39.368 -19.209 1.00 91.00 829 ILE A C 1
ATOM 6324 O O . ILE A 1 829 ? 19.927 -38.980 -18.121 1.00 91.00 829 ILE A O 1
ATOM 6328 N N . GLU A 1 830 ? 18.493 -40.232 -19.310 1.00 89.88 830 GLU A N 1
ATOM 6329 C CA . GLU A 1 830 ? 17.777 -40.810 -18.165 1.00 89.88 830 GLU A CA 1
ATOM 6330 C C . GLU A 1 830 ? 18.719 -41.648 -17.277 1.00 89.88 830 GLU A C 1
ATOM 6332 O O . GLU A 1 830 ? 18.753 -41.468 -16.055 1.00 89.88 830 GLU A O 1
ATOM 6337 N N . GLY A 1 831 ? 19.594 -42.460 -17.886 1.00 86.81 831 GLY A N 1
ATOM 6338 C CA . GLY A 1 831 ? 20.667 -43.171 -17.183 1.00 86.81 831 GLY A CA 1
ATOM 6339 C C . GLY A 1 831 ? 21.669 -42.239 -16.480 1.00 86.81 831 GLY A C 1
ATOM 6340 O O . GLY A 1 831 ? 22.014 -42.469 -15.320 1.00 86.81 831 GLY A O 1
ATOM 6341 N N . SER A 1 832 ? 22.094 -41.153 -17.139 1.00 86.38 832 SER A N 1
ATOM 6342 C CA . SER A 1 832 ? 22.974 -40.119 -16.561 1.00 86.38 832 SER A CA 1
ATOM 6343 C C . SER A 1 832 ? 22.324 -39.413 -15.364 1.00 86.38 832 SER A C 1
ATOM 6345 O O . SER A 1 832 ? 22.946 -39.256 -14.310 1.00 86.38 832 SER A O 1
ATOM 6347 N N . MET A 1 833 ? 21.045 -39.045 -15.480 1.00 87.31 833 MET A N 1
ATOM 6348 C CA . MET A 1 833 ? 20.259 -38.471 -14.387 1.00 87.31 833 MET A CA 1
ATOM 6349 C C . MET A 1 833 ? 20.162 -39.426 -13.192 1.00 87.31 833 MET A C 1
ATOM 6351 O O . MET A 1 833 ? 20.449 -39.026 -12.061 1.00 87.31 833 MET A O 1
ATOM 6355 N N . ARG A 1 834 ? 19.836 -40.701 -13.428 1.00 84.81 834 ARG A N 1
ATOM 6356 C CA . ARG A 1 834 ? 19.788 -41.718 -12.370 1.00 84.81 834 ARG A CA 1
ATOM 6357 C C . ARG A 1 834 ? 21.148 -41.897 -11.690 1.00 84.81 834 ARG A C 1
ATOM 6359 O O . ARG A 1 834 ? 21.208 -41.906 -10.463 1.00 84.81 834 ARG A O 1
ATOM 6366 N N . ALA A 1 835 ? 22.238 -41.960 -12.459 1.00 82.19 835 ALA A N 1
ATOM 6367 C CA . ALA A 1 835 ? 23.600 -42.084 -11.932 1.00 82.19 835 ALA A CA 1
ATOM 6368 C C . ALA A 1 835 ? 24.040 -40.868 -11.095 1.00 82.19 835 ALA A C 1
ATOM 6370 O O . ALA A 1 835 ? 24.796 -41.023 -10.141 1.00 82.19 835 ALA A O 1
ATOM 6371 N N . LYS A 1 836 ? 23.541 -39.666 -11.414 1.00 79.00 836 LYS A N 1
ATOM 6372 C CA . LYS A 1 836 ? 23.750 -38.452 -10.608 1.00 79.00 836 LYS A CA 1
ATOM 6373 C C . LYS A 1 836 ? 22.872 -38.383 -9.353 1.00 79.00 836 LYS A C 1
ATOM 6375 O O . LYS A 1 836 ? 23.095 -37.513 -8.520 1.00 79.00 836 LYS A O 1
ATOM 6380 N N . GLY A 1 837 ? 21.888 -39.271 -9.195 1.00 79.19 837 GLY A N 1
ATOM 6381 C CA . GLY A 1 837 ? 20.994 -39.293 -8.035 1.00 79.19 837 GLY A CA 1
ATOM 6382 C C . GLY A 1 837 ? 19.743 -38.419 -8.168 1.00 79.19 837 GLY A C 1
ATOM 6383 O O . GLY A 1 837 ? 19.161 -38.046 -7.149 1.00 79.19 837 GLY A O 1
ATOM 6384 N N . TRP A 1 838 ? 19.308 -38.101 -9.392 1.00 82.12 838 TRP A N 1
ATOM 6385 C CA . TRP A 1 838 ? 17.990 -37.502 -9.620 1.00 82.12 838 TRP A CA 1
ATOM 6386 C C . TRP A 1 838 ? 16.875 -38.472 -9.203 1.00 82.12 838 TRP A C 1
ATOM 6388 O O . TRP A 1 838 ? 16.890 -39.648 -9.567 1.00 82.12 838 TRP A O 1
ATOM 6398 N N . LYS A 1 839 ? 15.897 -37.970 -8.445 1.00 79.25 839 LYS A N 1
ATOM 6399 C CA . LYS A 1 839 ? 14.721 -38.703 -7.952 1.00 79.25 839 LYS A CA 1
ATOM 6400 C C . LYS A 1 839 ? 13.456 -37.881 -8.208 1.00 79.25 839 LYS A C 1
ATOM 6402 O O . LYS A 1 839 ? 13.541 -36.679 -8.458 1.00 79.25 839 LYS A O 1
ATOM 6407 N N . ARG A 1 840 ? 12.284 -38.511 -8.067 1.00 69.56 840 ARG A N 1
ATOM 6408 C CA . ARG A 1 840 ? 10.953 -37.886 -8.209 1.00 69.56 840 ARG A CA 1
ATOM 6409 C C . ARG A 1 840 ? 10.859 -36.480 -7.593 1.00 69.56 840 ARG A C 1
ATOM 6411 O O . ARG A 1 840 ? 10.457 -35.541 -8.281 1.00 69.56 840 ARG A O 1
ATOM 6418 N N . ASP A 1 841 ? 11.305 -36.358 -6.339 1.00 65.81 841 ASP A N 1
ATOM 6419 C CA . ASP A 1 841 ? 11.137 -35.173 -5.484 1.00 65.81 841 ASP A CA 1
ATOM 6420 C C . ASP A 1 841 ? 12.468 -34.488 -5.093 1.00 65.81 841 ASP A C 1
ATOM 6422 O O . ASP A 1 841 ? 12.480 -33.599 -4.244 1.00 65.81 841 ASP A O 1
ATOM 6426 N N . ALA A 1 842 ? 13.609 -34.903 -5.667 1.00 63.94 842 ALA A N 1
ATOM 6427 C CA . ALA A 1 842 ? 14.931 -34.382 -5.295 1.00 63.94 842 ALA A CA 1
ATOM 6428 C C . ALA A 1 842 ? 15.950 -34.406 -6.448 1.00 63.94 842 ALA A C 1
ATOM 6430 O O . ALA A 1 842 ? 16.016 -35.356 -7.227 1.00 63.94 842 ALA A O 1
ATOM 6431 N N . ALA A 1 843 ? 16.792 -33.372 -6.507 1.00 66.88 843 ALA A N 1
ATOM 6432 C CA . ALA A 1 843 ? 17.954 -33.288 -7.393 1.00 66.88 843 ALA A CA 1
ATOM 6433 C C . ALA A 1 843 ? 19.266 -33.600 -6.633 1.00 66.88 843 ALA A C 1
ATOM 6435 O O . ALA A 1 843 ? 19.258 -33.625 -5.399 1.00 66.88 843 ALA A O 1
ATOM 6436 N N . PRO A 1 844 ? 20.394 -33.826 -7.338 1.00 66.62 844 PRO A N 1
ATOM 6437 C CA . PRO A 1 844 ? 21.679 -34.156 -6.720 1.00 66.62 844 PRO A CA 1
ATOM 6438 C C . PRO A 1 844 ? 22.164 -33.071 -5.748 1.00 66.62 844 PRO A C 1
ATOM 6440 O O . PRO A 1 844 ? 22.203 -31.891 -6.098 1.00 66.62 844 PRO A O 1
ATOM 6443 N N . ALA A 1 845 ? 22.567 -33.466 -4.536 1.00 55.66 845 ALA A N 1
ATOM 6444 C CA . ALA A 1 845 ? 22.910 -32.526 -3.464 1.00 55.66 845 ALA A CA 1
ATOM 6445 C C . ALA A 1 845 ? 24.290 -31.847 -3.619 1.00 55.66 845 ALA A C 1
ATOM 6447 O O . ALA A 1 845 ? 24.509 -30.800 -3.013 1.00 55.66 845 ALA A O 1
ATOM 6448 N N . ARG A 1 846 ? 25.207 -32.426 -4.413 1.00 55.25 846 ARG A N 1
ATOM 6449 C CA . ARG A 1 846 ? 26.496 -31.874 -4.894 1.00 55.25 846 ARG A CA 1
ATOM 6450 C C . ARG A 1 846 ? 27.113 -32.855 -5.912 1.00 55.25 846 ARG A C 1
ATOM 6452 O O . ARG A 1 846 ? 26.830 -34.049 -5.821 1.00 55.25 846 ARG A O 1
ATOM 6459 N N . ILE A 1 847 ? 27.925 -32.352 -6.852 1.00 46.06 847 ILE A N 1
ATOM 6460 C CA . ILE A 1 847 ? 28.821 -33.126 -7.742 1.00 46.06 847 ILE A CA 1
ATOM 6461 C C . ILE A 1 847 ? 30.256 -32.643 -7.535 1.00 46.06 847 ILE A C 1
ATOM 6463 O O . ILE A 1 847 ? 30.464 -31.409 -7.644 1.00 46.06 847 ILE A O 1
#

Organism: NCBI:txid41688

Secondary structure (DSSP, 8-state):
-PPPPP----PPPPPEEEEE---EEEEEEEESSPPPTT-----SEEEEEEESHHHHHHHHHHHHH-PPTTS-SS-PPPSSEEEEEEEEESSHHHHHHHHHHHHTTEEEEEEEEETT-PPEEEEEEEETTS-EEEEEE-GGGGS--GGGT-SS-TTS--SEEEEESSS-HHHHHHHHHHHHHHT--EEEE--S--PPPGGGGGG-SEEEEEHHHHHHHTT----SSPPPHHHHHHHHHHHHHTT-SEEEEE-GGG-EEEEETT--EEEE-----S-----TTHHHHHHHHHHHHHHHSTTS--HHHHHHHHHHHHHHHTTS-STTTSPPPHHHHTTT-----HHHHHHHHHHHHHHHHHHHSS----------------------------------------------------------------------------------------HHHHHHHHHHTT---EEESSS-TTPPB--TTT-SEEEETTTTTEEEETT-EEEEE-TTSPEEEHHHHHHHHHTTTS-HHHHHHHHHHHHHHHHHTT-S-PPP---HHHHHHHHHHHTTS-S--TTBPPPTT----------------PPPPP--S---HHHHHHHTT------HHHHHH-SS----HHHHHHHHHHHHT-S--PPPPPPP---S---PPPP-PPPPEEEEP--TT-S--TTTHHIIIII-------SS--S-SEEEEEE--TTT-TTSPEEEEEEESSTT--GGGGGGEEEEEE-S-GGGGTTSSS-SHHHHHHHSEEEEEEETTSPPPHHHHHT-TTEEEEEEPPP-S--GGGGHHHHHHHHHHHHHHHHHHHHHT-BTTB--S--

Foldseek 3Di:
DDDDDDDPPPDDDAFEEEEEFAKAKEKEFEAQDDDDDPDDDDTPDIDIDIDGLSLLLLLLLLLQQDDDPPDDPDPDDGNHQAEYAFEAEPAPSLVVSQVVSVVSRYHDVNYYHDYPWHGKYKYWYAHPVRDIDIDTDRIGLQVPALVSCPLHGPPHQGQEYEYECSHNVNNVQSVLVSCQVVVHEYEYAHPPPDADDLQSLQSHQEYEYEQQNLCVNVVHDRDPDGDDPVNVLVSQVVSVVSRHAKYWYQYVQQFIWIAGVVRDIDGDGADADDDFDHQASLSSSLSSQLSSLCSLCVVNRDNNLSSQSSSQQSNQLRVDDDHSVSRHGSNVRVPPRRPNDPPVVVVVVVVVVVVVCVVVVPDDDDDDDDDDDDDDDDDDDDDDDDDDDDDDDDDDDDDDDDDDDDDDDDDDDDDDDDDDDDDDDDDDDDDDDDDDDDDDDDDDDPPDDALLVLLLVCVVVVHDWAFFQDLDLPGDGDPLLRGQWIFRPVPVRDIGGQQDFHQFADPPRGGFGNSQLVLLQVCVVPDLVVSVVVQVVSQVSNVVVVHPDGHDRDDPVSSVQSNCCSNVVDVDGPGGDDDPDPPDDDDDDDDDDDDDDDDDDDDPDDDDPVVVVVVVPDDDPDDPVCVVCDPDNDDCVVVVVVVVVSVVPPDDDDDDDDDDDDDDDDDDDFADEDAAEEEEQLDPPDQDDPQAVACLQAVLDRDGRPDDDDPDQKDKDWAQLCVADNPGIGIYIYGYDCQPPDPVNLLRHLEYEDQLDLCSQCRPPDSGLLVSLVLYAYEYEEAPPDDRDVSQVVSDDRHDYHHAHDDDPDDPVVSVVSNVSSVVVVVSSSVSQVVQPRHNRDGRPGD